Protein AF-0000000068856598 (afdb_homodimer)

Nearest PDB structures (foldseek):
  4qku-assembly2_C  TM=6.686E-01  e=5.328E-12  Burkholderia cenocepacia J2315
  4qku-assembly1_A  TM=6.705E-01  e=6.752E-12  Burkholderia cenocepacia J2315
  5ti1-assembly3_F  TM=6.405E-01  e=2.947E-12  Paraburkholderia xenovorans LB400
  4qku-assembly2_D  TM=6.552E-01  e=1.374E-11  Burkholderia cenocepacia J2315
  8ih6-assembly1_B  TM=6.144E-01  e=4.340E-07  Pseudomonas sp.

Radius of gyration: 27.38 Å; Cα contacts (8 Å, |Δi|>4): 1851; chains: 2; bounding box: 78×83×67 Å

pLDDT: mean 73.38, std 19.75, range [21.58, 98.69]

Solvent-accessible surface area (backbone atoms only — not comparable to full-atom values): 39665 Å² total; per-residue (Å²): 119,45,34,34,33,23,26,89,87,48,23,22,19,37,41,31,96,85,69,43,32,21,20,48,52,49,32,57,69,68,46,87,65,83,72,52,73,48,49,50,52,44,64,75,17,27,75,32,49,50,53,45,41,51,47,53,71,68,35,52,48,49,49,51,50,47,40,63,69,38,60,77,86,26,50,54,92,74,72,66,42,59,37,66,78,43,50,32,30,36,43,31,51,68,29,72,64,28,49,50,53,52,43,54,60,42,49,50,42,22,46,75,46,40,35,45,64,25,48,50,34,32,50,52,17,47,69,56,47,40,46,78,23,54,66,44,81,51,46,67,46,42,32,35,43,61,33,80,27,62,40,36,50,68,37,70,36,58,36,44,32,41,46,68,36,39,43,78,34,45,25,46,22,41,30,24,34,36,72,35,52,45,78,50,46,71,68,54,47,50,70,20,48,18,26,35,29,33,30,35,50,33,29,20,48,52,40,37,40,46,29,43,59,50,57,42,38,15,64,44,76,22,50,42,51,28,30,35,32,20,40,32,36,22,37,31,88,61,33,70,79,46,67,56,51,44,34,77,52,74,63,95,30,58,40,45,21,52,54,62,78,54,61,62,52,59,61,48,37,60,76,36,56,48,24,69,36,54,45,36,26,31,32,28,33,55,23,64,36,52,52,63,70,70,62,49,68,68,39,72,48,50,39,36,32,40,85,33,51,67,30,35,32,35,32,30,60,66,48,94,80,43,44,40,54,62,57,58,71,48,70,83,60,74,68,61,48,40,65,59,35,17,49,50,23,47,51,43,27,64,53,43,21,63,49,49,24,52,50,20,46,50,48,16,50,50,22,64,66,56,86,64,81,77,82,55,76,53,71,82,74,69,82,51,68,71,63,78,64,71,72,65,67,76,108,120,46,34,35,34,24,26,89,86,47,23,22,20,36,40,33,96,85,70,44,32,20,19,48,52,49,33,55,70,68,47,86,65,83,72,51,74,48,49,50,52,42,65,75,19,27,75,32,49,50,52,46,41,51,48,52,71,67,36,50,49,49,49,51,52,45,41,63,69,39,59,78,88,28,51,54,90,74,71,66,42,60,38,67,80,43,48,32,30,34,43,30,48,66,30,72,64,29,50,50,53,51,43,53,59,41,49,50,44,20,45,74,47,45,36,45,65,30,47,50,34,33,52,53,15,47,70,53,48,38,38,81,14,51,66,56,57,69,50,62,46,39,30,37,44,62,32,80,27,64,40,38,50,69,37,72,37,58,37,44,32,40,46,68,37,37,43,78,33,44,25,45,24,42,29,24,34,36,74,34,54,46,78,48,46,71,67,55,47,49,70,22,48,18,25,36,30,34,30,35,50,34,28,19,48,52,38,36,41,46,29,43,60,45,59,42,38,14,64,42,77,24,48,42,49,28,31,35,29,21,40,32,36,23,36,30,89,62,33,71,80,46,67,56,52,44,35,78,55,74,62,94,32,62,41,46,23,52,53,64,76,54,60,64,52,58,61,47,39,61,76,37,57,48,24,68,36,52,46,37,25,32,33,30,31,55,20,65,38,52,51,62,69,70,62,49,68,67,38,69,48,50,39,36,31,39,86,33,51,65,30,36,32,33,32,30,58,66,47,92,80,44,44,41,55,62,56,53,63,45,58,91,62,75,66,62,47,39,65,60,36,17,50,51,23,48,53,44,28,63,53,43,22,62,48,48,24,50,49,20,47,48,46,16,51,50,18,62,65,54,86,62,83,75,81,54,76,52,72,82,73,69,81,52,70,71,64,80,62,70,72,63,67,77,107

InterPro domains:
  IPR011234 Fumarylacetoacetase-like, C-terminal [PF01557] (138-230)
  IPR036663 Fumarylacetoacetase-like, C-terminal domain superfamily [G3DSA:3.90.850.10] (94-232)
  IPR036663 Fumarylacetoacetase-like, C-terminal domain superfamily [G3DSA:3.90.850.10] (233-317)
  IPR036663 Fumarylacetoacetase-like, C-terminal domain superfamily [SSF56529] (131-315)

Sequence (790 aa):
MVRLRLHPSFGVCLRDQEQRWVSLEQALAAKAAALSAAEEEIKTSAGSVVALLACSPAVLEAATELAAAASASCVVESGFVLPFQPRSFRDAGSYVQHMSQAVRGFVAVAGKEGHLLQMALSQIGKSLRLPFGVNPAARPGYYHGNPCTFIADGDEAPWPSTCGWLDYELEVAVLITRPVSREATAAEVAAALGGFVLINDFSARDVQADELVSVGFGFVKCKAAATAMGLDALVRYMALDEGLQPGAPCCELIGMGTVPNCCGLEIGRRPAAHEVKEEASSFARAFPEPFRRWLQPGDEVALSAEGLGTLTNTVGHPPATAQNFKEVDCGGGAPPGRLRTALRCALLAVALPPLTFALMVGGALSALLWRGPAGVLRSPAPTVPAIRRAADKRRMVRLRLHPSFGVCLRDQEQRWVSLEQALAAKAAALSAAEEEIKTSAGSVVALLACSPAVLEAATELAAAASASCVVESGFVLPFQPRSFRDAGSYVQHMSQAVRGFVAVAGKEGHLLQMALSQIGKSLRLPFGVNPAARPGYYHGNPCTFIADGDEAPWPSTCGWLDYELEVAVLITRPVSREATAAEVAAALGGFVLINDFSARDVQADELVSVGFGFVKCKAAATAMGLDALVRYMALDEGLQPGAPCCELIGMGTVPNCCGLEIGRRPAAHEVKEEASSFARAFPEPFRRWLQPGDEVALSAEGLGTLTNTVGHPPATAQNFKEVDCGGGAPPGRLRTALRCALLAVALPPLTFALMVGGALSALLWRGPAGVLRSPAPTVPAIRRAADKRR

Organism: Emiliania huxleyi (strain CCMP1516) (NCBI:txid280463)

Structure (mmCIF, N/CA/C/O backbone):
data_AF-0000000068856598-model_v1
#
loop_
_entity.id
_entity.type
_entity.pdbx_description
1 polymer 'Fumarylacetoacetase-like C-terminal domain-containing protein'
#
loop_
_atom_site.group_PDB
_atom_site.id
_atom_site.type_symbol
_atom_site.label_atom_id
_atom_site.label_alt_id
_atom_site.label_comp_id
_atom_site.label_asym_id
_atom_site.label_entity_id
_atom_site.label_seq_id
_atom_site.pdbx_PDB_ins_code
_atom_site.Cartn_x
_atom_site.Cartn_y
_atom_site.Cartn_z
_atom_site.occupancy
_atom_site.B_iso_or_equiv
_atom_site.auth_seq_id
_atom_site.auth_comp_id
_atom_site.auth_asym_id
_atom_site.auth_atom_id
_atom_site.pdbx_PDB_model_num
ATOM 1 N N . MET A 1 1 ? 25.859 -18.484 7.891 1 74.19 1 MET A N 1
ATOM 2 C CA . MET A 1 1 ? 24.719 -17.781 7.312 1 74.19 1 MET A CA 1
ATOM 3 C C . MET A 1 1 ? 24.25 -18.453 6.027 1 74.19 1 MET A C 1
ATOM 5 O O . MET A 1 1 ? 25.078 -18.781 5.16 1 74.19 1 MET A O 1
ATOM 9 N N . VAL A 1 2 ? 23.109 -19 6.07 1 85.88 2 VAL A N 1
ATOM 10 C CA . VAL A 1 2 ? 22.547 -19.703 4.93 1 85.88 2 VAL A CA 1
ATOM 11 C C . VAL A 1 2 ? 21.672 -18.766 4.109 1 85.88 2 VAL A C 1
ATOM 13 O O . VAL A 1 2 ? 20.844 -18.047 4.66 1 85.88 2 VAL A O 1
ATOM 16 N N . ARG A 1 3 ? 21.984 -18.781 2.803 1 92.31 3 ARG A N 1
ATOM 17 C CA . ARG A 1 3 ? 21.25 -17.938 1.879 1 92.31 3 ARG A CA 1
ATOM 18 C C . ARG A 1 3 ? 20.531 -18.766 0.822 1 92.31 3 ARG A C 1
ATOM 20 O O . ARG A 1 3 ? 21.016 -19.828 0.422 1 92.31 3 ARG A O 1
ATOM 27 N N . LEU A 1 4 ? 19.422 -18.297 0.474 1 95.88 4 LEU A N 1
ATOM 28 C CA . LEU A 1 4 ? 18.625 -18.922 -0.564 1 95.88 4 LEU A CA 1
ATOM 29 C C . LEU A 1 4 ? 18.453 -18 -1.761 1 95.88 4 LEU A C 1
ATOM 31 O O . LEU A 1 4 ? 18.344 -16.781 -1.596 1 95.88 4 LEU A O 1
ATOM 35 N N . ARG A 1 5 ? 18.422 -18.547 -2.961 1 97.5 5 ARG A N 1
ATOM 36 C CA . ARG A 1 5 ? 18.031 -17.891 -4.203 1 97.5 5 ARG A CA 1
ATOM 37 C C . ARG A 1 5 ? 16.984 -18.719 -4.953 1 97.5 5 ARG A C 1
ATOM 39 O O . ARG A 1 5 ? 16.797 -19.891 -4.664 1 97.5 5 ARG A O 1
ATOM 46 N N . LEU A 1 6 ? 16.312 -18.047 -5.785 1 98.06 6 LEU A N 1
ATOM 47 C CA . LEU A 1 6 ? 15.305 -18.734 -6.594 1 98.06 6 LEU A CA 1
ATOM 48 C C . LEU A 1 6 ? 15.719 -18.766 -8.062 1 98.06 6 LEU A C 1
ATOM 50 O O . LEU A 1 6 ? 16.203 -17.75 -8.594 1 98.06 6 LEU A O 1
ATOM 54 N N . HIS A 1 7 ? 15.656 -19.906 -8.625 1 97.94 7 HIS A N 1
ATOM 55 C CA . HIS A 1 7 ? 15.82 -20.109 -10.062 1 97.94 7 HIS A CA 1
ATOM 56 C C . HIS A 1 7 ? 14.531 -20.609 -10.703 1 97.94 7 HIS A C 1
ATOM 58 O O . HIS A 1 7 ? 13.867 -21.484 -10.156 1 97.94 7 HIS A O 1
ATOM 64 N N . PRO A 1 8 ? 14.164 -20.031 -11.859 1 96.19 8 PRO A N 1
ATOM 65 C CA . PRO A 1 8 ? 12.883 -20.406 -12.469 1 96.19 8 PRO A CA 1
ATOM 66 C C . PRO A 1 8 ? 12.82 -21.875 -12.883 1 96.19 8 PRO A C 1
ATOM 68 O O . PRO A 1 8 ? 11.742 -22.469 -12.859 1 96.19 8 PRO A O 1
ATOM 71 N N . SER A 1 9 ? 13.922 -22.531 -13.172 1 96.19 9 SER A N 1
ATOM 72 C CA . SER A 1 9 ? 13.914 -23.891 -13.688 1 96.19 9 SER A CA 1
ATOM 73 C C . SER A 1 9 ? 14.383 -24.891 -12.625 1 96.19 9 SER A C 1
ATOM 75 O O . SER A 1 9 ? 14.047 -26.078 -12.688 1 96.19 9 SER A O 1
ATOM 77 N N . PHE A 1 10 ? 15.141 -24.391 -11.672 1 97.12 10 PHE A N 1
ATOM 78 C CA . PHE A 1 10 ? 15.797 -25.328 -10.766 1 97.12 10 PHE A CA 1
ATOM 79 C C . PHE A 1 10 ? 15.312 -25.109 -9.336 1 97.12 10 PHE A C 1
ATOM 81 O O . PHE A 1 10 ? 15.844 -25.719 -8.398 1 97.12 10 PHE A O 1
ATOM 88 N N . GLY A 1 11 ? 14.344 -24.203 -9.18 1 97.94 11 GLY A N 1
ATOM 89 C CA . GLY A 1 11 ? 13.781 -23.969 -7.863 1 97.94 11 GLY A CA 1
ATOM 90 C C . GLY A 1 11 ? 14.727 -23.25 -6.922 1 97.94 11 GLY A C 1
ATOM 91 O O . GLY A 1 11 ? 15.547 -22.453 -7.359 1 97.94 11 GLY A O 1
ATOM 92 N N . VAL A 1 12 ? 14.586 -23.578 -5.629 1 98.5 12 VAL A N 1
ATOM 93 C CA . VAL A 1 12 ? 15.359 -22.906 -4.602 1 98.5 12 VAL A CA 1
ATOM 94 C C . VAL A 1 12 ? 16.781 -23.453 -4.582 1 98.5 12 VAL A C 1
ATOM 96 O O . VAL A 1 12 ? 16.984 -24.672 -4.559 1 98.5 12 VAL A O 1
ATOM 99 N N . CYS A 1 13 ? 17.719 -22.547 -4.633 1 98.5 13 CYS A N 1
ATOM 100 C CA . CYS A 1 13 ? 19.141 -22.859 -4.5 1 98.5 13 CYS A CA 1
ATOM 101 C C . CYS A 1 13 ? 19.688 -22.375 -3.168 1 98.5 13 CYS A C 1
ATOM 103 O O . CYS A 1 13 ? 19.391 -21.25 -2.746 1 98.5 13 CYS A O 1
ATOM 105 N N . LEU A 1 14 ? 20.375 -23.203 -2.514 1 97.44 14 LEU A N 1
ATOM 106 C CA . LEU A 1 14 ? 20.984 -22.875 -1.232 1 97.44 14 LEU A CA 1
ATOM 107 C C . LEU A 1 14 ? 22.484 -22.688 -1.388 1 97.44 14 LEU A C 1
ATOM 109 O O . LEU A 1 14 ? 23.156 -23.484 -2.064 1 97.44 14 LEU A O 1
ATOM 113 N N . ARG A 1 15 ? 22.953 -21.578 -0.783 1 95.19 15 ARG A N 1
ATOM 114 C CA . ARG A 1 15 ? 24.391 -21.328 -0.817 1 95.19 15 ARG A CA 1
ATOM 115 C C . ARG A 1 15 ? 25.109 -22.188 0.222 1 95.19 15 ARG A C 1
ATOM 117 O O . ARG A 1 15 ? 24.891 -22.031 1.424 1 95.19 15 ARG A O 1
ATOM 124 N N . ASP A 1 16 ? 26.016 -23.031 -0.284 1 92.69 16 ASP A N 1
ATOM 125 C CA . ASP A 1 16 ? 26.703 -23.906 0.655 1 92.69 16 ASP A CA 1
ATOM 126 C C . ASP A 1 16 ? 27.969 -23.266 1.198 1 92.69 16 ASP A C 1
ATOM 128 O O . ASP A 1 16 ? 28.234 -22.078 0.951 1 92.69 16 ASP A O 1
ATOM 132 N N . GLN A 1 17 ? 28.703 -24 2.043 1 88.31 17 GLN A N 1
ATOM 133 C CA . GLN A 1 17 ? 29.891 -23.484 2.725 1 88.31 17 GLN A CA 1
ATOM 134 C C . GLN A 1 17 ? 31 -23.156 1.729 1 88.31 17 GLN A C 1
ATOM 136 O O . GLN A 1 17 ? 31.844 -22.297 2.002 1 88.31 17 GLN A O 1
ATOM 141 N N . GLU A 1 18 ? 30.953 -23.781 0.559 1 91.88 18 GLU A N 1
ATOM 142 C CA . GLU A 1 18 ? 31.938 -23.5 -0.479 1 91.88 18 GLU A CA 1
ATOM 143 C C . GLU A 1 18 ? 31.484 -22.375 -1.393 1 91.88 18 GLU A C 1
ATOM 145 O O . GLU A 1 18 ? 32.094 -22.125 -2.43 1 91.88 18 GLU A O 1
ATOM 150 N N . GLN A 1 19 ? 30.391 -21.797 -1.112 1 89.88 19 GLN A N 1
ATOM 151 C CA . GLN A 1 19 ? 29.844 -20.625 -1.781 1 89.88 19 GLN A CA 1
ATOM 152 C C . GLN A 1 19 ? 29.219 -20.984 -3.119 1 89.88 19 GLN A C 1
ATOM 154 O O . GLN A 1 19 ? 29.109 -20.156 -4.016 1 89.88 19 GLN A O 1
ATOM 159 N N . ARG A 1 20 ? 28.875 -22.406 -3.264 1 95.12 20 ARG A N 1
ATOM 160 C CA . ARG A 1 20 ? 28.141 -22.875 -4.438 1 95.12 20 ARG A CA 1
ATOM 161 C C . ARG A 1 20 ? 26.641 -22.75 -4.234 1 95.12 20 ARG A C 1
ATOM 163 O O . ARG A 1 20 ? 26.125 -23.016 -3.145 1 95.12 20 ARG A O 1
ATOM 170 N N . TRP A 1 21 ? 25.984 -22.141 -5.266 1 97.75 21 TRP A N 1
ATOM 171 C CA . TRP A 1 21 ? 24.516 -22.203 -5.258 1 97.75 21 TRP A CA 1
ATOM 172 C C . TRP A 1 21 ? 24.016 -23.547 -5.75 1 97.75 21 TRP A C 1
ATOM 174 O O . TRP A 1 21 ? 24.125 -23.859 -6.938 1 97.75 21 TRP A O 1
ATOM 184 N N . VAL A 1 22 ? 23.453 -24.344 -4.801 1 98.31 22 VAL A N 1
ATOM 185 C CA . VAL A 1 22 ? 23.062 -25.719 -5.098 1 98.31 22 VAL A CA 1
ATOM 186 C C . VAL A 1 22 ? 21.531 -25.812 -5.16 1 98.31 22 VAL A C 1
ATOM 188 O O . VAL A 1 22 ? 20.844 -25.453 -4.207 1 98.31 22 VAL A O 1
ATOM 191 N N . SER A 1 23 ? 21.016 -26.312 -6.301 1 98.69 23 SER A N 1
ATOM 192 C CA . SER A 1 23 ? 19.594 -26.547 -6.426 1 98.69 23 SER A CA 1
ATOM 193 C C . SER A 1 23 ? 19.141 -27.688 -5.516 1 98.69 23 SER A C 1
ATOM 195 O O . SER A 1 23 ? 19.609 -28.828 -5.656 1 98.69 23 SER A O 1
ATOM 197 N N . LEU A 1 24 ? 18.219 -27.438 -4.68 1 98.25 24 LEU A N 1
ATOM 198 C CA . LEU A 1 24 ? 17.75 -28.453 -3.754 1 98.25 24 LEU A CA 1
ATOM 199 C C . LEU A 1 24 ? 16.922 -29.516 -4.484 1 98.25 24 LEU A C 1
ATOM 201 O O . LEU A 1 24 ? 17 -30.703 -4.145 1 98.25 24 LEU A O 1
ATOM 205 N N . GLU A 1 25 ? 16.188 -29.109 -5.48 1 97.75 25 GLU A N 1
ATOM 206 C CA . GLU A 1 25 ? 15.422 -30.062 -6.285 1 97.75 25 GLU A CA 1
ATOM 207 C C . GLU A 1 25 ? 16.344 -31.047 -6.988 1 97.75 25 GLU A C 1
ATOM 209 O O . GLU A 1 25 ? 16.094 -32.25 -6.965 1 97.75 25 GLU A O 1
ATOM 214 N N . GLN A 1 26 ? 17.406 -30.531 -7.551 1 97.38 26 GLN A N 1
ATOM 215 C CA . GLN A 1 26 ? 18.359 -31.391 -8.25 1 97.38 26 GLN A CA 1
ATOM 216 C C . GLN A 1 26 ? 19.109 -32.281 -7.277 1 97.38 26 GLN A C 1
ATOM 218 O O . GLN A 1 26 ? 19.359 -33.469 -7.578 1 97.38 26 GLN A O 1
ATOM 223 N N . ALA A 1 27 ? 19.406 -31.781 -6.117 1 97.56 27 ALA A N 1
ATOM 224 C CA . ALA A 1 27 ? 20.109 -32.562 -5.105 1 97.56 27 ALA A CA 1
ATOM 225 C C . ALA A 1 27 ? 19.25 -33.719 -4.625 1 97.56 27 ALA A C 1
ATOM 227 O O . ALA A 1 27 ? 19.75 -34.844 -4.43 1 97.56 27 ALA A O 1
ATOM 228 N N . LEU A 1 28 ? 18 -33.438 -4.461 1 97.12 28 LEU A N 1
ATOM 229 C CA . LEU A 1 28 ? 17.094 -34.5 -4.023 1 97.12 28 LEU A CA 1
ATOM 230 C C . LEU A 1 28 ? 16.922 -35.562 -5.105 1 97.12 28 LEU A C 1
ATOM 232 O O . LEU A 1 28 ? 16.891 -36.75 -4.809 1 97.12 28 LEU A O 1
ATOM 236 N N . ALA A 1 29 ? 16.812 -35.125 -6.328 1 95.44 29 ALA A N 1
ATOM 237 C CA . ALA A 1 29 ? 16.641 -36.031 -7.453 1 95.44 29 ALA A CA 1
ATOM 238 C C . ALA A 1 29 ? 17.859 -36.938 -7.625 1 95.44 29 ALA A C 1
ATOM 240 O O . ALA A 1 29 ? 17.75 -38.062 -8.086 1 95.44 29 ALA A O 1
ATOM 241 N N . ALA A 1 30 ? 19 -36.406 -7.258 1 94.56 30 ALA A N 1
ATOM 242 C CA . ALA A 1 30 ? 20.266 -37.125 -7.43 1 94.56 30 ALA A CA 1
ATOM 243 C C . ALA A 1 30 ? 20.469 -38.156 -6.312 1 94.56 30 ALA A C 1
ATOM 245 O O . ALA A 1 30 ? 21.359 -39 -6.387 1 94.56 30 ALA A O 1
ATOM 246 N N . LYS A 1 31 ? 19.594 -37.969 -5.32 1 91.5 31 LYS A N 1
ATOM 247 C CA . LYS A 1 31 ? 19.75 -38.906 -4.207 1 91.5 31 LYS A CA 1
ATOM 248 C C . LYS A 1 31 ? 19.203 -40.281 -4.578 1 91.5 31 LYS A C 1
ATOM 250 O O . LYS A 1 31 ? 18.109 -40.406 -5.141 1 91.5 31 LYS A O 1
ATOM 255 N N . ALA A 1 32 ? 19.938 -41.344 -4.355 1 86 32 ALA A N 1
ATOM 256 C CA . ALA A 1 32 ? 19.547 -42.719 -4.637 1 86 32 ALA A CA 1
ATOM 257 C C . ALA A 1 32 ? 18.719 -43.312 -3.492 1 86 32 ALA A C 1
ATOM 259 O O . ALA A 1 32 ? 17.812 -44.094 -3.719 1 86 32 ALA A O 1
ATOM 260 N N . ALA A 1 33 ? 18.922 -42.875 -2.277 1 88.56 33 ALA A N 1
ATOM 261 C CA . ALA A 1 33 ? 18.281 -43.406 -1.085 1 88.56 33 ALA A CA 1
ATOM 262 C C . ALA A 1 33 ? 16.891 -42.812 -0.902 1 88.56 33 ALA A C 1
ATOM 264 O O . ALA A 1 33 ? 16.578 -41.75 -1.479 1 88.56 33 ALA A O 1
ATOM 265 N N . ALA A 1 34 ? 16.109 -43.5 -0.139 1 93.06 34 ALA A N 1
ATOM 266 C CA . ALA A 1 34 ? 14.805 -42.969 0.251 1 93.06 34 ALA A CA 1
ATOM 267 C C . ALA A 1 34 ? 14.945 -41.656 1.006 1 93.06 34 ALA A C 1
ATOM 269 O O . ALA A 1 34 ? 15.875 -41.469 1.8 1 93.06 34 ALA A O 1
ATOM 270 N N . LEU A 1 35 ? 14.07 -40.812 0.757 1 94.56 35 LEU A N 1
ATOM 271 C CA . LEU A 1 35 ? 14.109 -39.5 1.384 1 94.56 35 LEU A CA 1
ATOM 272 C C . LEU A 1 35 ? 13.664 -39.562 2.842 1 94.56 35 LEU A C 1
ATOM 274 O O . LEU A 1 35 ? 12.734 -40.312 3.174 1 94.56 35 LEU A O 1
ATOM 278 N N . SER A 1 36 ? 14.391 -38.938 3.711 1 95.12 36 SER A N 1
ATOM 279 C CA . SER A 1 36 ? 13.945 -38.75 5.086 1 95.12 36 SER A CA 1
ATOM 280 C C . SER A 1 36 ? 12.703 -37.844 5.148 1 95.12 36 SER A C 1
ATOM 282 O O . SER A 1 36 ? 12.297 -37.281 4.137 1 95.12 36 SER A O 1
ATOM 284 N N . ALA A 1 37 ? 12.07 -37.781 6.297 1 95.75 37 ALA A N 1
ATOM 285 C CA . ALA A 1 37 ? 10.914 -36.906 6.492 1 95.75 37 ALA A CA 1
ATOM 286 C C . ALA A 1 37 ? 11.258 -35.438 6.195 1 95.75 37 ALA A C 1
ATOM 288 O O . ALA A 1 37 ? 10.477 -34.75 5.555 1 95.75 37 ALA A O 1
ATOM 289 N N . ALA A 1 38 ? 12.391 -35.062 6.668 1 96.06 38 ALA A N 1
ATOM 290 C CA . ALA A 1 38 ? 12.844 -33.688 6.43 1 96.06 38 ALA A CA 1
ATOM 291 C C . ALA A 1 38 ? 13.055 -33.438 4.938 1 96.06 38 ALA A C 1
ATOM 293 O O . ALA A 1 38 ? 12.688 -32.375 4.426 1 96.06 38 ALA A O 1
ATOM 294 N N . GLU A 1 39 ? 13.57 -34.438 4.297 1 96.19 39 GLU A N 1
ATOM 295 C CA . GLU A 1 39 ? 13.836 -34.281 2.869 1 96.19 39 GLU A CA 1
ATOM 296 C C . GLU A 1 39 ? 12.539 -34.25 2.064 1 96.19 39 GLU A C 1
ATOM 298 O O . GLU A 1 39 ? 12.461 -33.531 1.047 1 96.19 39 GLU A O 1
ATOM 303 N N . GLU A 1 40 ? 11.539 -34.938 2.504 1 97 40 GLU A N 1
ATOM 304 C CA . GLU A 1 40 ? 10.227 -34.875 1.858 1 97 40 GLU A CA 1
ATOM 305 C C . GLU A 1 40 ? 9.633 -33.469 1.985 1 97 40 GLU A C 1
ATOM 307 O O . GLU A 1 40 ? 9.016 -32.969 1.047 1 97 40 GLU A O 1
ATOM 312 N N . GLU A 1 41 ? 9.852 -32.875 3.109 1 96.94 41 GLU A N 1
ATOM 313 C CA . GLU A 1 41 ? 9.375 -31.5 3.299 1 96.94 41 GLU A CA 1
ATOM 314 C C . GLU A 1 41 ? 10.148 -30.531 2.418 1 96.94 41 GLU A C 1
ATOM 316 O O . GLU A 1 41 ? 9.57 -29.578 1.885 1 96.94 41 GLU A O 1
ATOM 321 N N . ILE A 1 42 ? 11.453 -30.766 2.283 1 97.25 42 ILE A N 1
ATOM 322 C CA . ILE A 1 42 ? 12.25 -29.953 1.378 1 97.25 42 ILE A CA 1
ATOM 323 C C . ILE A 1 42 ? 11.703 -30.078 -0.044 1 97.25 42 ILE A C 1
ATOM 325 O O . ILE A 1 42 ? 11.555 -29.078 -0.749 1 97.25 42 ILE A O 1
ATOM 329 N N . LYS A 1 43 ? 11.375 -31.266 -0.448 1 97.06 43 LYS A N 1
ATOM 330 C CA . LYS A 1 43 ? 10.859 -31.516 -1.791 1 97.06 43 LYS A CA 1
ATOM 331 C C . LYS A 1 43 ? 9.586 -30.719 -2.053 1 97.06 43 LYS A C 1
ATOM 333 O O . LYS A 1 43 ? 9.43 -30.125 -3.125 1 97.06 43 LYS A O 1
ATOM 338 N N . THR A 1 44 ? 8.75 -30.641 -1.082 1 96.44 44 THR A N 1
ATOM 339 C CA . THR A 1 44 ? 7.477 -29.953 -1.225 1 96.44 44 THR A CA 1
ATOM 340 C C . THR A 1 44 ? 7.68 -28.438 -1.201 1 96.44 44 THR A C 1
ATOM 342 O O . THR A 1 44 ? 6.871 -27.688 -1.758 1 96.44 44 THR A O 1
ATOM 345 N N . SER A 1 45 ? 8.805 -27.953 -0.641 1 96.19 45 SER A N 1
ATOM 346 C CA . SER A 1 45 ? 9 -26.531 -0.428 1 96.19 45 SER A CA 1
ATOM 347 C C . SER A 1 45 ? 10.07 -25.969 -1.359 1 96.19 45 SER A C 1
ATOM 349 O O . SER A 1 45 ? 10.258 -24.75 -1.443 1 96.19 45 SER A O 1
ATOM 351 N N . ALA A 1 46 ? 10.742 -26.812 -2.119 1 95.94 46 ALA A N 1
ATOM 352 C CA . ALA A 1 46 ? 11.938 -26.438 -2.865 1 95.94 46 ALA A CA 1
ATOM 353 C C . ALA A 1 46 ? 11.578 -25.547 -4.059 1 95.94 46 ALA A C 1
ATOM 355 O O . ALA A 1 46 ? 12.461 -25 -4.727 1 95.94 46 ALA A O 1
ATOM 356 N N . GLY A 1 47 ? 10.273 -25.359 -4.301 1 96.38 47 GLY A N 1
ATOM 357 C CA . GLY A 1 47 ? 9.852 -24.484 -5.387 1 96.38 47 GLY A CA 1
ATOM 358 C C . GLY A 1 47 ? 9.633 -23.047 -4.949 1 96.38 47 GLY A C 1
ATOM 359 O O . GLY A 1 47 ? 9.414 -22.172 -5.781 1 96.38 47 GLY A O 1
ATOM 360 N N . SER A 1 48 ? 9.664 -22.797 -3.703 1 96.12 48 SER A N 1
ATOM 361 C CA . SER A 1 48 ? 9.352 -21.484 -3.146 1 96.12 48 SER A CA 1
ATOM 362 C C . SER A 1 48 ? 10.305 -21.125 -2.012 1 96.12 48 SER A C 1
ATOM 364 O O . SER A 1 48 ? 10.391 -21.828 -1.013 1 96.12 48 SER A O 1
ATOM 366 N N . VAL A 1 49 ? 10.969 -19.953 -2.238 1 96.12 49 VAL A N 1
ATOM 367 C CA . VAL A 1 49 ? 11.859 -19.484 -1.183 1 96.12 49 VAL A CA 1
ATOM 368 C C . VAL A 1 49 ? 11.062 -19.25 0.1 1 96.12 49 VAL A C 1
ATOM 370 O O . VAL A 1 49 ? 11.5 -19.625 1.187 1 96.12 49 VAL A O 1
ATOM 373 N N . VAL A 1 50 ? 9.875 -18.688 -0.013 1 92.69 50 VAL A N 1
ATOM 374 C CA . VAL A 1 50 ? 9.039 -18.375 1.142 1 92.69 50 VAL A CA 1
ATOM 375 C C . VAL A 1 50 ? 8.641 -19.672 1.852 1 92.69 50 VAL A C 1
ATOM 377 O O . VAL A 1 50 ? 8.711 -19.766 3.08 1 92.69 50 VAL A O 1
ATOM 380 N N . ALA A 1 51 ? 8.273 -20.688 1.082 1 94.19 51 ALA A N 1
ATOM 381 C CA . ALA A 1 51 ? 7.859 -21.969 1.664 1 94.19 51 ALA A CA 1
ATOM 382 C C . ALA A 1 51 ? 9.016 -22.641 2.4 1 94.19 51 ALA A C 1
ATOM 384 O O . ALA A 1 51 ? 8.836 -23.188 3.486 1 94.19 51 ALA A O 1
ATOM 385 N N . LEU A 1 52 ? 10.188 -22.578 1.841 1 95.38 52 LEU A N 1
ATOM 386 C CA . LEU A 1 52 ? 11.344 -23.203 2.486 1 95.38 52 LEU A CA 1
ATOM 387 C C . LEU A 1 52 ? 11.719 -22.453 3.758 1 95.38 52 LEU A C 1
ATOM 389 O O . LEU A 1 52 ? 12.031 -23.062 4.781 1 95.38 52 LEU A O 1
ATOM 393 N N . LEU A 1 53 ? 11.648 -21.125 3.705 1 91.25 53 LEU A N 1
ATOM 394 C CA . LEU A 1 53 ? 11.977 -20.312 4.871 1 91.25 53 LEU A CA 1
ATOM 395 C C . LEU A 1 53 ? 10.984 -20.562 6.004 1 91.25 53 LEU A C 1
ATOM 397 O O . LEU A 1 53 ? 11.297 -20.312 7.172 1 91.25 53 LEU A O 1
ATOM 401 N N . ALA A 1 54 ? 9.812 -21.047 5.66 1 89.94 54 ALA A N 1
ATOM 402 C CA . ALA A 1 54 ? 8.773 -21.281 6.648 1 89.94 54 ALA A CA 1
ATOM 403 C C . ALA A 1 54 ? 8.977 -22.625 7.344 1 89.94 54 ALA A C 1
ATOM 405 O O . ALA A 1 54 ? 8.328 -22.922 8.352 1 89.94 54 ALA A O 1
ATOM 406 N N . CYS A 1 55 ? 9.867 -23.438 6.844 1 92.12 55 CYS A N 1
ATOM 407 C CA . CYS A 1 55 ? 10.094 -24.75 7.41 1 92.12 55 CYS A CA 1
ATOM 408 C C . CYS A 1 55 ? 10.805 -24.656 8.758 1 92.12 55 CYS A C 1
ATOM 410 O O . CYS A 1 55 ? 11.328 -23.594 9.109 1 92.12 55 CYS A O 1
ATOM 412 N N . SER A 1 56 ? 10.781 -25.781 9.508 1 89.44 56 SER A N 1
ATOM 413 C CA . SER A 1 56 ? 11.43 -25.844 10.812 1 89.44 56 SER A CA 1
ATOM 414 C C . SER A 1 56 ? 12.945 -25.766 10.68 1 89.44 56 SER A C 1
ATOM 416 O O . SER A 1 56 ? 13.492 -26.047 9.609 1 89.44 56 SER A O 1
ATOM 418 N N . PRO A 1 57 ? 13.539 -25.422 11.797 1 86.81 57 PRO A N 1
ATOM 419 C CA . PRO A 1 57 ? 15 -25.406 11.789 1 86.81 57 PRO A CA 1
ATOM 420 C C . PRO A 1 57 ? 15.602 -26.75 11.383 1 86.81 57 PRO A C 1
ATOM 422 O O . PRO A 1 57 ? 16.625 -26.781 10.695 1 86.81 57 PRO A O 1
ATOM 425 N N . ALA A 1 58 ? 14.992 -27.797 11.75 1 91.06 58 ALA A N 1
ATOM 426 C CA . ALA A 1 58 ? 15.484 -29.125 11.406 1 91.06 58 ALA A CA 1
ATOM 427 C C . ALA A 1 58 ? 15.469 -29.344 9.898 1 91.06 58 ALA A C 1
ATOM 429 O O . ALA A 1 58 ? 16.406 -29.922 9.336 1 91.06 58 ALA A O 1
ATOM 430 N N . VAL A 1 59 ? 14.445 -28.891 9.281 1 94.5 59 VAL A N 1
ATOM 431 C CA . VAL A 1 59 ? 14.32 -29.047 7.832 1 94.5 59 VAL A CA 1
ATOM 432 C C . VAL A 1 59 ? 15.367 -28.172 7.133 1 94.5 59 VAL A C 1
ATOM 434 O O . VAL A 1 59 ? 15.992 -28.594 6.164 1 94.5 59 VAL A O 1
ATOM 437 N N . LEU A 1 60 ? 15.578 -27 7.66 1 92.5 60 LEU A N 1
ATOM 438 C CA . LEU A 1 60 ? 16.562 -26.109 7.07 1 92.5 60 LEU A CA 1
ATOM 439 C C . LEU A 1 60 ? 17.984 -26.641 7.246 1 92.5 60 LEU A C 1
ATOM 441 O O . LEU A 1 60 ? 18.812 -26.5 6.359 1 92.5 60 LEU A O 1
ATOM 445 N N . GLU A 1 61 ? 18.188 -27.266 8.359 1 91.69 61 GLU A N 1
ATOM 446 C CA . GLU A 1 61 ? 19.469 -27.922 8.57 1 91.69 61 GLU A CA 1
ATOM 447 C C . GLU A 1 61 ? 19.656 -29.078 7.602 1 91.69 61 GLU A C 1
ATOM 449 O O . GLU A 1 61 ? 20.75 -29.25 7.039 1 91.69 61 GLU A O 1
ATOM 454 N N . ALA A 1 62 ? 18.609 -29.812 7.453 1 95.19 62 ALA A N 1
ATOM 455 C CA . ALA A 1 62 ? 18.672 -30.906 6.488 1 95.19 62 ALA A CA 1
ATOM 456 C C . ALA A 1 62 ? 18.938 -30.391 5.082 1 95.19 62 ALA A C 1
ATOM 458 O O . ALA A 1 62 ? 19.656 -31.031 4.309 1 95.19 62 ALA A O 1
ATOM 459 N N . ALA A 1 63 ? 18.359 -29.281 4.754 1 96.25 63 ALA A N 1
ATOM 460 C CA . ALA A 1 63 ? 18.594 -28.656 3.449 1 96.25 63 ALA A CA 1
ATOM 461 C C . ALA A 1 63 ? 20.047 -28.25 3.283 1 96.25 63 ALA A C 1
ATOM 463 O O . ALA A 1 63 ? 20.625 -28.422 2.205 1 96.25 63 ALA A O 1
ATOM 464 N N . THR A 1 64 ? 20.594 -27.75 4.324 1 94.44 64 THR A N 1
ATOM 465 C CA . THR A 1 64 ? 22 -27.359 4.305 1 94.44 64 THR A CA 1
ATOM 466 C C . THR A 1 64 ? 22.891 -28.562 4.094 1 94.44 64 THR A C 1
ATOM 468 O O . THR A 1 64 ? 23.844 -28.516 3.301 1 94.44 64 THR A O 1
ATOM 471 N N . GLU A 1 65 ? 22.562 -29.594 4.742 1 95.19 65 GLU A N 1
ATOM 472 C CA . GLU A 1 65 ? 23.328 -30.844 4.594 1 95.19 65 GLU A CA 1
ATOM 473 C C . GLU A 1 65 ? 23.172 -31.406 3.188 1 95.19 65 GLU A C 1
ATOM 475 O O . GLU A 1 65 ? 24.141 -31.891 2.6 1 95.19 65 GLU A O 1
ATOM 480 N N . LEU A 1 66 ? 22 -31.359 2.76 1 96.25 66 LEU A N 1
ATOM 481 C CA . LEU A 1 66 ? 21.719 -31.828 1.406 1 96.25 66 LEU A CA 1
ATOM 482 C C . LEU A 1 66 ? 22.547 -31.062 0.384 1 96.25 66 LEU A C 1
ATOM 484 O O . LEU A 1 66 ? 23.141 -31.672 -0.515 1 96.25 66 LEU A O 1
ATOM 488 N N . ALA A 1 67 ? 22.625 -29.781 0.531 1 96.38 67 ALA A N 1
ATOM 489 C CA . ALA A 1 67 ? 23.375 -28.938 -0.387 1 96.38 67 ALA A CA 1
ATOM 490 C C . ALA A 1 67 ? 24.875 -29.234 -0.291 1 96.38 67 ALA A C 1
ATOM 492 O O . ALA A 1 67 ? 25.578 -29.281 -1.308 1 96.38 67 ALA A O 1
ATOM 493 N N . ALA A 1 68 ? 25.328 -29.438 0.889 1 95.5 68 ALA A N 1
ATOM 494 C CA . ALA A 1 68 ? 26.75 -29.719 1.116 1 95.5 68 ALA A CA 1
ATOM 495 C C . ALA A 1 68 ? 27.172 -31.016 0.454 1 95.5 68 ALA A C 1
ATOM 497 O O . ALA A 1 68 ? 28.297 -31.141 -0.026 1 95.5 68 ALA A O 1
ATOM 498 N N . ALA A 1 69 ? 26.234 -31.953 0.379 1 94.94 69 ALA A N 1
ATOM 499 C CA . ALA A 1 69 ? 26.547 -33.281 -0.135 1 94.94 69 ALA A CA 1
ATOM 500 C C . ALA A 1 69 ? 26.297 -33.375 -1.639 1 94.94 69 ALA A C 1
ATOM 502 O O . ALA A 1 69 ? 26.656 -34.344 -2.283 1 94.94 69 ALA A O 1
ATOM 503 N N . ALA A 1 70 ? 25.734 -32.344 -2.164 1 95.5 70 ALA A N 1
ATOM 504 C CA . ALA A 1 70 ? 25.297 -32.375 -3.559 1 95.5 70 ALA A CA 1
ATOM 505 C C . ALA A 1 70 ? 26.5 -32.375 -4.504 1 95.5 70 ALA A C 1
ATOM 507 O O . ALA A 1 70 ? 27.516 -31.734 -4.207 1 95.5 70 ALA A O 1
ATOM 508 N N . SER A 1 71 ? 26.359 -33.031 -5.617 1 92.62 71 SER A N 1
ATOM 509 C CA . SER A 1 71 ? 27.391 -33.031 -6.641 1 92.62 71 SER A CA 1
ATOM 510 C C . SER A 1 71 ? 27.469 -31.719 -7.391 1 92.62 71 SER A C 1
ATOM 512 O O . SER A 1 71 ? 26.578 -30.875 -7.25 1 92.62 71 SER A O 1
ATOM 514 N N . ALA A 1 72 ? 28.469 -31.609 -8.25 1 94.12 72 ALA A N 1
ATOM 515 C CA . ALA A 1 72 ? 28.719 -30.391 -9.031 1 94.12 72 ALA A CA 1
ATOM 516 C C . ALA A 1 72 ? 27.625 -30.156 -10.055 1 94.12 72 ALA A C 1
ATOM 518 O O . ALA A 1 72 ? 27.359 -29.031 -10.445 1 94.12 72 ALA A O 1
ATOM 519 N N . SER A 1 73 ? 26.953 -31.203 -10.414 1 95.19 73 SER A N 1
ATOM 520 C CA . SER A 1 73 ? 25.906 -31.094 -11.43 1 95.19 73 SER A CA 1
ATOM 521 C C . SER A 1 73 ? 24.688 -30.344 -10.891 1 95.19 73 SER A C 1
ATOM 523 O O . SER A 1 73 ? 23.844 -29.906 -11.664 1 95.19 73 SER A O 1
ATOM 525 N N . CYS A 1 74 ? 24.625 -30.188 -9.609 1 97.44 74 CYS A N 1
ATOM 526 C CA . CYS A 1 74 ? 23.484 -29.531 -8.977 1 97.44 74 CYS A CA 1
ATOM 527 C C . CYS A 1 74 ? 23.75 -28.047 -8.758 1 97.44 74 CYS A C 1
ATOM 529 O O . CYS A 1 74 ? 22.891 -27.312 -8.266 1 97.44 74 CYS A O 1
ATOM 531 N N . VAL A 1 75 ? 24.969 -27.594 -9.133 1 97.81 75 VAL A N 1
ATOM 532 C CA . VAL A 1 75 ? 25.375 -26.203 -8.898 1 97.81 75 VAL A CA 1
ATOM 533 C C . VAL A 1 75 ? 24.812 -25.312 -10.008 1 97.81 75 VAL A C 1
ATOM 535 O O . VAL A 1 75 ? 24.891 -25.656 -11.188 1 97.81 75 VAL A O 1
ATOM 538 N N . VAL A 1 76 ? 24.172 -24.25 -9.664 1 97.81 76 VAL A N 1
ATOM 539 C CA . VAL A 1 76 ? 23.594 -23.266 -10.578 1 97.81 76 VAL A CA 1
ATOM 540 C C . VAL A 1 76 ? 24.406 -21.969 -10.516 1 97.81 76 VAL A C 1
ATOM 542 O O . VAL A 1 76 ? 24.656 -21.438 -9.438 1 97.81 76 VAL A O 1
ATOM 545 N N . GLU A 1 77 ? 24.781 -21.438 -11.672 1 95.25 77 GLU A N 1
ATOM 546 C CA . GLU A 1 77 ? 25.719 -20.312 -11.695 1 95.25 77 GLU A CA 1
ATOM 547 C C . GLU A 1 77 ? 24.984 -19 -12 1 95.25 77 GLU A C 1
ATOM 549 O O . GLU A 1 77 ? 25.453 -17.922 -11.625 1 95.25 77 GLU A O 1
ATOM 554 N N . SER A 1 78 ? 23.891 -19.078 -12.766 1 95.06 78 SER A N 1
ATOM 555 C CA . SER A 1 78 ? 23.219 -17.859 -13.203 1 95.06 78 SER A CA 1
ATOM 556 C C . SER A 1 78 ? 21.734 -18.078 -13.438 1 95.06 78 SER A C 1
ATOM 558 O O . SER A 1 78 ? 21.234 -19.203 -13.242 1 95.06 78 SER A O 1
ATOM 560 N N . GLY A 1 79 ? 21.047 -16.984 -13.664 1 96.12 79 GLY A N 1
ATOM 561 C CA . GLY A 1 79 ? 19.656 -17.094 -14.047 1 96.12 79 GLY A CA 1
ATOM 562 C C . GLY A 1 79 ? 18.703 -16.969 -12.867 1 96.12 79 GLY A C 1
ATOM 563 O O . GLY A 1 79 ? 17.547 -17.406 -12.938 1 96.12 79 GLY A O 1
ATOM 564 N N . PHE A 1 80 ? 19.219 -16.438 -11.836 1 96.88 80 PHE A N 1
ATOM 565 C CA . PHE A 1 80 ? 18.391 -16.266 -10.656 1 96.88 80 PHE A CA 1
ATOM 566 C C . PHE A 1 80 ? 17.422 -15.102 -10.844 1 96.88 80 PHE A C 1
ATOM 568 O O . PHE A 1 80 ? 17.672 -14.188 -11.633 1 96.88 80 PHE A O 1
ATOM 575 N N . VAL A 1 81 ? 16.25 -15.227 -10.164 1 96.38 81 VAL A N 1
ATOM 576 C CA . VAL A 1 81 ? 15.195 -14.219 -10.227 1 96.38 81 VAL A CA 1
ATOM 577 C C . VAL A 1 81 ? 14.859 -13.742 -8.82 1 96.38 81 VAL A C 1
ATOM 579 O O . VAL A 1 81 ? 15.5 -14.141 -7.848 1 96.38 81 VAL A O 1
ATOM 582 N N . LEU A 1 82 ? 13.906 -12.75 -8.727 1 94.75 82 LEU A N 1
ATOM 583 C CA . LEU A 1 82 ? 13.43 -12.312 -7.418 1 94.75 82 LEU A CA 1
ATOM 584 C C . LEU A 1 82 ? 13.109 -13.516 -6.531 1 94.75 82 LEU A C 1
ATOM 586 O O . LEU A 1 82 ? 12.453 -14.461 -6.973 1 94.75 82 LEU A O 1
ATOM 590 N N . PRO A 1 83 ? 13.688 -13.516 -5.336 1 94.75 83 PRO A N 1
ATOM 591 C CA . PRO A 1 83 ? 13.438 -14.68 -4.48 1 94.75 83 PRO A CA 1
ATOM 592 C C . PRO A 1 83 ? 11.953 -14.891 -4.199 1 94.75 83 PRO A C 1
ATOM 594 O O . PRO A 1 83 ? 11.531 -16.016 -3.918 1 94.75 83 PRO A O 1
ATOM 597 N N . PHE A 1 84 ? 11.219 -13.891 -4.188 1 91.56 84 PHE A N 1
ATOM 598 C CA . PHE A 1 84 ? 9.773 -13.977 -4.035 1 91.56 84 PHE A CA 1
ATOM 599 C C . PHE A 1 84 ? 9.109 -12.688 -4.516 1 91.56 84 PHE A C 1
ATOM 601 O O . PHE A 1 84 ? 9.766 -11.648 -4.629 1 91.56 84 PHE A O 1
ATOM 608 N N . GLN A 1 85 ? 7.836 -12.773 -4.832 1 88.44 85 GLN A N 1
ATOM 609 C CA . GLN A 1 85 ? 6.992 -11.609 -5.094 1 88.44 85 GLN A CA 1
ATOM 610 C C . GLN A 1 85 ? 6.168 -11.242 -3.865 1 88.44 85 GLN A C 1
ATOM 612 O O . GLN A 1 85 ? 5.309 -12.008 -3.434 1 88.44 85 GLN A O 1
ATOM 617 N N . PRO A 1 86 ? 6.453 -10.016 -3.324 1 87.44 86 PRO A N 1
ATOM 618 C CA . PRO A 1 86 ? 5.688 -9.648 -2.129 1 87.44 86 PRO A CA 1
ATOM 619 C C . PRO A 1 86 ? 4.191 -9.523 -2.402 1 87.44 86 PRO A C 1
ATOM 621 O O . PRO A 1 86 ? 3.791 -9.039 -3.463 1 87.44 86 PRO A O 1
ATOM 624 N N . ARG A 1 87 ? 3.4 -10.008 -1.493 1 85.38 87 ARG A N 1
ATOM 625 C CA . ARG A 1 87 ? 1.954 -9.82 -1.554 1 85.38 87 ARG A CA 1
ATOM 626 C C . ARG A 1 87 ? 1.551 -8.484 -0.943 1 85.38 87 ARG A C 1
ATOM 628 O O . ARG A 1 87 ? 0.524 -7.91 -1.313 1 85.38 87 ARG A O 1
ATOM 635 N N . SER A 1 88 ? 2.297 -8.055 -0.019 1 84.06 88 SER A N 1
ATOM 636 C CA . SER A 1 88 ? 2.199 -6.734 0.602 1 84.06 88 SER A CA 1
ATOM 637 C C . SER A 1 88 ? 3.57 -6.219 1.019 1 84.06 88 SER A C 1
ATOM 639 O O . SER A 1 88 ? 4.516 -6.996 1.169 1 84.06 88 SER A O 1
ATOM 641 N N . PHE A 1 89 ? 3.67 -4.961 1.072 1 84.25 89 PHE A N 1
ATOM 642 C CA . PHE A 1 89 ? 4.938 -4.316 1.398 1 84.25 89 PHE A CA 1
ATOM 643 C C . PHE A 1 89 ? 4.727 -3.156 2.361 1 84.25 89 PHE A C 1
ATOM 645 O O . PHE A 1 89 ? 3.912 -2.268 2.1 1 84.25 89 PHE A O 1
ATOM 652 N N . ARG A 1 90 ? 5.363 -3.244 3.57 1 80.75 90 ARG A N 1
ATOM 653 C CA . ARG A 1 90 ? 5.387 -2.166 4.551 1 80.75 90 ARG A CA 1
ATOM 654 C C . ARG A 1 90 ? 6.816 -1.706 4.824 1 80.75 90 ARG A C 1
ATOM 656 O O . ARG A 1 90 ? 7.703 -2.527 5.062 1 80.75 90 ARG A O 1
ATOM 663 N N . ASP A 1 91 ? 6.977 -0.492 4.66 1 78.88 91 ASP A N 1
ATOM 664 C CA . ASP A 1 91 ? 8.305 0.072 4.902 1 78.88 91 ASP A CA 1
ATOM 665 C C . ASP A 1 91 ? 8.297 0.973 6.137 1 78.88 91 ASP A C 1
ATOM 667 O O . ASP A 1 91 ? 7.629 2.012 6.148 1 78.88 91 ASP A O 1
ATOM 671 N N . ALA A 1 92 ? 8.938 0.519 7.219 1 67.25 92 ALA A N 1
ATOM 672 C CA . ALA A 1 92 ? 8.938 1.235 8.492 1 67.25 92 ALA A CA 1
ATOM 673 C C . ALA A 1 92 ? 10.211 2.057 8.656 1 67.25 92 ALA A C 1
ATOM 675 O O . ALA A 1 92 ? 11.281 1.646 8.219 1 67.25 92 ALA A O 1
ATOM 676 N N . GLY A 1 93 ? 10.008 3.354 9.055 1 55.03 93 GLY A N 1
ATOM 677 C CA . GLY A 1 93 ? 11.141 4.191 9.414 1 55.03 93 GLY A CA 1
ATOM 678 C C . GLY A 1 93 ? 11.727 3.863 10.773 1 55.03 93 GLY A C 1
ATOM 679 O O . GLY A 1 93 ? 11.086 4.098 11.805 1 55.03 93 GLY A O 1
ATOM 680 N N . SER A 1 94 ? 12.234 2.676 10.945 1 48.28 94 SER A N 1
ATOM 681 C CA . SER A 1 94 ? 12.531 2.098 12.25 1 48.28 94 SER A CA 1
ATOM 682 C C . SER A 1 94 ? 13.492 2.98 13.039 1 48.28 94 SER A C 1
ATOM 684 O O . SER A 1 94 ? 13.648 2.805 14.25 1 48.28 94 SER A O 1
ATOM 686 N N . TYR A 1 95 ? 14.227 3.9 12.438 1 47 95 TYR A N 1
ATOM 687 C CA . TYR A 1 95 ? 15.258 4.418 13.328 1 47 95 TYR A CA 1
ATOM 688 C C . TYR A 1 95 ? 15.18 5.938 13.43 1 47 95 TYR A C 1
ATOM 690 O O . TYR A 1 95 ? 15.047 6.621 12.406 1 47 95 TYR A O 1
ATOM 698 N N . VAL A 1 96 ? 14.938 6.266 14.734 1 45.97 96 VAL A N 1
ATOM 699 C CA . VAL A 1 96 ? 14.969 7.688 15.062 1 45.97 96 VAL A CA 1
ATOM 700 C C . VAL A 1 96 ? 16.062 8.383 14.258 1 45.97 96 VAL A C 1
ATOM 702 O O . VAL A 1 96 ? 15.852 9.477 13.727 1 45.97 96 VAL A O 1
ATOM 705 N N . GLN A 1 97 ? 17.141 7.637 14.219 1 45.59 97 GLN A N 1
ATOM 706 C CA . GLN A 1 97 ? 18.25 8.242 13.508 1 45.59 97 GLN A CA 1
ATOM 707 C C . GLN A 1 97 ? 17.953 8.359 12.016 1 45.59 97 GLN A C 1
ATOM 709 O O . GLN A 1 97 ? 18.312 9.352 11.375 1 45.59 97 GLN A O 1
ATOM 714 N N . HIS A 1 98 ? 17.25 7.398 11.469 1 52.94 98 HIS A N 1
ATOM 715 C CA . HIS A 1 98 ? 16.875 7.445 10.062 1 52.94 98 HIS A CA 1
ATOM 716 C C . HIS A 1 98 ? 15.898 8.594 9.797 1 52.94 98 HIS A C 1
ATOM 718 O O . HIS A 1 98 ? 16.062 9.336 8.82 1 52.94 98 HIS A O 1
ATOM 724 N N . MET A 1 99 ? 15.109 8.664 10.727 1 53.5 99 MET A N 1
ATOM 725 C CA . MET A 1 99 ? 14.125 9.734 10.562 1 53.5 99 MET A CA 1
ATOM 726 C C . MET A 1 99 ? 14.789 11.102 10.633 1 53.5 99 MET A C 1
ATOM 728 O O . MET A 1 99 ? 14.438 12.008 9.875 1 53.5 99 MET A O 1
ATOM 732 N N . SER A 1 100 ? 15.789 11.109 11.508 1 50.5 100 SER A N 1
ATOM 733 C CA . SER A 1 100 ? 16.484 12.383 11.664 1 50.5 100 SER A CA 1
ATOM 734 C C . SER A 1 100 ? 17.25 12.758 10.391 1 50.5 100 SER A C 1
ATOM 736 O O . SER A 1 100 ? 17.234 13.922 9.977 1 50.5 100 SER A O 1
ATOM 738 N N . GLN A 1 101 ? 17.969 11.773 9.836 1 51.38 101 GLN A N 1
ATOM 739 C CA . GLN A 1 101 ? 18.719 12.023 8.609 1 51.38 101 GLN A CA 1
ATOM 740 C C . GLN A 1 101 ? 17.781 12.305 7.438 1 51.38 101 GLN A C 1
ATOM 742 O O . GLN A 1 101 ? 18.047 13.203 6.637 1 51.38 101 GLN A O 1
ATOM 747 N N . ALA A 1 102 ? 16.781 11.547 7.395 1 57.5 102 ALA A N 1
ATOM 748 C CA . ALA A 1 102 ? 15.805 11.719 6.324 1 57.5 102 ALA A CA 1
ATOM 749 C C . ALA A 1 102 ? 15.156 13.094 6.391 1 57.5 102 ALA A C 1
ATOM 751 O O . ALA A 1 102 ? 14.93 13.734 5.359 1 57.5 102 ALA A O 1
ATOM 752 N N . VAL A 1 103 ? 15.086 13.547 7.598 1 57.31 103 VAL A N 1
ATOM 753 C CA . VAL A 1 103 ? 14.43 14.836 7.816 1 57.31 103 VAL A CA 1
ATOM 754 C C . VAL A 1 103 ? 15.336 15.961 7.324 1 57.31 103 VAL A C 1
ATOM 756 O O . VAL A 1 103 ? 14.867 16.922 6.703 1 57.31 103 VAL A O 1
ATOM 759 N N . ARG A 1 104 ? 16.656 15.781 7.594 1 57.53 104 ARG A N 1
ATOM 760 C CA . ARG A 1 104 ? 17.562 16.844 7.168 1 57.53 104 ARG A CA 1
ATOM 761 C C . ARG A 1 104 ? 17.547 17 5.648 1 57.53 104 ARG A C 1
ATOM 763 O O . ARG A 1 104 ? 17.484 18.125 5.141 1 57.53 104 ARG A O 1
ATOM 770 N N . GLY A 1 105 ? 17.703 15.867 4.938 1 63.91 105 GLY A N 1
ATOM 771 C CA . GLY A 1 105 ? 17.594 15.914 3.488 1 63.91 105 GLY A CA 1
ATOM 772 C C . GLY A 1 105 ? 16.234 16.391 3.012 1 63.91 105 GLY A C 1
ATOM 773 O O . GLY A 1 105 ? 16.141 17.141 2.043 1 63.91 105 GLY A O 1
ATOM 774 N N . PHE A 1 106 ? 15.359 16.109 3.812 1 70.94 106 PHE A N 1
ATOM 775 C CA . PHE A 1 106 ? 13.992 16.469 3.463 1 70.94 106 PHE A CA 1
ATOM 776 C C . PHE A 1 106 ? 13.766 17.969 3.6 1 70.94 106 PHE A C 1
ATOM 778 O O . PHE A 1 106 ? 13.102 18.578 2.766 1 70.94 106 PHE A O 1
ATOM 785 N N . VAL A 1 107 ? 14.391 18.562 4.617 1 69.81 107 VAL A N 1
ATOM 786 C CA . VAL A 1 107 ? 14.219 19.984 4.855 1 69.81 107 VAL A CA 1
ATOM 787 C C . VAL A 1 107 ? 14.797 20.781 3.691 1 69.81 107 VAL A C 1
ATOM 789 O O . VAL A 1 107 ? 14.203 21.766 3.238 1 69.81 107 VAL A O 1
ATOM 792 N N . ALA A 1 108 ? 15.961 20.344 3.277 1 73.31 108 ALA A N 1
ATOM 793 C CA . ALA A 1 108 ? 16.578 21.016 2.143 1 73.31 108 ALA A CA 1
ATOM 794 C C . ALA A 1 108 ? 15.703 20.922 0.897 1 73.31 108 ALA A C 1
ATOM 796 O O . ALA A 1 108 ? 15.523 21.906 0.175 1 73.31 108 ALA A O 1
ATOM 797 N N . VAL A 1 109 ? 15.188 19.812 0.681 1 78.25 109 VAL A N 1
ATOM 798 C CA . VAL A 1 109 ? 14.328 19.594 -0.48 1 78.25 109 VAL A CA 1
ATOM 799 C C . VAL A 1 109 ? 13.039 20.406 -0.339 1 78.25 109 VAL A C 1
ATOM 801 O O . VAL A 1 109 ? 12.617 21.062 -1.283 1 78.25 109 VAL A O 1
ATOM 804 N N . ALA A 1 110 ? 12.508 20.344 0.812 1 74.69 110 ALA A N 1
ATOM 805 C CA . ALA A 1 110 ? 11.273 21.078 1.068 1 74.69 110 ALA A CA 1
ATOM 806 C C . ALA A 1 110 ? 11.477 22.578 0.88 1 74.69 110 ALA A C 1
ATOM 808 O O . ALA A 1 110 ? 10.594 23.266 0.366 1 74.69 110 ALA A O 1
ATOM 809 N N . GLY A 1 111 ? 12.578 23.047 1.397 1 71.5 111 GLY A N 1
ATOM 810 C CA . GLY A 1 111 ? 12.898 24.453 1.208 1 71.5 111 GLY A CA 1
ATOM 811 C C . GLY A 1 111 ? 12.977 24.859 -0.253 1 71.5 111 GLY A C 1
ATOM 812 O O . GLY A 1 111 ? 12.398 25.875 -0.652 1 71.5 111 GLY A O 1
ATOM 813 N N . LYS A 1 112 ? 13.602 24.047 -0.992 1 73.06 112 LYS A N 1
ATOM 814 C CA . LYS A 1 112 ? 13.75 24.328 -2.418 1 73.06 112 LYS A CA 1
ATOM 815 C C . LYS A 1 112 ? 12.406 24.25 -3.137 1 73.06 112 LYS A C 1
ATOM 817 O O . LYS A 1 112 ? 12.164 24.969 -4.102 1 73.06 112 LYS A O 1
ATOM 822 N N . GLU A 1 113 ? 11.57 23.438 -2.617 1 74.62 113 GLU A N 1
ATOM 823 C CA . GLU A 1 113 ? 10.266 23.234 -3.248 1 74.62 113 GLU A CA 1
ATOM 824 C C . GLU A 1 113 ? 9.234 24.219 -2.703 1 74.62 113 GLU A C 1
ATOM 826 O O . GLU A 1 113 ? 8.078 24.203 -3.121 1 74.62 113 GLU A O 1
ATOM 831 N N . GLY A 1 114 ? 9.664 25.078 -1.769 1 71.69 114 GLY A N 1
ATOM 832 C CA . GLY A 1 114 ? 8.781 26.125 -1.28 1 71.69 114 GLY A CA 1
ATOM 833 C C . GLY A 1 114 ? 7.859 25.656 -0.17 1 71.69 114 GLY A C 1
ATOM 834 O O . GLY A 1 114 ? 6.777 26.219 0.019 1 71.69 114 GLY A O 1
ATOM 835 N N . HIS A 1 115 ? 8.281 24.594 0.542 1 75.19 115 HIS A N 1
ATOM 836 C CA . HIS A 1 115 ? 7.383 24.016 1.537 1 75.19 115 HIS A CA 1
ATOM 837 C C . HIS A 1 115 ? 7.863 24.312 2.953 1 75.19 115 HIS A C 1
ATOM 839 O O . HIS A 1 115 ? 7.375 23.719 3.918 1 75.19 115 HIS A O 1
ATOM 845 N N . LEU A 1 116 ? 8.75 25.219 3.129 1 72.31 116 LEU A N 1
ATOM 846 C CA . LEU A 1 116 ? 9.359 25.422 4.441 1 72.31 116 LEU A CA 1
ATOM 847 C C . LEU A 1 116 ? 8.32 25.906 5.449 1 72.31 116 LEU A C 1
ATOM 849 O O . LEU A 1 116 ? 8.32 25.484 6.602 1 72.31 116 LEU A O 1
ATOM 853 N N . LEU A 1 117 ? 7.531 26.844 5.016 1 70.62 117 LEU A N 1
ATOM 854 C CA . LEU A 1 117 ? 6.52 27.375 5.918 1 70.62 117 LEU A CA 1
ATOM 855 C C . LEU A 1 117 ? 5.543 26.281 6.352 1 70.62 117 LEU A C 1
ATOM 857 O O . LEU A 1 117 ? 5.238 26.156 7.539 1 70.62 117 LEU A O 1
ATOM 861 N N . GLN A 1 118 ? 5.117 25.547 5.383 1 72.44 118 GLN A N 1
ATOM 862 C CA . GLN A 1 118 ? 4.203 24.453 5.66 1 72.44 118 GLN A CA 1
ATOM 863 C C . GLN A 1 118 ? 4.84 23.422 6.594 1 72.44 118 GLN A C 1
ATOM 865 O O . GLN A 1 118 ? 4.203 22.953 7.543 1 72.44 118 GLN A O 1
ATOM 870 N N . MET A 1 119 ? 6.004 23.156 6.281 1 73.88 119 MET A N 1
ATOM 871 C CA . MET A 1 119 ? 6.73 22.172 7.082 1 73.88 119 MET A CA 1
ATOM 872 C C . MET A 1 119 ? 6.898 22.672 8.516 1 73.88 119 MET A C 1
ATOM 874 O O . MET A 1 119 ? 6.719 21.906 9.469 1 73.88 119 MET A O 1
ATOM 878 N N . ALA A 1 120 ? 7.273 23.875 8.617 1 71.94 120 ALA A N 1
ATOM 879 C CA . ALA A 1 120 ? 7.504 24.438 9.945 1 71.94 120 ALA A CA 1
ATOM 880 C C . ALA A 1 120 ? 6.23 24.391 10.789 1 71.94 120 ALA A C 1
ATOM 882 O O . ALA A 1 120 ? 6.254 23.953 11.938 1 71.94 120 ALA A O 1
ATOM 883 N N . LEU A 1 121 ? 5.203 24.828 10.266 1 71.19 121 LEU A N 1
ATOM 884 C CA . LEU A 1 121 ? 3.939 24.844 11 1 71.19 121 LEU A CA 1
ATOM 885 C C . LEU A 1 121 ? 3.479 23.438 11.336 1 71.19 121 LEU A C 1
ATOM 887 O O . LEU A 1 121 ? 2.963 23.188 12.422 1 71.19 121 LEU A O 1
ATOM 891 N N . SER A 1 122 ? 3.664 22.578 10.398 1 71.56 122 SER A N 1
ATOM 892 C CA . SER A 1 122 ? 3.307 21.172 10.633 1 71.56 122 SER A CA 1
ATOM 893 C C . SER A 1 122 ? 4.137 20.578 11.766 1 71.56 122 SER A C 1
ATOM 895 O O . SER A 1 122 ? 3.607 19.844 12.609 1 71.56 122 SER A O 1
ATOM 897 N N . GLN A 1 123 ? 5.387 20.844 11.695 1 69.12 123 GLN A N 1
ATOM 898 C CA . GLN A 1 123 ? 6.27 20.297 12.727 1 69.12 123 GLN A CA 1
ATOM 899 C C . GLN A 1 123 ? 5.918 20.875 14.102 1 69.12 123 GLN A C 1
ATOM 901 O O . GLN A 1 123 ? 5.965 20.156 15.102 1 69.12 123 GLN A O 1
ATOM 906 N N . ILE A 1 124 ? 5.617 22.094 14.117 1 67.12 124 ILE A N 1
ATOM 907 C CA . ILE A 1 124 ? 5.176 22.703 15.367 1 67.12 124 ILE A CA 1
ATOM 908 C C . ILE A 1 124 ? 3.904 22.031 15.859 1 67.12 124 ILE A C 1
ATOM 910 O O . ILE A 1 124 ? 3.787 21.703 17.047 1 67.12 124 ILE A O 1
ATOM 914 N N . GLY A 1 125 ? 3.062 21.812 15.031 1 67.38 125 GLY A N 1
ATOM 915 C CA . GLY A 1 125 ? 1.838 21.125 15.391 1 67.38 125 GLY A CA 1
ATOM 916 C C . GLY A 1 125 ? 2.08 19.719 15.922 1 67.38 125 GLY A C 1
ATOM 917 O O . GLY A 1 125 ? 1.48 19.312 16.922 1 67.38 125 GLY A O 1
ATOM 918 N N . LYS A 1 126 ? 2.912 19.031 15.242 1 63.22 126 LYS A N 1
ATOM 919 C CA . LYS A 1 126 ? 3.201 17.656 15.633 1 63.22 126 LYS A CA 1
ATOM 920 C C . LYS A 1 126 ? 3.852 17.609 17.016 1 63.22 126 LYS A C 1
ATOM 922 O O . LYS A 1 126 ? 3.699 16.625 17.75 1 63.22 126 LYS A O 1
ATOM 927 N N . SER A 1 127 ? 4.582 18.609 17.281 1 60.22 127 SER A N 1
ATOM 928 C CA . SER A 1 127 ? 5.281 18.625 18.562 1 60.22 127 SER A CA 1
ATOM 929 C C . SER A 1 127 ? 4.332 18.984 19.688 1 60.22 127 SER A C 1
ATOM 931 O O . SER A 1 127 ? 4.656 18.781 20.859 1 60.22 127 SER A O 1
ATOM 933 N N . LEU A 1 128 ? 3.25 19.5 19.281 1 57.75 128 LEU A N 1
ATOM 934 C CA . LEU A 1 128 ? 2.281 19.906 20.297 1 57.75 128 LEU A CA 1
ATOM 935 C C . LEU A 1 128 ? 1.321 18.766 20.625 1 57.75 128 LEU A C 1
ATOM 937 O O . LEU A 1 128 ? 0.679 18.219 19.719 1 57.75 128 LEU A O 1
ATOM 941 N N . ARG A 1 129 ? 1.692 18 21.547 1 56.69 129 ARG A N 1
ATOM 942 C CA . ARG A 1 129 ? 0.8 16.922 21.953 1 56.69 129 ARG A CA 1
ATOM 943 C C . ARG A 1 129 ? 0.071 17.281 23.25 1 56.69 129 ARG A C 1
ATOM 945 O O . ARG A 1 129 ? 0.697 17.688 24.234 1 56.69 129 ARG A O 1
ATOM 952 N N . LEU A 1 130 ? -1.244 17.312 23.031 1 57.72 130 LEU A N 1
ATOM 953 C CA . LEU A 1 130 ? -2.012 17.438 24.266 1 57.72 130 LEU A CA 1
ATOM 954 C C . LEU A 1 130 ? -1.875 16.172 25.109 1 57.72 130 LEU A C 1
ATOM 956 O O . LEU A 1 130 ? -1.585 15.094 24.594 1 57.72 130 LEU A O 1
ATOM 960 N N . PRO A 1 131 ? -1.766 16.328 26.359 1 52.19 131 PRO A N 1
ATOM 961 C CA . PRO A 1 131 ? -1.61 15.172 27.25 1 52.19 131 PRO A CA 1
ATOM 962 C C . PRO A 1 131 ? -2.424 13.961 26.781 1 52.19 131 PRO A C 1
ATOM 964 O O . PRO A 1 131 ? -2.045 12.82 27.047 1 52.19 131 PRO A O 1
ATOM 967 N N . PHE A 1 132 ? -3.564 14.172 26.141 1 49.78 132 PHE A N 1
ATOM 968 C CA . PHE A 1 132 ? -4.383 13.031 25.719 1 49.78 132 PHE A CA 1
ATOM 969 C C . PHE A 1 132 ? -4.062 12.625 24.297 1 49.78 132 PHE A C 1
ATOM 971 O O . PHE A 1 132 ? -4.641 11.672 23.766 1 49.78 132 PHE A O 1
ATOM 978 N N . GLY A 1 133 ? -3.137 13.422 23.797 1 52.56 133 GLY A N 1
ATOM 979 C CA . GLY A 1 133 ? -2.803 13.086 22.422 1 52.56 133 GLY A CA 1
ATOM 980 C C . GLY A 1 133 ? -1.721 12.031 22.312 1 52.56 133 GLY A C 1
ATOM 981 O O . GLY A 1 133 ? -0.985 11.781 23.266 1 52.56 133 GLY A O 1
ATOM 982 N N . VAL A 1 134 ? -1.729 11.172 21.266 1 51.16 134 VAL A N 1
ATOM 983 C CA . VAL A 1 134 ? -0.861 10.031 20.969 1 51.16 134 VAL A CA 1
ATOM 984 C C . VAL A 1 134 ? 0.586 10.508 20.859 1 51.16 134 VAL A C 1
ATOM 986 O O . VAL A 1 134 ? 0.851 11.586 20.328 1 51.16 134 VAL A O 1
ATOM 989 N N . ASN A 1 135 ? 1.421 9.898 21.703 1 44.84 135 ASN A N 1
ATOM 990 C CA . ASN A 1 135 ? 2.863 10.102 21.609 1 44.84 135 ASN A CA 1
ATOM 991 C C . ASN A 1 135 ? 3.393 9.75 20.234 1 44.84 135 ASN A C 1
ATOM 993 O O . ASN A 1 135 ? 3.236 8.617 19.766 1 44.84 135 ASN A O 1
ATOM 997 N N . PRO A 1 136 ? 3.561 10.766 19.391 1 45.66 136 PRO A N 1
ATOM 998 C CA . PRO A 1 136 ? 4.098 10.461 18.062 1 45.66 136 PRO A CA 1
ATOM 999 C C . PRO A 1 136 ? 5.211 9.414 18.109 1 45.66 136 PRO A C 1
ATOM 1001 O O . PRO A 1 136 ? 5.352 8.617 17.172 1 45.66 136 PRO A O 1
ATOM 1004 N N . ALA A 1 137 ? 6.266 9.789 19.016 1 42.12 137 ALA A N 1
ATOM 1005 C CA . ALA A 1 137 ? 7.605 9.211 18.938 1 42.12 137 ALA A CA 1
ATOM 1006 C C . ALA A 1 137 ? 7.547 7.688 19.062 1 42.12 137 ALA A C 1
ATOM 1008 O O . ALA A 1 137 ? 8.461 6.988 18.625 1 42.12 137 ALA A O 1
ATOM 1009 N N . ALA A 1 138 ? 6.629 7.309 19.797 1 45.12 138 ALA A N 1
ATOM 1010 C CA . ALA A 1 138 ? 6.91 5.914 20.125 1 45.12 138 ALA A CA 1
ATOM 1011 C C . ALA A 1 138 ? 6.395 4.977 19.031 1 45.12 138 ALA A C 1
ATOM 1013 O O . ALA A 1 138 ? 6.582 3.762 19.109 1 45.12 138 ALA A O 1
ATOM 1014 N N . ARG A 1 139 ? 5.863 5.641 17.922 1 52.06 139 ARG A N 1
ATOM 1015 C CA . ARG A 1 139 ? 5.375 4.68 16.953 1 52.06 139 ARG A CA 1
ATOM 1016 C C . ARG A 1 139 ? 6.125 4.812 15.625 1 52.06 139 ARG A C 1
ATOM 1018 O O . ARG A 1 139 ? 6.223 5.906 15.07 1 52.06 139 ARG A O 1
ATOM 1025 N N . PRO A 1 140 ? 6.961 3.721 15.453 1 53.19 140 PRO A N 1
ATOM 1026 C CA . PRO A 1 140 ? 7.605 3.838 14.141 1 53.19 140 PRO A CA 1
ATOM 1027 C C . PRO A 1 140 ? 6.609 4.113 13.016 1 53.19 140 PRO A C 1
ATOM 1029 O O . PRO A 1 140 ? 5.539 3.506 12.977 1 53.19 140 PRO A O 1
ATOM 1032 N N . GLY A 1 141 ? 6.738 5.195 12.383 1 63.62 141 GLY A N 1
ATOM 1033 C CA . GLY A 1 141 ? 5.969 5.465 11.18 1 63.62 141 GLY A CA 1
ATOM 1034 C C . GLY A 1 141 ? 6.301 4.527 10.039 1 63.62 141 GLY A C 1
ATOM 1035 O O . GLY A 1 141 ? 7.477 4.262 9.766 1 63.62 141 GLY A O 1
ATOM 1036 N N . TYR A 1 142 ? 5.324 3.75 9.602 1 74.62 142 TYR A N 1
ATOM 1037 C CA . TYR A 1 142 ? 5.504 2.971 8.383 1 74.62 142 TYR A CA 1
ATOM 1038 C C . TYR A 1 142 ? 4.418 3.291 7.363 1 74.62 142 TYR A C 1
ATOM 1040 O O . TYR A 1 142 ? 3.424 3.945 7.691 1 74.62 142 TYR A O 1
ATOM 1048 N N . TYR A 1 143 ? 4.742 2.99 6.168 1 81.12 143 TYR A N 1
ATOM 1049 C CA . TYR A 1 143 ? 3.75 3.146 5.109 1 81.12 143 TYR A CA 1
ATOM 1050 C C . TYR A 1 143 ? 3.605 1.861 4.301 1 81.12 143 TYR A C 1
ATOM 1052 O O . TYR A 1 143 ? 4.492 1.004 4.324 1 81.12 143 TYR A O 1
ATOM 1060 N N . HIS A 1 144 ? 2.42 1.727 3.684 1 83.12 144 HIS A N 1
ATOM 1061 C CA . HIS A 1 144 ? 2.217 0.647 2.725 1 83.12 144 HIS A CA 1
ATOM 1062 C C . HIS A 1 144 ? 2.75 1.025 1.348 1 83.12 144 HIS A C 1
ATOM 1064 O O . HIS A 1 144 ? 2.406 2.082 0.812 1 83.12 144 HIS A O 1
ATOM 1070 N N . GLY A 1 145 ? 3.643 0.215 0.904 1 82.88 145 GLY A N 1
ATOM 1071 C CA . GLY A 1 145 ? 4.148 0.409 -0.446 1 82.88 145 GLY A CA 1
ATOM 1072 C C . GLY A 1 145 ? 3.424 -0.433 -1.479 1 82.88 145 GLY A C 1
ATOM 1073 O O . GLY A 1 145 ? 2.502 -1.18 -1.146 1 82.88 145 GLY A O 1
ATOM 1074 N N . ASN A 1 146 ? 3.748 -0.177 -2.752 1 83.44 146 ASN A N 1
ATOM 1075 C CA . ASN A 1 146 ? 3.205 -0.963 -3.855 1 83.44 146 ASN A CA 1
ATOM 1076 C C . ASN A 1 146 ? 4.023 -2.229 -4.098 1 83.44 146 ASN A C 1
ATOM 1078 O O . ASN A 1 146 ? 5.164 -2.158 -4.555 1 83.44 146 ASN A O 1
ATOM 1082 N N . PRO A 1 147 ? 3.408 -3.418 -3.84 1 85.44 147 PRO A N 1
ATOM 1083 C CA . PRO A 1 147 ? 4.168 -4.66 -3.992 1 85.44 147 PRO A CA 1
ATOM 1084 C C . PRO A 1 147 ? 4.488 -4.98 -5.449 1 85.44 147 PRO A C 1
ATOM 1086 O O . PRO A 1 147 ? 5.301 -5.867 -5.73 1 85.44 147 PRO A O 1
ATOM 1089 N N . CYS A 1 148 ? 3.945 -4.258 -6.383 1 83.5 148 CYS A N 1
ATOM 1090 C CA . CYS A 1 148 ? 4.121 -4.555 -7.797 1 83.5 148 CYS A CA 1
ATOM 1091 C C . CYS A 1 148 ? 5.316 -3.803 -8.367 1 83.5 148 CYS A C 1
ATOM 1093 O O . CYS A 1 148 ? 5.645 -3.955 -9.547 1 83.5 148 CYS A O 1
ATOM 1095 N N . THR A 1 149 ? 6.07 -3.098 -7.555 1 86.81 149 THR A N 1
ATOM 1096 C CA . THR A 1 149 ? 7.133 -2.248 -8.07 1 86.81 149 THR A CA 1
ATOM 1097 C C . THR A 1 149 ? 8.5 -2.9 -7.863 1 86.81 149 THR A C 1
ATOM 1099 O O . THR A 1 149 ? 9.531 -2.301 -8.164 1 86.81 149 THR A O 1
ATOM 1102 N N . PHE A 1 150 ? 8.539 -4.078 -7.398 1 91.31 150 PHE A N 1
ATOM 1103 C CA . PHE A 1 150 ? 9.82 -4.695 -7.066 1 91.31 150 PHE A CA 1
ATOM 1104 C C . PHE A 1 150 ? 10.57 -5.098 -8.328 1 91.31 150 PHE A C 1
ATOM 1106 O O . PHE A 1 150 ? 9.984 -5.648 -9.258 1 91.31 150 PHE A O 1
ATOM 1113 N N . ILE A 1 151 ? 11.82 -4.758 -8.383 1 93.19 151 ILE A N 1
ATOM 1114 C CA . ILE A 1 151 ? 12.75 -5.184 -9.422 1 93.19 151 ILE A CA 1
ATOM 1115 C C . ILE A 1 151 ? 13.906 -5.961 -8.797 1 93.19 151 ILE A C 1
ATOM 1117 O O . ILE A 1 151 ? 14.148 -5.871 -7.59 1 93.19 151 ILE A O 1
ATOM 1121 N N . ALA A 1 152 ? 14.531 -6.699 -9.648 1 95.31 152 ALA A N 1
ATOM 1122 C CA . ALA A 1 152 ? 15.578 -7.582 -9.148 1 95.31 152 ALA A CA 1
ATOM 1123 C C . ALA A 1 152 ? 16.953 -6.93 -9.273 1 95.31 152 ALA A C 1
ATOM 1125 O O . ALA A 1 152 ? 17.109 -5.93 -9.984 1 95.31 152 ALA A O 1
ATOM 1126 N N . ASP A 1 153 ? 17.844 -7.484 -8.5 1 94.81 153 ASP A N 1
ATOM 1127 C CA . ASP A 1 153 ? 19.25 -7.164 -8.703 1 94.81 153 ASP A CA 1
ATOM 1128 C C . ASP A 1 153 ? 19.625 -7.258 -10.18 1 94.81 153 ASP A C 1
ATOM 1130 O O . ASP A 1 153 ? 19.266 -8.227 -10.859 1 94.81 153 ASP A O 1
ATOM 1134 N N . GLY A 1 154 ? 20.281 -6.207 -10.656 1 94.12 154 GLY A N 1
ATOM 1135 C CA . GLY A 1 154 ? 20.734 -6.207 -12.039 1 94.12 154 GLY A CA 1
ATOM 1136 C C . GLY A 1 154 ? 19.766 -5.484 -12.969 1 94.12 154 GLY A C 1
ATOM 1137 O O . GLY A 1 154 ? 20.156 -5.102 -14.078 1 94.12 154 GLY A O 1
ATOM 1138 N N . ASP A 1 155 ? 18.5 -5.312 -12.609 1 94.69 155 ASP A N 1
ATOM 1139 C CA . ASP A 1 155 ? 17.516 -4.652 -13.453 1 94.69 155 ASP A CA 1
ATOM 1140 C C . ASP A 1 155 ? 17.766 -3.148 -13.523 1 94.69 155 ASP A C 1
ATOM 1142 O O . ASP A 1 155 ? 18.375 -2.576 -12.617 1 94.69 155 ASP A O 1
ATOM 1146 N N . GLU A 1 156 ? 17.344 -2.543 -14.602 1 94.56 156 GLU A N 1
ATOM 1147 C CA . GLU A 1 156 ? 17.281 -1.086 -14.648 1 94.56 156 GLU A CA 1
ATOM 1148 C C . GLU A 1 156 ? 16.172 -0.546 -13.75 1 94.56 156 GLU A C 1
ATOM 1150 O O . GLU A 1 156 ? 15.062 -1.076 -13.734 1 94.56 156 GLU A O 1
ATOM 1155 N N . ALA A 1 157 ? 16.578 0.388 -12.906 1 91.94 157 ALA A N 1
ATOM 1156 C CA . ALA A 1 157 ? 15.578 1.097 -12.117 1 91.94 157 ALA A CA 1
ATOM 1157 C C . ALA A 1 157 ? 14.977 2.258 -12.898 1 91.94 157 ALA A C 1
ATOM 1159 O O . ALA A 1 157 ? 15.68 3.209 -13.25 1 91.94 157 ALA A O 1
ATOM 1160 N N . PRO A 1 158 ? 13.734 2.201 -13.164 1 90.88 158 PRO A N 1
ATOM 1161 C CA . PRO A 1 158 ? 13.125 3.281 -13.945 1 90.88 158 PRO A CA 1
ATOM 1162 C C . PRO A 1 158 ? 13.156 4.625 -13.219 1 90.88 158 PRO A C 1
ATOM 1164 O O . PRO A 1 158 ? 12.945 4.68 -12.008 1 90.88 158 PRO A O 1
ATOM 1167 N N . TRP A 1 159 ? 13.477 5.621 -13.984 1 89.56 159 TRP A N 1
ATOM 1168 C CA . TRP A 1 159 ? 13.344 6.98 -13.469 1 89.56 159 TRP A CA 1
ATOM 1169 C C . TRP A 1 159 ? 11.875 7.371 -13.352 1 89.56 159 TRP A C 1
ATOM 1171 O O . TRP A 1 159 ? 11.109 7.23 -14.312 1 89.56 159 TRP A O 1
ATOM 1181 N N . PRO A 1 160 ? 11.508 7.832 -12.148 1 85.38 160 PRO A N 1
ATOM 1182 C CA . PRO A 1 160 ? 10.109 8.25 -12.047 1 85.38 160 PRO A CA 1
ATOM 1183 C C . PRO A 1 160 ? 9.773 9.438 -12.953 1 85.38 160 PRO A C 1
ATOM 1185 O O . PRO A 1 160 ? 10.562 10.383 -13.039 1 85.38 160 PRO A O 1
ATOM 1188 N N . SER A 1 161 ? 8.594 9.445 -13.516 1 76.56 161 SER A N 1
ATOM 1189 C CA . SER A 1 161 ? 8.211 10.414 -14.539 1 76.56 161 SER A CA 1
ATOM 1190 C C . SER A 1 161 ? 8.133 11.828 -13.961 1 76.56 161 SER A C 1
ATOM 1192 O O . SER A 1 161 ? 8.297 12.812 -14.688 1 76.56 161 SER A O 1
ATOM 1194 N N . THR A 1 162 ? 7.949 11.953 -12.695 1 77.44 162 THR A N 1
ATOM 1195 C CA . THR A 1 162 ? 7.742 13.289 -12.141 1 77.44 162 THR A CA 1
ATOM 1196 C C . THR A 1 162 ? 8.906 13.688 -11.242 1 77.44 162 THR A C 1
ATOM 1198 O O . THR A 1 162 ? 8.891 14.766 -10.641 1 77.44 162 THR A O 1
ATOM 1201 N N . CYS A 1 163 ? 9.852 12.906 -11.195 1 81.75 163 CYS A N 1
ATOM 1202 C CA . CYS A 1 163 ? 10.922 13.055 -10.211 1 81.75 163 CYS A CA 1
ATOM 1203 C C . CYS A 1 163 ? 12.008 13.992 -10.727 1 81.75 163 CYS A C 1
ATOM 1205 O O . CYS A 1 163 ? 12.422 13.898 -11.883 1 81.75 163 CYS A O 1
ATOM 1207 N N . GLY A 1 164 ? 12.453 14.922 -9.891 1 80 164 GLY A N 1
ATOM 1208 C CA . GLY A 1 164 ? 13.633 15.734 -10.141 1 80 164 GLY A CA 1
ATOM 1209 C C . GLY A 1 164 ? 14.844 15.289 -9.336 1 80 164 GLY A C 1
ATOM 1210 O O . GLY A 1 164 ? 15.977 15.352 -9.828 1 80 164 GLY A O 1
ATOM 1211 N N . TRP A 1 165 ? 14.609 14.836 -8.195 1 84.31 165 TRP A N 1
ATOM 1212 C CA . TRP A 1 165 ? 15.68 14.438 -7.285 1 84.31 165 TRP A CA 1
ATOM 1213 C C . TRP A 1 165 ? 15.484 13 -6.805 1 84.31 165 TRP A C 1
ATOM 1215 O O . TRP A 1 165 ? 14.773 12.766 -5.82 1 84.31 165 TRP A O 1
ATOM 1225 N N . LEU A 1 166 ? 16.188 12.094 -7.473 1 85.69 166 LEU A N 1
ATOM 1226 C CA . LEU A 1 166 ? 16.078 10.672 -7.164 1 85.69 166 LEU A CA 1
ATOM 1227 C C . LEU A 1 166 ? 17.125 10.25 -6.141 1 85.69 166 LEU A C 1
ATOM 1229 O O . LEU A 1 166 ? 18.297 10.648 -6.246 1 85.69 166 LEU A O 1
ATOM 1233 N N . ASP A 1 167 ? 16.641 9.547 -5.168 1 83.19 167 ASP A N 1
ATOM 1234 C CA . ASP A 1 167 ? 17.484 9.062 -4.074 1 83.19 167 ASP A CA 1
ATOM 1235 C C . ASP A 1 167 ? 17.391 7.547 -3.932 1 83.19 167 ASP A C 1
ATOM 1237 O O . ASP A 1 167 ? 16.531 6.91 -4.562 1 83.19 167 ASP A O 1
ATOM 1241 N N . TYR A 1 168 ? 18.344 6.996 -3.213 1 81.44 168 TYR A N 1
ATOM 1242 C CA . TYR A 1 168 ? 18.344 5.574 -2.889 1 81.44 168 TYR A CA 1
ATOM 1243 C C . TYR A 1 168 ? 18.359 5.355 -1.381 1 81.44 168 TYR A C 1
ATOM 1245 O O . TYR A 1 168 ? 18.703 6.262 -0.619 1 81.44 168 TYR A O 1
ATOM 1253 N N . GLU A 1 169 ? 17.844 4.258 -0.975 1 78.19 169 GLU A N 1
ATOM 1254 C CA . GLU A 1 169 ? 17.844 3.885 0.436 1 78.19 169 GLU A CA 1
ATOM 1255 C C . GLU A 1 169 ? 18.25 2.422 0.622 1 78.19 169 GLU A C 1
ATOM 1257 O O . GLU A 1 169 ? 17.609 1.526 0.055 1 78.19 169 GLU A O 1
ATOM 1262 N N . LEU A 1 170 ? 19.234 2.197 1.374 1 76.94 170 LEU A N 1
ATOM 1263 C CA . LEU A 1 170 ? 19.594 0.837 1.767 1 76.94 170 LEU A CA 1
ATOM 1264 C C . LEU A 1 170 ? 18.734 0.368 2.934 1 76.94 170 LEU A C 1
ATOM 1266 O O . LEU A 1 170 ? 18.719 0.998 3.996 1 76.94 170 LEU A O 1
ATOM 1270 N N . GLU A 1 171 ? 18.047 -0.679 2.682 1 77.5 171 GLU A N 1
ATOM 1271 C CA . GLU A 1 171 ? 17.172 -1.222 3.723 1 77.5 171 GLU A CA 1
ATOM 1272 C C . GLU A 1 171 ? 17.25 -2.744 3.768 1 77.5 171 GLU A C 1
ATOM 1274 O O . GLU A 1 171 ? 17.734 -3.375 2.826 1 77.5 171 GLU A O 1
ATOM 1279 N N . VAL A 1 172 ? 16.812 -3.258 4.922 1 77.06 172 VAL A N 1
ATOM 1280 C CA . VAL A 1 172 ? 16.641 -4.699 5.094 1 77.06 172 VAL A CA 1
ATOM 1281 C C . VAL A 1 172 ? 15.18 -5.016 5.379 1 77.06 172 VAL A C 1
ATOM 1283 O O . VAL A 1 172 ? 14.562 -4.383 6.238 1 77.06 172 VAL A O 1
ATOM 1286 N N . ALA A 1 173 ? 14.695 -5.906 4.566 1 80.06 173 ALA A N 1
ATOM 1287 C CA . ALA A 1 173 ? 13.305 -6.32 4.777 1 80.06 173 ALA A CA 1
ATOM 1288 C C . ALA A 1 173 ? 13.242 -7.684 5.461 1 80.06 173 ALA A C 1
ATOM 1290 O O . ALA A 1 173 ? 14.039 -8.578 5.16 1 80.06 173 ALA A O 1
ATOM 1291 N N . VAL A 1 174 ? 12.328 -7.773 6.375 1 77.69 174 VAL A N 1
ATOM 1292 C CA . VAL A 1 174 ? 12.039 -9.055 7.012 1 77.69 174 VAL A CA 1
ATOM 1293 C C . VAL A 1 174 ? 10.828 -9.695 6.344 1 77.69 174 VAL A C 1
ATOM 1295 O O . VAL A 1 174 ? 9.844 -9.023 6.039 1 77.69 174 VAL A O 1
ATOM 1298 N N . LEU A 1 175 ? 10.953 -11.039 6.117 1 80.06 175 LEU A N 1
ATOM 1299 C CA . LEU A 1 175 ? 9.898 -11.766 5.422 1 80.06 175 LEU A CA 1
ATOM 1300 C C . LEU A 1 175 ? 9.008 -12.508 6.41 1 80.06 175 LEU A C 1
ATOM 1302 O O . LEU A 1 175 ? 9.5 -13.273 7.246 1 80.06 175 LEU A O 1
ATOM 1306 N N . ILE A 1 176 ? 7.734 -12.148 6.328 1 79.81 176 ILE A N 1
ATOM 1307 C CA . ILE A 1 176 ? 6.742 -12.977 7.008 1 79.81 176 ILE A CA 1
ATOM 1308 C C . ILE A 1 176 ? 6.434 -14.211 6.16 1 79.81 176 ILE A C 1
ATOM 1310 O O . ILE A 1 176 ? 5.934 -14.094 5.039 1 79.81 176 ILE A O 1
ATOM 1314 N N . THR A 1 177 ? 6.703 -15.398 6.633 1 83.62 177 THR A N 1
ATOM 1315 C CA . THR A 1 177 ? 6.641 -16.609 5.809 1 83.62 177 THR A CA 1
ATOM 1316 C C . THR A 1 177 ? 5.41 -17.438 6.16 1 83.62 177 THR A C 1
ATOM 1318 O O . THR A 1 177 ? 5.102 -18.422 5.473 1 83.62 177 THR A O 1
ATOM 1321 N N . ARG A 1 178 ? 4.801 -17.125 7.211 1 81.25 178 ARG A N 1
ATOM 1322 C CA . ARG A 1 178 ? 3.557 -17.766 7.625 1 81.25 178 ARG A CA 1
ATOM 1323 C C . ARG A 1 178 ? 2.494 -16.719 7.973 1 81.25 178 ARG A C 1
ATOM 1325 O O . ARG A 1 178 ? 2.818 -15.625 8.43 1 81.25 178 ARG A O 1
ATOM 1332 N N . PRO A 1 179 ? 1.257 -17.125 7.773 1 78.06 179 PRO A N 1
ATOM 1333 C CA . PRO A 1 179 ? 0.206 -16.188 8.156 1 78.06 179 PRO A CA 1
ATOM 1334 C C . PRO A 1 179 ? 0.217 -15.852 9.648 1 78.06 179 PRO A C 1
ATOM 1336 O O . PRO A 1 179 ? 0.483 -16.734 10.469 1 78.06 179 PRO A O 1
ATOM 1339 N N . VAL A 1 180 ? 0.052 -14.594 9.93 1 73.44 180 VAL A N 1
ATOM 1340 C CA . VAL A 1 180 ? -0.016 -14.125 11.305 1 73.44 180 VAL A CA 1
ATOM 1341 C C . VAL A 1 180 ? -1.416 -13.594 11.602 1 73.44 180 VAL A C 1
ATOM 1343 O O . VAL A 1 180 ? -1.942 -12.766 10.859 1 73.44 180 VAL A O 1
ATOM 1346 N N . SER A 1 181 ? -1.953 -14.172 12.609 1 71.12 181 SER A N 1
ATOM 1347 C CA . SER A 1 181 ? -3.299 -13.742 12.984 1 71.12 181 SER A CA 1
ATOM 1348 C C . SER A 1 181 ? -3.287 -12.344 13.578 1 71.12 181 SER A C 1
ATOM 1350 O O . SER A 1 181 ? -2.244 -11.852 14.016 1 71.12 181 SER A O 1
ATOM 1352 N N . ARG A 1 182 ? -4.402 -11.68 13.641 1 68.12 182 ARG A N 1
ATOM 1353 C CA . ARG A 1 182 ? -4.566 -10.344 14.211 1 68.12 182 ARG A CA 1
ATOM 1354 C C . ARG A 1 182 ? -4.324 -10.359 15.711 1 68.12 182 ARG A C 1
ATOM 1356 O O . ARG A 1 182 ? -4.047 -9.32 16.312 1 68.12 182 ARG A O 1
ATOM 1363 N N . GLU A 1 183 ? -4.426 -11.523 16.266 1 70.12 183 GLU A N 1
ATOM 1364 C CA . GLU A 1 183 ? -4.27 -11.656 17.719 1 70.12 183 GLU A CA 1
ATOM 1365 C C . GLU A 1 183 ? -2.941 -12.312 18.078 1 70.12 183 GLU A C 1
ATOM 1367 O O . GLU A 1 183 ? -2.742 -12.75 19.203 1 70.12 183 GLU A O 1
ATOM 1372 N N . ALA A 1 184 ? -2.154 -12.32 17.078 1 71.06 184 ALA A N 1
ATOM 1373 C CA . ALA A 1 184 ? -0.894 -13.023 17.297 1 71.06 184 ALA A CA 1
ATOM 1374 C C . ALA A 1 184 ? -0.069 -12.344 18.391 1 71.06 184 ALA A C 1
ATOM 1376 O O . ALA A 1 184 ? -0.023 -11.117 18.469 1 71.06 184 ALA A O 1
ATOM 1377 N N . THR A 1 185 ? 0.462 -13.117 19.203 1 69.06 185 THR A N 1
ATOM 1378 C CA . THR A 1 185 ? 1.418 -12.641 20.203 1 69.06 185 THR A CA 1
ATOM 1379 C C . THR A 1 185 ? 2.748 -12.281 19.547 1 69.06 185 THR A C 1
ATOM 1381 O O . THR A 1 185 ? 2.982 -12.609 18.391 1 69.06 185 THR A O 1
ATOM 1384 N N . ALA A 1 186 ? 3.541 -11.617 20.312 1 67.69 186 ALA A N 1
ATOM 1385 C CA . ALA A 1 186 ? 4.875 -11.281 19.812 1 67.69 186 ALA A CA 1
ATOM 1386 C C . ALA A 1 186 ? 5.652 -12.539 19.438 1 67.69 186 ALA A C 1
ATOM 1388 O O . ALA A 1 186 ? 6.391 -12.547 18.453 1 67.69 186 ALA A O 1
ATOM 1389 N N . ALA A 1 187 ? 5.434 -13.547 20.234 1 71.38 187 ALA A N 1
ATOM 1390 C CA . ALA A 1 187 ? 6.129 -14.805 19.984 1 71.38 187 ALA A CA 1
ATOM 1391 C C . ALA A 1 187 ? 5.645 -15.453 18.688 1 71.38 187 ALA A C 1
ATOM 1393 O O . ALA A 1 187 ? 6.445 -16 17.922 1 71.38 187 ALA A O 1
ATOM 1394 N N . GLU A 1 188 ? 4.375 -15.367 18.438 1 73.5 188 GLU A N 1
ATOM 1395 C CA . GLU A 1 188 ? 3.811 -15.922 17.203 1 73.5 188 GLU A CA 1
ATOM 1396 C C . GLU A 1 188 ? 4.293 -15.148 15.984 1 73.5 188 GLU A C 1
ATOM 1398 O O . GLU A 1 188 ? 4.566 -15.742 14.938 1 73.5 188 GLU A O 1
ATOM 1403 N N . VAL A 1 189 ? 4.414 -13.836 16.141 1 70.69 189 VAL A N 1
ATOM 1404 C CA . VAL A 1 189 ? 4.926 -13 15.062 1 70.69 189 VAL A CA 1
ATOM 1405 C C . VAL A 1 189 ? 6.383 -13.359 14.781 1 70.69 189 VAL A C 1
ATOM 1407 O O . VAL A 1 189 ? 6.773 -13.539 13.625 1 70.69 189 VAL A O 1
ATOM 1410 N N . ALA A 1 190 ? 7.105 -13.516 15.812 1 70.88 190 ALA A N 1
ATOM 1411 C CA . ALA A 1 190 ? 8.516 -13.859 15.672 1 70.88 190 ALA A CA 1
ATOM 1412 C C . ALA A 1 190 ? 8.688 -15.203 14.953 1 70.88 190 ALA A C 1
ATOM 1414 O O . ALA A 1 190 ? 9.578 -15.359 14.125 1 70.88 190 ALA A O 1
ATOM 1415 N N . ALA A 1 191 ? 7.805 -16.078 15.258 1 73.94 191 ALA A N 1
ATOM 1416 C CA . ALA A 1 191 ? 7.871 -17.422 14.664 1 73.94 191 ALA A CA 1
ATOM 1417 C C . ALA A 1 191 ? 7.52 -17.375 13.18 1 73.94 191 ALA A C 1
ATOM 1419 O O . ALA A 1 191 ? 7.898 -18.281 12.422 1 73.94 191 ALA A O 1
ATOM 1420 N N . ALA A 1 192 ? 6.82 -16.312 12.781 1 76.75 192 ALA A N 1
ATOM 1421 C CA . ALA A 1 192 ? 6.379 -16.203 11.398 1 76.75 192 ALA A CA 1
ATOM 1422 C C . ALA A 1 192 ? 7.434 -15.516 10.539 1 76.75 192 ALA A C 1
ATOM 1424 O O . ALA A 1 192 ? 7.359 -15.547 9.305 1 76.75 192 ALA A O 1
ATOM 1425 N N . LEU A 1 193 ? 8.43 -14.914 11.234 1 75.44 193 LEU A N 1
ATOM 1426 C CA . LEU A 1 193 ? 9.516 -14.281 10.5 1 75.44 193 LEU A CA 1
ATOM 1427 C C . LEU A 1 193 ? 10.508 -15.32 9.992 1 75.44 193 LEU A C 1
ATOM 1429 O O . LEU A 1 193 ? 11.047 -16.094 10.773 1 75.44 193 LEU A O 1
ATOM 1433 N N . GLY A 1 194 ? 10.75 -15.367 8.641 1 76.94 194 GLY A N 1
ATOM 1434 C CA . GLY A 1 194 ? 11.5 -16.484 8.086 1 76.94 194 GLY A CA 1
ATOM 1435 C C . GLY A 1 194 ? 12.852 -16.078 7.531 1 76.94 194 GLY A C 1
ATOM 1436 O O . GLY A 1 194 ? 13.766 -16.891 7.426 1 76.94 194 GLY A O 1
ATOM 1437 N N . GLY A 1 195 ? 12.953 -14.75 7.145 1 80.19 195 GLY A N 1
ATOM 1438 C CA . GLY A 1 195 ? 14.203 -14.367 6.512 1 80.19 195 GLY A CA 1
ATOM 1439 C C . GLY A 1 195 ? 14.305 -12.883 6.238 1 80.19 195 GLY A C 1
ATOM 1440 O O . GLY A 1 195 ? 13.406 -12.117 6.59 1 80.19 195 GLY A O 1
ATOM 1441 N N . PHE A 1 196 ? 15.508 -12.562 5.66 1 81.69 196 PHE A N 1
ATOM 1442 C CA . PHE A 1 196 ? 15.828 -11.172 5.367 1 81.69 196 PHE A CA 1
ATOM 1443 C C . PHE A 1 196 ? 16.281 -11.016 3.924 1 81.69 196 PHE A C 1
ATOM 1445 O O . PHE A 1 196 ? 16.922 -11.906 3.369 1 81.69 196 PHE A O 1
ATOM 1452 N N . VAL A 1 197 ? 15.969 -9.93 3.369 1 86.62 197 VAL A N 1
ATOM 1453 C CA . VAL A 1 197 ? 16.453 -9.57 2.043 1 86.62 197 VAL A CA 1
ATOM 1454 C C . VAL A 1 197 ? 16.891 -8.102 2.035 1 86.62 197 VAL A C 1
ATOM 1456 O O . VAL A 1 197 ? 16.406 -7.301 2.83 1 86.62 197 VAL A O 1
ATOM 1459 N N . LEU A 1 198 ? 17.844 -7.855 1.152 1 84.62 198 LEU A N 1
ATOM 1460 C CA . LEU A 1 198 ? 18.266 -6.48 0.923 1 84.62 198 LEU A CA 1
ATOM 1461 C C . LEU A 1 198 ? 17.281 -5.754 0.008 1 84.62 198 LEU A C 1
ATOM 1463 O O . LEU A 1 198 ? 16.828 -6.316 -0.989 1 84.62 198 LEU A O 1
ATOM 1467 N N . ILE A 1 199 ? 17 -4.461 0.409 1 87.06 199 ILE A N 1
ATOM 1468 C CA . ILE A 1 199 ? 16.094 -3.658 -0.392 1 87.06 199 ILE A CA 1
ATOM 1469 C C . ILE A 1 199 ? 16.703 -2.279 -0.649 1 87.06 199 ILE A C 1
ATOM 1471 O O . ILE A 1 199 ? 17.391 -1.732 0.209 1 87.06 199 ILE A O 1
ATOM 1475 N N . ASN A 1 200 ? 16.578 -1.819 -1.836 1 86.12 200 ASN A N 1
ATOM 1476 C CA . ASN A 1 200 ? 16.781 -0.413 -2.17 1 86.12 200 ASN A CA 1
ATOM 1477 C C . ASN A 1 200 ? 15.469 0.276 -2.504 1 86.12 200 ASN A C 1
ATOM 1479 O O . ASN A 1 200 ? 14.867 0.013 -3.549 1 86.12 200 ASN A O 1
ATOM 1483 N N . ASP A 1 201 ? 15.078 1.104 -1.623 1 86.94 201 ASP A N 1
ATOM 1484 C CA . ASP A 1 201 ? 13.82 1.82 -1.829 1 86.94 201 ASP A CA 1
ATOM 1485 C C . ASP A 1 201 ? 14.062 3.174 -2.494 1 86.94 201 ASP A C 1
ATOM 1487 O O . ASP A 1 201 ? 14.211 4.188 -1.811 1 86.94 201 ASP A O 1
ATOM 1491 N N . PHE A 1 202 ? 14 3.139 -3.84 1 87.69 202 PHE A N 1
ATOM 1492 C CA . PHE A 1 202 ? 14.211 4.375 -4.586 1 87.69 202 PHE A CA 1
ATOM 1493 C C . PHE A 1 202 ? 13.156 5.41 -4.23 1 87.69 202 PHE A C 1
ATOM 1495 O O . PHE A 1 202 ? 11.977 5.082 -4.105 1 87.69 202 PHE A O 1
ATOM 1502 N N . SER A 1 203 ? 13.633 6.672 -4.07 1 85.88 203 SER A N 1
ATOM 1503 C CA . SER A 1 203 ? 12.734 7.711 -3.584 1 85.88 203 SER A CA 1
ATOM 1504 C C . SER A 1 203 ? 12.859 8.984 -4.41 1 85.88 203 SER A C 1
ATOM 1506 O O . SER A 1 203 ? 13.953 9.523 -4.574 1 85.88 203 SER A O 1
ATOM 1508 N N . ALA A 1 204 ? 11.734 9.43 -4.977 1 87.12 204 ALA A N 1
ATOM 1509 C CA . ALA A 1 204 ? 11.664 10.766 -5.562 1 87.12 204 ALA A CA 1
ATOM 1510 C C . ALA A 1 204 ? 11.43 11.828 -4.484 1 87.12 204 ALA A C 1
ATOM 1512 O O . ALA A 1 204 ? 10.289 12.102 -4.113 1 87.12 204 ALA A O 1
ATOM 1513 N N . ARG A 1 205 ? 12.516 12.484 -4.098 1 84.19 205 ARG A N 1
ATOM 1514 C CA . ARG A 1 205 ? 12.461 13.281 -2.877 1 84.19 205 ARG A CA 1
ATOM 1515 C C . ARG A 1 205 ? 11.672 14.562 -3.094 1 84.19 205 ARG A C 1
ATOM 1517 O O . ARG A 1 205 ? 11 15.047 -2.18 1 84.19 205 ARG A O 1
ATOM 1524 N N . ASP A 1 206 ? 11.742 15.172 -4.234 1 81.19 206 ASP A N 1
ATOM 1525 C CA . ASP A 1 206 ? 10.938 16.359 -4.523 1 81.19 206 ASP A CA 1
ATOM 1526 C C . ASP A 1 206 ? 9.445 16.016 -4.504 1 81.19 206 ASP A C 1
ATOM 1528 O O . ASP A 1 206 ? 8.648 16.766 -3.92 1 81.19 206 ASP A O 1
ATOM 1532 N N . VAL A 1 207 ? 9.102 14.867 -5.078 1 82.25 207 VAL A N 1
ATOM 1533 C CA . VAL A 1 207 ? 7.719 14.406 -5.074 1 82.25 207 VAL A CA 1
ATOM 1534 C C . VAL A 1 207 ? 7.281 14.086 -3.646 1 82.25 207 VAL A C 1
ATOM 1536 O O . VAL A 1 207 ? 6.164 14.406 -3.244 1 82.25 207 VAL A O 1
ATOM 1539 N N . GLN A 1 208 ? 8.188 13.516 -2.947 1 84.19 208 GLN A N 1
ATOM 1540 C CA . GLN A 1 208 ? 7.914 13.172 -1.556 1 84.19 208 GLN A CA 1
ATOM 1541 C C . GLN A 1 208 ? 7.562 14.414 -0.74 1 84.19 208 GLN A C 1
ATOM 1543 O O . GLN A 1 208 ? 6.625 14.398 0.059 1 84.19 208 GLN A O 1
ATOM 1548 N N . ALA A 1 209 ? 8.344 15.445 -0.926 1 79.25 209 ALA A N 1
ATOM 1549 C CA . ALA A 1 209 ? 8.094 16.688 -0.194 1 79.25 209 ALA A CA 1
ATOM 1550 C C . ALA A 1 209 ? 6.703 17.234 -0.489 1 79.25 209 ALA A C 1
ATOM 1552 O O . ALA A 1 209 ? 5.98 17.641 0.426 1 79.25 209 ALA A O 1
ATOM 1553 N N . ASP A 1 210 ? 6.371 17.172 -1.648 1 77.12 210 ASP A N 1
ATOM 1554 C CA . ASP A 1 210 ? 5.055 17.672 -2.041 1 77.12 210 ASP A CA 1
ATOM 1555 C C . ASP A 1 210 ? 3.945 16.781 -1.49 1 77.12 210 ASP A C 1
ATOM 1557 O O . ASP A 1 210 ? 2.941 17.281 -0.976 1 77.12 210 ASP A O 1
ATOM 1561 N N . GLU A 1 211 ? 4.109 15.492 -1.591 1 79 211 GLU A N 1
ATOM 1562 C CA . GLU A 1 211 ? 3.096 14.547 -1.14 1 79 211 GLU A CA 1
ATOM 1563 C C . GLU A 1 211 ? 2.9 14.625 0.372 1 79 211 GLU A C 1
ATOM 1565 O O . GLU A 1 211 ? 1.768 14.602 0.859 1 79 211 GLU A O 1
ATOM 1570 N N . LEU A 1 212 ? 3.949 14.719 1.059 1 78.44 212 LEU A N 1
ATOM 1571 C CA . LEU A 1 212 ? 3.854 14.688 2.514 1 78.44 212 LEU A CA 1
ATOM 1572 C C . LEU A 1 212 ? 3.354 16.031 3.049 1 78.44 212 LEU A C 1
ATOM 1574 O O . LEU A 1 212 ? 2.594 16.062 4.02 1 78.44 212 LEU A O 1
ATOM 1578 N N . VAL A 1 213 ? 3.791 17.109 2.424 1 72.5 213 VAL A N 1
ATOM 1579 C CA . VAL A 1 213 ? 3.494 18.422 2.988 1 72.5 213 VAL A CA 1
ATOM 1580 C C . VAL A 1 213 ? 2.182 18.953 2.412 1 72.5 213 VAL A C 1
ATOM 1582 O O . VAL A 1 213 ? 1.396 19.594 3.119 1 72.5 213 VAL A O 1
ATOM 1585 N N . SER A 1 214 ? 1.921 18.719 1.182 1 68.56 214 SER A N 1
ATOM 1586 C CA . SER A 1 214 ? 0.773 19.328 0.522 1 68.56 214 SER A CA 1
ATOM 1587 C C . SER A 1 214 ? -0.432 18.391 0.525 1 68.56 214 SER A C 1
ATOM 1589 O O . SER A 1 214 ? -1.539 18.797 0.883 1 68.56 214 SER A O 1
ATOM 1591 N N . VAL A 1 215 ? -0.275 17.188 0.146 1 68.5 215 VAL A N 1
ATOM 1592 C CA . VAL A 1 215 ? -1.397 16.25 0.038 1 68.5 215 VAL A CA 1
ATOM 1593 C C . VAL A 1 215 ? -1.672 15.617 1.397 1 68.5 215 VAL A C 1
ATOM 1595 O O . VAL A 1 215 ? -2.803 15.648 1.887 1 68.5 215 VAL A O 1
ATOM 1598 N N . GLY A 1 216 ? -0.68 15.141 2.055 1 74.69 216 GLY A N 1
ATOM 1599 C CA . GLY A 1 216 ? -0.784 14.609 3.402 1 74.69 216 GLY A CA 1
ATOM 1600 C C . GLY A 1 216 ? -1.322 13.188 3.441 1 74.69 216 GLY A C 1
ATOM 1601 O O . GLY A 1 216 ? -1.832 12.742 4.473 1 74.69 216 GLY A O 1
ATOM 1602 N N . PHE A 1 217 ? -1.269 12.398 2.338 1 79.25 217 PHE A N 1
ATOM 1603 C CA . PHE A 1 217 ? -1.769 11.031 2.318 1 79.25 217 PHE A CA 1
ATOM 1604 C C . PHE A 1 217 ? -0.618 10.031 2.363 1 79.25 217 PHE A C 1
ATOM 1606 O O . PHE A 1 217 ? -0.81 8.844 2.107 1 79.25 217 PHE A O 1
ATOM 1613 N N . GLY A 1 218 ? 0.559 10.617 2.695 1 82.12 218 GLY A N 1
ATOM 1614 C CA . GLY A 1 218 ? 1.701 9.734 2.863 1 82.12 218 GLY A CA 1
ATOM 1615 C C . GLY A 1 218 ? 2.518 9.562 1.597 1 82.12 218 GLY A C 1
ATOM 1616 O O . GLY A 1 218 ? 2.668 10.508 0.82 1 82.12 218 GLY A O 1
ATOM 1617 N N . PHE A 1 219 ? 3.127 8.422 1.446 1 85.12 219 PHE A N 1
ATOM 1618 C CA . PHE A 1 219 ? 4.043 8.117 0.351 1 85.12 219 PHE A CA 1
ATOM 1619 C C . PHE A 1 219 ? 3.312 7.406 -0.782 1 85.12 219 PHE A C 1
ATOM 1621 O O . PHE A 1 219 ? 2.842 6.281 -0.612 1 85.12 219 PHE A O 1
ATOM 1628 N N . VAL A 1 220 ? 3.221 8.109 -1.921 1 82.19 220 VAL A N 1
ATOM 1629 C CA . VAL A 1 220 ? 2.455 7.531 -3.021 1 82.19 220 VAL A CA 1
ATOM 1630 C C . VAL A 1 220 ? 3.344 7.402 -4.258 1 82.19 220 VAL A C 1
ATOM 1632 O O . VAL A 1 220 ? 4.16 6.48 -4.348 1 82.19 220 VAL A O 1
ATOM 1635 N N . LYS A 1 221 ? 3.438 8.453 -5.062 1 80.06 221 LYS A N 1
ATOM 1636 C CA . LYS A 1 221 ? 4.211 8.398 -6.301 1 80.06 221 LYS A CA 1
ATOM 1637 C C . LYS A 1 221 ? 5.711 8.469 -6.016 1 80.06 221 LYS A C 1
ATOM 1639 O O . LYS A 1 221 ? 6.52 7.953 -6.789 1 80.06 221 LYS A O 1
ATOM 1644 N N . CYS A 1 222 ? 6.047 9.094 -4.926 1 86.44 222 CYS A N 1
ATOM 1645 C CA . CYS A 1 222 ? 7.457 9.289 -4.602 1 86.44 222 CYS A CA 1
ATOM 1646 C C . CYS A 1 222 ? 8.148 7.957 -4.352 1 86.44 222 CYS A C 1
ATOM 1648 O O . CYS A 1 222 ? 9.375 7.875 -4.395 1 86.44 222 CYS A O 1
ATOM 1650 N N . LYS A 1 223 ? 7.391 6.93 -4.055 1 87.69 223 LYS A N 1
ATOM 1651 C CA . LYS A 1 223 ? 7.949 5.617 -3.748 1 87.69 223 LYS A CA 1
ATOM 1652 C C . LYS A 1 223 ? 7.402 4.551 -4.695 1 87.69 223 LYS A C 1
ATOM 1654 O O . LYS A 1 223 ? 7.562 3.354 -4.445 1 87.69 223 LYS A O 1
ATOM 1659 N N . ALA A 1 224 ? 6.844 4.891 -5.777 1 79.19 224 ALA A N 1
ATOM 1660 C CA . ALA A 1 224 ? 6.094 3.922 -6.574 1 79.19 224 ALA A CA 1
ATOM 1661 C C . ALA A 1 224 ? 6.848 3.559 -7.848 1 79.19 224 ALA A C 1
ATOM 1663 O O . ALA A 1 224 ? 6.379 2.736 -8.641 1 79.19 224 ALA A O 1
ATOM 1664 N N . ALA A 1 225 ? 8.023 4.055 -8.039 1 84.06 225 ALA A N 1
ATOM 1665 C CA . ALA A 1 225 ? 8.711 3.77 -9.297 1 84.06 225 ALA A CA 1
ATOM 1666 C C . ALA A 1 225 ? 9.438 2.43 -9.234 1 84.06 225 ALA A C 1
ATOM 1668 O O . ALA A 1 225 ? 9.344 1.618 -10.156 1 84.06 225 ALA A O 1
ATOM 1669 N N . ALA A 1 226 ? 10.172 2.285 -8.188 1 90.25 226 ALA A N 1
ATOM 1670 C CA . ALA A 1 226 ? 10.906 1.026 -8.094 1 90.25 226 ALA A CA 1
ATOM 1671 C C . ALA A 1 226 ? 11.359 0.764 -6.66 1 90.25 226 ALA A C 1
ATOM 1673 O O . ALA A 1 226 ? 11.805 1.683 -5.965 1 90.25 226 ALA A O 1
ATOM 1674 N N . THR A 1 227 ? 11.195 -0.403 -6.266 1 91.38 227 THR A N 1
ATOM 1675 C CA . THR A 1 227 ? 11.844 -0.993 -5.102 1 91.38 227 THR A CA 1
ATOM 1676 C C . THR A 1 227 ? 12.688 -2.199 -5.508 1 91.38 227 THR A C 1
ATOM 1678 O O . THR A 1 227 ? 12.156 -3.182 -6.035 1 91.38 227 THR A O 1
ATOM 1681 N N . ALA A 1 228 ? 13.977 -2.057 -5.289 1 93.19 228 ALA A N 1
ATOM 1682 C CA . ALA A 1 228 ? 14.852 -3.145 -5.719 1 93.19 228 ALA A CA 1
ATOM 1683 C C . ALA A 1 228 ? 15.102 -4.125 -4.574 1 93.19 228 ALA A C 1
ATOM 1685 O O . ALA A 1 228 ? 15.219 -3.723 -3.416 1 93.19 228 ALA A O 1
ATOM 1686 N N . MET A 1 229 ? 15.172 -5.332 -4.941 1 93.38 229 MET A N 1
ATOM 1687 C CA . MET A 1 229 ? 15.398 -6.395 -3.967 1 93.38 229 MET A CA 1
ATOM 1688 C C . MET A 1 229 ? 16.594 -7.25 -4.367 1 93.38 229 MET A C 1
ATOM 1690 O O . MET A 1 229 ? 16.766 -7.566 -5.547 1 93.38 229 MET A O 1
ATOM 1694 N N . GLY A 1 230 ? 17.422 -7.516 -3.391 1 93.44 230 GLY A N 1
ATOM 1695 C CA . GLY A 1 230 ? 18.5 -8.453 -3.627 1 93.44 230 GLY A CA 1
ATOM 1696 C C . GLY A 1 230 ? 18.016 -9.859 -3.926 1 93.44 230 GLY A C 1
ATOM 1697 O O . GLY A 1 230 ? 16.875 -10.211 -3.617 1 93.44 230 GLY A O 1
ATOM 1698 N N . LEU A 1 231 ? 18.906 -10.664 -4.531 1 95.81 231 LEU A N 1
ATOM 1699 C CA . LEU A 1 231 ? 18.531 -12.016 -4.93 1 95.81 231 LEU A CA 1
ATOM 1700 C C . LEU A 1 231 ? 18.734 -12.992 -3.779 1 95.81 231 LEU A C 1
ATOM 1702 O O . LEU A 1 231 ? 18.234 -14.125 -3.828 1 95.81 231 LEU A O 1
ATOM 1706 N N . ASP A 1 232 ? 19.406 -12.555 -2.705 1 92.62 232 ASP A N 1
ATOM 1707 C CA . ASP A 1 232 ? 19.734 -13.43 -1.581 1 92.62 232 ASP A CA 1
ATOM 1708 C C . ASP A 1 232 ? 18.703 -13.273 -0.458 1 92.62 232 ASP A C 1
ATOM 1710 O O . ASP A 1 232 ? 18.5 -12.172 0.057 1 92.62 232 ASP A O 1
ATOM 1714 N N . ALA A 1 233 ? 18.078 -14.367 -0.144 1 90.38 233 ALA A N 1
ATOM 1715 C CA . ALA A 1 233 ? 17.281 -14.406 1.076 1 90.38 233 ALA A CA 1
ATOM 1716 C C . ALA A 1 233 ? 18.031 -15.109 2.201 1 90.38 233 ALA A C 1
ATOM 1718 O O . ALA A 1 233 ? 18.359 -16.297 2.088 1 90.38 233 ALA A O 1
ATOM 1719 N N . LEU A 1 234 ? 18.266 -14.367 3.297 1 85.19 234 LEU A N 1
ATOM 1720 C CA . LEU A 1 234 ? 18.984 -14.906 4.445 1 85.19 234 LEU A CA 1
ATOM 1721 C C . LEU A 1 234 ? 18.031 -15.641 5.383 1 85.19 234 LEU A C 1
ATOM 1723 O O . LEU A 1 234 ? 16.984 -15.109 5.75 1 85.19 234 LEU A O 1
ATOM 1727 N N . VAL A 1 235 ? 18.469 -16.797 5.734 1 74.19 235 VAL A N 1
ATOM 1728 C CA . VAL A 1 235 ? 17.672 -17.578 6.676 1 74.19 235 VAL A CA 1
ATOM 1729 C C . VAL A 1 235 ? 17.844 -17.016 8.086 1 74.19 235 VAL A C 1
ATOM 1731 O O . VAL A 1 235 ? 18.969 -16.906 8.578 1 74.19 235 VAL A O 1
ATOM 1734 N N . ARG A 1 236 ? 16.719 -16.562 8.695 1 65.94 236 ARG A N 1
ATOM 1735 C CA . ARG A 1 236 ? 16.719 -15.859 9.977 1 65.94 236 ARG A CA 1
ATOM 1736 C C . ARG A 1 236 ? 17.328 -16.719 11.07 1 65.94 236 ARG A C 1
ATOM 1738 O O . ARG A 1 236 ? 18.172 -16.25 11.836 1 65.94 236 ARG A O 1
ATOM 1745 N N . TYR A 1 237 ? 16.719 -17.844 11.281 1 52.78 237 TYR A N 1
ATOM 1746 C CA . TYR A 1 237 ? 17.094 -18.656 12.438 1 52.78 237 TYR A CA 1
ATOM 1747 C C . TYR A 1 237 ? 18.594 -18.844 12.508 1 52.78 237 TYR A C 1
ATOM 1749 O O . TYR A 1 237 ? 19.156 -19 13.594 1 52.78 237 TYR A O 1
ATOM 1757 N N . MET A 1 238 ? 19.094 -18.719 11.398 1 47 238 MET A N 1
ATOM 1758 C CA . MET A 1 238 ? 20.531 -18.953 11.367 1 47 238 MET A CA 1
ATOM 1759 C C . MET A 1 238 ? 21.312 -17.656 11.523 1 47 238 MET A C 1
ATOM 1761 O O . MET A 1 238 ? 22.5 -17.672 11.852 1 47 238 MET A O 1
ATOM 1765 N N . ALA A 1 239 ? 20.562 -16.516 11.266 1 46.97 239 ALA A N 1
ATOM 1766 C CA . ALA A 1 239 ? 21.188 -15.203 11.281 1 46.97 239 ALA A CA 1
ATOM 1767 C C . ALA A 1 239 ? 21.109 -14.57 12.672 1 46.97 239 ALA A C 1
ATOM 1769 O O . ALA A 1 239 ? 21.938 -13.734 13.031 1 46.97 239 ALA A O 1
ATOM 1770 N N . LEU A 1 240 ? 19.922 -14.656 13.352 1 47.31 240 LEU A N 1
ATOM 1771 C CA . LEU A 1 240 ? 19.672 -13.922 14.586 1 47.31 240 LEU A CA 1
ATOM 1772 C C . LEU A 1 240 ? 20.828 -14.109 15.57 1 47.31 240 LEU A C 1
ATOM 1774 O O . LEU A 1 240 ? 21.141 -13.211 16.344 1 47.31 240 LEU A O 1
ATOM 1778 N N . ASP A 1 241 ? 21.375 -15.25 15.609 1 43.06 241 ASP A N 1
ATOM 1779 C CA . ASP A 1 241 ? 22.422 -15.359 16.625 1 43.06 241 ASP A CA 1
ATOM 1780 C C . ASP A 1 241 ? 23.625 -14.469 16.266 1 43.06 241 ASP A C 1
ATOM 1782 O O . ASP A 1 241 ? 24.406 -14.102 17.141 1 43.06 241 ASP A O 1
ATOM 1786 N N . GLU A 1 242 ? 23.781 -14.172 15.07 1 41.44 242 GLU A N 1
ATOM 1787 C CA . GLU A 1 242 ? 25.031 -13.531 14.664 1 41.44 242 GLU A CA 1
ATOM 1788 C C . GLU A 1 242 ? 24.797 -12.086 14.227 1 41.44 242 GLU A C 1
ATOM 1790 O O . GLU A 1 242 ? 23.844 -11.805 13.492 1 41.44 242 GLU A O 1
ATOM 1795 N N . GLY A 1 243 ? 24.547 -11.18 15.133 1 39.5 243 GLY A N 1
ATOM 1796 C CA . GLY A 1 243 ? 24.438 -9.758 14.844 1 39.5 243 GLY A CA 1
ATOM 1797 C C . GLY A 1 243 ? 24.719 -9.422 13.391 1 39.5 243 GLY A C 1
ATOM 1798 O O . GLY A 1 243 ? 25.719 -9.875 12.828 1 39.5 243 GLY A O 1
ATOM 1799 N N . LEU A 1 244 ? 23.859 -9.336 12.547 1 40.5 244 LEU A N 1
ATOM 1800 C CA . LEU A 1 244 ? 24.125 -8.922 11.164 1 40.5 244 LEU A CA 1
ATOM 1801 C C . LEU A 1 244 ? 24.891 -7.609 11.133 1 40.5 244 LEU A C 1
ATOM 1803 O O . LEU A 1 244 ? 24.516 -6.645 11.805 1 40.5 244 LEU A O 1
ATOM 1807 N N . GLN A 1 245 ? 26.312 -7.73 10.906 1 38 245 GLN A N 1
ATOM 1808 C CA . GLN A 1 245 ? 27.109 -6.523 10.75 1 38 245 GLN A CA 1
ATOM 1809 C C . GLN A 1 245 ? 27.016 -5.98 9.328 1 38 245 GLN A C 1
ATOM 1811 O O . GLN A 1 245 ? 26.875 -6.746 8.375 1 38 245 GLN A O 1
ATOM 1816 N N . PRO A 1 246 ? 26.797 -4.715 9.156 1 37.16 246 PRO A N 1
ATOM 1817 C CA . PRO A 1 246 ? 26.844 -4.129 7.816 1 37.16 246 PRO A CA 1
ATOM 1818 C C . PRO A 1 246 ? 28.156 -4.418 7.09 1 37.16 246 PRO A C 1
ATOM 1820 O O . PRO A 1 246 ? 29.203 -4.523 7.723 1 37.16 246 PRO A O 1
ATOM 1823 N N . GLY A 1 247 ? 28.125 -5.086 5.906 1 35.53 247 GLY A N 1
ATOM 1824 C CA . GLY A 1 247 ? 29.359 -5.262 5.141 1 35.53 247 GLY A CA 1
ATOM 1825 C C . GLY A 1 247 ? 29.938 -3.955 4.645 1 35.53 247 GLY A C 1
ATOM 1826 O O . GLY A 1 247 ? 29.359 -2.889 4.848 1 35.53 247 GLY A O 1
ATOM 1827 N N . ALA A 1 248 ? 31.328 -4.031 4.285 1 31.22 248 ALA A N 1
ATOM 1828 C CA . ALA A 1 248 ? 32.094 -2.922 3.717 1 31.22 248 ALA A CA 1
ATOM 1829 C C . ALA A 1 248 ? 31.5 -2.475 2.381 1 31.22 248 ALA A C 1
ATOM 1831 O O . ALA A 1 248 ? 31.047 -3.303 1.587 1 31.22 248 ALA A O 1
ATOM 1832 N N . PRO A 1 249 ? 31.062 -1.182 2.291 1 32.5 249 PRO A N 1
ATOM 1833 C CA . PRO A 1 249 ? 30.672 -0.625 0.995 1 32.5 249 PRO A CA 1
ATOM 1834 C C . PRO A 1 249 ? 31.703 -0.896 -0.101 1 32.5 249 PRO A C 1
ATOM 1836 O O . PRO A 1 249 ? 32.906 -0.743 0.125 1 32.5 249 PRO A O 1
ATOM 1839 N N . CYS A 1 250 ? 31.734 -1.794 -0.809 1 29.3 250 CYS A N 1
ATOM 1840 C CA . CYS A 1 250 ? 32.781 -1.89 -1.815 1 29.3 250 CYS A CA 1
ATOM 1841 C C . CYS A 1 250 ? 32.812 -0.648 -2.699 1 29.3 250 CYS A C 1
ATOM 1843 O O . CYS A 1 250 ? 33.844 -0.006 -2.846 1 29.3 250 CYS A O 1
ATOM 1845 N N . CYS A 1 251 ? 32.344 -0.777 -4.004 1 30.42 251 CYS A N 1
ATOM 1846 C CA . CYS A 1 251 ? 32.594 0.237 -5.023 1 30.42 251 CYS A CA 1
ATOM 1847 C C . CYS A 1 251 ? 32 1.584 -4.602 1 30.42 251 CYS A C 1
ATOM 1849 O O . CYS A 1 251 ? 31.312 1.677 -3.594 1 30.42 251 CYS A O 1
ATOM 1851 N N . GLU A 1 252 ? 32.125 2.721 -5.488 1 29.64 252 GLU A N 1
ATOM 1852 C CA . GLU A 1 252 ? 31.656 4.027 -5.047 1 29.64 252 GLU A CA 1
ATOM 1853 C C . GLU A 1 252 ? 30.328 3.9 -4.305 1 29.64 252 GLU A C 1
ATOM 1855 O O . GLU A 1 252 ? 29.266 3.795 -4.926 1 29.64 252 GLU A O 1
ATOM 1860 N N . LEU A 1 253 ? 30.234 3.09 -3.436 1 34.59 253 LEU A N 1
ATOM 1861 C CA . LEU A 1 253 ? 29.234 2.652 -2.467 1 34.59 253 LEU A CA 1
ATOM 1862 C C . LEU A 1 253 ? 28.562 3.848 -1.81 1 34.59 253 LEU A C 1
ATOM 1864 O O . LEU A 1 253 ? 29.203 4.609 -1.083 1 34.59 253 LEU A O 1
ATOM 1868 N N . ILE A 1 254 ? 27.922 4.59 -2.51 1 32.59 254 ILE A N 1
ATOM 1869 C CA . ILE A 1 254 ? 27.422 5.785 -1.85 1 32.59 254 ILE A CA 1
ATOM 1870 C C . ILE A 1 254 ? 26.891 5.426 -0.464 1 32.59 254 ILE A C 1
ATOM 1872 O O . ILE A 1 254 ? 27.047 6.188 0.491 1 32.59 254 ILE A O 1
ATOM 1876 N N . GLY A 1 255 ? 26.016 4.75 -0.196 1 32.28 255 GLY A N 1
ATOM 1877 C CA . GLY A 1 255 ? 25.422 4.656 1.127 1 32.28 255 GLY A CA 1
ATOM 1878 C C . GLY A 1 255 ? 25.484 3.254 1.71 1 32.28 255 GLY A C 1
ATOM 1879 O O . GLY A 1 255 ? 25.469 2.268 0.971 1 32.28 255 GLY A O 1
ATOM 1880 N N . MET A 1 256 ? 26.469 3.018 2.619 1 33.88 256 MET A N 1
ATOM 1881 C CA . MET A 1 256 ? 26.5 1.8 3.422 1 33.88 256 MET A CA 1
ATOM 1882 C C . MET A 1 256 ? 25.625 1.942 4.66 1 33.88 256 MET A C 1
ATOM 1884 O O . MET A 1 256 ? 25.547 3.021 5.254 1 33.88 256 MET A O 1
ATOM 1888 N N . GLY A 1 257 ? 24.469 1.485 4.75 1 33.62 257 GLY A N 1
ATOM 1889 C CA . GLY A 1 257 ? 23.844 1.536 6.059 1 33.62 257 GLY A CA 1
ATOM 1890 C C . GLY A 1 257 ? 23.938 0.228 6.82 1 33.62 257 GLY A C 1
ATOM 1891 O O . GLY A 1 257 ? 24.188 -0.823 6.23 1 33.62 257 GLY A O 1
ATOM 1892 N N . THR A 1 258 ? 24.578 0.344 8.062 1 34.25 258 THR A N 1
ATOM 1893 C CA . THR A 1 258 ? 24.547 -0.758 9.016 1 34.25 258 THR A CA 1
ATOM 1894 C C . THR A 1 258 ? 23.156 -0.926 9.617 1 34.25 258 THR A C 1
ATOM 1896 O O . THR A 1 258 ? 22.5 0.059 9.953 1 34.25 258 THR A O 1
ATOM 1899 N N . VAL A 1 259 ? 22.547 -1.945 9.188 1 36.66 259 VAL A N 1
ATOM 1900 C CA . VAL A 1 259 ? 21.328 -2.238 9.922 1 36.66 259 VAL A CA 1
ATOM 1901 C C . VAL A 1 259 ? 21.656 -2.58 11.375 1 36.66 259 VAL A C 1
ATOM 1903 O O . VAL A 1 259 ? 22.406 -3.523 11.641 1 36.66 259 VAL A O 1
ATOM 1906 N N . PRO A 1 260 ? 21.719 -1.616 12.188 1 34.19 260 PRO A N 1
ATOM 1907 C CA . PRO A 1 260 ? 21.891 -2.031 13.586 1 34.19 260 PRO A CA 1
ATOM 1908 C C . PRO A 1 260 ? 21.109 -3.289 13.93 1 34.19 260 PRO A C 1
ATOM 1910 O O . PRO A 1 260 ? 20.188 -3.664 13.203 1 34.19 260 PRO A O 1
ATOM 1913 N N . ASN A 1 261 ? 21.656 -3.891 15.039 1 33.72 261 ASN A N 1
ATOM 1914 C CA . ASN A 1 261 ? 21 -4.996 15.727 1 33.72 261 ASN A CA 1
ATOM 1915 C C . ASN A 1 261 ? 19.484 -4.793 15.797 1 33.72 261 ASN A C 1
ATOM 1917 O O . ASN A 1 261 ? 19 -3.963 16.562 1 33.72 261 ASN A O 1
ATOM 1921 N N . CYS A 1 262 ? 18.969 -4.301 14.945 1 36.34 262 CYS A N 1
ATOM 1922 C CA . CYS A 1 262 ? 17.516 -4.18 15.117 1 36.34 262 CYS A CA 1
ATOM 1923 C C . CYS A 1 262 ? 16.891 -5.539 15.391 1 36.34 262 CYS A C 1
ATOM 1925 O O . CYS A 1 262 ? 17.156 -6.512 14.688 1 36.34 262 CYS A O 1
ATOM 1927 N N . CYS A 1 263 ? 16.812 -5.887 16.562 1 37.66 263 CYS A N 1
ATOM 1928 C CA . CYS A 1 263 ? 15.93 -7.027 16.797 1 37.66 263 CYS A CA 1
ATOM 1929 C C . CYS A 1 263 ? 14.789 -7.047 15.797 1 37.66 263 CYS A C 1
ATOM 1931 O O . CYS A 1 263 ? 14.008 -6.098 15.727 1 37.66 263 CYS A O 1
ATOM 1933 N N . GLY A 1 264 ? 15.117 -7.484 14.602 1 42.94 264 GLY A N 1
ATOM 1934 C CA . GLY A 1 264 ? 14.188 -7.812 13.531 1 42.94 264 GLY A CA 1
ATOM 1935 C C . GLY A 1 264 ? 12.766 -7.992 14.008 1 42.94 264 GLY A C 1
ATOM 1936 O O . GLY A 1 264 ? 11.812 -7.766 13.25 1 42.94 264 GLY A O 1
ATOM 1937 N N . LEU A 1 265 ? 12.781 -8.344 15.242 1 43.75 265 LEU A N 1
ATOM 1938 C CA . LEU A 1 265 ? 11.461 -8.641 15.789 1 43.75 265 LEU A CA 1
ATOM 1939 C C . LEU A 1 265 ? 10.641 -7.367 15.953 1 43.75 265 LEU A C 1
ATOM 1941 O O . LEU A 1 265 ? 9.43 -7.371 15.742 1 43.75 265 LEU A O 1
ATOM 1945 N N . GLU A 1 266 ? 11.461 -6.379 16.266 1 47.72 266 GLU A N 1
ATOM 1946 C CA . GLU A 1 266 ? 10.68 -5.176 16.547 1 47.72 266 GLU A CA 1
ATOM 1947 C C . GLU A 1 266 ? 10.156 -4.543 15.258 1 47.72 266 GLU A C 1
ATOM 1949 O O . GLU A 1 266 ? 9.094 -3.926 15.25 1 47.72 266 GLU A O 1
ATOM 1954 N N . ILE A 1 267 ? 10.953 -4.824 14.234 1 50.97 267 ILE A N 1
ATOM 1955 C CA . ILE A 1 267 ? 10.547 -4.246 12.961 1 50.97 267 ILE A CA 1
ATOM 1956 C C . ILE A 1 267 ? 9.25 -4.906 12.484 1 50.97 267 ILE A C 1
ATOM 1958 O O . ILE A 1 267 ? 8.391 -4.246 11.906 1 50.97 267 ILE A O 1
ATOM 1962 N N . GLY A 1 268 ? 9.219 -6.129 12.672 1 50.69 268 GLY A N 1
ATOM 1963 C CA . GLY A 1 268 ? 8.07 -6.875 12.195 1 50.69 268 GLY A CA 1
ATOM 1964 C C . GLY A 1 268 ? 6.895 -6.848 13.164 1 50.69 268 GLY A C 1
ATOM 1965 O O . GLY A 1 268 ? 5.742 -6.969 12.75 1 50.69 268 GLY A O 1
ATOM 1966 N N . ARG A 1 269 ? 7.266 -6.633 14.414 1 51.91 269 ARG A N 1
ATOM 1967 C CA . ARG A 1 269 ? 6.215 -6.781 15.422 1 51.91 269 ARG A CA 1
ATOM 1968 C C . ARG A 1 269 ? 5.254 -5.598 15.383 1 51.91 269 ARG A C 1
ATOM 1970 O O . ARG A 1 269 ? 4.035 -5.777 15.414 1 51.91 269 ARG A O 1
ATOM 1977 N N . ARG A 1 270 ? 5.844 -4.461 15.242 1 55.47 270 ARG A N 1
ATOM 1978 C CA . ARG A 1 270 ? 4.969 -3.305 15.398 1 55.47 270 ARG A CA 1
ATOM 1979 C C . ARG A 1 270 ? 4.012 -3.182 14.219 1 55.47 270 ARG A C 1
ATOM 1981 O O . ARG A 1 270 ? 2.805 -3.008 14.406 1 55.47 270 ARG A O 1
ATOM 1988 N N . PRO A 1 271 ? 4.625 -3.23 13.016 1 49.88 271 PRO A N 1
ATOM 1989 C CA . PRO A 1 271 ? 3.66 -3.16 11.922 1 49.88 271 PRO A CA 1
ATOM 1990 C C . PRO A 1 271 ? 2.713 -4.355 11.891 1 49.88 271 PRO A C 1
ATOM 1992 O O . PRO A 1 271 ? 1.602 -4.258 11.359 1 49.88 271 PRO A O 1
ATOM 1995 N N . ALA A 1 272 ? 3.207 -5.418 12.578 1 48.5 272 ALA A N 1
ATOM 1996 C CA . ALA A 1 272 ? 2.428 -6.648 12.469 1 48.5 272 ALA A CA 1
ATOM 1997 C C . ALA A 1 272 ? 1.397 -6.742 13.594 1 48.5 272 ALA A C 1
ATOM 1999 O O . ALA A 1 272 ? 0.419 -7.488 13.484 1 48.5 272 ALA A O 1
ATOM 2000 N N . ALA A 1 273 ? 1.55 -5.855 14.578 1 51.16 273 ALA A N 1
ATOM 2001 C CA . ALA A 1 273 ? 0.596 -6.051 15.664 1 51.16 273 ALA A CA 1
ATOM 2002 C C . ALA A 1 273 ? -0.811 -5.633 15.242 1 51.16 273 ALA A C 1
ATOM 2004 O O . ALA A 1 273 ? -0.995 -4.586 14.625 1 51.16 273 ALA A O 1
ATOM 2005 N N . HIS A 1 274 ? -1.676 -6.547 15.383 1 51.88 274 HIS A N 1
ATOM 2006 C CA . HIS A 1 274 ? -3.115 -6.332 15.266 1 51.88 274 HIS A CA 1
ATOM 2007 C C . HIS A 1 274 ? -3.553 -6.281 13.812 1 51.88 274 HIS A C 1
ATOM 2009 O O . HIS A 1 274 ? -4.586 -5.688 13.484 1 51.88 274 HIS A O 1
ATOM 2015 N N . GLU A 1 275 ? -2.602 -6.637 12.969 1 57.22 275 GLU A N 1
ATOM 2016 C CA . GLU A 1 275 ? -2.969 -6.73 11.555 1 57.22 275 GLU A CA 1
ATOM 2017 C C . GLU A 1 275 ? -2.742 -8.141 11.023 1 57.22 275 GLU A C 1
ATOM 2019 O O . GLU A 1 275 ? -1.882 -8.867 11.523 1 57.22 275 GLU A O 1
ATOM 2024 N N . VAL A 1 276 ? -3.707 -8.617 10.281 1 48.75 276 VAL A N 1
ATOM 2025 C CA . VAL A 1 276 ? -3.477 -9.875 9.578 1 48.75 276 VAL A CA 1
ATOM 2026 C C . VAL A 1 276 ? -2.293 -9.734 8.625 1 48.75 276 VAL A C 1
ATOM 2028 O O . VAL A 1 276 ? -2.193 -8.742 7.898 1 48.75 276 VAL A O 1
ATOM 2031 N N . LYS A 1 277 ? -1.146 -10.391 8.945 1 56.84 277 LYS A N 1
ATOM 2032 C CA . LYS A 1 277 ? -0.05 -10.359 7.984 1 56.84 277 LYS A CA 1
ATOM 2033 C C . LYS A 1 277 ? 0.022 -11.664 7.195 1 56.84 277 LYS A C 1
ATOM 2035 O O . LYS A 1 277 ? -0.035 -12.75 7.777 1 56.84 277 LYS A O 1
ATOM 2040 N N . GLU A 1 278 ? -0.217 -11.359 5.879 1 54.75 278 GLU A N 1
ATOM 2041 C CA . GLU A 1 278 ? -0.117 -12.508 4.984 1 54.75 278 GLU A CA 1
ATOM 2042 C C . GLU A 1 278 ? 1.339 -12.898 4.75 1 54.75 278 GLU A C 1
ATOM 2044 O O . GLU A 1 278 ? 2.246 -12.094 4.973 1 54.75 278 GLU A O 1
ATOM 2049 N N . GLU A 1 279 ? 1.474 -14 4.516 1 44.66 279 GLU A N 1
ATOM 2050 C CA . GLU A 1 279 ? 2.744 -14.547 4.043 1 44.66 279 GLU A CA 1
ATOM 2051 C C . GLU A 1 279 ? 3.318 -13.695 2.914 1 44.66 279 GLU A C 1
ATOM 2053 O O . GLU A 1 279 ? 2.572 -13.148 2.102 1 44.66 279 GLU A O 1
ATOM 2058 N N . ALA A 1 280 ? 4.605 -13.344 3.012 1 39.94 280 ALA A N 1
ATOM 2059 C CA . ALA A 1 280 ? 5.402 -12.648 2.002 1 39.94 280 ALA A CA 1
ATOM 2060 C C . ALA A 1 280 ? 5.262 -11.141 2.141 1 39.94 280 ALA A C 1
ATOM 2062 O O . ALA A 1 280 ? 5.34 -10.406 1.148 1 39.94 280 ALA A O 1
ATOM 2063 N N . SER A 1 281 ? 4.832 -10.867 3.4 1 45.84 281 SER A N 1
ATOM 2064 C CA . SER A 1 281 ? 4.887 -9.43 3.68 1 45.84 281 SER A CA 1
ATOM 2065 C C . SER A 1 281 ? 6.27 -9.016 4.172 1 45.84 281 SER A C 1
ATOM 2067 O O . SER A 1 281 ? 6.996 -9.82 4.754 1 45.84 281 SER A O 1
ATOM 2069 N N . SER A 1 282 ? 6.816 -7.949 3.537 1 47.69 282 SER A N 1
ATOM 2070 C CA . SER A 1 282 ? 8.148 -7.477 3.912 1 47.69 282 SER A CA 1
ATOM 2071 C C . SER A 1 282 ? 8.078 -6.125 4.617 1 47.69 282 SER A C 1
ATOM 2073 O O . SER A 1 282 ? 7.172 -5.332 4.355 1 47.69 282 SER A O 1
ATOM 2075 N N . PHE A 1 283 ? 8.867 -6.062 5.742 1 49.41 283 PHE A N 1
ATOM 2076 C CA . PHE A 1 283 ? 9.102 -4.805 6.441 1 49.41 283 PHE A CA 1
ATOM 2077 C C . PHE A 1 283 ? 10.539 -4.332 6.242 1 49.41 283 PHE A C 1
ATOM 2079 O O . PHE A 1 283 ? 11.484 -5.121 6.363 1 49.41 283 PHE A O 1
ATOM 2086 N N . ALA A 1 284 ? 10.625 -3.164 5.617 1 49.06 284 ALA A N 1
ATOM 2087 C CA . ALA A 1 284 ? 11.969 -2.648 5.371 1 49.06 284 ALA A CA 1
ATOM 2088 C C . ALA A 1 284 ? 12.344 -1.584 6.398 1 49.06 284 ALA A C 1
ATOM 2090 O O . ALA A 1 284 ? 11.469 -0.913 6.953 1 49.06 284 ALA A O 1
ATOM 2091 N N . ARG A 1 285 ? 13.492 -1.66 6.879 1 51.41 285 ARG A N 1
ATOM 2092 C CA . ARG A 1 285 ? 14.055 -0.625 7.738 1 51.41 285 ARG A CA 1
ATOM 2093 C C . ARG A 1 285 ? 15.234 0.071 7.059 1 51.41 285 ARG A C 1
ATOM 2095 O O . ARG A 1 285 ? 16.094 -0.584 6.461 1 51.41 285 ARG A O 1
ATOM 2102 N N . ALA A 1 286 ? 15.141 1.455 7.043 1 52.25 286 ALA A N 1
ATOM 2103 C CA . ALA A 1 286 ? 16.156 2.271 6.367 1 52.25 286 ALA A CA 1
ATOM 2104 C C . ALA A 1 286 ? 17.375 2.461 7.246 1 52.25 286 ALA A C 1
ATOM 2106 O O . AL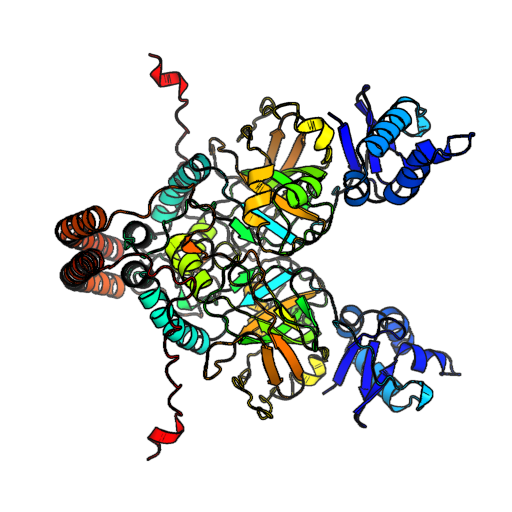A A 1 286 ? 17.281 2.496 8.477 1 52.25 286 ALA A O 1
ATOM 2107 N N . PHE A 1 287 ? 18.547 2.299 6.668 1 50.47 287 PHE A N 1
ATOM 2108 C CA . PHE A 1 287 ? 19.797 2.574 7.352 1 50.47 287 PHE A CA 1
ATOM 2109 C C . PHE A 1 287 ? 20.344 3.936 6.941 1 50.47 287 PHE A C 1
ATOM 2111 O O . PHE A 1 287 ? 20.172 4.363 5.797 1 50.47 287 PHE A O 1
ATOM 2118 N N . PRO A 1 288 ? 20.75 4.719 8.047 1 46 288 PRO A N 1
ATOM 2119 C CA . PRO A 1 288 ? 21.328 6.027 7.727 1 46 288 PRO A CA 1
ATOM 2120 C C . PRO A 1 288 ? 22.484 5.934 6.734 1 46 288 PRO A C 1
ATOM 2122 O O . PRO A 1 288 ? 23.375 5.094 6.898 1 46 288 PRO A O 1
ATOM 2125 N N . GLU A 1 289 ? 22.312 6.285 5.402 1 50.94 289 GLU A N 1
ATOM 2126 C CA . GLU A 1 289 ? 23.453 6.344 4.484 1 50.94 289 GLU A CA 1
ATOM 2127 C C . GLU A 1 289 ? 23.891 7.785 4.25 1 50.94 289 GLU A C 1
ATOM 2129 O O . GLU A 1 289 ? 23.062 8.695 4.223 1 50.94 289 GLU A O 1
ATOM 2134 N N . PRO A 1 290 ? 25.203 8.008 4.469 1 44.31 290 PRO A N 1
ATOM 2135 C CA . PRO A 1 290 ? 25.625 9.344 4.043 1 44.31 290 PRO A CA 1
ATOM 2136 C C . PRO A 1 290 ? 25.156 9.68 2.625 1 44.31 290 PRO A C 1
ATOM 2138 O O . PRO A 1 290 ? 25.359 8.883 1.703 1 44.31 290 PRO A O 1
ATOM 2141 N N . PHE A 1 291 ? 24.031 10.328 2.559 1 51.66 291 PHE A N 1
ATOM 2142 C CA . PHE A 1 291 ? 23.547 10.773 1.259 1 51.66 291 PHE A CA 1
ATOM 2143 C C . PHE A 1 291 ? 24.625 11.57 0.53 1 51.66 291 PHE A C 1
ATOM 2145 O O . PHE A 1 291 ? 25.078 12.609 1.02 1 51.66 291 PHE A O 1
ATOM 2152 N N . ARG A 1 292 ? 25.312 11.055 -0.431 1 58 292 ARG A N 1
ATOM 2153 C CA . ARG A 1 292 ? 26.391 11.773 -1.098 1 58 292 ARG A CA 1
ATOM 2154 C C . ARG A 1 292 ? 25.844 12.68 -2.197 1 58 292 ARG A C 1
ATOM 2156 O O . ARG A 1 292 ? 26.109 13.883 -2.199 1 58 292 ARG A O 1
ATOM 2163 N N . ARG A 1 293 ? 25.203 12.164 -3.199 1 69.25 293 ARG A N 1
ATOM 2164 C CA . ARG A 1 293 ? 24.688 12.938 -4.32 1 69.25 293 ARG A CA 1
ATOM 2165 C C . ARG A 1 293 ? 23.375 12.352 -4.828 1 69.25 293 ARG A C 1
ATOM 2167 O O . ARG A 1 293 ? 23.047 11.195 -4.535 1 69.25 293 ARG A O 1
ATOM 2174 N N . TRP A 1 294 ? 22.719 13.227 -5.457 1 80 294 TRP A N 1
ATOM 2175 C CA . TRP A 1 294 ? 21.516 12.789 -6.164 1 80 294 TRP A CA 1
ATOM 2176 C C . TRP A 1 294 ? 21.875 11.852 -7.312 1 80 294 TRP A C 1
ATOM 2178 O O . TRP A 1 294 ? 22.875 12.062 -8.008 1 80 294 TRP A O 1
ATOM 2188 N N . LEU A 1 295 ? 21.062 10.898 -7.418 1 84.44 295 LEU A N 1
ATOM 2189 C CA . LEU A 1 295 ? 21.266 9.961 -8.516 1 84.44 295 LEU A CA 1
ATOM 2190 C C . LEU A 1 295 ? 21.047 10.641 -9.859 1 84.44 295 LEU A C 1
ATOM 2192 O O . LEU A 1 295 ? 20.203 11.539 -9.977 1 84.44 295 LEU A O 1
ATOM 2196 N N . GLN A 1 296 ? 21.844 10.219 -10.859 1 84.56 296 GLN A N 1
ATOM 2197 C CA . GLN A 1 296 ? 21.703 10.656 -12.242 1 84.56 296 GLN A CA 1
ATOM 2198 C C . GLN A 1 296 ? 21.375 9.477 -13.156 1 84.56 296 GLN A C 1
ATOM 2200 O O . GLN A 1 296 ? 21.719 8.336 -12.859 1 84.56 296 GLN A O 1
ATOM 2205 N N . PRO A 1 297 ? 20.625 9.867 -14.25 1 88 297 PRO A N 1
ATOM 2206 C CA . PRO A 1 297 ? 20.422 8.789 -15.219 1 88 297 PRO A CA 1
ATOM 2207 C C . PRO A 1 297 ? 21.719 8.102 -15.633 1 88 297 PRO A C 1
ATOM 2209 O O . PRO A 1 297 ? 22.719 8.773 -15.875 1 88 297 PRO A O 1
ATOM 2212 N N . GLY A 1 298 ? 21.703 6.758 -15.641 1 88.38 298 GLY A N 1
ATOM 2213 C CA . GLY A 1 298 ? 22.875 5.996 -16.047 1 88.38 298 GLY A CA 1
ATOM 2214 C C . GLY A 1 298 ? 23.766 5.594 -14.867 1 88.38 298 GLY A C 1
ATOM 2215 O O . GLY A 1 298 ? 24.641 4.734 -15.008 1 88.38 298 GLY A O 1
ATOM 2216 N N . ASP A 1 299 ? 23.547 6.16 -13.727 1 85.75 299 ASP A N 1
ATOM 2217 C CA . ASP A 1 299 ? 24.312 5.785 -12.539 1 85.75 299 ASP A CA 1
ATOM 2218 C C . ASP A 1 299 ? 24.109 4.309 -12.203 1 85.75 299 ASP A C 1
ATOM 2220 O O . ASP A 1 299 ? 23.031 3.76 -12.422 1 85.75 299 ASP A O 1
ATOM 2224 N N . GLU A 1 300 ? 25.172 3.695 -11.711 1 86.62 300 GLU A N 1
ATOM 2225 C CA . GLU A 1 300 ? 25.047 2.379 -11.094 1 86.62 300 GLU A CA 1
ATOM 2226 C C . GLU A 1 300 ? 25.031 2.484 -9.57 1 86.62 300 GLU A C 1
ATOM 2228 O O . GLU A 1 300 ? 25.922 3.094 -8.977 1 86.62 300 GLU A O 1
ATOM 2233 N N . VAL A 1 301 ? 23.969 1.978 -8.992 1 83 301 VAL A N 1
ATOM 2234 C CA . VAL A 1 301 ? 23.844 1.966 -7.543 1 83 301 VAL A CA 1
ATOM 2235 C C . VAL A 1 301 ? 24.062 0.55 -7.016 1 83 301 VAL A C 1
ATOM 2237 O O . VAL A 1 301 ? 23.328 -0.375 -7.367 1 83 301 VAL A O 1
ATOM 2240 N N . ALA A 1 302 ? 25.094 0.374 -6.238 1 84 302 ALA A N 1
ATOM 2241 C CA . ALA A 1 302 ? 25.391 -0.91 -5.605 1 84 302 ALA A CA 1
ATOM 2242 C C . ALA A 1 302 ? 25.312 -0.803 -4.086 1 84 302 ALA A C 1
ATOM 2244 O O . ALA A 1 302 ? 26.031 0.001 -3.477 1 84 302 ALA A O 1
ATOM 2245 N N . LEU A 1 303 ? 24.406 -1.514 -3.498 1 77.44 303 LEU A N 1
ATOM 2246 C CA . LEU A 1 303 ? 24.188 -1.528 -2.055 1 77.44 303 LEU A CA 1
ATOM 2247 C C . LEU A 1 303 ? 24.516 -2.902 -1.475 1 77.44 303 LEU A C 1
ATOM 2249 O O . LEU A 1 303 ? 24.094 -3.924 -2.016 1 77.44 303 LEU A O 1
ATOM 2253 N N . SER A 1 304 ? 25.266 -2.912 -0.433 1 76.31 304 SER A N 1
ATOM 2254 C CA . SER A 1 304 ? 25.688 -4.184 0.152 1 76.31 304 SER A CA 1
ATOM 2255 C C . SER A 1 304 ? 25.469 -4.195 1.66 1 76.31 304 SER A C 1
ATOM 2257 O O . SER A 1 304 ? 25.484 -3.145 2.307 1 76.31 304 SER A O 1
ATOM 2259 N N . ALA A 1 305 ? 25.109 -5.266 2.16 1 70.44 305 ALA A N 1
ATOM 2260 C CA . ALA A 1 305 ? 25.031 -5.535 3.594 1 70.44 305 ALA A CA 1
ATOM 2261 C C . ALA A 1 305 ? 25.625 -6.902 3.926 1 70.44 305 ALA A C 1
ATOM 2263 O O . ALA A 1 305 ? 25.469 -7.855 3.162 1 70.44 305 ALA A O 1
ATOM 2264 N N . GLU A 1 306 ? 26.266 -6.977 5.008 1 68.44 306 GLU A N 1
ATOM 2265 C CA . GLU A 1 306 ? 26.875 -8.242 5.414 1 68.44 306 GLU A CA 1
ATOM 2266 C C . GLU A 1 306 ? 25.828 -9.352 5.523 1 68.44 306 GLU A C 1
ATOM 2268 O O . GLU A 1 306 ? 24.797 -9.164 6.148 1 68.44 306 GLU A O 1
ATOM 2273 N N . GLY A 1 307 ? 26.125 -10.453 4.875 1 69.44 307 GLY A N 1
ATOM 2274 C CA . GLY A 1 307 ? 25.25 -11.609 4.953 1 69.44 307 GLY A CA 1
ATOM 2275 C C . GLY A 1 307 ? 24.109 -11.57 3.947 1 69.44 307 GLY A C 1
ATOM 2276 O O . GLY A 1 307 ? 23.438 -12.57 3.732 1 69.44 307 GLY A O 1
ATOM 2277 N N . LEU A 1 308 ? 23.938 -10.375 3.314 1 78.81 308 LEU A N 1
ATOM 2278 C CA . LEU A 1 308 ? 22.797 -10.266 2.416 1 78.81 308 LEU A CA 1
ATOM 2279 C C . LEU A 1 308 ? 23.25 -9.984 0.988 1 78.81 308 LEU A C 1
ATOM 2281 O O . LEU A 1 308 ? 22.422 -9.812 0.091 1 78.81 308 LEU A O 1
ATOM 2285 N N . GLY A 1 309 ? 24.578 -9.922 0.799 1 79.31 309 GLY A N 1
ATOM 2286 C CA . GLY A 1 309 ? 25.094 -9.742 -0.546 1 79.31 309 GLY A CA 1
ATOM 2287 C C . GLY A 1 309 ? 25 -8.312 -1.037 1 79.31 309 GLY A C 1
ATOM 2288 O O . GLY A 1 309 ? 25.156 -7.371 -0.254 1 79.31 309 GLY A O 1
ATOM 2289 N N . THR A 1 310 ? 25.016 -8.227 -2.393 1 82.62 310 THR A N 1
ATOM 2290 C CA . THR A 1 310 ? 25 -6.914 -3.027 1 82.62 310 THR A CA 1
ATOM 2291 C C . THR A 1 310 ? 23.828 -6.793 -3.99 1 82.62 310 THR A C 1
ATOM 2293 O O . THR A 1 310 ? 23.516 -7.738 -4.719 1 82.62 310 THR A O 1
ATOM 2296 N N . LEU A 1 311 ? 23.156 -5.703 -3.871 1 87.81 311 LEU A N 1
ATOM 2297 C CA . LEU A 1 311 ? 22.062 -5.316 -4.766 1 87.81 311 LEU A CA 1
ATOM 2298 C C . LEU A 1 311 ? 22.5 -4.176 -5.68 1 87.81 311 LEU A C 1
ATOM 2300 O O . LEU A 1 311 ? 22.906 -3.109 -5.207 1 87.81 311 LEU A O 1
ATOM 2304 N N . THR A 1 312 ? 22.531 -4.488 -7.012 1 88.31 312 THR A N 1
ATOM 2305 C CA . THR A 1 312 ? 23 -3.502 -7.98 1 88.31 312 THR A CA 1
ATOM 2306 C C . THR A 1 312 ? 21.906 -3.193 -9 1 88.31 312 THR A C 1
ATOM 2308 O O . THR A 1 312 ? 21.25 -4.105 -9.523 1 88.31 312 THR A O 1
ATOM 2311 N N . ASN A 1 313 ? 21.688 -1.9 -9.266 1 90.19 313 ASN A N 1
ATOM 2312 C CA . ASN A 1 313 ? 20.781 -1.445 -10.312 1 90.19 313 ASN A CA 1
ATOM 2313 C C . ASN A 1 313 ? 21.359 -0.26 -11.078 1 90.19 313 ASN A C 1
ATOM 2315 O O . ASN A 1 313 ? 22.125 0.526 -10.523 1 90.19 313 ASN A O 1
ATOM 2319 N N . THR A 1 314 ? 21.047 -0.232 -12.352 1 90.75 314 THR A N 1
ATOM 2320 C CA . THR A 1 314 ? 21.344 0.942 -13.164 1 90.75 314 THR A CA 1
ATOM 2321 C C . THR A 1 314 ? 20.141 1.868 -13.242 1 90.75 314 THR A C 1
ATOM 2323 O O . THR A 1 314 ? 19.016 1.413 -13.469 1 90.75 314 THR A O 1
ATOM 2326 N N . VAL A 1 315 ? 20.406 3.121 -12.977 1 90.12 315 VAL A N 1
ATOM 2327 C CA . VAL A 1 315 ? 19.328 4.098 -12.992 1 90.12 315 VAL A CA 1
ATOM 2328 C C . VAL A 1 315 ? 18.938 4.422 -14.43 1 90.12 315 VAL A C 1
ATOM 2330 O O . VAL A 1 315 ? 19.797 4.781 -15.25 1 90.12 315 VAL A O 1
ATOM 2333 N N . GLY A 1 316 ? 17.688 4.27 -14.742 1 92.5 316 GLY A N 1
ATOM 2334 C CA . GLY A 1 316 ? 17.188 4.555 -16.078 1 92.5 316 GLY A CA 1
ATOM 2335 C C . GLY A 1 316 ? 17.078 6.043 -16.359 1 92.5 316 GLY A C 1
ATOM 2336 O O . GLY A 1 316 ? 17.406 6.871 -15.516 1 92.5 316 GLY A O 1
ATOM 2337 N N . HIS A 1 317 ? 16.625 6.34 -17.625 1 91.25 317 HIS A N 1
ATOM 2338 C CA . HIS A 1 317 ? 16.406 7.715 -18.062 1 91.25 317 HIS A CA 1
ATOM 2339 C C . HIS A 1 317 ? 14.961 8.141 -17.875 1 91.25 317 HIS A C 1
ATOM 2341 O O . HIS A 1 317 ? 14.055 7.301 -17.906 1 91.25 317 HIS A O 1
ATOM 2347 N N . PRO A 1 318 ? 14.805 9.484 -17.625 1 85.88 318 PRO A N 1
ATOM 2348 C CA . PRO A 1 318 ? 13.406 9.945 -17.594 1 85.88 318 PRO A CA 1
ATOM 2349 C C . PRO A 1 318 ? 12.656 9.617 -18.875 1 85.88 318 PRO A C 1
ATOM 2351 O O . PRO A 1 318 ? 13.227 9.703 -19.969 1 85.88 318 PRO A O 1
ATOM 2354 N N . PRO A 1 319 ? 11.453 9.172 -18.703 1 81.56 319 PRO A N 1
ATOM 2355 C CA . PRO A 1 319 ? 10.672 8.945 -19.906 1 81.56 319 PRO A CA 1
ATOM 2356 C C . PRO A 1 319 ? 10.383 10.242 -20.672 1 81.56 319 PRO A C 1
ATOM 2358 O O . PRO A 1 319 ? 10.484 11.328 -20.109 1 81.56 319 PRO A O 1
ATOM 2361 N N . ALA A 1 320 ? 10.031 10.094 -21.922 1 77.25 320 ALA A N 1
ATOM 2362 C CA . ALA A 1 320 ? 9.75 11.25 -22.781 1 77.25 320 ALA A CA 1
ATOM 2363 C C . ALA A 1 320 ? 8.578 12.062 -22.234 1 77.25 320 ALA A C 1
ATOM 2365 O O . ALA A 1 320 ? 8.516 13.273 -22.422 1 77.25 320 ALA A O 1
ATOM 2366 N N . THR A 1 321 ? 7.762 11.438 -21.5 1 71.88 321 THR A N 1
ATOM 2367 C CA . THR A 1 321 ? 6.551 12.062 -20.984 1 71.88 321 THR A CA 1
ATOM 2368 C C . THR A 1 321 ? 6.789 12.648 -19.594 1 71.88 321 THR A C 1
ATOM 2370 O O . THR A 1 321 ? 5.84 13.039 -18.906 1 71.88 321 THR A O 1
ATOM 2373 N N . ALA A 1 322 ? 8.008 12.711 -19.203 1 74.94 322 ALA A N 1
ATOM 2374 C CA . ALA A 1 322 ? 8.32 13.188 -17.859 1 74.94 322 ALA A CA 1
ATOM 2375 C C . ALA A 1 322 ? 7.863 14.633 -17.672 1 74.94 322 ALA A C 1
ATOM 2377 O O . ALA A 1 322 ? 7.988 15.453 -18.594 1 74.94 322 ALA A O 1
ATOM 2378 N N . GLN A 1 323 ? 7.195 14.867 -16.547 1 71.69 323 GLN A N 1
ATOM 2379 C CA . GLN A 1 323 ? 6.723 16.203 -16.203 1 71.69 323 GLN A CA 1
ATOM 2380 C C . GLN A 1 323 ? 7.051 16.547 -14.75 1 71.69 323 GLN A C 1
ATOM 2382 O O . GLN A 1 323 ? 7.273 15.648 -13.93 1 71.69 323 GLN A O 1
ATOM 2387 N N . ASN A 1 324 ? 7.082 17.844 -14.57 1 69.69 324 ASN A N 1
ATOM 2388 C CA . ASN A 1 324 ? 7.227 18.266 -13.188 1 69.69 324 ASN A CA 1
ATOM 2389 C C . ASN A 1 324 ? 5.992 17.922 -12.359 1 69.69 324 ASN A C 1
ATOM 2391 O O . ASN A 1 324 ? 4.863 18.172 -12.789 1 69.69 324 ASN A O 1
ATOM 2395 N N . PHE A 1 325 ? 6.316 17.266 -11.25 1 71.12 325 PHE A N 1
ATOM 2396 C CA . PHE A 1 325 ? 5.223 16.844 -10.383 1 71.12 325 PHE A CA 1
ATOM 2397 C C . PHE A 1 325 ? 4.297 18.016 -10.07 1 71.12 325 PHE A C 1
ATOM 2399 O O . PHE A 1 325 ? 3.082 17.844 -9.977 1 71.12 325 PHE A O 1
ATOM 2406 N N . LYS A 1 326 ? 4.836 19.203 -9.984 1 64.62 326 LYS A N 1
ATOM 2407 C CA . LYS A 1 326 ? 4.066 20.391 -9.641 1 64.62 326 LYS A CA 1
ATOM 2408 C C . LYS A 1 326 ? 3.1 20.766 -10.758 1 64.62 326 LYS A C 1
ATOM 2410 O O . LYS A 1 326 ? 2.15 21.531 -10.539 1 64.62 326 LYS A O 1
ATOM 2415 N N . GLU A 1 327 ? 3.35 20.203 -11.875 1 62.03 327 GLU A N 1
ATOM 2416 C CA . GLU A 1 327 ? 2.539 20.547 -13.039 1 62.03 327 GLU A CA 1
ATOM 2417 C C . GLU A 1 327 ? 1.533 19.453 -13.359 1 62.03 327 GLU A C 1
ATOM 2419 O O . GLU A 1 327 ? 0.655 19.625 -14.211 1 62.03 327 GLU A O 1
ATOM 2424 N N . VAL A 1 328 ? 1.729 18.391 -12.688 1 60.41 328 VAL A N 1
ATOM 2425 C CA . VAL A 1 328 ? 0.855 17.266 -13 1 60.41 328 VAL A CA 1
ATOM 2426 C C . VAL A 1 328 ? -0.582 17.609 -12.602 1 60.41 328 VAL A C 1
ATOM 2428 O O . VAL A 1 328 ? -0.832 18.078 -11.492 1 60.41 328 VAL A O 1
ATOM 2431 N N . ASP A 1 329 ? -1.58 17.375 -13.477 1 52.12 329 ASP A N 1
ATOM 2432 C CA . ASP A 1 329 ? -3.027 17.5 -13.352 1 52.12 329 ASP A CA 1
ATOM 2433 C C . ASP A 1 329 ? -3.418 18.922 -12.961 1 52.12 329 ASP A C 1
ATOM 2435 O O . ASP A 1 329 ? -4.383 19.125 -12.219 1 52.12 329 ASP A O 1
ATOM 2439 N N . CYS A 1 330 ? -2.494 19.844 -12.883 1 49.12 330 CYS A N 1
ATOM 2440 C CA . CYS A 1 330 ? -2.883 21.234 -12.641 1 49.12 330 CYS A CA 1
ATOM 2441 C C . CYS A 1 330 ? -3.795 21.734 -13.758 1 49.12 330 CYS A C 1
ATOM 2443 O O . CYS A 1 330 ? -3.469 21.625 -14.938 1 49.12 330 CYS A O 1
ATOM 2445 N N . GLY A 1 331 ? -4.965 21.156 -13.828 1 43.81 331 GLY A N 1
ATOM 2446 C CA . GLY A 1 331 ? -5.953 21.688 -14.75 1 43.81 331 GLY A CA 1
ATOM 2447 C C . GLY A 1 331 ? -5.586 23.047 -15.305 1 43.81 331 GLY A C 1
ATOM 2448 O O . GLY A 1 331 ? -6.051 24.062 -14.812 1 43.81 331 GLY A O 1
ATOM 2449 N N . GLY A 1 332 ? -4.773 23.156 -16.172 1 47.34 332 GLY A N 1
ATOM 2450 C CA . GLY A 1 332 ? -4.488 24.375 -16.891 1 47.34 332 GLY A CA 1
ATOM 2451 C C . GLY A 1 332 ? -4.465 25.609 -16 1 47.34 332 GLY A C 1
ATOM 2452 O O . GLY A 1 332 ? -4.488 26.734 -16.484 1 47.34 332 GLY A O 1
ATOM 2453 N N . GLY A 1 333 ? -4.82 25.484 -14.75 1 47.34 333 GLY A N 1
ATOM 2454 C CA . GLY A 1 333 ? -4.902 26.734 -14.016 1 47.34 333 GLY A CA 1
ATOM 2455 C C . GLY A 1 333 ? -3.549 27.375 -13.773 1 47.34 333 GLY A C 1
ATOM 2456 O O . GLY A 1 333 ? -2.523 26.688 -13.773 1 47.34 333 GLY A O 1
ATOM 2457 N N . ALA A 1 334 ? -3.479 28.609 -14.039 1 51.88 334 ALA A N 1
ATOM 2458 C CA . ALA A 1 334 ? -2.299 29.453 -13.867 1 51.88 334 ALA A CA 1
ATOM 2459 C C . ALA A 1 334 ? -1.764 29.344 -12.438 1 51.88 334 ALA A C 1
ATOM 2461 O O . ALA A 1 334 ? -2.535 29.188 -11.492 1 51.88 334 ALA A O 1
ATOM 2462 N N . PRO A 1 335 ? -0.474 28.953 -12.234 1 58.44 335 PRO A N 1
ATOM 2463 C CA . PRO A 1 335 ? 0.116 29.062 -10.898 1 58.44 335 PRO A CA 1
ATOM 2464 C C . PRO A 1 335 ? -0.306 30.344 -10.172 1 58.44 335 PRO A C 1
ATOM 2466 O O . PRO A 1 335 ? -0.702 31.312 -10.805 1 58.44 335 PRO A O 1
ATOM 2469 N N . PRO A 1 336 ? -0.424 30.219 -8.852 1 61.88 336 PRO A N 1
ATOM 2470 C CA . PRO A 1 336 ? -0.825 31.453 -8.164 1 61.88 336 PRO A CA 1
ATOM 2471 C C . PRO A 1 336 ? 0.073 32.625 -8.508 1 61.88 336 PRO A C 1
ATOM 2473 O O . PRO A 1 336 ? 1.281 32.469 -8.695 1 61.88 336 PRO A O 1
ATOM 2476 N N . GLY A 1 337 ? -0.579 33.719 -8.828 1 68.12 337 GLY A N 1
ATOM 2477 C CA . GLY A 1 337 ? 0.139 34.906 -9.172 1 68.12 337 GLY A CA 1
ATOM 2478 C C . GLY A 1 337 ? 1.059 35.406 -8.062 1 68.12 337 GLY A C 1
ATOM 2479 O O . GLY A 1 337 ? 0.76 35.219 -6.883 1 68.12 337 GLY A O 1
ATOM 2480 N N . ARG A 1 338 ? 2.242 35.906 -8.43 1 75.38 338 ARG A N 1
ATOM 2481 C CA . ARG A 1 338 ? 3.248 36.438 -7.512 1 75.38 338 ARG A CA 1
ATOM 2482 C C . ARG A 1 338 ? 2.637 37.438 -6.551 1 75.38 338 ARG A C 1
ATOM 2484 O O . ARG A 1 338 ? 2.836 37.344 -5.336 1 75.38 338 ARG A O 1
ATOM 2491 N N . LEU A 1 339 ? 1.944 38.344 -7.082 1 81.5 339 LEU A N 1
ATOM 2492 C CA . LEU A 1 339 ? 1.379 39.438 -6.277 1 81.5 339 LEU A CA 1
ATOM 2493 C C . LEU A 1 339 ? 0.272 38.906 -5.367 1 81.5 339 LEU A C 1
ATOM 2495 O O . LEU A 1 339 ? 0.165 39.312 -4.211 1 81.5 339 LEU A O 1
ATOM 2499 N N . ARG A 1 340 ? -0.492 38.062 -5.879 1 79.56 340 ARG A N 1
ATOM 2500 C CA . ARG A 1 340 ? -1.565 37.469 -5.078 1 79.56 340 ARG A CA 1
ATOM 2501 C C . ARG A 1 340 ? -1.005 36.688 -3.908 1 79.56 340 ARG A C 1
ATOM 2503 O O . ARG A 1 340 ? -1.518 36.75 -2.791 1 79.56 340 ARG A O 1
ATOM 2510 N N . THR A 1 341 ? 0.004 35.969 -4.215 1 78.5 341 THR A N 1
ATOM 2511 C CA . THR A 1 341 ? 0.632 35.188 -3.166 1 78.5 341 THR A CA 1
ATOM 2512 C C . THR A 1 341 ? 1.286 36.062 -2.121 1 78.5 341 THR A C 1
ATOM 2514 O O . THR A 1 341 ? 1.168 35.812 -0.918 1 78.5 341 THR A O 1
ATOM 2517 N N . ALA A 1 342 ? 1.951 37.094 -2.617 1 83.88 342 ALA A N 1
ATOM 2518 C CA . ALA A 1 342 ? 2.582 38.031 -1.694 1 83.88 342 ALA A CA 1
ATOM 2519 C C . ALA A 1 342 ? 1.545 38.688 -0.796 1 83.88 342 ALA A C 1
ATOM 2521 O O . ALA A 1 342 ? 1.76 38.844 0.41 1 83.88 342 ALA A O 1
ATOM 2522 N N . LEU A 1 343 ? 0.482 39.031 -1.333 1 86.56 343 LEU A N 1
ATOM 2523 C CA . LEU A 1 343 ? -0.584 39.688 -0.575 1 86.56 343 LEU A CA 1
ATOM 2524 C C . LEU A 1 343 ? -1.176 38.719 0.454 1 86.56 343 LEU A C 1
ATOM 2526 O O . LEU A 1 343 ? -1.459 39.125 1.587 1 86.56 343 LEU A O 1
ATOM 2530 N N . ARG A 1 344 ? -1.388 37.594 0.05 1 81.56 344 ARG A N 1
ATOM 2531 C CA . ARG A 1 344 ? -1.913 36.594 0.972 1 81.56 344 ARG A CA 1
ATOM 2532 C C . ARG A 1 344 ? -0.963 36.375 2.145 1 81.56 344 ARG A C 1
ATOM 2534 O O . ARG A 1 344 ? -1.396 36.281 3.297 1 81.56 344 ARG A O 1
ATOM 2541 N N . CYS A 1 345 ? 0.261 36.25 1.838 1 82.44 345 CYS A N 1
ATOM 2542 C CA . CYS A 1 345 ? 1.253 36.062 2.895 1 82.44 345 CYS A CA 1
ATOM 2543 C C . CYS A 1 345 ? 1.271 37.281 3.826 1 82.44 345 CYS A C 1
ATOM 2545 O O . CYS A 1 345 ? 1.374 37.125 5.043 1 82.44 345 CYS A O 1
ATOM 2547 N N . ALA A 1 346 ? 1.196 38.406 3.242 1 87.62 346 ALA A N 1
ATOM 2548 C CA . ALA A 1 346 ? 1.188 39.625 4.043 1 87.62 346 ALA A CA 1
ATOM 2549 C C . ALA A 1 346 ? -0.028 39.688 4.961 1 87.62 346 ALA A C 1
ATOM 2551 O O . ALA A 1 346 ? 0.079 40.062 6.125 1 87.62 346 ALA A O 1
ATOM 2552 N N . LEU A 1 347 ? -1.123 39.312 4.449 1 87.81 347 LEU A N 1
ATOM 2553 C CA . LEU A 1 347 ? -2.338 39.25 5.258 1 87.81 347 LEU A CA 1
ATOM 2554 C C . LEU A 1 347 ? -2.213 38.25 6.383 1 87.81 347 LEU A C 1
ATOM 2556 O O . LEU A 1 347 ? -2.627 38.5 7.512 1 87.81 347 LEU A O 1
ATOM 2560 N N . LEU A 1 348 ? -1.644 37.156 6.062 1 83.44 348 LEU A N 1
ATOM 2561 C CA . LEU A 1 348 ? -1.471 36.094 7.062 1 83.44 348 LEU A CA 1
ATOM 2562 C C . LEU A 1 348 ? -0.436 36.5 8.102 1 83.44 348 LEU A C 1
ATOM 2564 O O . LEU A 1 348 ? -0.503 36.062 9.258 1 83.44 348 LEU A O 1
ATOM 2568 N N . ALA A 1 349 ? 0.515 37.344 7.695 1 87.5 349 ALA A N 1
ATOM 2569 C CA . ALA A 1 349 ? 1.494 37.875 8.648 1 87.5 349 ALA A CA 1
ATOM 2570 C C . ALA A 1 349 ? 0.812 38.625 9.781 1 87.5 349 ALA A C 1
ATOM 2572 O O . ALA A 1 349 ? 1.302 38.656 10.914 1 87.5 349 ALA A O 1
ATOM 2573 N N . VAL A 1 350 ? -0.267 39.125 9.5 1 90.94 350 VAL A N 1
ATOM 2574 C CA . VAL A 1 350 ? -1.006 39.906 10.484 1 90.94 350 VAL A CA 1
ATOM 2575 C C . VAL A 1 350 ? -1.996 39 11.219 1 90.94 350 VAL A C 1
ATOM 2577 O O . VAL A 1 350 ? -2.146 39.125 12.438 1 90.94 350 VAL A O 1
ATOM 2580 N N . ALA A 1 351 ? -2.578 38.125 10.555 1 87.06 351 ALA A N 1
ATOM 2581 C CA . ALA A 1 351 ? -3.697 37.344 11.094 1 87.06 351 ALA A CA 1
ATOM 2582 C C . ALA A 1 351 ? -3.205 36.156 11.906 1 87.06 351 ALA A C 1
ATOM 2584 O O . ALA A 1 351 ? -3.865 35.719 12.859 1 87.06 351 ALA A O 1
ATOM 2585 N N . LEU A 1 352 ? -2.088 35.562 11.57 1 82.88 352 LEU A N 1
ATOM 2586 C CA . LEU A 1 352 ? -1.679 34.281 12.141 1 82.88 352 LEU A CA 1
ATOM 2587 C C . LEU A 1 352 ? -1.163 34.438 13.562 1 82.88 352 LEU A C 1
ATOM 2589 O O . LEU A 1 352 ? -1.42 33.625 14.43 1 82.88 352 LEU A O 1
ATOM 2593 N N . PRO A 1 353 ? -0.416 35.531 13.828 1 87.38 353 PRO A N 1
ATOM 2594 C CA . PRO A 1 353 ? 0.123 35.656 15.18 1 87.38 353 PRO A CA 1
ATOM 2595 C C . PRO A 1 353 ? -0.967 35.656 16.25 1 87.38 353 PRO A C 1
ATOM 2597 O O . PRO A 1 353 ? -0.913 34.844 17.188 1 87.38 353 PRO A O 1
ATOM 2600 N N . PRO A 1 354 ? -2.002 36.438 16.125 1 89.56 354 PRO A N 1
ATOM 2601 C CA . PRO A 1 354 ? -3.043 36.344 17.156 1 89.56 354 PRO A CA 1
ATOM 2602 C C . PRO A 1 354 ? -3.746 34.969 17.156 1 89.56 354 PRO A C 1
ATOM 2604 O O . PRO A 1 354 ? -4.145 34.5 18.203 1 89.56 354 PRO A O 1
ATOM 2607 N N . LEU A 1 355 ? -3.916 34.375 16.078 1 82.88 355 LEU A N 1
ATOM 2608 C CA . LEU A 1 355 ? -4.566 33.094 15.992 1 82.88 355 LEU A CA 1
ATOM 2609 C C . LEU A 1 355 ? -3.734 32 16.688 1 82.88 355 LEU A C 1
ATOM 2611 O O . LEU A 1 355 ? -4.266 31.203 17.469 1 82.88 355 LEU A O 1
ATOM 2615 N N . THR A 1 356 ? -2.477 31.969 16.328 1 80.75 356 THR A N 1
ATOM 2616 C CA . THR A 1 356 ? -1.605 30.969 16.938 1 80.75 356 THR A CA 1
ATOM 2617 C C . THR A 1 356 ? -1.512 31.188 18.453 1 80.75 356 THR A C 1
ATOM 2619 O O . THR A 1 356 ? -1.451 30.234 19.219 1 80.75 356 THR A O 1
ATOM 2622 N N . PHE A 1 357 ? -1.461 32.438 18.828 1 86.5 357 PHE A N 1
ATOM 2623 C CA . PHE A 1 357 ? -1.479 32.75 20.25 1 86.5 357 PHE A CA 1
ATOM 2624 C C . PHE A 1 357 ? -2.727 32.156 20.906 1 86.5 357 PHE A C 1
ATOM 2626 O O . PHE A 1 357 ? -2.633 31.484 21.922 1 86.5 357 PHE A O 1
ATOM 2633 N N . ALA A 1 358 ? -3.84 32.438 20.328 1 86.5 358 ALA A N 1
ATOM 2634 C CA . ALA A 1 358 ? -5.105 31.969 20.875 1 86.5 358 ALA A CA 1
ATOM 2635 C C . ALA A 1 358 ? -5.145 30.438 20.953 1 86.5 358 ALA A C 1
ATOM 2637 O O . ALA A 1 358 ? -5.598 29.859 21.938 1 86.5 358 ALA A O 1
ATOM 2638 N N . LEU A 1 359 ? -4.723 29.812 19.922 1 78.88 359 LEU A N 1
ATOM 2639 C CA . LEU A 1 359 ? -4.707 28.359 19.859 1 78.88 359 LEU A CA 1
ATOM 2640 C C . LEU A 1 359 ? -3.818 27.781 20.969 1 78.88 359 LEU A C 1
ATOM 2642 O O . LEU A 1 359 ? -4.191 26.812 21.625 1 78.88 359 LEU A O 1
ATOM 2646 N N . MET A 1 360 ? -2.701 28.359 21.172 1 81.62 360 MET A N 1
ATOM 2647 C CA . MET A 1 360 ? -1.765 27.844 22.172 1 81.62 360 MET A CA 1
ATOM 2648 C C . MET A 1 360 ? -2.283 28.094 23.578 1 81.62 360 MET A C 1
ATOM 2650 O O . MET A 1 360 ? -2.096 27.266 24.469 1 81.62 360 MET A O 1
ATOM 2654 N N . VAL A 1 361 ? -2.854 29.219 23.766 1 86.19 361 VAL A N 1
ATOM 2655 C CA . VAL A 1 361 ? -3.477 29.469 25.047 1 86.19 361 VAL A CA 1
ATOM 2656 C C . VAL A 1 361 ? -4.582 28.453 25.312 1 86.19 361 VAL A C 1
ATOM 2658 O O . VAL A 1 361 ? -4.703 27.922 26.406 1 86.19 361 VAL A O 1
ATOM 2661 N N . GLY A 1 362 ? -5.363 28.25 24.297 1 80.88 362 GLY A N 1
ATOM 2662 C CA . GLY A 1 362 ? -6.367 27.203 24.406 1 80.88 362 GLY A CA 1
ATOM 2663 C C . GLY A 1 362 ? -5.777 25.844 24.75 1 80.88 362 GLY A C 1
ATOM 2664 O O . GLY A 1 362 ? -6.328 25.109 25.562 1 80.88 362 GLY A O 1
ATOM 2665 N N . GLY A 1 363 ? -4.703 25.516 24.109 1 77.81 363 GLY A N 1
ATOM 2666 C CA . GLY A 1 363 ? -4.016 24.281 24.406 1 77.81 363 GLY A CA 1
ATOM 2667 C C . GLY A 1 363 ? -3.527 24.203 25.844 1 77.81 363 GLY A C 1
ATOM 2668 O O . GLY A 1 363 ? -3.654 23.156 26.484 1 77.81 363 GLY A O 1
ATOM 2669 N N . ALA A 1 364 ? -2.988 25.297 26.312 1 83 364 ALA A N 1
ATOM 2670 C CA . ALA A 1 364 ? -2.512 25.344 27.688 1 83 364 ALA A CA 1
ATOM 2671 C C . ALA A 1 364 ? -3.66 25.141 28.672 1 83 364 ALA A C 1
ATOM 2673 O O . ALA A 1 364 ? -3.535 24.359 29.625 1 83 364 ALA A O 1
ATOM 2674 N N . LEU A 1 365 ? -4.711 25.734 28.406 1 84.38 365 LEU A N 1
ATOM 2675 C CA . LEU A 1 365 ? -5.879 25.609 29.281 1 84.38 365 LEU A CA 1
ATOM 2676 C C . LEU A 1 365 ? -6.434 24.188 29.234 1 84.38 365 LEU A C 1
ATOM 2678 O O . LEU A 1 365 ? -6.785 23.625 30.281 1 84.38 365 LEU A O 1
ATOM 2682 N N . SER A 1 366 ? -6.523 23.672 28.062 1 76.75 366 SER A N 1
ATOM 2683 C CA . SER A 1 366 ? -7.02 22.297 27.922 1 76.75 366 SER A CA 1
ATOM 2684 C C . SER A 1 366 ? -6.137 21.312 28.672 1 76.75 366 SER A C 1
ATOM 2686 O O . SER A 1 366 ? -6.637 20.375 29.297 1 76.75 366 SER A O 1
ATOM 2688 N N . ALA A 1 367 ? -4.863 21.469 28.578 1 77.12 367 ALA A N 1
ATOM 2689 C CA . ALA A 1 367 ? -3.934 20.609 29.281 1 77.12 367 ALA A CA 1
ATOM 2690 C C . ALA A 1 367 ? -4.129 20.719 30.797 1 77.12 367 ALA A C 1
ATOM 2692 O O . ALA A 1 367 ? -4.113 19.703 31.5 1 77.12 367 ALA A O 1
ATOM 2693 N N . LEU A 1 368 ? -4.355 21.844 31.281 1 82.25 368 LEU A N 1
ATOM 2694 C CA . LEU A 1 368 ? -4.52 22.078 32.719 1 82.25 368 LEU A CA 1
ATOM 2695 C C . LEU A 1 368 ? -5.828 21.469 33.219 1 82.25 368 LEU A C 1
ATOM 2697 O O . LEU A 1 368 ? -5.902 20.984 34.344 1 82.25 368 LEU A O 1
ATOM 2701 N N . LEU A 1 369 ? -6.746 21.438 32.375 1 78.38 369 LEU A N 1
ATOM 2702 C CA . LEU A 1 369 ? -8.07 20.984 32.812 1 78.38 369 LEU A CA 1
ATOM 2703 C C . LEU A 1 369 ? -8.242 19.5 32.562 1 78.38 369 LEU A C 1
ATOM 2705 O O . LEU A 1 369 ? -9.266 18.906 32.906 1 78.38 369 LEU A O 1
ATOM 2709 N N . TRP A 1 370 ? -7.254 18.891 31.906 1 73.25 370 TRP A N 1
ATOM 2710 C CA . TRP A 1 370 ? -7.344 17.469 31.609 1 73.25 370 TRP A CA 1
ATOM 2711 C C . TRP A 1 370 ? -7.324 16.656 32.906 1 73.25 370 TRP A C 1
ATOM 2713 O O . TRP A 1 370 ? -6.441 16.828 33.75 1 73.25 370 TRP A O 1
ATOM 2723 N N . ARG A 1 371 ? -8.398 15.812 33.125 1 67.06 371 ARG A N 1
ATOM 2724 C CA . ARG A 1 371 ? -8.562 15.086 34.375 1 67.06 371 ARG A CA 1
ATOM 2725 C C . ARG A 1 371 ? -8.008 13.672 34.281 1 67.06 371 ARG A C 1
ATOM 2727 O O . ARG A 1 371 ? -8.242 12.828 35.125 1 67.06 371 ARG A O 1
ATOM 2734 N N . GLY A 1 372 ? -7.055 13.32 33.281 1 58.97 372 GLY A N 1
ATOM 2735 C CA . GLY A 1 372 ? -6.484 11.992 33.156 1 58.97 372 GLY A CA 1
ATOM 2736 C C . GLY A 1 372 ? -7.262 11.102 32.219 1 58.97 372 GLY A C 1
ATOM 2737 O O . GLY A 1 372 ? -8.312 11.484 31.703 1 58.97 372 GLY A O 1
ATOM 2738 N N . PRO A 1 373 ? -6.48 9.984 31.719 1 54.5 373 PRO A N 1
ATOM 2739 C CA . PRO A 1 373 ? -7.152 9.055 30.812 1 54.5 373 PRO A CA 1
ATOM 2740 C C . PRO A 1 373 ? -8.414 8.445 31.422 1 54.5 373 PRO A C 1
ATOM 2742 O O . PRO A 1 373 ? -8.438 8.133 32.625 1 54.5 373 PRO A O 1
ATOM 2745 N N . ALA A 1 374 ? -9.523 9.039 31.25 1 47.84 374 ALA A N 1
ATOM 2746 C CA . ALA A 1 374 ? -10.703 8.414 31.844 1 47.84 374 ALA A CA 1
ATOM 2747 C C . ALA A 1 374 ? -10.68 6.902 31.656 1 47.84 374 ALA A C 1
ATOM 2749 O O . ALA A 1 374 ? -11.688 6.23 31.875 1 47.84 374 ALA A O 1
ATOM 2750 N N . GLY A 1 375 ? -9.602 6.219 32 1 44.22 375 GLY A N 1
ATOM 2751 C CA . GLY A 1 375 ? -9.547 4.766 32 1 44.22 375 GLY A CA 1
ATOM 2752 C C . GLY A 1 375 ? -10.188 4.16 30.766 1 44.22 375 GLY A C 1
ATOM 2753 O O . GLY A 1 375 ? -10.281 2.936 30.641 1 44.22 375 GLY A O 1
ATOM 2754 N N . VAL A 1 376 ? -11.133 4.812 30.094 1 43.91 376 VAL A N 1
ATOM 2755 C CA . VAL A 1 376 ? -12 4.117 29.141 1 43.91 376 VAL A CA 1
ATOM 2756 C C . VAL A 1 376 ? -11.305 4.023 27.781 1 43.91 376 VAL A C 1
ATOM 2758 O O . VAL A 1 376 ? -10.625 4.961 27.359 1 43.91 376 VAL A O 1
ATOM 2761 N N . LEU A 1 377 ? -11.07 2.812 27.375 1 44.97 377 LEU A N 1
ATOM 2762 C CA . LEU A 1 377 ? -10.609 2.488 26.031 1 44.97 377 LEU A CA 1
ATOM 2763 C C . LEU A 1 377 ? -11.203 3.443 25.016 1 44.97 377 LEU A C 1
ATOM 2765 O O . LEU A 1 377 ? -10.625 3.664 23.938 1 44.97 377 LEU A O 1
ATOM 2769 N N . ARG A 1 378 ? -12.57 3.908 25.219 1 49.81 378 ARG A N 1
ATOM 2770 C CA . ARG A 1 378 ? -13.375 4.504 24.156 1 49.81 378 ARG A CA 1
ATOM 2771 C C . ARG A 1 378 ? -13.984 5.828 24.625 1 49.81 378 ARG A C 1
ATOM 2773 O O . ARG A 1 378 ? -14.672 5.883 25.641 1 49.81 378 ARG A O 1
ATOM 2780 N N . SER A 1 379 ? -13.305 6.949 24.438 1 48.06 379 SER A N 1
ATOM 2781 C CA . SER A 1 379 ? -14.125 8.141 24.625 1 48.06 379 SER A CA 1
ATOM 2782 C C . SER A 1 379 ? -15.438 8.031 23.844 1 48.06 379 SER A C 1
ATOM 2784 O O . SER A 1 379 ? -15.508 7.312 22.844 1 48.06 379 SER A O 1
ATOM 2786 N N . PRO A 1 380 ? -16.531 8.477 24.391 1 53.16 380 PRO A N 1
ATOM 2787 C CA . PRO A 1 380 ? -17.781 8.453 23.625 1 53.16 380 PRO A CA 1
ATOM 2788 C C . PRO A 1 380 ? -17.609 9.039 22.219 1 53.16 380 PRO A C 1
ATOM 2790 O O . PRO A 1 380 ? -16.922 10.047 22.031 1 53.16 380 PRO A O 1
ATOM 2793 N N . ALA A 1 381 ? -17.953 8.234 21.188 1 56.84 381 ALA A N 1
ATOM 2794 C CA . ALA A 1 381 ? -17.859 8.617 19.781 1 56.84 381 ALA A CA 1
ATOM 2795 C C . ALA A 1 381 ? -18.547 9.953 19.531 1 56.84 381 ALA A C 1
ATOM 2797 O O . ALA A 1 381 ? -19.594 10.25 20.141 1 56.84 381 ALA A O 1
ATOM 2798 N N . PRO A 1 382 ? -17.828 10.922 18.906 1 52.38 382 PRO A N 1
ATOM 2799 C CA . PRO A 1 382 ? -18.531 12.156 18.547 1 52.38 382 PRO A CA 1
ATOM 2800 C C . PRO A 1 382 ? -19.797 11.906 17.719 1 52.38 382 PRO A C 1
ATOM 2802 O O . PRO A 1 382 ? -19.922 10.852 17.094 1 52.38 382 PRO A O 1
ATOM 2805 N N . THR A 1 383 ? -20.797 12.781 18.016 1 53.06 383 THR A N 1
ATOM 2806 C CA . THR A 1 383 ? -22.016 12.695 17.234 1 53.06 383 THR A CA 1
ATOM 2807 C C . THR A 1 383 ? -21.734 12.961 15.75 1 53.06 383 THR A C 1
ATOM 2809 O O . THR A 1 383 ? -20.953 13.859 15.422 1 53.06 383 THR A O 1
ATOM 2812 N N . VAL A 1 384 ? -21.938 12.07 14.969 1 49.59 384 VAL A N 1
ATOM 2813 C CA . VAL A 1 384 ? -21.797 12.273 13.523 1 49.59 384 VAL A CA 1
ATOM 2814 C C . VAL A 1 384 ? -22.812 13.305 13.055 1 49.59 384 VAL A C 1
ATOM 2816 O O . VAL A 1 384 ? -24.016 13.164 13.305 1 49.59 384 VAL A O 1
ATOM 2819 N N . PRO A 1 385 ? -22.344 14.531 12.695 1 43.59 385 PRO A N 1
ATOM 2820 C CA . PRO A 1 385 ? -23.344 15.477 12.211 1 43.59 385 PRO A CA 1
ATOM 2821 C C . PRO A 1 385 ? -24.188 14.914 11.07 1 43.59 385 PRO A C 1
ATOM 2823 O O . PRO A 1 385 ? -23.688 14.133 10.258 1 43.59 385 PRO A O 1
ATOM 2826 N N . ALA A 1 386 ? -25.5 15.031 11.234 1 42.91 386 ALA A N 1
ATOM 2827 C CA . ALA A 1 386 ? -26.438 14.617 10.195 1 42.91 386 ALA A CA 1
ATOM 2828 C C . ALA A 1 386 ? -26.188 15.375 8.898 1 42.91 386 ALA A C 1
ATOM 2830 O O . ALA A 1 386 ? -25.828 16.547 8.922 1 42.91 386 ALA A O 1
ATOM 2831 N N . ILE A 1 387 ? -25.828 14.836 7.918 1 40.97 387 ILE A N 1
ATOM 2832 C CA . ILE A 1 387 ? -25.719 15.508 6.629 1 40.97 387 ILE A CA 1
ATOM 2833 C C . ILE A 1 387 ? -27.016 16.266 6.328 1 40.97 387 ILE A C 1
ATOM 2835 O O . ILE A 1 387 ? -28.094 15.672 6.34 1 40.97 387 ILE A O 1
ATOM 2839 N N . ARG A 1 388 ? -27.078 17.656 6.406 1 34.94 388 ARG A N 1
ATOM 2840 C CA . ARG A 1 388 ? -28.234 18.406 5.914 1 34.94 388 ARG A CA 1
ATOM 2841 C C . ARG A 1 388 ? -28.531 18.062 4.453 1 34.94 388 ARG A C 1
ATOM 2843 O O . ARG A 1 388 ? -27.609 18 3.633 1 34.94 388 ARG A O 1
ATOM 2850 N N . ARG A 1 389 ? -29.703 17.547 4.223 1 35.53 389 ARG A N 1
ATOM 2851 C CA . ARG A 1 389 ? -30.234 17.375 2.871 1 35.53 389 ARG A CA 1
ATOM 2852 C C . ARG A 1 389 ? -30.328 18.719 2.15 1 35.53 389 ARG A C 1
ATOM 2854 O O . ARG A 1 389 ? -30.797 19.703 2.727 1 35.53 389 ARG A O 1
ATOM 2861 N N . A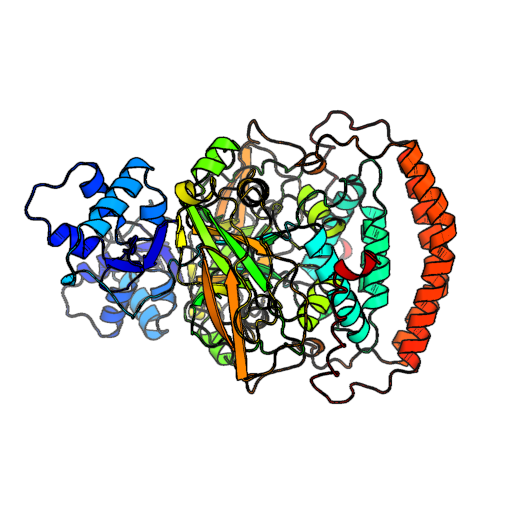LA A 1 390 ? -29.562 18.859 1.182 1 33.75 390 ALA A N 1
ATOM 2862 C CA . ALA A 1 390 ? -29.797 20.016 0.33 1 33.75 390 ALA A CA 1
ATOM 2863 C C . ALA A 1 390 ? -31.281 20.203 0.055 1 33.75 390 ALA A C 1
ATOM 2865 O O . ALA A 1 390 ? -31.719 21.281 -0.375 1 33.75 390 ALA A O 1
ATOM 2866 N N . ALA A 1 391 ? -32.125 19.344 0.16 1 32.28 391 ALA A N 1
ATOM 2867 C CA . ALA A 1 391 ? -33.5 19.734 -0.159 1 32.28 391 ALA A CA 1
ATOM 2868 C C . ALA A 1 391 ? -34 20.812 0.792 1 32.28 391 ALA A C 1
ATOM 2870 O O . ALA A 1 391 ? -35.062 21.375 0.58 1 32.28 391 ALA A O 1
ATOM 2871 N N . ASP A 1 392 ? -33.375 21.047 1.866 1 28.8 392 ASP A N 1
ATOM 2872 C CA . ASP A 1 392 ? -34.125 21.984 2.666 1 28.8 392 ASP A CA 1
ATOM 2873 C C . ASP A 1 392 ? -33.906 23.422 2.197 1 28.8 392 ASP A C 1
ATOM 2875 O O . ASP A 1 392 ? -34.438 24.375 2.773 1 28.8 392 ASP A O 1
ATOM 2879 N N . LYS A 1 393 ? -32.938 23.734 1.449 1 34.19 393 LYS A N 1
ATOM 2880 C CA . LYS A 1 393 ? -32.906 25.141 1.046 1 34.19 393 LYS A CA 1
ATOM 2881 C C . LYS A 1 393 ? -33.969 25.453 0.008 1 34.19 393 LYS A C 1
ATOM 2883 O O . LYS A 1 393 ? -34.062 26.578 -0.49 1 34.19 393 LYS A O 1
ATOM 2888 N N . ARG A 1 394 ? -34.625 24.547 -0.584 1 29.69 394 ARG A N 1
ATOM 2889 C CA . ARG A 1 394 ? -35.625 25.125 -1.483 1 29.69 394 ARG A CA 1
ATOM 2890 C C . ARG A 1 394 ? -36.812 25.688 -0.703 1 29.69 394 ARG A C 1
ATOM 2892 O O . ARG A 1 394 ? -37.812 26.062 -1.292 1 29.69 394 ARG A O 1
ATOM 2899 N N . ARG A 1 395 ? -36.719 25.797 0.616 1 23.8 395 ARG A N 1
ATOM 2900 C CA . ARG A 1 395 ? -37.781 26.75 0.891 1 23.8 395 ARG A CA 1
ATOM 2901 C C . ARG A 1 395 ? -37.25 28.172 0.892 1 23.8 395 ARG A C 1
ATOM 2903 O O . ARG A 1 395 ? -36.125 28.438 1.396 1 23.8 395 ARG A O 1
ATOM 2910 N N . MET B 1 1 ? -26.328 -4.328 -18.516 1 74.06 1 MET B N 1
ATOM 2911 C CA . MET B 1 1 ? -25.156 -4.387 -17.641 1 74.06 1 MET B CA 1
ATOM 2912 C C . MET B 1 1 ? -24.766 -5.828 -17.344 1 74.06 1 MET B C 1
ATOM 2914 O O . MET B 1 1 ? -25.625 -6.648 -17 1 74.06 1 MET B O 1
ATOM 2918 N N . VAL B 1 2 ? -23.656 -6.199 -17.812 1 85.69 2 VAL B N 1
ATOM 2919 C CA . VAL B 1 2 ? -23.156 -7.562 -17.641 1 85.69 2 VAL B CA 1
ATOM 2920 C C . VAL B 1 2 ? -22.266 -7.637 -16.422 1 85.69 2 VAL B C 1
ATOM 2922 O O . VAL B 1 2 ? -21.375 -6.801 -16.234 1 85.69 2 VAL B O 1
ATOM 2925 N N . ARG B 1 3 ? -22.625 -8.641 -15.594 1 92.38 3 ARG B N 1
ATOM 2926 C CA . ARG B 1 3 ? -21.859 -8.852 -14.359 1 92.38 3 ARG B CA 1
ATOM 2927 C C . ARG B 1 3 ? -21.234 -10.234 -14.336 1 92.38 3 ARG B C 1
ATOM 2929 O O . ARG B 1 3 ? -21.797 -11.188 -14.875 1 92.38 3 ARG B O 1
ATOM 2936 N N . LEU B 1 4 ? -20.094 -10.25 -13.781 1 95.88 4 LEU B N 1
ATOM 2937 C CA . LEU B 1 4 ? -19.359 -11.5 -13.625 1 95.88 4 LEU B CA 1
ATOM 2938 C C . LEU B 1 4 ? -19.172 -11.828 -12.148 1 95.88 4 LEU B C 1
ATOM 2940 O O . LEU B 1 4 ? -18.984 -10.93 -11.328 1 95.88 4 LEU B O 1
ATOM 2944 N N . ARG B 1 5 ? -19.203 -13.094 -11.789 1 97.56 5 ARG B N 1
ATOM 2945 C CA . ARG B 1 5 ? -18.812 -13.648 -10.492 1 97.56 5 ARG B CA 1
ATOM 2946 C C . ARG B 1 5 ? -17.844 -14.812 -10.672 1 97.56 5 ARG B C 1
ATOM 2948 O O . ARG B 1 5 ? -17.719 -15.367 -11.766 1 97.56 5 ARG B O 1
ATOM 2955 N N . LEU B 1 6 ? -17.156 -15.062 -9.656 1 98.06 6 LEU B N 1
ATOM 2956 C CA . LEU B 1 6 ? -16.219 -16.172 -9.68 1 98.06 6 LEU B CA 1
ATOM 2957 C C . LEU B 1 6 ? -16.672 -17.297 -8.75 1 98.06 6 LEU B C 1
ATOM 2959 O O . LEU B 1 6 ? -17.125 -17.031 -7.625 1 98.06 6 LEU B O 1
ATOM 2963 N N . HIS B 1 7 ? -16.688 -18.484 -9.258 1 97.94 7 HIS B N 1
ATOM 2964 C CA . HIS B 1 7 ? -16.906 -19.688 -8.477 1 97.94 7 HIS B CA 1
ATOM 2965 C C . HIS B 1 7 ? -15.664 -20.578 -8.484 1 97.94 7 HIS B C 1
ATOM 2967 O O . HIS B 1 7 ? -15.031 -20.75 -9.523 1 97.94 7 HIS B O 1
ATOM 2973 N N . PRO B 1 8 ? -15.312 -21.125 -7.32 1 96.19 8 PRO B N 1
ATOM 2974 C CA . PRO B 1 8 ? -14.07 -21.891 -7.234 1 96.19 8 PRO B CA 1
ATOM 2975 C C . PRO B 1 8 ? -14.094 -23.141 -8.094 1 96.19 8 PRO B C 1
ATOM 2977 O O . PRO B 1 8 ? -13.055 -23.578 -8.602 1 96.19 8 PRO B O 1
ATOM 2980 N N . SER B 1 9 ? -15.234 -23.734 -8.398 1 96.19 9 SER B N 1
ATOM 2981 C CA . SER B 1 9 ? -15.32 -25 -9.109 1 96.19 9 SER B CA 1
ATOM 2982 C C . SER B 1 9 ? -15.812 -24.797 -10.539 1 96.19 9 SER B C 1
ATOM 2984 O O . SER B 1 9 ? -15.539 -25.609 -11.422 1 96.19 9 SER B O 1
ATOM 2986 N N . PHE B 1 10 ? -16.516 -23.703 -10.742 1 97.19 10 PHE B N 1
ATOM 2987 C CA . PHE B 1 10 ? -17.203 -23.562 -12.023 1 97.19 10 PHE B CA 1
ATOM 2988 C C . PHE B 1 10 ? -16.656 -22.359 -12.797 1 97.19 10 PHE B C 1
ATOM 2990 O O . PHE B 1 10 ? -17.203 -22 -13.852 1 97.19 10 PHE B O 1
ATOM 2997 N N . GLY B 1 11 ? -15.648 -21.719 -12.219 1 98 11 GLY B N 1
ATOM 2998 C CA . GLY B 1 11 ? -15.031 -20.594 -12.906 1 98 11 GLY B CA 1
ATOM 2999 C C . GLY B 1 11 ? -15.914 -19.359 -12.945 1 98 11 GLY B C 1
ATOM 3000 O O . GLY B 1 11 ? -16.703 -19.125 -12.023 1 98 11 GLY B O 1
ATOM 3001 N N . VAL B 1 12 ? -15.742 -18.578 -14.031 1 98.5 12 VAL B N 1
ATOM 3002 C CA . VAL B 1 12 ? -16.453 -17.312 -14.148 1 98.5 12 VAL B CA 1
ATOM 3003 C C . VAL B 1 12 ? -17.906 -17.562 -14.547 1 98.5 12 VAL B C 1
ATOM 3005 O O . VAL B 1 12 ? -18.172 -18.328 -15.484 1 98.5 12 VAL B O 1
ATOM 3008 N N . CYS B 1 13 ? -18.781 -16.969 -13.805 1 98.5 13 CYS B N 1
ATOM 3009 C CA . CYS B 1 13 ? -20.203 -17 -14.102 1 98.5 13 CYS B CA 1
ATOM 3010 C C . CYS B 1 13 ? -20.688 -15.633 -14.562 1 98.5 13 CYS B C 1
ATOM 3012 O O . CYS B 1 13 ? -20.312 -14.609 -13.984 1 98.5 13 CYS B O 1
ATOM 3014 N N . LEU B 1 14 ? -21.406 -15.617 -15.586 1 97.44 14 LEU B N 1
ATOM 3015 C CA . LEU B 1 14 ? -21.969 -14.391 -16.141 1 97.44 14 LEU B CA 1
ATOM 3016 C C . LEU B 1 14 ? -23.469 -14.305 -15.859 1 97.44 14 LEU B C 1
ATOM 3018 O O . LEU B 1 14 ? -24.188 -15.297 -16.016 1 97.44 14 LEU B O 1
ATOM 3022 N N . ARG B 1 15 ? -23.844 -13.102 -15.383 1 95.19 15 ARG B N 1
ATOM 3023 C CA . ARG B 1 15 ? -25.281 -12.891 -15.141 1 95.19 15 ARG B CA 1
ATOM 3024 C C . ARG B 1 15 ? -26.016 -12.602 -16.438 1 95.19 15 ARG B C 1
ATOM 3026 O O . ARG B 1 15 ? -25.734 -11.602 -17.109 1 95.19 15 ARG B O 1
ATOM 3033 N N . ASP B 1 16 ? -26.984 -13.477 -16.734 1 92.69 16 ASP B N 1
ATOM 3034 C CA . ASP B 1 16 ? -27.688 -13.281 -18 1 92.69 16 ASP B CA 1
ATOM 3035 C C . ASP B 1 16 ? -28.906 -12.383 -17.812 1 92.69 16 ASP B C 1
ATOM 3037 O O . ASP B 1 16 ? -29.094 -11.797 -16.75 1 92.69 16 ASP B O 1
ATOM 3041 N N . GLN B 1 17 ? -29.656 -12.172 -18.906 1 88.38 17 GLN B N 1
ATOM 3042 C CA . GLN B 1 17 ? -30.781 -11.25 -18.922 1 88.38 17 GLN B CA 1
ATOM 3043 C C . GLN B 1 17 ? -31.891 -11.734 -17.984 1 88.38 17 GLN B C 1
ATOM 3045 O O . GLN B 1 17 ? -32.688 -10.938 -17.484 1 88.38 17 GLN B O 1
ATOM 3050 N N . GLU B 1 18 ? -31.922 -13.047 -17.719 1 91.88 18 GLU B N 1
ATOM 3051 C CA . GLU B 1 18 ? -32.938 -13.609 -16.812 1 91.88 18 GLU B CA 1
ATOM 3052 C C . GLU B 1 18 ? -32.438 -13.609 -15.375 1 91.88 18 GLU B C 1
ATOM 3054 O O . GLU B 1 18 ? -33.062 -14.203 -14.5 1 91.88 18 GLU B O 1
ATOM 3059 N N . GLN B 1 19 ? -31.297 -13.086 -15.148 1 90 19 GLN B N 1
ATOM 3060 C CA . GLN B 1 19 ? -30.703 -12.867 -13.828 1 90 19 GLN B CA 1
ATOM 3061 C C . GLN B 1 19 ? -30.141 -14.164 -13.266 1 90 19 GLN B C 1
ATOM 3063 O O . GLN B 1 19 ? -30 -14.312 -12.047 1 90 19 GLN B O 1
ATOM 3068 N N . ARG B 1 20 ? -29.875 -15.195 -14.258 1 95.12 20 ARG B N 1
ATOM 3069 C CA . ARG B 1 20 ? -29.203 -16.438 -13.891 1 95.12 20 ARG B CA 1
ATOM 3070 C C . ARG B 1 20 ? -27.688 -16.281 -13.961 1 95.12 20 ARG B C 1
ATOM 3072 O O . ARG B 1 20 ? -27.172 -15.648 -14.875 1 95.12 20 ARG B O 1
ATOM 3079 N N . TRP B 1 21 ? -27.031 -16.719 -12.867 1 97.75 21 TRP B N 1
ATOM 3080 C CA . TRP B 1 21 ? -25.578 -16.844 -12.945 1 97.75 21 TRP B CA 1
ATOM 3081 C C . TRP B 1 21 ? -25.172 -18.109 -13.68 1 97.75 21 TRP B C 1
ATOM 3083 O O . TRP B 1 21 ? -25.328 -19.219 -13.156 1 97.75 21 TRP B O 1
ATOM 3093 N N . VAL B 1 22 ? -24.625 -17.938 -14.922 1 98.31 22 VAL B N 1
ATOM 3094 C CA . VAL B 1 22 ? -24.312 -19.062 -15.789 1 98.31 22 VAL B CA 1
ATOM 3095 C C . VAL B 1 22 ? -22.797 -19.266 -15.859 1 98.31 22 VAL B C 1
ATOM 3097 O O . VAL B 1 22 ? -22.062 -18.344 -16.219 1 98.31 22 VAL B O 1
ATOM 3100 N N . SER B 1 23 ? -22.344 -20.469 -15.516 1 98.69 23 SER B N 1
ATOM 3101 C CA . SER B 1 23 ? -20.938 -20.797 -15.664 1 98.69 23 SER B CA 1
ATOM 3102 C C . SER B 1 23 ? -20.531 -20.859 -17.125 1 98.69 23 SER B C 1
ATOM 3104 O O . SER B 1 23 ? -21.062 -21.672 -17.891 1 98.69 23 SER B O 1
ATOM 3106 N N . LEU B 1 24 ? -19.578 -20.109 -17.484 1 98.25 24 LEU B N 1
ATOM 3107 C CA . LEU B 1 24 ? -19.125 -20.078 -18.875 1 98.25 24 LEU B CA 1
ATOM 3108 C C . LEU B 1 24 ? -18.406 -21.359 -19.25 1 98.25 24 LEU B C 1
ATOM 3110 O O . LEU B 1 24 ? -18.531 -21.859 -20.375 1 98.25 24 LEU B O 1
ATOM 3114 N N . GLU B 1 25 ? -17.656 -21.906 -18.312 1 97.75 25 GLU B N 1
ATOM 3115 C CA . GLU B 1 25 ? -16.969 -23.188 -18.547 1 97.75 25 GLU B CA 1
ATOM 3116 C C . GLU B 1 25 ? -17.969 -24.297 -18.812 1 97.75 25 GLU B C 1
ATOM 3118 O O . GLU B 1 25 ? -17.797 -25.078 -19.766 1 97.75 25 GLU B O 1
ATOM 3123 N N . GLN B 1 26 ? -19.031 -24.328 -18.047 1 97.38 26 GLN B N 1
ATOM 3124 C CA . GLN B 1 26 ? -20.031 -25.359 -18.219 1 97.38 26 GLN B CA 1
ATOM 3125 C C . GLN B 1 26 ? -20.812 -25.156 -19.516 1 97.38 26 GLN B C 1
ATOM 3127 O O . GLN B 1 26 ? -21.141 -26.125 -20.219 1 97.38 26 GLN B O 1
ATOM 3132 N N . ALA B 1 27 ? -21.047 -23.922 -19.859 1 97.56 27 ALA B N 1
ATOM 3133 C CA . ALA B 1 27 ? -21.766 -23.625 -21.094 1 97.56 27 ALA B CA 1
ATOM 3134 C C . ALA B 1 27 ? -20.953 -24.047 -22.312 1 97.56 27 ALA B C 1
ATOM 3136 O O . ALA B 1 27 ? -21.516 -24.594 -23.281 1 97.56 27 ALA B O 1
ATOM 3137 N N . LEU B 1 28 ? -19.703 -23.812 -22.234 1 97.12 28 LEU B N 1
ATOM 3138 C CA . LEU B 1 28 ? -18.844 -24.203 -23.344 1 97.12 28 LEU B CA 1
ATOM 3139 C C . LEU B 1 28 ? -18.766 -25.719 -23.469 1 97.12 28 LEU B C 1
ATOM 3141 O O . LEU B 1 28 ? -18.781 -26.266 -24.578 1 97.12 28 LEU B O 1
ATOM 3145 N N . ALA B 1 29 ? -18.656 -26.375 -22.344 1 95.44 29 ALA B N 1
ATOM 3146 C CA . ALA B 1 29 ? -18.562 -27.828 -22.328 1 95.44 29 ALA B CA 1
ATOM 3147 C C . ALA B 1 29 ? -19.844 -28.469 -22.859 1 95.44 29 ALA B C 1
ATOM 3149 O O . ALA B 1 29 ? -19.797 -29.562 -23.438 1 95.44 29 ALA B O 1
ATOM 3150 N N . ALA B 1 30 ? -20.938 -27.781 -22.672 1 94.56 30 ALA B N 1
ATOM 3151 C CA . ALA B 1 30 ? -22.234 -28.312 -23.094 1 94.56 30 ALA B CA 1
ATOM 3152 C C . ALA B 1 30 ? -22.469 -28.094 -24.578 1 94.56 30 ALA B C 1
ATOM 3154 O O . ALA B 1 30 ? -23.422 -28.641 -25.156 1 94.56 30 ALA B O 1
ATOM 3155 N N . LYS B 1 31 ? -21.578 -27.266 -25.094 1 91.44 31 LYS B N 1
ATOM 3156 C CA . LYS B 1 31 ? -21.734 -27.016 -26.531 1 91.44 31 LYS B CA 1
ATOM 3157 C C . LYS B 1 31 ? -21.281 -28.203 -27.359 1 91.44 31 LYS B C 1
ATOM 3159 O O . LYS B 1 31 ? -20.219 -28.766 -27.109 1 91.44 31 LYS B O 1
ATOM 3164 N N . ALA B 1 32 ? -22.078 -28.672 -28.281 1 85.75 32 ALA B N 1
ATOM 3165 C CA . ALA B 1 32 ? -21.766 -29.797 -29.156 1 85.75 32 ALA B CA 1
ATOM 3166 C C . ALA B 1 32 ? -20.938 -29.344 -30.359 1 85.75 32 ALA B C 1
ATOM 3168 O O . ALA B 1 32 ? -20.094 -30.094 -30.859 1 85.75 32 ALA B O 1
ATOM 3169 N N . ALA B 1 33 ? -21.094 -28.141 -30.828 1 88.44 33 ALA B N 1
ATOM 3170 C CA . ALA B 1 33 ? -20.438 -27.609 -32.031 1 88.44 33 ALA B CA 1
ATOM 3171 C C . ALA B 1 33 ? -19.016 -27.156 -31.719 1 88.44 33 ALA B C 1
ATOM 3173 O O . ALA B 1 33 ? -18.656 -26.953 -30.547 1 88.44 33 ALA B O 1
ATOM 3174 N N . ALA B 1 34 ? -18.281 -27.047 -32.75 1 92.94 34 ALA B N 1
ATOM 3175 C CA . ALA B 1 34 ? -16.938 -26.484 -32.625 1 92.94 34 ALA B CA 1
ATOM 3176 C C . ALA B 1 34 ? -16.984 -25.062 -32.094 1 92.94 34 ALA B C 1
ATOM 3178 O O . ALA B 1 34 ? -17.875 -24.281 -32.469 1 92.94 34 ALA B O 1
ATOM 3179 N N . LEU B 1 35 ? -16.062 -24.766 -31.328 1 94.5 35 LEU B N 1
ATOM 3180 C CA . LEU B 1 35 ? -16 -23.438 -30.719 1 94.5 35 LEU B CA 1
ATOM 3181 C C . LEU B 1 35 ? -15.531 -22.406 -31.734 1 94.5 35 LEU B C 1
ATOM 3183 O O . LEU B 1 35 ? -14.641 -22.672 -32.531 1 94.5 35 LEU B O 1
ATOM 3187 N N . SER B 1 36 ? -16.203 -21.281 -31.797 1 95.12 36 SER B N 1
ATOM 3188 C CA . SER B 1 36 ? -15.703 -20.141 -32.531 1 95.12 36 SER B CA 1
ATOM 3189 C C . SER B 1 36 ? -14.414 -19.594 -31.938 1 95.12 36 SER B C 1
ATOM 3191 O O . SER B 1 36 ? -14 -20.016 -30.859 1 95.12 36 SER B O 1
ATOM 3193 N N . ALA B 1 37 ? -13.742 -18.688 -32.625 1 95.75 37 ALA B N 1
ATOM 3194 C CA . ALA B 1 37 ? -12.531 -18.062 -32.125 1 95.75 37 ALA B CA 1
ATOM 3195 C C . ALA B 1 37 ? -12.797 -17.328 -30.812 1 95.75 37 ALA B C 1
ATOM 3197 O O . ALA B 1 37 ? -11.992 -17.406 -29.875 1 95.75 37 ALA B O 1
ATOM 3198 N N . ALA B 1 38 ? -13.898 -16.672 -30.781 1 96 38 ALA B N 1
ATOM 3199 C CA . ALA B 1 38 ? -14.281 -15.945 -29.562 1 96 38 ALA B CA 1
ATOM 3200 C C . ALA B 1 38 ? -14.516 -16.906 -28.406 1 96 38 ALA B C 1
ATOM 3202 O O . ALA B 1 38 ? -14.094 -16.641 -27.281 1 96 38 ALA B O 1
ATOM 3203 N N . GLU B 1 39 ? -15.094 -18 -28.734 1 96.19 39 GLU B N 1
ATOM 3204 C CA . GLU B 1 39 ? -15.391 -18.984 -27.703 1 96.19 39 GLU B CA 1
ATOM 3205 C C . GLU B 1 39 ? -14.117 -19.641 -27.188 1 96.19 39 GLU B C 1
ATOM 3207 O O . GLU B 1 39 ? -14.016 -19.984 -26 1 96.19 39 GLU B O 1
ATOM 3212 N N . GLU B 1 40 ? -13.141 -19.812 -28.047 1 96.94 40 GLU B N 1
ATOM 3213 C CA . GLU B 1 40 ? -11.852 -20.344 -27.609 1 96.94 40 GLU B CA 1
ATOM 3214 C C . GLU B 1 40 ? -11.172 -19.375 -26.641 1 96.94 40 GLU B C 1
ATOM 3216 O O . GLU B 1 40 ? -10.547 -19.812 -25.656 1 96.94 40 GLU B O 1
ATOM 3221 N N . GLU B 1 41 ? -11.328 -18.125 -26.891 1 96.94 41 GLU B N 1
ATOM 3222 C CA . GLU B 1 41 ? -10.766 -17.125 -25.984 1 96.94 41 GLU B CA 1
ATOM 3223 C C . GLU B 1 41 ? -11.508 -17.125 -24.641 1 96.94 41 GLU B C 1
ATOM 3225 O O . GLU B 1 41 ? -10.891 -16.969 -23.594 1 96.94 41 GLU B O 1
ATOM 3230 N N . ILE B 1 42 ? -12.82 -17.312 -24.703 1 97.19 42 ILE B N 1
ATOM 3231 C CA . ILE B 1 42 ? -13.594 -17.438 -23.484 1 97.19 42 ILE B CA 1
ATOM 3232 C C . ILE B 1 42 ? -13.094 -18.641 -22.672 1 97.19 42 ILE B C 1
ATOM 3234 O O . ILE B 1 42 ? -12.906 -18.547 -21.453 1 97.19 42 ILE B O 1
ATOM 3238 N N . LYS B 1 43 ? -12.844 -19.734 -23.328 1 97.06 43 LYS B N 1
ATOM 3239 C CA . LYS B 1 43 ? -12.383 -20.953 -22.672 1 97.06 43 LYS B CA 1
ATOM 3240 C C . LYS B 1 43 ? -11.07 -20.703 -21.922 1 97.06 43 LYS B C 1
ATOM 3242 O O . LYS B 1 43 ? -10.906 -21.156 -20.797 1 97.06 43 LYS B O 1
ATOM 3247 N N . THR B 1 44 ? -10.203 -19.969 -22.516 1 96.44 44 THR B N 1
ATOM 3248 C CA . THR B 1 44 ? -8.898 -19.703 -21.938 1 96.44 44 THR B CA 1
ATOM 3249 C C . THR B 1 44 ? -9.008 -18.719 -20.781 1 96.44 44 THR B C 1
ATOM 3251 O O . THR B 1 44 ? -8.18 -18.703 -19.875 1 96.44 44 THR B O 1
ATOM 3254 N N . SER B 1 45 ? -10.094 -17.906 -20.75 1 96.25 45 SER B N 1
ATOM 3255 C CA . SER B 1 45 ? -10.195 -16.812 -19.781 1 96.25 45 SER B CA 1
ATOM 3256 C C . SER B 1 45 ? -11.258 -17.109 -18.719 1 96.25 45 SER B C 1
ATOM 3258 O O . SER B 1 45 ? -11.375 -16.391 -17.734 1 96.25 45 SER B O 1
ATOM 3260 N N . ALA B 1 46 ? -12 -18.203 -18.859 1 95.94 46 ALA B N 1
ATOM 3261 C CA . ALA B 1 46 ? -13.188 -18.453 -18.062 1 95.94 46 ALA B CA 1
ATOM 3262 C C . ALA B 1 46 ? -12.812 -18.812 -16.625 1 95.94 46 ALA B C 1
ATOM 3264 O O . ALA B 1 46 ? -13.68 -18.922 -15.75 1 95.94 46 ALA B O 1
ATOM 3265 N N . GLY B 1 47 ? -11.508 -18.953 -16.359 1 96.44 47 GLY B N 1
ATOM 3266 C CA . GLY B 1 47 ? -11.07 -19.25 -15.008 1 96.44 47 GLY B CA 1
ATOM 3267 C C . GLY B 1 47 ? -10.758 -18 -14.203 1 96.44 47 GLY B C 1
ATOM 3268 O O . GLY B 1 47 ? -10.516 -18.078 -12.992 1 96.44 47 GLY B O 1
ATOM 3269 N N . SER B 1 48 ? -10.734 -16.891 -14.805 1 96.19 48 SER B N 1
ATOM 3270 C CA . SER B 1 48 ? -10.336 -15.641 -14.164 1 96.19 48 SER B CA 1
ATOM 3271 C C . SER B 1 48 ? -11.234 -14.484 -14.594 1 96.19 48 SER B C 1
ATOM 3273 O O . SER B 1 48 ? -11.336 -14.18 -15.781 1 96.19 48 SER B O 1
ATOM 3275 N N . VAL B 1 49 ? -11.828 -13.875 -13.547 1 96.19 49 VAL B N 1
ATOM 3276 C CA . VAL B 1 49 ? -12.656 -12.703 -13.828 1 96.19 49 VAL B CA 1
ATOM 3277 C C . VAL B 1 49 ? -11.812 -11.625 -14.5 1 96.19 49 VAL B C 1
ATOM 3279 O O . VAL B 1 49 ? -12.242 -11.016 -15.484 1 96.19 49 VAL B O 1
ATOM 3282 N N . VAL B 1 50 ? -10.602 -11.422 -14.031 1 92.88 50 VAL B N 1
ATOM 3283 C CA . VAL B 1 50 ? -9.711 -10.391 -14.555 1 92.88 50 VAL B CA 1
ATOM 3284 C C . VAL B 1 50 ? -9.367 -10.695 -16.016 1 92.88 50 VAL B C 1
ATOM 3286 O O . VAL B 1 50 ? -9.414 -9.812 -16.859 1 92.88 50 VAL B O 1
ATOM 3289 N N . ALA B 1 51 ? -9.086 -11.961 -16.312 1 94.25 51 ALA B N 1
ATOM 3290 C CA . ALA B 1 51 ? -8.734 -12.359 -17.672 1 94.25 51 ALA B CA 1
ATOM 3291 C C . ALA B 1 51 ? -9.906 -12.148 -18.625 1 94.25 51 ALA B C 1
ATOM 3293 O O . ALA B 1 51 ? -9.727 -11.688 -19.75 1 94.25 51 ALA B O 1
ATOM 3294 N N . LEU B 1 52 ? -11.078 -12.477 -18.203 1 95.38 52 LEU B N 1
ATOM 3295 C CA . LEU B 1 52 ? -12.25 -12.312 -19.047 1 95.38 52 LEU B CA 1
ATOM 3296 C C . LEU B 1 52 ? -12.555 -10.836 -19.281 1 95.38 52 LEU B C 1
ATOM 3298 O O . LEU B 1 52 ? -12.867 -10.43 -20.406 1 95.38 52 LEU B O 1
ATOM 3302 N N . LEU B 1 53 ? -12.406 -10.039 -18.234 1 91.25 53 LEU B N 1
ATOM 3303 C CA . LEU B 1 53 ? -12.648 -8.602 -18.344 1 91.25 53 LEU B CA 1
ATOM 3304 C C . LEU B 1 53 ? -11.648 -7.957 -19.297 1 91.25 53 LEU B C 1
ATOM 3306 O O . LEU B 1 53 ? -11.914 -6.887 -19.844 1 91.25 53 LEU B O 1
ATOM 3310 N N . ALA B 1 54 ? -10.523 -8.594 -19.484 1 90 54 ALA B N 1
ATOM 3311 C CA . ALA B 1 54 ? -9.469 -8.055 -20.344 1 90 54 ALA B CA 1
ATOM 3312 C C . ALA B 1 54 ? -9.734 -8.375 -21.797 1 90 54 ALA B C 1
ATOM 3314 O O . ALA B 1 54 ? -9.078 -7.828 -22.688 1 90 54 ALA B O 1
ATOM 3315 N N . CYS B 1 55 ? -10.68 -9.227 -22.078 1 92.12 55 CYS B N 1
ATOM 3316 C CA . CYS B 1 55 ? -10.969 -9.625 -23.453 1 92.12 55 CYS B CA 1
ATOM 3317 C C . CYS B 1 55 ? -11.641 -8.492 -24.219 1 92.12 55 CYS B C 1
ATOM 3319 O O . CYS B 1 55 ? -12.094 -7.512 -23.625 1 92.12 55 CYS B O 1
ATOM 3321 N N . SER B 1 56 ? -11.664 -8.633 -25.547 1 89.31 56 SER B N 1
ATOM 3322 C CA . SER B 1 56 ? -12.281 -7.633 -26.422 1 89.31 56 SER B CA 1
ATOM 3323 C C . SER B 1 56 ? -13.797 -7.602 -26.234 1 89.31 56 SER B C 1
ATOM 3325 O O . SER B 1 56 ? -14.391 -8.562 -25.75 1 89.31 56 SER B O 1
ATOM 3327 N N . PRO B 1 57 ? -14.344 -6.496 -26.672 1 86.69 57 PRO B N 1
ATOM 3328 C CA . PRO B 1 57 ? -15.805 -6.41 -26.625 1 86.69 57 PRO B CA 1
ATOM 3329 C C . PRO B 1 57 ? -16.5 -7.547 -27.375 1 86.69 57 PRO B C 1
ATOM 3331 O O . PRO B 1 57 ? -17.531 -8.031 -26.938 1 86.69 57 PRO B O 1
ATOM 3334 N N . ALA B 1 58 ? -15.922 -7.973 -28.422 1 90.81 58 ALA B N 1
ATOM 3335 C CA . ALA B 1 58 ? -16.5 -9.055 -29.219 1 90.81 58 ALA B CA 1
ATOM 3336 C C . ALA B 1 58 ? -16.531 -10.352 -28.406 1 90.81 58 ALA B C 1
ATOM 3338 O O . ALA B 1 58 ? -17.531 -11.094 -28.453 1 90.81 58 ALA B O 1
ATOM 3339 N N . VAL B 1 59 ? -15.508 -10.609 -27.688 1 94.44 59 VAL B N 1
ATOM 3340 C CA . VAL B 1 59 ? -15.438 -11.812 -26.875 1 94.44 59 VAL B CA 1
ATOM 3341 C C . VAL B 1 59 ? -16.438 -11.727 -25.734 1 94.44 59 VAL B C 1
ATOM 3343 O O . VAL B 1 59 ? -17.125 -12.711 -25.422 1 94.44 59 VAL B O 1
ATOM 3346 N N . LEU B 1 60 ? -16.578 -10.562 -25.172 1 92.38 60 LEU B N 1
ATOM 3347 C CA . LEU B 1 60 ? -17.531 -10.375 -24.078 1 92.38 60 LEU B CA 1
ATOM 3348 C C . LEU B 1 60 ? -18.969 -10.508 -24.562 1 92.38 60 LEU B C 1
ATOM 3350 O O . LEU B 1 60 ? -19.812 -11.039 -23.859 1 92.38 60 LEU B O 1
ATOM 3354 N N . GLU B 1 61 ? -19.172 -10.031 -25.75 1 91.5 61 GLU B N 1
ATOM 3355 C CA . GLU B 1 61 ? -20.484 -10.219 -26.359 1 91.5 61 GLU B CA 1
ATOM 3356 C C . GLU B 1 61 ? -20.781 -11.695 -26.609 1 91.5 61 GLU B C 1
ATOM 3358 O O . GLU B 1 61 ? -21.875 -12.172 -26.359 1 91.5 61 GLU B O 1
ATOM 3363 N N . ALA B 1 62 ? -19.781 -12.344 -27.109 1 95.12 62 ALA B N 1
ATOM 3364 C CA . ALA B 1 62 ? -19.922 -13.773 -27.328 1 95.12 62 ALA B CA 1
ATOM 3365 C C . ALA B 1 62 ? -20.203 -14.508 -26.016 1 95.12 62 ALA B C 1
ATOM 3367 O O . ALA B 1 62 ? -20.969 -15.469 -25.984 1 95.12 62 ALA B O 1
ATOM 3368 N N . ALA B 1 63 ? -19.562 -14.07 -24.969 1 96.25 63 ALA B N 1
ATOM 3369 C CA . ALA B 1 63 ? -19.797 -14.664 -23.641 1 96.25 63 ALA B CA 1
ATOM 3370 C C . ALA B 1 63 ? -21.234 -14.445 -23.188 1 96.25 63 ALA B C 1
ATOM 3372 O O . ALA B 1 63 ? -21.844 -15.344 -22.609 1 96.25 63 ALA B O 1
ATOM 3373 N N . THR B 1 64 ? -21.719 -13.281 -23.453 1 94.38 64 THR B N 1
ATOM 3374 C CA . THR B 1 64 ? -23.094 -12.969 -23.109 1 94.38 64 THR B CA 1
ATOM 3375 C C . THR B 1 64 ? -24.062 -13.859 -23.875 1 94.38 64 THR B C 1
ATOM 3377 O O . THR B 1 64 ? -25.031 -14.375 -23.312 1 94.38 64 THR B O 1
ATOM 3380 N N . GLU B 1 65 ? -23.781 -14.047 -25.094 1 95.06 65 GLU B N 1
ATOM 3381 C CA . GLU B 1 65 ? -24.609 -14.906 -25.922 1 95.06 65 GLU B CA 1
ATOM 3382 C C . GLU B 1 65 ? -24.531 -16.359 -25.469 1 95.06 65 GLU B C 1
ATOM 3384 O O . GLU B 1 65 ? -25.547 -17.062 -25.422 1 95.06 65 GLU B O 1
ATOM 3389 N N . LEU B 1 66 ? -23.359 -16.719 -25.172 1 96.19 66 LEU B N 1
ATOM 3390 C CA . LEU B 1 66 ? -23.156 -18.078 -24.672 1 96.19 66 LEU B CA 1
ATOM 3391 C C . LEU B 1 66 ? -23.969 -18.328 -23.406 1 96.19 66 LEU B C 1
ATOM 3393 O O . LEU B 1 66 ? -24.609 -19.359 -23.281 1 96.19 66 LEU B O 1
ATOM 3397 N N . ALA B 1 67 ? -23.953 -17.375 -22.516 1 96.31 67 ALA B N 1
ATOM 3398 C CA . ALA B 1 67 ? -24.688 -17.5 -21.266 1 96.31 67 ALA B CA 1
ATOM 3399 C C . ALA B 1 67 ? -26.203 -17.531 -21.516 1 96.31 67 ALA B C 1
ATOM 3401 O O . ALA B 1 67 ? -26.922 -18.297 -20.891 1 96.31 67 ALA B O 1
ATOM 3402 N N . ALA B 1 68 ? -26.641 -16.734 -22.422 1 95.5 68 ALA B N 1
ATOM 3403 C CA . ALA B 1 68 ? -28.062 -16.641 -22.734 1 95.5 68 ALA B CA 1
ATOM 3404 C C . ALA B 1 68 ? -28.578 -17.969 -23.297 1 95.5 68 ALA B C 1
ATOM 3406 O O . ALA B 1 68 ? -29.719 -18.359 -23.047 1 95.5 68 ALA B O 1
ATOM 3407 N N . ALA B 1 69 ? -27.703 -18.672 -23.984 1 94.94 69 ALA B N 1
ATOM 3408 C CA . ALA B 1 69 ? -28.094 -19.906 -24.672 1 94.94 69 ALA B CA 1
ATOM 3409 C C . ALA B 1 69 ? -27.891 -21.109 -23.766 1 94.94 69 ALA B C 1
ATOM 3411 O O . ALA B 1 69 ? -28.32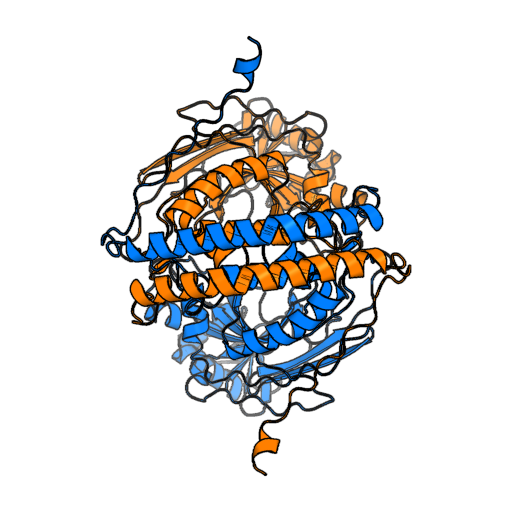8 -22.219 -24.109 1 94.94 69 ALA B O 1
ATOM 3412 N N . ALA B 1 70 ? -27.281 -20.891 -22.672 1 95.5 70 ALA B N 1
ATOM 3413 C CA . ALA B 1 70 ? -26.891 -22.016 -21.812 1 95.5 70 ALA B CA 1
ATOM 3414 C C . ALA B 1 70 ? -28.109 -22.656 -21.156 1 95.5 70 ALA B C 1
ATOM 3416 O O . ALA B 1 70 ? -29.094 -21.969 -20.859 1 95.5 70 ALA B O 1
ATOM 3417 N N . SER B 1 71 ? -28.031 -23.938 -20.938 1 92.62 71 SER B N 1
ATOM 3418 C CA . SER B 1 71 ? -29.109 -24.672 -20.281 1 92.62 71 SER B CA 1
ATOM 3419 C C . SER B 1 71 ? -29.125 -24.406 -18.781 1 92.62 71 SER B C 1
ATOM 3421 O O . SER B 1 71 ? -28.188 -23.797 -18.25 1 92.62 71 SER B O 1
ATOM 3423 N N . ALA B 1 72 ? -30.156 -24.922 -18.125 1 94 72 ALA B N 1
ATOM 3424 C CA . ALA B 1 72 ? -30.359 -24.734 -16.688 1 94 72 ALA B CA 1
ATOM 3425 C C . ALA B 1 72 ? -29.266 -25.438 -15.875 1 94 72 ALA B C 1
ATOM 3427 O O . ALA B 1 72 ? -28.953 -25.016 -14.758 1 94 72 ALA B O 1
ATOM 3428 N N . SER B 1 73 ? -28.656 -26.422 -16.469 1 95.12 73 SER B N 1
ATOM 3429 C CA . SER B 1 73 ? -27.641 -27.188 -15.758 1 95.12 73 SER B CA 1
ATOM 3430 C C . SER B 1 73 ? -26.375 -26.359 -15.562 1 95.12 73 SER B C 1
ATOM 3432 O O . SER B 1 73 ? -25.516 -26.719 -14.75 1 95.12 73 SER B O 1
ATOM 3434 N N . CYS B 1 74 ? -26.25 -25.281 -16.266 1 97.44 74 CYS B N 1
ATOM 3435 C CA . CYS B 1 74 ? -25.062 -24.453 -16.203 1 97.44 74 CYS B CA 1
ATOM 3436 C C . CYS B 1 74 ? -25.25 -23.312 -15.203 1 97.44 74 CYS B C 1
ATOM 3438 O O . CYS B 1 74 ? -24.328 -22.516 -14.984 1 97.44 74 CYS B O 1
ATOM 3440 N N . VAL B 1 75 ? -26.453 -23.234 -14.562 1 97.81 75 VAL B N 1
ATOM 3441 C CA . VAL B 1 75 ? -26.766 -22.141 -13.648 1 97.81 75 VAL B CA 1
ATOM 3442 C C . VAL B 1 75 ? -26.172 -22.453 -12.266 1 97.81 75 VAL B C 1
ATOM 3444 O O . VAL B 1 75 ? -26.297 -23.578 -11.766 1 97.81 75 VAL B O 1
ATOM 3447 N N . VAL B 1 76 ? -25.469 -21.547 -11.695 1 97.81 76 VAL B N 1
ATOM 3448 C CA . VAL B 1 76 ? -24.859 -21.641 -10.375 1 97.81 76 VAL B CA 1
ATOM 3449 C C . VAL B 1 76 ? -25.594 -20.734 -9.398 1 97.81 76 VAL B C 1
ATOM 3451 O O . VAL B 1 76 ? -25.781 -19.547 -9.68 1 97.81 76 VAL B O 1
ATOM 3454 N N . GLU B 1 77 ? -25.969 -21.234 -8.234 1 95.25 77 GLU B N 1
ATOM 3455 C CA . GLU B 1 77 ? -26.828 -20.484 -7.328 1 95.25 77 GLU B CA 1
ATOM 3456 C C . GLU B 1 77 ? -26.031 -19.922 -6.156 1 95.25 77 GLU B C 1
ATOM 3458 O O . GLU B 1 77 ? -26.438 -18.906 -5.562 1 95.25 77 GLU B O 1
ATOM 3463 N N . SER B 1 78 ? -24.969 -20.625 -5.754 1 95 78 SER B N 1
ATOM 3464 C CA . SER B 1 78 ? -24.25 -20.203 -4.555 1 95 78 SER B CA 1
ATOM 3465 C C . SER B 1 78 ? -22.781 -20.625 -4.617 1 95 78 SER B C 1
ATOM 3467 O O . SER B 1 78 ? -22.344 -21.219 -5.609 1 95 78 SER B O 1
ATOM 3469 N N . GLY B 1 79 ? -22.031 -20.141 -3.645 1 96.19 79 GLY B N 1
ATOM 3470 C CA . GLY B 1 79 ? -20.656 -20.578 -3.521 1 96.19 79 GLY B CA 1
ATOM 3471 C C . GLY B 1 79 ? -19.672 -19.656 -4.207 1 96.19 79 GLY B C 1
ATOM 3472 O O . GLY B 1 79 ? -18.547 -20.062 -4.531 1 96.19 79 GLY B O 1
ATOM 3473 N N . PHE B 1 80 ? -20.141 -18.484 -4.453 1 96.88 80 PHE B N 1
ATOM 3474 C CA . PHE B 1 80 ? -19.266 -17.516 -5.102 1 96.88 80 PHE B CA 1
ATOM 3475 C C . PHE B 1 80 ? -18.234 -16.984 -4.117 1 96.88 80 PHE B C 1
ATOM 3477 O O . PHE B 1 80 ? -18.469 -16.984 -2.906 1 96.88 80 PHE B O 1
ATOM 3484 N N . VAL B 1 81 ? -17.047 -16.609 -4.672 1 96.44 81 VAL B N 1
ATOM 3485 C CA . VAL B 1 81 ? -15.945 -16.078 -3.889 1 96.44 81 VAL B CA 1
ATOM 3486 C C . VAL B 1 81 ? -15.539 -14.703 -4.434 1 96.44 81 VAL B C 1
ATOM 3488 O O . VAL B 1 81 ? -16.172 -14.18 -5.352 1 96.44 81 VAL B O 1
ATOM 3491 N N . LEU B 1 82 ? -14.531 -14.062 -3.758 1 94.81 82 LEU B N 1
ATOM 3492 C CA . LEU B 1 82 ? -13.984 -12.812 -4.281 1 94.81 82 LEU B CA 1
ATOM 3493 C C . LEU B 1 82 ? -13.719 -12.922 -5.777 1 94.81 82 LEU B C 1
ATOM 3495 O O . LEU B 1 82 ? -13.125 -13.898 -6.238 1 94.81 82 LEU B O 1
ATOM 3499 N N . PRO B 1 83 ? -14.258 -11.969 -6.535 1 94.81 83 PRO B N 1
ATOM 3500 C CA . PRO B 1 83 ? -14.047 -12.07 -7.984 1 94.81 83 PRO B CA 1
ATOM 3501 C C . PRO B 1 83 ? -12.57 -12.086 -8.367 1 94.81 83 PRO B C 1
ATOM 3503 O O . PRO B 1 83 ? -12.211 -12.617 -9.422 1 94.81 83 PRO B O 1
ATOM 3506 N N . PHE B 1 84 ? -11.773 -11.484 -7.621 1 91.69 84 PHE B N 1
ATOM 3507 C CA . PHE B 1 84 ? -10.328 -11.508 -7.816 1 91.69 84 PHE B CA 1
ATOM 3508 C C . PHE B 1 84 ? -9.602 -11.094 -6.543 1 91.69 84 PHE B C 1
ATOM 3510 O O . PHE B 1 84 ? -10.203 -10.477 -5.656 1 91.69 84 PHE B O 1
ATOM 3517 N N . GLN B 1 85 ? -8.352 -11.453 -6.449 1 88.56 85 GLN B N 1
ATOM 3518 C CA . GLN B 1 85 ? -7.453 -10.961 -5.41 1 88.56 85 GLN B CA 1
ATOM 3519 C C . GLN B 1 85 ? -6.578 -9.828 -5.941 1 88.56 85 GLN B C 1
ATOM 3521 O O . GLN B 1 85 ? -5.746 -10.047 -6.828 1 88.56 85 GLN B O 1
ATOM 3526 N N . PRO B 1 86 ? -6.773 -8.617 -5.348 1 87.69 86 PRO B N 1
ATOM 3527 C CA . PRO B 1 86 ? -5.957 -7.512 -5.859 1 87.69 86 PRO B CA 1
ATOM 3528 C C . PRO B 1 86 ? -4.461 -7.727 -5.629 1 87.69 86 PRO B C 1
ATOM 3530 O O . PRO B 1 86 ? -4.062 -8.242 -4.582 1 87.69 86 PRO B O 1
ATOM 3533 N N . ARG B 1 87 ? -3.682 -7.379 -6.605 1 85.62 87 ARG B N 1
ATOM 3534 C CA . ARG B 1 87 ? -2.229 -7.387 -6.457 1 85.62 87 ARG B CA 1
ATOM 3535 C C . ARG B 1 87 ? -1.735 -6.082 -5.836 1 85.62 87 ARG B C 1
ATOM 3537 O O . ARG B 1 87 ? -0.685 -6.055 -5.195 1 85.62 87 ARG B O 1
ATOM 3544 N N . SER B 1 88 ? -2.42 -5.055 -6.078 1 84.25 88 SER B N 1
ATOM 3545 C CA . SER B 1 88 ? -2.232 -3.742 -5.469 1 84.25 88 SER B CA 1
ATOM 3546 C C . SER B 1 88 ? -3.561 -3.01 -5.309 1 84.25 88 SER B C 1
ATOM 3548 O O . SER B 1 88 ? -4.539 -3.336 -5.984 1 84.25 88 SER B O 1
ATOM 3550 N N . PHE B 1 89 ? -3.588 -2.154 -4.387 1 84.69 89 PHE B N 1
ATOM 3551 C CA . PHE B 1 89 ? -4.809 -1.419 -4.074 1 84.69 89 PHE B CA 1
ATOM 3552 C C . PHE B 1 89 ? -4.5 0.05 -3.807 1 84.69 89 PHE B C 1
ATOM 3554 O O . PHE B 1 89 ? -3.643 0.37 -2.98 1 84.69 89 PHE B O 1
ATOM 3561 N N . ARG B 1 90 ? -5.109 0.95 -4.629 1 81.31 90 ARG B N 1
ATOM 3562 C CA . ARG B 1 90 ? -5.043 2.395 -4.43 1 81.31 90 ARG B CA 1
ATOM 3563 C C . ARG B 1 90 ? -6.434 2.98 -4.215 1 81.31 90 ARG B C 1
ATOM 3565 O O . ARG B 1 90 ? -7.363 2.686 -4.969 1 81.31 90 ARG B O 1
ATOM 3572 N N . ASP B 1 91 ? -6.531 3.654 -3.178 1 79.5 91 ASP B N 1
ATOM 3573 C CA . ASP B 1 91 ? -7.812 4.277 -2.867 1 79.5 91 ASP B CA 1
ATOM 3574 C C . ASP B 1 91 ? -7.723 5.801 -2.969 1 79.5 91 ASP B C 1
ATOM 3576 O O . ASP B 1 91 ? -7.004 6.434 -2.195 1 79.5 91 ASP B O 1
ATOM 3580 N N . ALA B 1 92 ? -8.367 6.375 -3.994 1 67.75 92 ALA B N 1
ATOM 3581 C CA . ALA B 1 92 ? -8.289 7.809 -4.262 1 67.75 92 ALA B CA 1
ATOM 3582 C C . ALA B 1 92 ? -9.508 8.539 -3.705 1 67.75 92 ALA B C 1
ATOM 3584 O O . ALA B 1 92 ? -10.617 7.992 -3.705 1 67.75 92 ALA B O 1
ATOM 3585 N N . GLY B 1 93 ? -9.227 9.656 -2.969 1 55.44 93 GLY B N 1
ATOM 3586 C CA . GLY B 1 93 ? -10.297 10.523 -2.512 1 55.44 93 GLY B CA 1
ATOM 3587 C C . GLY B 1 93 ? -10.875 11.383 -3.617 1 55.44 93 GLY B C 1
ATOM 3588 O O . GLY B 1 93 ? -10.219 12.305 -4.102 1 55.44 93 GLY B O 1
ATOM 3589 N N . SER B 1 94 ? -11.438 10.781 -4.633 1 48.53 94 SER B N 1
ATOM 3590 C CA . SER B 1 94 ? -11.734 11.422 -5.91 1 48.53 94 SER B CA 1
ATOM 3591 C C . SER B 1 94 ? -12.617 12.648 -5.715 1 48.53 94 SER B C 1
ATOM 3593 O O . SER B 1 94 ? -12.773 13.461 -6.633 1 48.53 94 SER B O 1
ATOM 3595 N N . TYR B 1 95 ? -13.32 12.828 -4.609 1 46.69 95 TYR B N 1
ATOM 3596 C CA . TYR B 1 95 ? -14.281 13.922 -4.766 1 46.69 95 TYR B CA 1
ATOM 3597 C C . TYR B 1 95 ? -14.109 14.961 -3.668 1 46.69 95 TYR B C 1
ATOM 3599 O O . TYR B 1 95 ? -13.969 14.617 -2.492 1 46.69 95 TYR B O 1
ATOM 3607 N N . VAL B 1 96 ? -13.797 16.156 -4.25 1 45.59 96 VAL B N 1
ATOM 3608 C CA . VAL B 1 96 ? -13.727 17.328 -3.373 1 45.59 96 VAL B CA 1
ATOM 3609 C C . VAL B 1 96 ? -14.797 17.219 -2.289 1 45.59 96 VAL B C 1
ATOM 3611 O O . VAL B 1 96 ? -14.531 17.5 -1.119 1 45.59 96 VAL B O 1
ATOM 3614 N N . GLN B 1 97 ? -15.93 16.781 -2.805 1 45.44 97 GLN B N 1
ATOM 3615 C CA . GLN B 1 97 ? -17.016 16.688 -1.845 1 45.44 97 GLN B CA 1
ATOM 3616 C C . GLN B 1 97 ? -16.75 15.586 -0.812 1 45.44 97 GLN B C 1
ATOM 3618 O O . GLN B 1 97 ? -17.062 15.758 0.369 1 45.44 97 GLN B O 1
ATOM 3623 N N . HIS B 1 98 ? -16.109 14.523 -1.228 1 52.66 98 HIS B N 1
ATOM 3624 C CA . HIS B 1 98 ? -15.766 13.453 -0.301 1 52.66 98 HIS B CA 1
ATOM 3625 C C . HIS B 1 98 ? -14.727 13.922 0.717 1 52.66 98 HIS B C 1
ATOM 3627 O O . HIS B 1 98 ? -14.859 13.656 1.913 1 52.66 98 HIS B O 1
ATOM 3633 N N . MET B 1 99 ? -13.914 14.641 0.168 1 53.22 99 MET B N 1
ATOM 3634 C CA . MET B 1 99 ? -12.875 15.141 1.061 1 53.22 99 MET B CA 1
ATOM 3635 C C . MET B 1 99 ? -13.453 16.109 2.082 1 53.22 99 MET B C 1
ATOM 3637 O O . MET B 1 99 ? -13.078 16.094 3.254 1 53.22 99 MET B O 1
ATOM 3641 N N . SER B 1 100 ? -14.43 16.844 1.541 1 50.09 100 SER B N 1
ATOM 3642 C CA . SER B 1 100 ? -15.039 17.828 2.438 1 50.09 100 SER B CA 1
ATOM 3643 C C . SER B 1 100 ? -15.812 17.141 3.559 1 50.09 100 SER B C 1
ATOM 3645 O O . SER B 1 100 ? -15.742 17.547 4.715 1 50.09 100 SER B O 1
ATOM 3647 N N . GLN B 1 101 ? -16.609 16.109 3.182 1 51.31 101 GLN B N 1
ATOM 3648 C CA . GLN B 1 101 ? -17.391 15.375 4.176 1 51.31 101 GLN B CA 1
ATOM 3649 C C . GLN B 1 101 ? -16.469 14.609 5.121 1 51.31 101 GLN B C 1
ATOM 3651 O O . GLN B 1 101 ? -16.703 14.586 6.332 1 51.31 101 GLN B O 1
ATOM 3656 N N . ALA B 1 102 ? -15.516 14.031 4.535 1 57.44 102 ALA B N 1
ATOM 3657 C CA . ALA B 1 102 ? -14.562 13.258 5.332 1 57.44 102 ALA B CA 1
ATOM 3658 C C . ALA B 1 102 ? -13.828 14.156 6.324 1 57.44 102 ALA B C 1
ATOM 3660 O O . ALA B 1 102 ? -13.594 13.766 7.469 1 57.44 102 ALA B O 1
ATOM 3661 N N . VAL B 1 103 ? -13.68 15.367 5.879 1 56.94 103 VAL B N 1
ATOM 3662 C CA . VAL B 1 103 ? -12.953 16.312 6.707 1 56.94 103 VAL B CA 1
ATOM 3663 C C . VAL B 1 103 ? -13.812 16.719 7.902 1 56.94 103 VAL B C 1
ATOM 3665 O O . VAL B 1 103 ? -13.312 16.844 9.023 1 56.94 103 VAL B O 1
ATOM 3668 N N . ARG B 1 104 ? -15.125 16.906 7.617 1 57.38 104 ARG B N 1
ATOM 3669 C CA . ARG B 1 104 ? -15.992 17.312 8.719 1 57.38 104 ARG B CA 1
ATOM 3670 C C . ARG B 1 104 ? -16.016 16.25 9.82 1 57.38 104 ARG B C 1
ATOM 3672 O O . ARG B 1 104 ? -15.914 16.578 11 1 57.38 104 ARG B O 1
ATOM 3679 N N . GLY B 1 105 ? -16.266 14.992 9.422 1 63.75 105 GLY B N 1
ATOM 3680 C CA . GLY B 1 105 ? -16.188 13.906 10.391 1 63.75 105 GLY B CA 1
ATOM 3681 C C . GLY B 1 105 ? -14.82 13.766 11.023 1 63.75 105 GLY B C 1
ATOM 3682 O O . GLY B 1 105 ? -14.711 13.492 12.227 1 63.75 105 GLY B O 1
ATOM 3683 N N . PHE B 1 106 ? -13.938 14.156 10.266 1 70.81 106 PHE B N 1
ATOM 3684 C CA . PHE B 1 106 ? -12.562 14.023 10.734 1 70.81 106 PHE B CA 1
ATOM 3685 C C . PHE B 1 106 ? -12.25 15.086 11.789 1 70.81 106 PHE B C 1
ATOM 3687 O O . PHE B 1 106 ? -11.57 14.797 12.781 1 70.81 106 PHE B O 1
ATOM 3694 N N . VAL B 1 107 ? -12.805 16.281 11.594 1 69.81 107 VAL B N 1
ATOM 3695 C CA . VAL B 1 107 ? -12.539 17.375 12.531 1 69.81 107 VAL B CA 1
ATOM 3696 C C . VAL B 1 107 ? -13.117 17.031 13.898 1 69.81 107 VAL B C 1
ATOM 3698 O O . VAL B 1 107 ? -12.484 17.266 14.93 1 69.81 107 VAL B O 1
ATOM 3701 N N . ALA B 1 108 ? -14.312 16.5 13.844 1 73.12 108 ALA B N 1
ATOM 3702 C CA . ALA B 1 108 ? -14.938 16.094 15.102 1 73.12 108 ALA B CA 1
ATOM 3703 C C . ALA B 1 108 ? -14.109 15.023 15.805 1 73.12 108 ALA B C 1
ATOM 3705 O O . ALA B 1 108 ? -13.898 15.086 17.016 1 73.12 108 ALA B O 1
ATOM 3706 N N . VAL B 1 109 ? -13.656 14.109 15.094 1 77.94 109 VAL B N 1
ATOM 3707 C CA . VAL B 1 109 ? -12.852 13.023 15.648 1 77.94 109 VAL B CA 1
ATOM 3708 C C . VAL B 1 109 ? -11.516 13.578 16.156 1 77.94 109 VAL B C 1
ATOM 3710 O O . VAL B 1 109 ? -11.086 13.25 17.266 1 77.94 109 VAL B O 1
ATOM 3713 N N . ALA B 1 110 ? -10.961 14.406 15.344 1 74.38 110 ALA B N 1
ATOM 3714 C CA . ALA B 1 110 ? -9.68 14.992 15.719 1 74.38 110 ALA B CA 1
ATOM 3715 C C . ALA B 1 110 ? -9.812 15.82 17 1 74.38 110 ALA B C 1
ATOM 3717 O O . ALA B 1 110 ? -8.906 15.82 17.844 1 74.38 110 ALA B O 1
ATOM 3718 N N . GLY B 1 111 ? -10.875 16.578 17.047 1 71 111 GLY B N 1
ATOM 3719 C CA . GLY B 1 111 ? -11.125 17.344 18.266 1 71 111 GLY B CA 1
ATOM 3720 C C . GLY B 1 111 ? -11.234 16.484 19.5 1 71 111 GLY B C 1
ATOM 3721 O O . GLY B 1 111 ? -10.617 16.781 20.531 1 71 111 GLY B O 1
ATOM 3722 N N . LYS B 1 112 ? -11.93 15.43 19.359 1 72.69 112 LYS B N 1
ATOM 3723 C CA . LYS B 1 112 ? -12.117 14.531 20.5 1 72.69 112 LYS B CA 1
ATOM 3724 C C . LYS B 1 112 ? -10.805 13.836 20.859 1 72.69 112 LYS B C 1
ATOM 3726 O O . LYS B 1 112 ? -10.562 13.547 22.031 1 72.69 112 LYS B O 1
ATOM 3731 N N . GLU B 1 113 ? -10.008 13.641 19.875 1 73.94 113 GLU B N 1
ATOM 3732 C CA . GLU B 1 113 ? -8.742 12.945 20.109 1 73.94 113 GLU B CA 1
ATOM 3733 C C . GLU B 1 113 ? -7.641 13.93 20.5 1 73.94 113 GLU B C 1
ATOM 3735 O O . GLU B 1 113 ? -6.5 13.523 20.75 1 73.94 113 GLU B O 1
ATOM 3740 N N . GLY B 1 114 ? -7.965 15.234 20.547 1 71.12 114 GLY B N 1
ATOM 3741 C CA . GLY B 1 114 ? -7.016 16.234 21.016 1 71.12 114 GLY B CA 1
ATOM 3742 C C . GLY B 1 114 ? -6.07 16.719 19.938 1 71.12 114 GLY B C 1
ATOM 3743 O O . GLY B 1 114 ? -4.953 17.141 20.234 1 71.12 114 GLY B O 1
ATOM 3744 N N . HIS B 1 115 ? -6.516 16.594 18.656 1 74.88 115 HIS B N 1
ATOM 3745 C CA . HIS B 1 115 ? -5.617 16.938 17.562 1 74.88 115 HIS B CA 1
ATOM 3746 C C . HIS B 1 115 ? -6.023 18.25 16.891 1 74.88 115 HIS B C 1
ATOM 3748 O O . HIS B 1 115 ? -5.527 18.578 15.812 1 74.88 115 HIS B O 1
ATOM 3754 N N . LEU B 1 116 ? -6.875 19.016 17.484 1 72.06 116 LEU B N 1
ATOM 3755 C CA . LEU B 1 116 ? -7.414 20.203 16.812 1 72.06 116 LEU B CA 1
ATOM 3756 C C . LEU B 1 116 ? -6.316 21.219 16.531 1 72.06 116 LEU B C 1
ATOM 3758 O O . LEU B 1 116 ? -6.277 21.812 15.461 1 72.06 116 LEU B O 1
ATOM 3762 N N . LEU B 1 117 ? -5.516 21.438 17.516 1 71 117 LEU B N 1
ATOM 3763 C CA . LEU B 1 117 ? -4.445 22.422 17.344 1 71 117 LEU B CA 1
ATOM 3764 C C . LEU B 1 117 ? -3.498 22 16.234 1 71 117 LEU B C 1
ATOM 3766 O O . LEU B 1 117 ? -3.15 22.797 15.367 1 71 117 LEU B O 1
ATOM 3770 N N . GLN B 1 118 ? -3.125 20.766 16.328 1 73.12 118 GLN B N 1
ATOM 3771 C CA . GLN B 1 118 ? -2.252 20.219 15.289 1 73.12 118 GLN B CA 1
ATOM 3772 C C . GLN B 1 118 ? -2.896 20.328 13.906 1 73.12 118 GLN B C 1
ATOM 3774 O O . GLN B 1 118 ? -2.24 20.719 12.938 1 73.12 118 GLN B O 1
ATOM 3779 N N . MET B 1 119 ? -4.078 20 13.891 1 74.62 119 MET B N 1
ATOM 3780 C CA . MET B 1 119 ? -4.812 20.062 12.633 1 74.62 119 MET B CA 1
ATOM 3781 C C . MET B 1 119 ? -4.891 21.5 12.117 1 74.62 119 MET B C 1
ATOM 3783 O O . MET B 1 119 ? -4.719 21.734 10.922 1 74.62 119 MET B O 1
ATOM 3787 N N . ALA B 1 120 ? -5.195 22.359 12.977 1 72.88 120 ALA B N 1
ATOM 3788 C CA . ALA B 1 120 ? -5.324 23.766 12.586 1 72.88 120 ALA B CA 1
ATOM 3789 C C . ALA B 1 120 ? -4.012 24.297 12.016 1 72.88 120 ALA B C 1
ATOM 3791 O O . ALA B 1 120 ? -3.994 24.922 10.953 1 72.88 120 ALA B O 1
ATOM 3792 N N . LEU B 1 121 ? -2.986 24.094 12.688 1 72.5 121 LEU B N 1
ATOM 3793 C CA . LEU B 1 121 ? -1.686 24.562 12.227 1 72.5 121 LEU B CA 1
ATOM 3794 C C . LEU B 1 121 ? -1.302 23.906 10.906 1 72.5 121 LEU B C 1
ATOM 3796 O O . LEU B 1 121 ? -0.742 24.562 10.023 1 72.5 121 LEU B O 1
ATOM 3800 N N . SER B 1 122 ? -1.589 22.641 10.82 1 71.88 122 SER B N 1
ATOM 3801 C CA . SER B 1 122 ? -1.314 21.922 9.57 1 71.88 122 SER B CA 1
ATOM 3802 C C . SER B 1 122 ? -2.117 22.5 8.414 1 71.88 122 SER B C 1
ATOM 3804 O O . SER B 1 122 ? -1.592 22.672 7.312 1 71.88 122 SER B O 1
ATOM 3806 N N . GLN B 1 123 ? -3.34 22.734 8.656 1 70 123 GLN B N 1
ATOM 3807 C CA . GLN B 1 123 ? -4.199 23.281 7.609 1 70 123 GLN B CA 1
ATOM 3808 C C . GLN B 1 123 ? -3.74 24.672 7.188 1 70 123 GLN B C 1
ATOM 3810 O O . GLN B 1 123 ? -3.773 25.016 6 1 70 123 GLN B O 1
ATOM 3815 N N . ILE B 1 124 ? -3.359 25.438 8.125 1 67.56 124 ILE B N 1
ATOM 3816 C CA . ILE B 1 124 ? -2.818 26.766 7.816 1 67.56 124 ILE B CA 1
ATOM 3817 C C . ILE B 1 124 ? -1.564 26.625 6.957 1 67.56 124 ILE B C 1
ATOM 3819 O O . ILE B 1 124 ? -1.396 27.328 5.969 1 67.56 124 ILE B O 1
ATOM 3823 N N . GLY B 1 125 ? -0.792 25.781 7.32 1 67.88 125 GLY B N 1
ATOM 3824 C CA . GLY B 1 125 ? 0.404 25.516 6.535 1 67.88 125 GLY B CA 1
ATOM 3825 C C . GLY B 1 125 ? 0.1 25.094 5.109 1 67.88 125 GLY B C 1
ATOM 3826 O O . GLY B 1 125 ? 0.725 25.594 4.164 1 67.88 125 GLY B O 1
ATOM 3827 N N . LYS B 1 126 ? -0.777 24.219 5.004 1 64.19 126 LYS B N 1
ATOM 3828 C CA . LYS B 1 126 ? -1.128 23.703 3.684 1 64.19 126 LYS B CA 1
ATOM 3829 C C . LYS B 1 126 ? -1.685 24.812 2.793 1 64.19 126 LYS B C 1
ATOM 3831 O O . LYS B 1 126 ? -1.553 24.766 1.569 1 64.19 126 LYS B O 1
ATOM 3836 N N . SER B 1 127 ? -2.301 25.734 3.402 1 61.09 127 SER B N 1
ATOM 3837 C CA . SER B 1 127 ? -2.9 26.812 2.631 1 61.09 127 SER B CA 1
ATOM 3838 C C . SER B 1 127 ? -1.851 27.844 2.203 1 61.09 127 SER B C 1
ATOM 3840 O O . SER B 1 127 ? -2.113 28.688 1.345 1 61.09 127 SER B O 1
ATOM 3842 N N . LEU B 1 128 ? -0.723 27.781 2.859 1 59.38 128 LEU B N 1
ATOM 3843 C CA . LEU B 1 128 ? 0.341 28.734 2.598 1 59.38 128 LEU B CA 1
ATOM 3844 C C . LEU B 1 128 ? 1.278 28.234 1.508 1 59.38 128 LEU B C 1
ATOM 3846 O O . LEU B 1 128 ? 2.057 27.297 1.737 1 59.38 128 LEU B O 1
ATOM 3850 N N . ARG B 1 129 ? 0.838 28.297 0.359 1 57.28 129 ARG B N 1
ATOM 3851 C CA . ARG B 1 129 ? 1.692 27.875 -0.741 1 57.28 129 ARG B CA 1
ATOM 3852 C C . ARG B 1 129 ? 2.318 29.062 -1.453 1 57.28 129 ARG B C 1
ATOM 3854 O O . ARG B 1 129 ? 1.634 30.047 -1.746 1 57.28 129 ARG B O 1
ATOM 3861 N N . LEU B 1 130 ? 3.633 28.938 -1.463 1 58.34 130 LEU B N 1
ATOM 3862 C CA . LEU B 1 130 ? 4.355 29.922 -2.264 1 58.34 130 LEU B CA 1
ATOM 3863 C C . LEU B 1 130 ? 4.09 29.719 -3.752 1 58.34 130 LEU B C 1
ATOM 3865 O O . LEU B 1 130 ? 3.727 28.609 -4.172 1 58.34 130 LEU B O 1
ATOM 3869 N N . PRO B 1 131 ? 4.078 30.797 -4.441 1 51.72 131 PRO B N 1
ATOM 3870 C CA . PRO B 1 131 ? 3.822 30.688 -5.883 1 51.72 131 PRO B CA 1
ATOM 3871 C C . PRO B 1 131 ? 4.578 29.531 -6.527 1 51.72 131 PRO B C 1
ATOM 3873 O O . PRO B 1 131 ? 4.102 28.953 -7.508 1 51.72 131 PRO B O 1
ATOM 3876 N N . PHE B 1 132 ? 5.793 29.344 -6.055 1 50.72 132 PHE B N 1
ATOM 3877 C CA . PHE B 1 132 ? 6.578 28.281 -6.684 1 50.72 132 PHE B CA 1
ATOM 3878 C C . PHE B 1 132 ? 6.262 26.938 -6.059 1 50.72 132 PHE B C 1
ATOM 3880 O O . PHE B 1 132 ? 6.82 25.906 -6.465 1 50.72 132 PHE B O 1
ATOM 3887 N N . GLY B 1 133 ? 5.496 27.109 -5.047 1 54.47 133 GLY B N 1
ATOM 3888 C CA . GLY B 1 133 ? 5.109 25.859 -4.422 1 54.47 133 GLY B CA 1
ATOM 3889 C C . GLY B 1 133 ? 4 25.141 -5.168 1 54.47 133 GLY B C 1
ATOM 3890 O O . GLY B 1 133 ? 3.299 25.75 -5.984 1 54.47 133 GLY B O 1
ATOM 3891 N N . VAL B 1 134 ? 4.051 23.828 -5.176 1 51.25 134 VAL B N 1
ATOM 3892 C CA . VAL B 1 134 ? 3.105 22.969 -5.867 1 51.25 134 VAL B CA 1
ATOM 3893 C C . VAL B 1 134 ? 1.683 23.281 -5.41 1 51.25 134 VAL B C 1
ATOM 3895 O O . VAL B 1 134 ? 1.457 23.594 -4.238 1 51.25 134 VAL B O 1
ATOM 3898 N N . ASN B 1 135 ? 0.939 23.859 -6.391 1 45.03 135 ASN B N 1
ATOM 3899 C CA . ASN B 1 135 ? -0.496 24.016 -6.18 1 45.03 135 ASN B CA 1
ATOM 3900 C C . ASN B 1 135 ? -1.092 22.828 -5.434 1 45.03 135 ASN B C 1
ATOM 3902 O O . ASN B 1 135 ? -0.798 21.672 -5.758 1 45.03 135 ASN B O 1
ATOM 3906 N N . PRO B 1 136 ? -1.348 23.297 -4.277 1 44.47 136 PRO B N 1
ATOM 3907 C CA . PRO B 1 136 ? -2.049 22.219 -3.58 1 44.47 136 PRO B CA 1
ATOM 3908 C C . PRO B 1 136 ? -2.674 21.203 -4.539 1 44.47 136 PRO B C 1
ATOM 3910 O O . PRO B 1 136 ? -2.85 21.5 -5.723 1 44.47 136 PRO B O 1
ATOM 3913 N N . ALA B 1 137 ? -3.52 20.391 -4.016 1 44.59 137 ALA B N 1
ATOM 3914 C CA . ALA B 1 137 ? -4.199 19.109 -4.152 1 44.59 137 ALA B CA 1
ATOM 3915 C C . ALA B 1 137 ? -5.051 19.078 -5.418 1 44.59 137 ALA B C 1
ATOM 3917 O O . ALA B 1 137 ? -6.27 18.891 -5.352 1 44.59 137 ALA B O 1
ATOM 3918 N N . ALA B 1 138 ? -4.926 20.094 -6.328 1 45.75 138 ALA B N 1
ATOM 3919 C CA . ALA B 1 138 ? -5.848 19.594 -7.344 1 45.75 138 ALA B CA 1
ATOM 3920 C C . ALA B 1 138 ? -5.633 18.109 -7.602 1 45.75 138 ALA B C 1
ATOM 3922 O O . ALA B 1 138 ? -6.262 17.531 -8.492 1 45.75 138 ALA B O 1
ATOM 3923 N N . ARG B 1 139 ? -4.738 17.578 -6.82 1 51.69 139 ARG B N 1
ATOM 3924 C CA . ARG B 1 139 ? -4.508 16.156 -7.082 1 51.69 139 ARG B CA 1
ATOM 3925 C C . ARG B 1 139 ? -5.254 15.289 -6.074 1 51.69 139 ARG B C 1
ATOM 3927 O O . ARG B 1 139 ? -5.246 15.57 -4.875 1 51.69 139 ARG B O 1
ATOM 3934 N N . PRO B 1 140 ? -6.176 14.547 -6.766 1 53 140 PRO B N 1
ATOM 3935 C CA . PRO B 1 140 ? -6.812 13.664 -5.785 1 53 140 PRO B CA 1
ATOM 3936 C C . PRO B 1 140 ? -5.801 12.906 -4.93 1 53 140 PRO B C 1
ATOM 3938 O O . PRO B 1 140 ? -4.789 12.422 -5.445 1 53 140 PRO B O 1
ATOM 3941 N N . GLY B 1 141 ? -5.809 13.156 -3.717 1 63.72 141 GLY B N 1
ATOM 3942 C CA . GLY B 1 141 ? -5.023 12.359 -2.789 1 63.72 141 GLY B CA 1
ATOM 3943 C C . GLY B 1 141 ? -5.441 10.906 -2.748 1 63.72 141 GLY B C 1
ATOM 3944 O O . GLY B 1 141 ? -6.637 10.594 -2.684 1 63.72 141 GLY B O 1
ATOM 3945 N N . TYR B 1 142 ? -4.512 10.023 -3.127 1 75.25 142 TYR B N 1
ATOM 3946 C CA . TYR B 1 142 ? -4.773 8.602 -2.93 1 75.25 142 TYR B CA 1
ATOM 3947 C C . TYR B 1 142 ? -3.695 7.969 -2.061 1 75.25 142 TYR B C 1
ATOM 3949 O O . TYR B 1 142 ? -2.658 8.586 -1.796 1 75.25 142 TYR B O 1
ATOM 3957 N N . TYR B 1 143 ? -4.066 6.887 -1.524 1 81.44 143 TYR B N 1
ATOM 3958 C CA . TYR B 1 143 ? -3.098 6.117 -0.753 1 81.44 143 TYR B CA 1
ATOM 3959 C C . TYR B 1 143 ? -3.047 4.668 -1.227 1 81.44 143 TYR B C 1
ATOM 3961 O O . TYR B 1 143 ? -3.984 4.188 -1.867 1 81.44 143 TYR B O 1
ATOM 3969 N N . HIS B 1 144 ? -1.877 4.051 -0.987 1 83.25 144 HIS B N 1
ATOM 3970 C CA . HIS B 1 144 ? -1.762 2.611 -1.203 1 83.25 144 HIS B CA 1
ATOM 3971 C C . HIS B 1 144 ? -2.309 1.83 -0.012 1 83.25 144 HIS B C 1
ATOM 3973 O O . HIS B 1 144 ? -1.926 2.086 1.132 1 83.25 144 HIS B O 1
ATOM 3979 N N . GLY B 1 145 ? -3.25 1.011 -0.32 1 83.06 145 GLY B N 1
ATOM 3980 C CA . GLY B 1 145 ? -3.781 0.133 0.71 1 83.06 145 GLY B CA 1
ATOM 3981 C C . GLY B 1 145 ? -3.139 -1.241 0.713 1 83.06 145 GLY B C 1
ATOM 3982 O O . GLY B 1 145 ? -2.25 -1.519 -0.096 1 83.06 145 GLY B O 1
ATOM 3983 N N . ASN B 1 146 ? -3.486 -2.023 1.741 1 83.38 146 ASN B N 1
ATOM 3984 C CA . ASN B 1 146 ? -3.023 -3.404 1.837 1 83.38 146 ASN B CA 1
ATOM 3985 C C . ASN B 1 146 ? -3.92 -4.352 1.045 1 83.38 146 ASN B C 1
ATOM 3987 O O . ASN B 1 146 ? -5.07 -4.59 1.424 1 83.38 146 ASN B O 1
ATOM 3991 N N . PRO B 1 147 ? -3.361 -4.957 -0.047 1 85.44 147 PRO B N 1
ATOM 3992 C CA . PRO B 1 147 ? -4.199 -5.824 -0.877 1 85.44 147 PRO B CA 1
ATOM 3993 C C . PRO B 1 147 ? -4.574 -7.129 -0.175 1 85.44 147 PRO B C 1
ATOM 3995 O O . PRO B 1 147 ? -5.449 -7.859 -0.649 1 85.44 147 PRO B O 1
ATOM 3998 N N . CYS B 1 148 ? -4.012 -7.406 0.969 1 83.5 148 CYS B N 1
ATOM 3999 C CA . CYS B 1 148 ? -4.25 -8.672 1.656 1 83.5 148 CYS B CA 1
ATOM 4000 C C . CYS B 1 148 ? -5.414 -8.555 2.633 1 83.5 148 CYS B C 1
ATOM 4002 O O . CYS B 1 148 ? -5.781 -9.531 3.287 1 83.5 148 CYS B O 1
ATOM 4004 N N . THR B 1 149 ? -6.102 -7.43 2.658 1 86.81 149 THR B N 1
ATOM 4005 C CA . THR B 1 149 ? -7.133 -7.211 3.666 1 86.81 149 THR B CA 1
ATOM 4006 C C . THR B 1 149 ? -8.523 -7.398 3.066 1 86.81 149 THR B C 1
ATOM 4008 O O . THR B 1 149 ? -9.531 -7.191 3.746 1 86.81 149 THR B O 1
ATOM 4011 N N . PHE B 1 150 ? -8.617 -7.793 1.867 1 91.38 150 PHE B N 1
ATOM 4012 C CA . PHE B 1 150 ? -9.922 -7.859 1.213 1 91.38 150 PHE B CA 1
ATOM 4013 C C . PHE B 1 150 ? -10.734 -9.039 1.738 1 91.38 150 PHE B C 1
ATOM 4015 O O . PHE B 1 150 ? -10.203 -10.141 1.895 1 91.38 150 PHE B O 1
ATOM 4022 N N . ILE B 1 151 ? -11.969 -8.789 2.059 1 93.25 151 ILE B N 1
ATOM 4023 C CA . ILE B 1 151 ? -12.945 -9.805 2.43 1 93.25 151 ILE B CA 1
ATOM 4024 C C . ILE B 1 151 ? -14.133 -9.758 1.468 1 93.25 151 ILE B C 1
ATOM 4026 O O . ILE B 1 15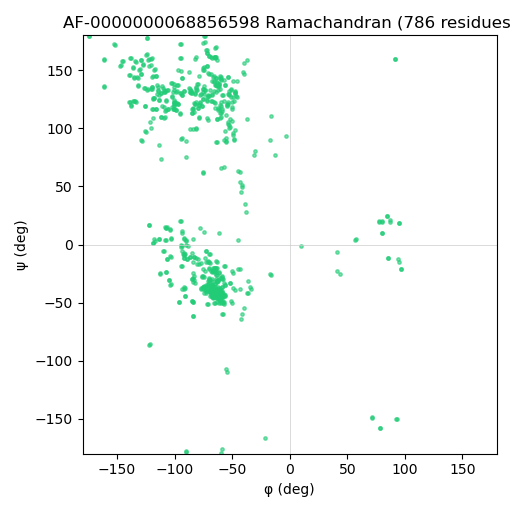1 ? -14.336 -8.766 0.771 1 93.25 151 ILE B O 1
ATOM 4030 N N . ALA B 1 152 ? -14.812 -10.852 1.464 1 95.38 152 ALA B N 1
ATOM 4031 C CA . ALA B 1 152 ? -15.898 -10.977 0.498 1 95.38 152 ALA B CA 1
ATOM 4032 C C . ALA B 1 152 ? -17.234 -10.578 1.12 1 95.38 152 ALA B C 1
ATOM 4034 O O . ALA B 1 152 ? -17.344 -10.469 2.344 1 95.38 152 ALA B O 1
ATOM 4035 N N . ASP B 1 153 ? -18.141 -10.281 0.226 1 94.81 153 ASP B N 1
ATOM 4036 C CA . ASP B 1 153 ? -19.531 -10.148 0.645 1 94.81 153 ASP B CA 1
ATOM 4037 C C . ASP B 1 153 ? -19.953 -11.32 1.534 1 94.81 153 ASP B C 1
ATOM 4039 O O . ASP B 1 153 ? -19.656 -12.477 1.224 1 94.81 153 ASP B O 1
ATOM 4043 N N . GLY B 1 154 ? -20.547 -10.969 2.658 1 94.06 154 GLY B N 1
ATOM 4044 C CA . GLY B 1 154 ? -21.031 -11.992 3.564 1 94.06 154 GLY B CA 1
ATOM 4045 C C . GLY B 1 154 ? -20.062 -12.305 4.691 1 94.06 154 GLY B C 1
ATOM 4046 O O . GLY B 1 154 ? -20.453 -12.875 5.711 1 94.06 154 GLY B O 1
ATOM 4047 N N . ASP B 1 155 ? -18.766 -12 4.562 1 94.69 155 ASP B N 1
ATOM 4048 C CA . ASP B 1 155 ? -17.766 -12.281 5.582 1 94.69 155 ASP B CA 1
ATOM 4049 C C . ASP B 1 155 ? -17.922 -11.352 6.781 1 94.69 155 ASP B C 1
ATOM 4051 O O . ASP B 1 155 ? -18.469 -10.258 6.652 1 94.69 155 ASP B O 1
ATOM 4055 N N . GLU B 1 156 ? -17.484 -11.812 7.922 1 94.56 156 GLU B N 1
ATOM 4056 C CA . GLU B 1 156 ? -17.344 -10.914 9.07 1 94.56 156 GLU B CA 1
ATOM 4057 C C . GLU B 1 156 ? -16.188 -9.945 8.867 1 94.56 156 GLU B C 1
ATOM 4059 O O . GLU B 1 156 ? -15.109 -10.336 8.414 1 94.56 156 GLU B O 1
ATOM 4064 N N . ALA B 1 157 ? -16.516 -8.68 9.062 1 92 157 ALA B N 1
ATOM 4065 C CA . ALA B 1 157 ? -15.453 -7.68 9.062 1 92 157 ALA B CA 1
ATOM 4066 C C . ALA B 1 157 ? -14.805 -7.566 10.438 1 92 157 ALA B C 1
ATOM 4068 O O . ALA B 1 157 ? -15.453 -7.18 11.406 1 92 157 ALA B O 1
ATOM 4069 N N . PRO B 1 158 ? -13.57 -7.887 10.523 1 90.88 158 PRO B N 1
ATOM 4070 C CA . PRO B 1 158 ? -12.922 -7.828 11.836 1 90.88 158 PRO B CA 1
ATOM 4071 C C . PRO B 1 158 ? -12.852 -6.41 12.398 1 90.88 158 PRO B C 1
ATOM 4073 O O . PRO B 1 158 ? -12.594 -5.457 11.656 1 90.88 158 PRO B O 1
ATOM 4076 N N . TRP B 1 159 ? -13.141 -6.332 13.656 1 89.69 159 TRP B N 1
ATOM 4077 C CA . TRP B 1 159 ? -12.914 -5.074 14.359 1 89.69 159 TRP B CA 1
ATOM 4078 C C . TRP B 1 159 ? -11.422 -4.812 14.539 1 89.69 159 TRP B C 1
ATOM 4080 O O . TRP B 1 159 ? -10.688 -5.676 15.023 1 89.69 159 TRP B O 1
ATOM 4090 N N . PRO B 1 160 ? -11.008 -3.617 14.117 1 85.38 160 PRO B N 1
ATOM 4091 C CA . PRO B 1 160 ? -9.578 -3.344 14.328 1 85.38 160 PRO B CA 1
ATOM 4092 C C . PRO B 1 160 ? -9.203 -3.297 15.805 1 85.38 160 PRO B C 1
ATOM 4094 O O . PRO B 1 160 ? -9.93 -2.715 16.609 1 85.38 160 PRO B O 1
ATOM 4097 N N . SER B 1 161 ? -8.031 -3.787 16.141 1 76.88 161 SER B N 1
ATOM 4098 C CA . SER B 1 161 ? -7.609 -3.969 17.531 1 76.88 161 SER B CA 1
ATOM 4099 C C . SER B 1 161 ? -7.438 -2.629 18.234 1 76.88 161 SER B C 1
ATOM 4101 O O . SER B 1 161 ? -7.543 -2.547 19.453 1 76.88 161 SER B O 1
ATOM 4103 N N . THR B 1 162 ? -7.227 -1.584 17.516 1 77.44 162 THR B N 1
ATOM 4104 C CA . THR B 1 162 ? -6.93 -0.315 18.172 1 77.44 162 THR B CA 1
ATOM 4105 C C . THR B 1 162 ? -8.055 0.691 17.938 1 77.44 162 THR B C 1
ATOM 4107 O O . THR B 1 162 ? -7.957 1.844 18.359 1 77.44 162 THR B O 1
ATOM 4110 N N . CYS B 1 163 ? -9.047 0.271 17.344 1 81.94 163 CYS B N 1
ATOM 4111 C CA . CYS B 1 163 ? -10.078 1.174 16.859 1 81.94 163 CYS B CA 1
ATOM 4112 C C . CYS B 1 163 ? -11.125 1.438 17.938 1 81.94 163 CYS B C 1
ATOM 4114 O O . CYS B 1 163 ? -11.57 0.512 18.609 1 81.94 163 CYS B O 1
ATOM 4116 N N . GLY B 1 164 ? -11.5 2.695 18.109 1 80 164 GLY B N 1
ATOM 4117 C CA . GLY B 1 164 ? -12.641 3.084 18.922 1 80 164 GLY B CA 1
ATOM 4118 C C . GLY B 1 164 ? -13.852 3.48 18.094 1 80 164 GLY B C 1
ATOM 4119 O O . GLY B 1 164 ? -14.992 3.217 18.484 1 80 164 GLY B O 1
ATOM 4120 N N . TRP B 1 165 ? -13.609 4.062 17.016 1 84.38 165 TRP B N 1
ATOM 4121 C CA . TRP B 1 165 ? -14.672 4.566 16.156 1 84.38 165 TRP B CA 1
ATOM 4122 C C . TRP B 1 165 ? -14.547 4.008 14.75 1 84.38 165 TRP B C 1
ATOM 4124 O O . TRP B 1 165 ? -13.836 4.574 13.914 1 84.38 165 TRP B O 1
ATOM 4134 N N . LEU B 1 166 ? -15.312 2.947 14.508 1 85.62 166 LEU B N 1
ATOM 4135 C CA . LEU B 1 166 ? -15.281 2.268 13.219 1 85.62 166 LEU B CA 1
ATOM 4136 C C . LEU B 1 166 ? -16.328 2.844 12.273 1 85.62 166 LEU B C 1
ATOM 4138 O O . LEU B 1 166 ? -17.469 3.088 12.672 1 85.62 166 LEU B O 1
ATOM 4142 N N . ASP B 1 167 ? -15.852 3.109 11.086 1 83.31 167 ASP B N 1
ATOM 4143 C CA . ASP B 1 167 ? -16.688 3.689 10.039 1 83.31 167 ASP B CA 1
ATOM 4144 C C . ASP B 1 167 ? -16.672 2.826 8.781 1 83.31 167 ASP B C 1
ATOM 4146 O O . ASP B 1 167 ? -15.883 1.889 8.672 1 83.31 167 ASP B O 1
ATOM 4150 N N . TYR B 1 168 ? -17.656 3.068 7.922 1 81.56 168 TYR B N 1
ATOM 4151 C CA . TYR B 1 168 ? -17.734 2.406 6.625 1 81.56 168 TYR B CA 1
ATOM 4152 C C . TYR B 1 168 ? -17.703 3.422 5.488 1 81.56 168 TYR B C 1
ATOM 4154 O O . TYR B 1 168 ? -17.969 4.609 5.703 1 81.56 168 TYR B O 1
ATOM 4162 N N . GLU B 1 169 ? -17.266 2.998 4.371 1 78.5 169 GLU B N 1
ATOM 4163 C CA . GLU B 1 169 ? -17.234 3.838 3.178 1 78.5 169 GLU B CA 1
ATOM 4164 C C . GLU B 1 169 ? -17.719 3.064 1.951 1 78.5 169 GLU B C 1
ATOM 4166 O O . GLU B 1 169 ? -17.156 2.014 1.619 1 78.5 169 GLU B O 1
ATOM 4171 N N . LEU B 1 170 ? -18.688 3.543 1.315 1 77.25 170 LEU B N 1
ATOM 4172 C CA . LEU B 1 170 ? -19.109 2.994 0.03 1 77.25 170 LEU B CA 1
ATOM 4173 C C . LEU B 1 170 ? -18.25 3.537 -1.102 1 77.25 170 LEU B C 1
ATOM 4175 O O . LEU B 1 170 ? -18.172 4.754 -1.301 1 77.25 170 LEU B O 1
ATOM 4179 N N . GLU B 1 171 ? -17.641 2.641 -1.751 1 77.88 171 GLU B N 1
ATOM 4180 C CA . GLU B 1 171 ? -16.766 3.037 -2.859 1 77.88 171 GLU B CA 1
ATOM 4181 C C . GLU B 1 171 ? -16.938 2.1 -4.051 1 77.88 171 GLU B C 1
ATOM 4183 O O . GLU B 1 171 ? -17.484 1.004 -3.914 1 77.88 171 GLU B O 1
ATOM 4188 N N . VAL B 1 172 ? -16.5 2.627 -5.199 1 77.5 172 VAL B N 1
ATOM 4189 C CA . VAL B 1 172 ? -16.406 1.828 -6.418 1 77.5 172 VAL B CA 1
ATOM 4190 C C . VAL B 1 172 ? -14.953 1.759 -6.883 1 77.5 172 VAL B C 1
ATOM 4192 O O . VAL B 1 172 ? -14.273 2.783 -6.969 1 77.5 172 VAL B O 1
ATOM 4195 N N . ALA B 1 173 ? -14.539 0.539 -7.055 1 80.38 173 ALA B N 1
ATOM 4196 C CA . ALA B 1 173 ? -13.172 0.355 -7.547 1 80.38 173 ALA B CA 1
ATOM 4197 C C . ALA B 1 173 ? -13.172 0.002 -9.031 1 80.38 173 ALA B C 1
ATOM 4199 O O . ALA B 1 173 ? -14.023 -0.754 -9.5 1 80.38 173 ALA B O 1
ATOM 4200 N N . VAL B 1 174 ? -12.242 0.598 -9.711 1 77.94 174 VAL B N 1
ATOM 4201 C CA . VAL B 1 174 ? -12 0.247 -11.102 1 77.94 174 VAL B CA 1
ATOM 4202 C C . VAL B 1 174 ? -10.852 -0.748 -11.203 1 77.94 174 VAL B C 1
ATOM 4204 O O . VAL B 1 174 ? -9.836 -0.604 -10.508 1 77.94 174 VAL B O 1
ATOM 4207 N N . LEU B 1 175 ? -11.062 -1.771 -12.078 1 80.44 175 LEU B N 1
ATOM 4208 C CA . LEU B 1 175 ? -10.07 -2.832 -12.211 1 80.44 175 LEU B CA 1
ATOM 4209 C C . LEU B 1 175 ? -9.188 -2.604 -13.438 1 80.44 175 LEU B C 1
ATOM 4211 O O . LEU B 1 175 ? -9.695 -2.42 -14.547 1 80.44 175 LEU B O 1
ATOM 4215 N N . ILE B 1 176 ? -7.895 -2.525 -13.148 1 80.06 176 ILE B N 1
ATOM 4216 C CA . ILE B 1 176 ? -6.934 -2.596 -14.242 1 80.06 176 ILE B CA 1
ATOM 4217 C C . ILE B 1 176 ? -6.727 -4.055 -14.656 1 80.06 176 ILE B C 1
ATOM 4219 O O . ILE B 1 176 ? -6.258 -4.867 -13.852 1 80.06 176 ILE B O 1
ATOM 4223 N N . THR B 1 177 ? -7.051 -4.422 -15.867 1 83.81 177 THR B N 1
ATOM 4224 C CA . THR B 1 177 ? -7.086 -5.828 -16.266 1 83.81 177 THR B CA 1
ATOM 4225 C C . THR B 1 177 ? -5.898 -6.172 -17.156 1 83.81 177 THR B C 1
ATOM 4227 O O . THR B 1 177 ? -5.672 -7.34 -17.469 1 83.81 177 THR B O 1
ATOM 4230 N N . ARG B 1 178 ? -5.242 -5.199 -17.594 1 81.44 178 ARG B N 1
ATOM 4231 C CA . ARG B 1 178 ? -4.023 -5.367 -18.391 1 81.44 178 ARG B CA 1
ATOM 4232 C C . ARG B 1 178 ? -2.895 -4.5 -17.844 1 81.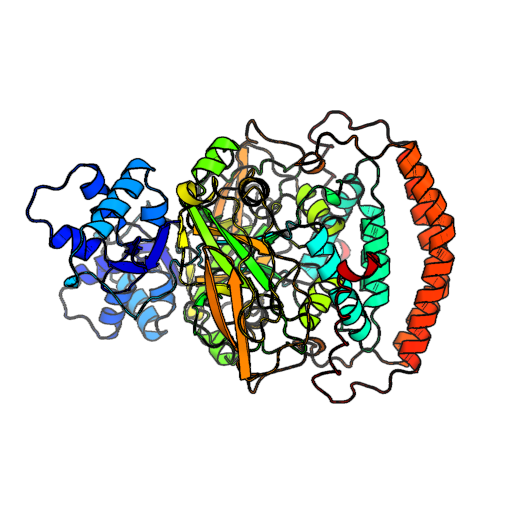44 178 ARG B C 1
ATOM 4234 O O . ARG B 1 178 ? -3.143 -3.428 -17.281 1 81.44 178 ARG B O 1
ATOM 4241 N N . PRO B 1 179 ? -1.679 -4.988 -18.047 1 78.5 179 PRO B N 1
ATOM 4242 C CA . PRO B 1 179 ? -0.565 -4.152 -17.594 1 78.5 179 PRO B CA 1
ATOM 4243 C C . PRO B 1 179 ? -0.513 -2.805 -18.312 1 78.5 179 PRO B C 1
ATOM 4245 O O . PRO B 1 179 ? -0.801 -2.723 -19.516 1 78.5 179 PRO B O 1
ATOM 4248 N N . VAL B 1 180 ? -0.278 -1.798 -17.547 1 73.81 180 VAL B N 1
ATOM 4249 C CA . VAL B 1 180 ? -0.141 -0.447 -18.078 1 73.81 180 VAL B CA 1
ATOM 4250 C C . VAL B 1 180 ? 1.297 0.036 -17.891 1 73.81 180 VAL B C 1
ATOM 4252 O O . VAL B 1 180 ? 1.849 -0.035 -16.797 1 73.81 180 VAL B O 1
ATOM 4255 N N . SER B 1 181 ? 1.84 0.403 -19 1 71.19 181 SER B N 1
ATOM 4256 C CA . SER B 1 181 ? 3.219 0.878 -18.953 1 71.19 181 SER B CA 1
ATOM 4257 C C . SER B 1 181 ? 3.309 2.236 -18.266 1 71.19 181 SER B C 1
ATOM 4259 O O . SER B 1 181 ? 2.307 2.945 -18.141 1 71.19 181 SER B O 1
ATOM 4261 N N . ARG B 1 182 ? 4.461 2.645 -17.828 1 68.19 182 ARG B N 1
ATOM 4262 C CA . ARG B 1 182 ? 4.723 3.926 -17.188 1 68.19 182 ARG B CA 1
ATOM 4263 C C . ARG B 1 182 ? 4.523 5.082 -18.156 1 68.19 182 ARG B C 1
ATOM 4265 O O . ARG B 1 182 ? 4.312 6.223 -17.734 1 68.19 182 ARG B O 1
ATOM 4272 N N . GLU B 1 183 ? 4.574 4.746 -19.406 1 70.06 183 GLU B N 1
ATOM 4273 C CA . GLU B 1 183 ? 4.453 5.777 -20.438 1 70.06 183 GLU B CA 1
ATOM 4274 C C . GLU B 1 183 ? 3.096 5.707 -21.125 1 70.06 183 GLU B C 1
ATOM 4276 O O . GLU B 1 183 ? 2.904 6.305 -22.188 1 70.06 183 GLU B O 1
ATOM 4281 N N . ALA B 1 184 ? 2.279 4.992 -20.453 1 71.12 184 ALA B N 1
ATOM 4282 C CA . ALA B 1 184 ? 0.987 4.781 -21.109 1 71.12 184 ALA B CA 1
ATOM 4283 C C . ALA B 1 184 ? 0.235 6.098 -21.266 1 71.12 184 ALA B C 1
ATOM 4285 O O . ALA B 1 184 ? 0.265 6.953 -20.375 1 71.12 184 ALA B O 1
ATOM 4286 N N . THR B 1 185 ? -0.326 6.266 -22.375 1 69.12 185 THR B N 1
ATOM 4287 C CA . THR B 1 185 ? -1.224 7.387 -22.625 1 69.12 185 THR B CA 1
ATOM 4288 C C . THR B 1 185 ? -2.549 7.195 -21.891 1 69.12 185 THR B C 1
ATOM 4290 O O . THR B 1 185 ? -2.834 6.109 -21.391 1 69.12 185 THR B O 1
ATOM 4293 N N . ALA B 1 186 ? -3.291 8.242 -21.859 1 67.81 186 ALA B N 1
ATOM 4294 C CA . ALA B 1 186 ? -4.617 8.164 -21.25 1 67.81 186 ALA B CA 1
ATOM 4295 C C . ALA B 1 186 ? -5.477 7.117 -21.953 1 67.81 186 ALA B C 1
ATOM 4297 O O . ALA B 1 186 ? -6.242 6.398 -21.297 1 67.81 186 ALA B O 1
ATOM 4298 N N . ALA B 1 187 ? -5.293 7.062 -23.234 1 71.56 187 ALA B N 1
ATOM 4299 C CA . ALA B 1 187 ? -6.07 6.105 -24.016 1 71.56 187 ALA B CA 1
ATOM 4300 C C . ALA B 1 187 ? -5.664 4.672 -23.688 1 71.56 187 ALA B C 1
ATOM 4302 O O . ALA B 1 187 ? -6.512 3.785 -23.594 1 71.56 187 ALA B O 1
ATOM 4303 N N . GLU B 1 188 ? -4.395 4.465 -23.5 1 73.56 188 GLU B N 1
ATOM 4304 C CA . GLU B 1 188 ? -3.9 3.139 -23.141 1 73.56 188 GLU B CA 1
ATOM 4305 C C . GLU B 1 188 ? -4.371 2.729 -21.75 1 73.56 188 GLU B C 1
ATOM 4307 O O . GLU B 1 188 ? -4.707 1.565 -21.516 1 73.56 188 GLU B O 1
ATOM 4312 N N . VAL B 1 189 ? -4.406 3.705 -20.844 1 70.94 189 VAL B N 1
ATOM 4313 C CA . VAL B 1 189 ? -4.902 3.441 -19.5 1 70.94 189 VAL B CA 1
ATOM 4314 C C . VAL B 1 189 ? -6.383 3.084 -19.547 1 70.94 189 VAL B C 1
ATOM 4316 O O . VAL B 1 189 ? -6.816 2.105 -18.938 1 70.94 189 VAL B O 1
ATOM 4319 N N . ALA B 1 190 ? -7.09 3.814 -20.328 1 70.94 190 ALA B N 1
ATOM 4320 C CA . ALA B 1 190 ? -8.523 3.564 -20.453 1 70.94 190 ALA B CA 1
ATOM 4321 C C . ALA B 1 190 ? -8.789 2.17 -21.016 1 70.94 190 ALA B C 1
ATOM 4323 O O . ALA B 1 190 ? -9.711 1.484 -20.578 1 70.94 190 ALA B O 1
ATOM 4324 N N . ALA B 1 191 ? -7.949 1.788 -21.906 1 73.94 191 ALA B N 1
ATOM 4325 C CA . ALA B 1 191 ? -8.109 0.482 -22.531 1 73.94 191 ALA B CA 1
ATOM 4326 C C . ALA B 1 191 ? -7.801 -0.646 -21.562 1 73.94 191 ALA B C 1
ATOM 4328 O O . ALA B 1 191 ? -8.25 -1.779 -21.734 1 73.94 191 ALA B O 1
ATOM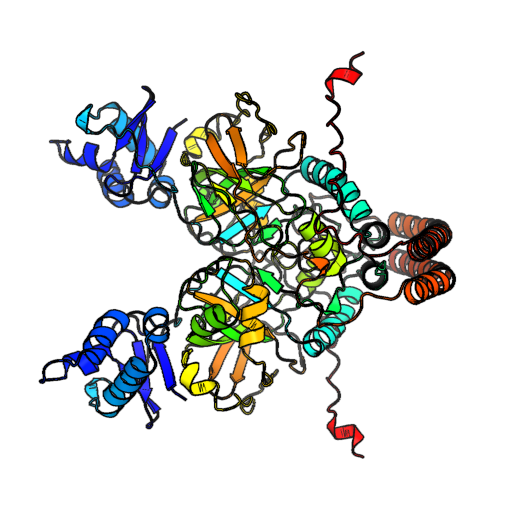 4329 N N . ALA B 1 192 ? -7.059 -0.303 -20.5 1 76.88 192 ALA B N 1
ATOM 4330 C CA . ALA B 1 192 ? -6.648 -1.32 -19.531 1 76.88 192 ALA B CA 1
ATOM 4331 C C . ALA B 1 192 ? -7.688 -1.468 -18.422 1 76.88 192 ALA B C 1
ATOM 4333 O O . ALA B 1 192 ? -7.648 -2.434 -17.656 1 76.88 192 ALA B O 1
ATOM 4334 N N . LEU B 1 193 ? -8.625 -0.494 -18.391 1 75.69 193 LEU B N 1
ATOM 4335 C CA . LEU B 1 193 ? -9.695 -0.585 -17.406 1 75.69 193 LEU B CA 1
ATOM 4336 C C . LEU B 1 193 ? -10.758 -1.583 -17.844 1 75.69 193 LEU B C 1
ATOM 4338 O O . LEU B 1 193 ? -11.328 -1.452 -18.938 1 75.69 193 LEU B O 1
ATOM 4342 N N . GLY B 1 194 ? -11.031 -2.627 -17.016 1 77.12 194 GLY B N 1
ATOM 4343 C CA . GLY B 1 194 ? -11.859 -3.723 -17.484 1 77.12 194 GLY B CA 1
ATOM 4344 C C . GLY B 1 194 ? -13.203 -3.807 -16.781 1 77.12 194 GLY B C 1
ATOM 4345 O O . GLY B 1 194 ? -14.156 -4.367 -17.328 1 77.12 194 GLY B O 1
ATOM 4346 N N . GLY B 1 195 ? -13.234 -3.25 -15.523 1 80.44 195 GLY B N 1
ATOM 4347 C CA . GLY B 1 195 ? -14.484 -3.414 -14.797 1 80.44 195 GLY B CA 1
ATOM 4348 C C . GLY B 1 195 ? -14.508 -2.666 -13.477 1 80.44 195 GLY B C 1
ATOM 4349 O O . GLY B 1 195 ? -13.555 -1.954 -13.141 1 80.44 195 GLY B O 1
ATOM 4350 N N . PHE B 1 196 ? -15.711 -2.842 -12.828 1 82.06 196 PHE B N 1
ATOM 4351 C CA . PHE B 1 196 ? -15.953 -2.154 -11.57 1 82.06 196 PHE B CA 1
ATOM 4352 C C . PHE B 1 196 ? -16.438 -3.131 -10.5 1 82.06 196 PHE B C 1
ATOM 4354 O O . PHE B 1 196 ? -17.156 -4.09 -10.812 1 82.06 196 PHE B O 1
ATOM 4361 N N . VAL B 1 197 ? -16.078 -2.875 -9.328 1 86.81 197 VAL B N 1
ATOM 4362 C CA . VAL B 1 197 ? -16.578 -3.629 -8.188 1 86.81 197 VAL B CA 1
ATOM 4363 C C . VAL B 1 197 ? -16.938 -2.672 -7.051 1 86.81 197 VAL B C 1
ATOM 4365 O O . VAL B 1 197 ? -16.375 -1.576 -6.961 1 86.81 197 VAL B O 1
ATOM 4368 N N . LEU B 1 198 ? -17.875 -3.139 -6.273 1 84.94 198 LEU B N 1
ATOM 4369 C CA . LEU B 1 198 ? -18.234 -2.404 -5.062 1 84.94 198 LEU B CA 1
ATOM 4370 C C . LEU B 1 198 ? -17.25 -2.695 -3.941 1 84.94 198 LEU B C 1
ATOM 4372 O O . LEU B 1 198 ? -16.844 -3.846 -3.742 1 84.94 198 LEU B O 1
ATOM 4376 N N . ILE B 1 199 ? -16.875 -1.579 -3.205 1 87.31 199 ILE B N 1
ATOM 4377 C CA . ILE B 1 199 ? -15.93 -1.729 -2.102 1 87.31 199 ILE B CA 1
ATOM 4378 C C . ILE B 1 199 ? -16.469 -1.01 -0.865 1 87.31 199 ILE B C 1
ATOM 4380 O O . ILE B 1 199 ? -17.109 0.037 -0.978 1 87.31 199 ILE B O 1
ATOM 4384 N N . ASN B 1 200 ? -16.359 -1.629 0.237 1 86.38 200 ASN B N 1
ATOM 4385 C CA . ASN B 1 200 ? -16.484 -0.97 1.533 1 86.38 200 ASN B CA 1
ATOM 4386 C C . ASN B 1 200 ? -15.141 -0.858 2.238 1 86.38 200 ASN B C 1
ATOM 4388 O O . ASN B 1 200 ? -14.586 -1.861 2.693 1 86.38 200 ASN B O 1
ATOM 4392 N N . ASP B 1 201 ? -14.688 0.319 2.303 1 87.06 201 ASP B N 1
ATOM 4393 C CA . ASP B 1 201 ? -13.398 0.552 2.945 1 87.06 201 ASP B CA 1
ATOM 4394 C C . ASP B 1 201 ? -13.578 0.924 4.414 1 87.06 201 ASP B C 1
ATOM 4396 O O . ASP B 1 201 ? -13.641 2.105 4.758 1 87.06 201 ASP B O 1
ATOM 4400 N N . PHE B 1 202 ? -13.555 -0.127 5.246 1 87.75 202 PHE B N 1
ATOM 4401 C CA . PHE B 1 202 ? -13.719 0.104 6.68 1 87.75 202 PHE B CA 1
ATOM 4402 C C . PHE B 1 202 ? -12.594 0.982 7.215 1 87.75 202 PHE B C 1
ATOM 4404 O O . PHE B 1 202 ? -11.43 0.807 6.844 1 87.75 202 PHE B O 1
ATOM 4411 N N . SER B 1 203 ? -12.992 1.932 8.102 1 85.94 203 SER B N 1
ATOM 4412 C CA . SER B 1 203 ? -12.023 2.92 8.555 1 85.94 203 SER B CA 1
ATOM 4413 C C . SER B 1 203 ? -12.094 3.107 10.07 1 85.94 203 SER B C 1
ATOM 4415 O O . SER B 1 203 ? -13.164 3.389 10.617 1 85.94 203 SER B O 1
ATOM 4417 N N . ALA B 1 204 ? -10.961 2.902 10.734 1 87.06 204 ALA B N 1
ATOM 4418 C CA . ALA B 1 204 ? -10.828 3.305 12.133 1 87.06 204 ALA B CA 1
ATOM 4419 C C . ALA B 1 204 ? -10.508 4.793 12.25 1 87.06 204 ALA B C 1
ATOM 4421 O O . ALA B 1 204 ? -9.344 5.191 12.188 1 87.06 204 ALA B O 1
ATOM 4422 N N . ARG B 1 205 ? -11.547 5.566 12.523 1 84.12 205 ARG B N 1
ATOM 4423 C CA . ARG B 1 205 ? -11.422 7.012 12.344 1 84.12 205 ARG B CA 1
ATOM 4424 C C . ARG B 1 205 ? -10.562 7.621 13.445 1 84.12 205 ARG B C 1
ATOM 4426 O O . ARG B 1 205 ? -9.844 8.594 13.211 1 84.12 205 ARG B O 1
ATOM 4433 N N . ASP B 1 206 ? -10.625 7.152 14.656 1 81.19 206 ASP B N 1
ATOM 4434 C CA . ASP B 1 206 ? -9.758 7.645 15.727 1 81.19 206 ASP B CA 1
ATOM 4435 C C . ASP B 1 206 ? -8.289 7.359 15.414 1 81.19 206 ASP B C 1
ATOM 4437 O O . ASP B 1 206 ? -7.438 8.234 15.578 1 81.19 206 ASP B O 1
ATOM 4441 N N . VAL B 1 207 ? -8.031 6.156 14.898 1 82.06 207 VAL B N 1
ATOM 4442 C CA . VAL B 1 207 ? -6.676 5.785 14.508 1 82.06 207 VAL B CA 1
ATOM 4443 C C . VAL B 1 207 ? -6.219 6.645 13.328 1 82.06 207 VAL B C 1
ATOM 4445 O O . VAL B 1 207 ? -5.07 7.094 13.289 1 82.06 207 VAL B O 1
ATOM 4448 N N . GLN B 1 208 ? -7.137 6.867 12.469 1 84.19 208 GLN B N 1
ATOM 4449 C CA . GLN B 1 208 ? -6.844 7.695 11.305 1 84.19 208 GLN B CA 1
ATOM 4450 C C . GLN B 1 208 ? -6.398 9.094 11.719 1 84.19 208 GLN B C 1
ATOM 4452 O O . GLN B 1 208 ? -5.441 9.641 11.164 1 84.19 208 GLN B O 1
ATOM 4457 N N . ALA B 1 209 ? -7.109 9.664 12.656 1 79.31 209 ALA B N 1
ATOM 4458 C CA . ALA B 1 209 ? -6.77 11 13.125 1 79.31 209 ALA B CA 1
ATOM 4459 C C . ALA B 1 209 ? -5.359 11.039 13.703 1 79.31 209 ALA B C 1
ATOM 4461 O O . ALA B 1 209 ? -4.586 11.953 13.406 1 79.31 209 ALA B O 1
ATOM 4462 N N . ASP B 1 210 ? -5.07 10.086 14.406 1 76.81 210 ASP B N 1
ATOM 4463 C CA . ASP B 1 210 ? -3.742 10.023 15.008 1 76.81 210 ASP B CA 1
ATOM 4464 C C . ASP B 1 210 ? -2.666 9.805 13.945 1 76.81 210 ASP B C 1
ATOM 4466 O O . ASP B 1 210 ? -1.617 10.453 13.977 1 76.81 210 ASP B O 1
ATOM 4470 N N . GLU B 1 211 ? -2.928 8.922 13.023 1 78.88 211 GLU B N 1
ATOM 4471 C CA . GLU B 1 211 ? -1.955 8.602 11.984 1 78.88 211 GLU B CA 1
ATOM 4472 C C . GLU B 1 211 ? -1.707 9.805 11.07 1 78.88 211 GLU B C 1
ATOM 4474 O O . GLU B 1 211 ? -0.563 10.094 10.711 1 78.88 211 GLU B O 1
ATOM 4479 N N . LEU B 1 212 ? -2.73 10.445 10.711 1 78.38 212 LEU B N 1
ATOM 4480 C CA . LEU B 1 212 ? -2.592 11.539 9.758 1 78.38 212 LEU B CA 1
ATOM 4481 C C . LEU B 1 212 ? -2.002 12.773 10.43 1 78.38 212 LEU B C 1
ATOM 4483 O O . LEU B 1 212 ? -1.212 13.5 9.82 1 78.38 212 LEU B O 1
ATOM 4487 N N . VAL B 1 213 ? -2.375 13.016 11.672 1 72.31 213 VAL B N 1
ATOM 4488 C CA . VAL B 1 213 ? -1.986 14.273 12.305 1 72.31 213 VAL B CA 1
ATOM 4489 C C . VAL B 1 213 ? -0.669 14.086 13.055 1 72.31 213 VAL B C 1
ATOM 4491 O O . VAL B 1 213 ? 0.166 14.992 13.086 1 72.31 213 VAL B O 1
ATOM 4494 N N . SER B 1 214 ? -0.465 12.969 13.648 1 68.19 214 SER B N 1
ATOM 4495 C CA . SER B 1 214 ? 0.69 12.773 14.516 1 68.19 214 SER B CA 1
ATOM 4496 C C . SER B 1 214 ? 1.843 12.109 13.773 1 68.19 214 SER B C 1
ATOM 4498 O O . SER B 1 214 ? 2.98 12.586 13.828 1 68.19 214 SER B O 1
ATOM 4500 N N . VAL B 1 215 ? 1.589 11.055 13.086 1 68.12 215 VAL B N 1
ATOM 4501 C CA . VAL B 1 215 ? 2.656 10.312 12.422 1 68.12 215 VAL B CA 1
ATOM 4502 C C . VAL B 1 215 ? 2.941 10.938 11.055 1 68.12 215 VAL B C 1
ATOM 4504 O O . VAL B 1 215 ? 4.09 11.258 10.734 1 68.12 215 VAL B O 1
ATOM 4507 N N . GLY B 1 216 ? 1.942 11.195 10.281 1 74.31 216 GLY B N 1
ATOM 4508 C CA . GLY B 1 216 ? 2.062 11.883 9.008 1 74.31 216 GLY B CA 1
ATOM 4509 C C . GLY B 1 216 ? 2.521 10.977 7.883 1 74.31 216 GLY B C 1
ATOM 4510 O O . GLY B 1 216 ? 3.027 11.453 6.863 1 74.31 216 GLY B O 1
ATOM 4511 N N . PHE B 1 217 ? 2.398 9.633 7.992 1 78.94 217 PHE B N 1
ATOM 4512 C CA . PHE B 1 217 ? 2.826 8.711 6.945 1 78.94 217 PHE B CA 1
ATOM 4513 C C . PHE B 1 217 ? 1.625 8.172 6.18 1 78.94 217 PHE B C 1
ATOM 4515 O O . PHE B 1 217 ? 1.749 7.203 5.422 1 78.94 217 PHE B O 1
ATOM 4522 N N . GLY B 1 218 ? 0.486 8.859 6.445 1 82 218 GLY B N 1
ATOM 4523 C CA . GLY B 1 218 ? -0.696 8.484 5.688 1 82 218 GLY B CA 1
ATOM 4524 C C . GLY B 1 218 ? -1.558 7.453 6.391 1 82 218 GLY B C 1
ATOM 4525 O O . GLY B 1 218 ? -1.668 7.461 7.617 1 82 218 GLY B O 1
ATOM 4526 N N . PHE B 1 219 ? -2.24 6.648 5.617 1 85.06 219 PHE B N 1
ATOM 4527 C CA . PHE B 1 219 ? -3.203 5.668 6.109 1 85.06 219 PHE B CA 1
ATOM 4528 C C . PHE B 1 219 ? -2.551 4.301 6.273 1 85.06 219 PHE B C 1
ATOM 4530 O O . PHE B 1 219 ? -2.152 3.676 5.289 1 85.06 219 PHE B O 1
ATOM 4537 N N . VAL B 1 220 ? -2.443 3.887 7.547 1 82.12 220 VAL B N 1
ATOM 4538 C CA . VAL B 1 220 ? -1.749 2.627 7.789 1 82.12 220 VAL B CA 1
ATOM 4539 C C . VAL B 1 220 ? -2.678 1.654 8.508 1 82.12 220 VAL B C 1
ATOM 4541 O O . VAL B 1 220 ? -3.557 1.049 7.891 1 82.12 220 VAL B O 1
ATOM 4544 N N . LYS B 1 221 ? -2.738 1.724 9.836 1 79.88 221 LYS B N 1
ATOM 4545 C CA . LYS B 1 221 ? -3.547 0.79 10.609 1 79.88 221 LYS B CA 1
ATOM 4546 C C . LYS B 1 221 ? -5.031 1.138 10.516 1 79.88 221 LYS B C 1
ATOM 4548 O O . LYS B 1 221 ? -5.887 0.261 10.648 1 79.88 221 LYS B O 1
ATOM 4553 N N . CYS B 1 222 ? -5.301 2.389 10.305 1 86.25 222 CYS B N 1
ATOM 4554 C CA . CYS B 1 222 ? -6.688 2.844 10.281 1 86.25 222 CYS B CA 1
ATOM 4555 C C . CYS B 1 222 ? -7.445 2.219 9.117 1 86.25 222 CYS B C 1
ATOM 4557 O O . CYS B 1 222 ? -8.68 2.205 9.109 1 86.25 222 CYS B O 1
ATOM 4559 N N . LYS B 1 223 ? -6.742 1.742 8.133 1 87.62 223 LYS B N 1
ATOM 4560 C CA . LYS B 1 223 ? -7.363 1.17 6.938 1 87.62 223 LYS B CA 1
ATOM 4561 C C . LYS B 1 223 ? -6.91 -0.271 6.719 1 87.62 223 LYS B C 1
ATOM 4563 O O . LYS B 1 223 ? -7.133 -0.842 5.652 1 87.62 223 LYS B O 1
ATOM 4568 N N . ALA B 1 224 ? -6.363 -0.915 7.66 1 78.94 224 ALA B N 1
ATOM 4569 C CA . ALA B 1 224 ? -5.695 -2.189 7.41 1 78.94 224 ALA B CA 1
ATOM 4570 C C . ALA B 1 224 ? -6.508 -3.354 7.969 1 78.94 224 ALA B C 1
ATOM 4572 O O . ALA B 1 224 ? -6.113 -4.516 7.832 1 78.94 224 ALA B O 1
ATOM 4573 N N . ALA B 1 225 ? -7.652 -3.109 8.5 1 84.06 225 ALA B N 1
ATOM 4574 C CA . ALA B 1 225 ? -8.391 -4.215 9.102 1 84.06 225 ALA B CA 1
ATOM 4575 C C . ALA B 1 225 ? -9.195 -4.98 8.055 1 84.06 225 ALA B C 1
ATOM 4577 O O . ALA B 1 225 ? -9.164 -6.211 8.023 1 84.06 225 ALA B O 1
ATOM 4578 N N . ALA B 1 226 ? -9.914 -4.223 7.289 1 90.31 226 ALA B N 1
ATOM 4579 C CA . ALA B 1 226 ? -10.719 -4.914 6.285 1 90.31 226 ALA B CA 1
ATOM 4580 C C . ALA B 1 226 ? -11.148 -3.959 5.172 1 90.31 226 ALA B C 1
ATOM 4582 O O . ALA B 1 226 ? -11.516 -2.812 5.438 1 90.31 226 ALA B O 1
ATOM 4583 N N . THR B 1 227 ? -11.023 -4.414 4.035 1 91.5 227 THR B N 1
ATOM 4584 C CA . THR B 1 227 ? -11.672 -3.865 2.85 1 91.5 227 THR B CA 1
ATOM 4585 C C . THR B 1 227 ? -12.594 -4.898 2.209 1 91.5 227 THR B C 1
ATOM 4587 O O . THR B 1 227 ? -12.141 -5.961 1.774 1 91.5 227 THR B O 1
ATOM 4590 N N . ALA B 1 228 ? -13.867 -4.57 2.205 1 93.38 228 ALA B N 1
ATOM 4591 C CA . ALA B 1 228 ? -14.82 -5.543 1.671 1 93.38 228 ALA B CA 1
ATOM 4592 C C . ALA B 1 228 ? -15.094 -5.285 0.193 1 93.38 228 ALA B C 1
ATOM 4594 O O . ALA B 1 228 ? -15.148 -4.133 -0.244 1 93.38 228 ALA B O 1
ATOM 4595 N N . MET B 1 229 ? -15.242 -6.324 -0.492 1 93.5 229 MET B N 1
ATOM 4596 C CA . MET B 1 229 ? -15.508 -6.25 -1.926 1 93.5 229 MET B CA 1
ATOM 4597 C C . MET B 1 229 ? -16.766 -7.035 -2.291 1 93.5 229 MET B C 1
ATOM 4599 O O . MET B 1 229 ? -16.984 -8.133 -1.772 1 93.5 229 MET B O 1
ATOM 4603 N N . GLY B 1 230 ? -17.578 -6.414 -3.107 1 93.62 230 GLY B N 1
ATOM 4604 C CA . GLY B 1 230 ? -18.719 -7.137 -3.646 1 93.62 230 GLY B CA 1
ATOM 4605 C C . GLY B 1 230 ? -18.312 -8.297 -4.543 1 93.62 230 GLY B C 1
ATOM 4606 O O . GLY B 1 230 ? -17.188 -8.352 -5.035 1 93.62 230 GLY B O 1
ATOM 4607 N N . LEU B 1 231 ? -19.281 -9.219 -4.738 1 95.81 231 LEU B N 1
ATOM 4608 C CA . LEU B 1 231 ? -18.984 -10.414 -5.523 1 95.81 231 LEU B CA 1
ATOM 4609 C C . LEU B 1 231 ? -19.203 -10.156 -7.008 1 95.81 231 LEU B C 1
ATOM 4611 O O . LEU B 1 231 ? -18.781 -10.945 -7.855 1 95.81 231 LEU B O 1
ATOM 4615 N N . ASP B 1 232 ? -19.828 -9.008 -7.344 1 92.88 232 ASP B N 1
ATOM 4616 C CA . ASP B 1 232 ? -20.172 -8.688 -8.727 1 92.88 232 ASP B CA 1
ATOM 4617 C C . ASP B 1 232 ? -19.109 -7.789 -9.359 1 92.88 232 ASP B C 1
ATOM 4619 O O . ASP B 1 232 ? -18.828 -6.699 -8.859 1 92.88 232 ASP B O 1
ATOM 4623 N N . ALA B 1 233 ? -18.531 -8.281 -10.414 1 90.69 233 ALA B N 1
ATOM 4624 C CA . ALA B 1 233 ? -17.703 -7.422 -11.25 1 90.69 233 ALA B CA 1
ATOM 4625 C C . ALA B 1 233 ? -18.469 -6.965 -12.492 1 90.69 233 ALA B C 1
ATOM 4627 O O . ALA B 1 233 ? -18.875 -7.789 -13.312 1 90.69 233 ALA B O 1
ATOM 4628 N N . LEU B 1 234 ? -18.625 -5.641 -12.617 1 86.19 234 LEU B N 1
ATOM 4629 C CA . LEU B 1 234 ? -19.344 -5.062 -13.758 1 86.19 234 LEU B CA 1
ATOM 4630 C C . LEU B 1 234 ? -18.406 -4.871 -14.945 1 86.19 234 LEU B C 1
ATOM 4632 O O . LEU B 1 234 ? -17.312 -4.309 -14.805 1 86.19 234 LEU B O 1
ATOM 4636 N N . VAL B 1 235 ? -18.875 -5.312 -16.047 1 74.81 235 VAL B N 1
ATOM 4637 C CA . VAL B 1 235 ? -18.094 -5.137 -17.266 1 74.81 235 VAL B CA 1
ATOM 4638 C C . VAL B 1 235 ? -18.203 -3.691 -17.75 1 74.81 235 VAL B C 1
ATOM 4640 O O . VAL B 1 235 ? -19.312 -3.176 -17.938 1 74.81 235 VAL B O 1
ATOM 4643 N N . ARG B 1 236 ? -17.031 -2.998 -17.812 1 66 236 ARG B N 1
ATOM 4644 C CA . ARG B 1 236 ? -16.953 -1.569 -18.109 1 66 236 ARG B CA 1
ATOM 4645 C C . ARG B 1 236 ? -17.578 -1.246 -19.453 1 66 236 ARG B C 1
ATOM 4647 O O . ARG B 1 236 ? -18.359 -0.302 -19.562 1 66 236 ARG B O 1
ATOM 4654 N N . TYR B 1 237 ? -17.031 -1.854 -20.484 1 52.81 237 TYR B N 1
ATOM 4655 C CA . TYR B 1 237 ? -17.406 -1.462 -21.828 1 52.81 237 TYR B CA 1
ATOM 4656 C C . TYR B 1 237 ? -18.922 -1.425 -21.984 1 52.81 237 TYR B C 1
ATOM 4658 O O . TYR B 1 237 ? -19.469 -0.662 -22.781 1 52.81 237 TYR B O 1
ATOM 4666 N N . MET B 1 238 ? -19.453 -2.146 -21.141 1 46.81 238 MET B N 1
ATOM 4667 C CA . MET B 1 238 ? -20.906 -2.223 -21.266 1 46.81 238 MET B CA 1
ATOM 4668 C C . MET B 1 238 ? -21.578 -1.208 -20.344 1 46.81 238 MET B C 1
ATOM 4670 O O . MET B 1 238 ? -22.734 -0.852 -20.547 1 46.81 238 MET B O 1
ATOM 4674 N N . ALA B 1 239 ? -20.766 -0.717 -19.312 1 46.78 239 ALA B N 1
ATOM 4675 C CA . ALA B 1 239 ? -21.297 0.185 -18.297 1 46.78 239 ALA B CA 1
ATOM 4676 C C . ALA B 1 239 ? -21.125 1.644 -18.719 1 46.78 239 ALA B C 1
ATOM 4678 O O . ALA B 1 239 ? -21.875 2.516 -18.281 1 46.78 239 ALA B O 1
ATOM 4679 N N . LEU B 1 240 ? -19.922 2.029 -19.25 1 46.62 240 LEU B N 1
ATOM 4680 C CA . LEU B 1 240 ? -19.578 3.428 -19.5 1 46.62 240 LEU B CA 1
ATOM 4681 C C . LEU B 1 240 ? -20.719 4.141 -20.219 1 46.62 240 LEU B C 1
ATOM 4683 O O . LEU B 1 240 ? -20.938 5.332 -20.016 1 46.62 240 LEU B O 1
ATOM 4687 N N . ASP B 1 241 ? -21.328 3.473 -21.109 1 43.03 241 ASP B N 1
ATOM 4688 C CA . ASP B 1 241 ? -22.375 4.238 -21.797 1 43.03 241 ASP B CA 1
ATOM 4689 C C . ASP B 1 241 ? -23.516 4.574 -20.844 1 43.03 241 ASP B C 1
ATOM 4691 O O . ASP B 1 241 ? -24.297 5.496 -21.109 1 43.03 241 ASP B O 1
ATOM 4695 N N . GLU B 1 242 ? -23.641 3.84 -19.812 1 41.41 242 GLU B N 1
ATOM 4696 C CA . GLU B 1 242 ? -24.828 4.004 -18.953 1 41.41 242 GLU B CA 1
ATOM 4697 C C . GLU B 1 242 ? -24.438 4.555 -17.578 1 41.41 242 GLU B C 1
ATOM 4699 O O . GLU B 1 242 ? -23.422 4.156 -17.016 1 41.41 242 GLU B O 1
ATOM 4704 N N . GLY B 1 243 ? -24.344 5.879 -17.484 1 39.69 243 GLY B N 1
ATOM 4705 C CA . GLY B 1 243 ? -24.125 6.535 -16.203 1 39.69 243 GLY B CA 1
ATOM 4706 C C . GLY B 1 243 ? -24.422 5.648 -15.016 1 39.69 243 GLY B C 1
ATOM 4707 O O . GLY B 1 243 ? -25.5 5.043 -14.945 1 39.69 243 GLY B O 1
ATOM 4708 N N . LEU B 1 244 ? -23.594 4.949 -14.5 1 40.81 244 LEU B N 1
ATOM 4709 C CA . LEU B 1 244 ? -23.859 4.172 -13.289 1 40.81 244 LEU B CA 1
ATOM 4710 C C . LEU B 1 244 ? -24.547 5.023 -12.234 1 40.81 244 LEU B C 1
ATOM 4712 O O . LEU B 1 244 ? -24.094 6.129 -11.93 1 40.81 244 LEU B O 1
ATOM 4716 N N . GLN B 1 245 ? -25.984 4.879 -12.156 1 38.03 245 GLN B N 1
ATOM 4717 C CA . GLN B 1 245 ? -26.719 5.586 -11.109 1 38.03 245 GLN B CA 1
ATOM 4718 C C . GLN B 1 245 ? -26.641 4.836 -9.781 1 38.03 245 GLN B C 1
ATOM 4720 O O . GLN B 1 245 ? -26.578 3.605 -9.758 1 38.03 245 GLN B O 1
ATOM 4725 N N . PRO B 1 246 ? -26.359 5.508 -8.727 1 37.03 246 PRO B N 1
ATOM 4726 C CA . PRO B 1 246 ? -26.422 4.859 -7.41 1 37.03 246 PRO B CA 1
ATOM 4727 C C . PRO B 1 246 ? -27.781 4.191 -7.152 1 37.03 246 PRO B C 1
ATOM 4729 O O . PRO B 1 246 ? -28.812 4.672 -7.625 1 37.03 246 PRO B O 1
ATOM 4732 N N . GLY B 1 247 ? -27.812 2.863 -6.906 1 35.78 247 GLY B N 1
ATOM 4733 C CA . GLY B 1 247 ? -29.078 2.236 -6.523 1 35.78 247 GLY B CA 1
ATOM 4734 C C . GLY B 1 247 ? -29.625 2.754 -5.211 1 35.78 247 GLY B C 1
ATOM 4735 O O . GLY B 1 247 ? -28.984 3.562 -4.535 1 35.78 247 GLY B O 1
ATOM 4736 N N . ALA B 1 248 ? -31.031 2.545 -5.035 1 31.08 248 ALA B N 1
ATOM 4737 C CA . ALA B 1 248 ? -31.75 2.875 -3.812 1 31.08 248 ALA B CA 1
ATOM 4738 C C . ALA B 1 248 ? -31.188 2.117 -2.615 1 31.08 248 ALA B C 1
ATOM 4740 O O . ALA B 1 248 ? -30.797 0.951 -2.734 1 31.08 248 ALA B O 1
ATOM 4741 N N . PRO B 1 249 ? -30.688 2.857 -1.609 1 31.92 249 PRO B N 1
ATOM 4742 C CA . PRO B 1 249 ? -30.297 2.209 -0.354 1 31.92 249 PRO B CA 1
ATOM 4743 C C . PRO B 1 249 ? -31.375 1.255 0.172 1 31.92 249 PRO B C 1
ATOM 4745 O O . PRO B 1 249 ? -32.562 1.597 0.186 1 31.92 249 PRO B O 1
ATOM 4748 N N . CYS B 1 250 ? -31.469 0.153 -0.068 1 28.83 250 CYS B N 1
ATOM 4749 C CA . CYS B 1 250 ? -32.562 -0.629 0.521 1 28.83 250 CYS B CA 1
ATOM 4750 C C . CYS B 1 250 ? -32.562 -0.508 2.039 1 28.83 250 CYS B C 1
ATOM 4752 O O . CYS B 1 250 ? -33.531 -0.062 2.635 1 28.83 250 CYS B O 1
ATOM 4754 N N . CYS B 1 251 ? -32.188 -1.642 2.771 1 30.09 251 CYS B N 1
ATOM 4755 C CA . CYS B 1 251 ? -32.438 -1.784 4.199 1 30.09 251 CYS B CA 1
ATOM 4756 C C . CYS B 1 251 ? -31.781 -0.67 4.992 1 30.09 251 CYS B C 1
ATOM 4758 O O . CYS B 1 251 ? -31.016 0.127 4.43 1 30.09 251 CYS B O 1
ATOM 4760 N N . GLU B 1 252 ? -31.859 -0.711 6.449 1 29.91 252 GLU B N 1
ATOM 4761 C CA . GLU B 1 252 ? -31.266 0.354 7.254 1 29.91 252 GLU B CA 1
ATOM 4762 C C . GLU B 1 252 ? -29.906 0.756 6.719 1 29.91 252 GLU B C 1
ATOM 4764 O O . GLU B 1 252 ? -28.891 0.116 7.027 1 29.91 252 GLU B O 1
ATOM 4769 N N . LEU B 1 253 ? -29.75 0.916 5.539 1 34.75 253 LEU B N 1
ATOM 4770 C CA . LEU B 1 253 ? -28.734 1.338 4.586 1 34.75 253 LEU B CA 1
ATOM 4771 C C . LEU B 1 253 ? -27.984 2.566 5.098 1 34.75 253 LEU B C 1
ATOM 4773 O O . LEU B 1 253 ? -28.578 3.646 5.215 1 34.75 253 LEU B O 1
ATOM 4777 N N . ILE B 1 254 ? -27.359 2.479 6.09 1 33.06 254 ILE B N 1
ATOM 4778 C CA . ILE B 1 254 ? -26.797 3.723 6.602 1 33.06 254 ILE B CA 1
ATOM 4779 C C . ILE B 1 254 ? -26.234 4.551 5.445 1 33.06 254 ILE B C 1
ATOM 4781 O O . ILE B 1 254 ? -26.359 5.777 5.441 1 33.06 254 ILE B O 1
ATOM 4785 N N . GLY B 1 255 ? -25.391 4.246 4.707 1 32.25 255 GLY B N 1
ATOM 4786 C CA . GLY B 1 255 ? -24.766 5.184 3.789 1 32.25 255 GLY B CA 1
ATOM 4787 C C . GLY B 1 255 ? -24.906 4.785 2.332 1 32.25 255 GLY B C 1
ATOM 4788 O O . GLY B 1 255 ? -25.031 3.602 2.016 1 32.25 255 GLY B O 1
ATOM 4789 N N . MET B 1 256 ? -25.812 5.504 1.58 1 33.91 256 MET B N 1
ATOM 4790 C CA . MET B 1 256 ? -25.953 5.398 0.13 1 33.91 256 MET B CA 1
ATOM 4791 C C . MET B 1 256 ? -24.969 6.34 -0.575 1 33.91 256 MET B C 1
ATOM 4793 O O . MET B 1 256 ? -24.75 7.465 -0.122 1 33.91 256 MET B O 1
ATOM 4797 N N . GLY B 1 257 ? -23.859 5.969 -1.07 1 33.94 257 GLY B N 1
ATOM 4798 C CA . GLY B 1 257 ? -23.156 6.949 -1.878 1 33.94 257 GLY B CA 1
ATOM 4799 C C . GLY B 1 257 ? -23.328 6.734 -3.369 1 33.94 257 GLY B C 1
ATOM 4800 O O . GLY B 1 257 ? -23.703 5.645 -3.803 1 33.94 257 GLY B O 1
ATOM 4801 N N . THR B 1 258 ? -23.875 7.809 -4.074 1 34.75 258 THR B N 1
ATOM 4802 C CA . THR B 1 258 ? -23.922 7.844 -5.535 1 34.75 258 THR B CA 1
ATOM 4803 C C . THR B 1 258 ? -22.531 8.062 -6.109 1 34.75 258 THR B C 1
ATOM 4805 O O . THR B 1 258 ? -21.75 8.883 -5.598 1 34.75 258 THR B O 1
ATOM 4808 N N . VAL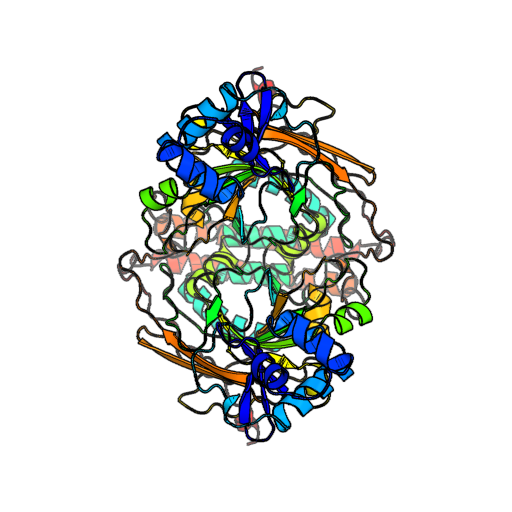 B 1 259 ? -22.047 7.043 -6.688 1 37 259 VAL B N 1
ATOM 4809 C CA . VAL B 1 259 ? -20.828 7.309 -7.438 1 37 259 VAL B CA 1
ATOM 4810 C C . VAL B 1 259 ? -21.125 8.266 -8.594 1 37 259 VAL B C 1
ATOM 4812 O O . VAL B 1 259 ? -21.938 7.957 -9.469 1 37 259 VAL B O 1
ATOM 4815 N N . PRO B 1 260 ? -21.062 9.492 -8.367 1 35.06 260 PRO B N 1
ATOM 4816 C CA . PRO B 1 260 ? -21.219 10.328 -9.562 1 35.06 260 PRO B CA 1
ATOM 4817 C C . PRO B 1 260 ? -20.5 9.75 -10.781 1 35.06 260 PRO B C 1
ATOM 4819 O O . PRO B 1 260 ? -19.625 8.898 -10.641 1 35.06 260 PRO B O 1
ATOM 4822 N N . ASN B 1 261 ? -21.078 10.219 -11.93 1 34.41 261 ASN B N 1
ATOM 4823 C CA . ASN B 1 261 ? -20.469 10.016 -13.242 1 34.41 261 ASN B CA 1
ATOM 4824 C C . ASN B 1 261 ? -18.953 10.141 -13.188 1 34.41 261 ASN B C 1
ATOM 4826 O O . ASN B 1 261 ? -18.422 11.242 -13.25 1 34.41 261 ASN B O 1
ATOM 4830 N N . CYS B 1 262 ? -18.391 9.891 -12.234 1 37 262 CYS B N 1
ATOM 4831 C CA . CYS B 1 262 ? -16.953 10.047 -12.328 1 37 262 CYS B CA 1
ATOM 4832 C C . CYS B 1 262 ? -16.375 9.227 -13.477 1 37 262 CYS B C 1
ATOM 4834 O O . CYS B 1 262 ? -16.688 8.047 -13.617 1 37 262 CYS B O 1
ATOM 4836 N N . CYS B 1 263 ? -16.281 9.812 -14.586 1 38 263 CYS B N 1
ATOM 4837 C CA . CYS B 1 263 ? -15.492 9.156 -15.625 1 38 263 CYS B CA 1
ATOM 4838 C C . CYS B 1 263 ? -14.375 8.312 -15.016 1 38 263 CYS B C 1
ATOM 4840 O O . CYS B 1 263 ? -13.531 8.828 -14.281 1 38 263 CYS B O 1
ATOM 4842 N N . GLY B 1 264 ? -14.75 7.137 -14.578 1 43.28 264 GLY B N 1
ATOM 4843 C CA . GLY B 1 264 ? -13.852 6.066 -14.18 1 43.28 264 GLY B CA 1
ATOM 4844 C C . GLY B 1 264 ? -12.43 6.262 -14.688 1 43.28 264 GLY B C 1
ATOM 4845 O O . GLY B 1 264 ? -11.477 5.805 -14.062 1 43.28 264 GLY B O 1
ATOM 4846 N N . LEU B 1 265 ? -12.469 7 -15.758 1 43.53 265 LEU B N 1
ATOM 4847 C CA . LEU B 1 265 ? -11.172 7.203 -16.391 1 43.53 265 LEU B CA 1
ATOM 4848 C C . LEU B 1 265 ? -10.289 8.117 -15.539 1 43.53 265 LEU B C 1
ATOM 4850 O O . LEU B 1 265 ? -9.078 7.906 -15.445 1 43.53 265 LEU B O 1
ATOM 4854 N N . GLU B 1 266 ? -11.039 9.016 -14.953 1 47.44 266 GLU B N 1
ATOM 4855 C CA . GLU B 1 266 ? -10.203 9.961 -14.219 1 47.44 266 GLU B CA 1
ATOM 4856 C C . GLU B 1 266 ? -9.664 9.344 -12.938 1 47.44 266 GLU B C 1
ATOM 4858 O O . GLU B 1 266 ? -8.562 9.688 -12.492 1 47.44 266 GLU B O 1
ATOM 4863 N N . ILE B 1 267 ? -10.492 8.414 -12.492 1 50.97 267 ILE B N 1
ATOM 4864 C CA . ILE B 1 267 ? -10.07 7.773 -11.25 1 50.97 267 ILE B CA 1
ATOM 4865 C C . ILE B 1 267 ? -8.828 6.922 -11.508 1 50.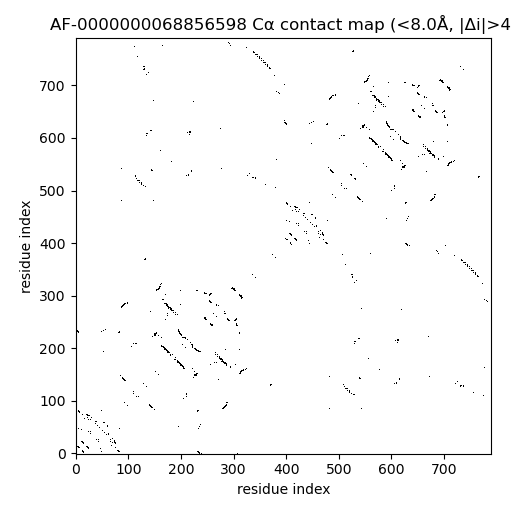97 267 ILE B C 1
ATOM 4867 O O . ILE B 1 267 ? -7.938 6.84 -10.664 1 50.97 267 ILE B O 1
ATOM 4871 N N . GLY B 1 268 ? -8.852 6.293 -12.578 1 50.41 268 GLY B N 1
ATOM 4872 C CA . GLY B 1 268 ? -7.758 5.387 -12.898 1 50.41 268 GLY B CA 1
ATOM 4873 C C . GLY B 1 268 ? -6.566 6.086 -13.516 1 50.41 268 GLY B C 1
ATOM 4874 O O . GLY B 1 268 ? -5.43 5.633 -13.375 1 50.41 268 GLY B O 1
ATOM 4875 N N . ARG B 1 269 ? -6.895 7.195 -14.156 1 51.56 269 ARG B N 1
ATOM 4876 C CA . ARG B 1 269 ? -5.828 7.824 -14.938 1 51.56 269 ARG B CA 1
ATOM 4877 C C . ARG B 1 269 ? -4.805 8.492 -14.023 1 51.56 269 ARG B C 1
ATOM 4879 O O . ARG B 1 269 ? -3.6 8.344 -14.219 1 51.56 269 ARG B O 1
ATOM 4886 N N . ARG B 1 270 ? -5.336 9.117 -13.039 1 55.31 270 ARG B N 1
ATOM 4887 C CA . ARG B 1 270 ? -4.395 9.914 -12.266 1 55.31 270 ARG B CA 1
ATOM 4888 C C . ARG B 1 270 ? -3.465 9.023 -11.445 1 55.31 270 ARG B C 1
ATOM 4890 O O . ARG B 1 270 ? -2.248 9.211 -11.461 1 55.31 270 ARG B O 1
ATOM 4897 N N . PRO B 1 271 ? -4.117 8.117 -10.711 1 50.12 271 PRO B N 1
ATOM 4898 C CA . PRO B 1 271 ? -3.186 7.246 -9.984 1 50.12 271 PRO B CA 1
ATOM 4899 C C . PRO B 1 271 ? -2.312 6.406 -10.914 1 50.12 271 PRO B C 1
ATOM 4901 O O . PRO B 1 271 ? -1.217 5.992 -10.531 1 50.12 271 PRO B O 1
ATOM 4904 N N . ALA B 1 272 ? -2.84 6.297 -12.172 1 48.47 272 ALA B N 1
ATOM 4905 C CA . ALA B 1 272 ? -2.139 5.387 -13.07 1 48.47 272 ALA B CA 1
ATOM 4906 C C . ALA B 1 272 ? -1.081 6.125 -13.883 1 48.47 272 ALA B C 1
ATOM 4908 O O . ALA B 1 272 ? -0.151 5.508 -14.406 1 48.47 272 ALA B O 1
ATOM 4909 N N . ALA B 1 273 ? -1.144 7.445 -13.82 1 50.53 273 ALA B N 1
ATOM 4910 C CA . ALA B 1 273 ? -0.171 8.102 -14.688 1 50.53 273 ALA B CA 1
ATOM 4911 C C . ALA B 1 273 ? 1.245 7.949 -14.141 1 50.53 273 ALA B C 1
ATOM 4913 O O . ALA B 1 273 ? 1.475 8.125 -12.938 1 50.53 273 ALA B O 1
ATOM 4914 N N . HIS B 1 274 ? 2.047 7.414 -14.953 1 51.47 274 HIS B N 1
ATOM 4915 C CA . HIS B 1 274 ? 3.492 7.379 -14.766 1 51.47 274 HIS B CA 1
ATOM 4916 C C . HIS B 1 274 ? 3.893 6.27 -13.797 1 51.47 274 HIS B C 1
ATOM 4918 O O . HIS B 1 274 ? 4.949 6.344 -13.164 1 51.47 274 HIS B O 1
ATOM 4924 N N . GLU B 1 275 ? 2.908 5.461 -13.492 1 56.75 275 GLU B N 1
ATOM 4925 C CA . GLU B 1 275 ? 3.229 4.305 -12.664 1 56.75 275 GLU B CA 1
ATOM 4926 C C . GLU B 1 275 ? 2.908 2.998 -13.391 1 56.75 275 GLU B C 1
ATOM 4928 O O . GLU B 1 275 ? 2.018 2.957 -14.242 1 56.75 275 GLU B O 1
ATOM 4933 N N . VAL B 1 276 ? 3.824 2.086 -13.297 1 48.5 276 VAL B N 1
ATOM 4934 C CA . VAL B 1 276 ? 3.506 0.754 -13.805 1 48.5 276 VAL B CA 1
ATOM 4935 C C . VAL B 1 276 ? 2.312 0.182 -13.039 1 48.5 276 VAL B C 1
ATOM 4937 O O . VAL B 1 276 ? 2.264 0.256 -11.805 1 48.5 276 VAL B O 1
ATOM 4940 N N . LYS B 1 277 ? 1.146 0.088 -13.703 1 56.88 277 LYS B N 1
ATOM 4941 C CA . LYS B 1 277 ? 0.038 -0.578 -13.031 1 56.88 277 LYS B CA 1
ATOM 4942 C C . LYS B 1 277 ? -0.133 -2.008 -13.531 1 56.88 277 LYS B C 1
ATOM 4944 O O . LYS B 1 277 ? -0.133 -2.252 -14.742 1 56.88 277 LYS B O 1
ATOM 4949 N N . GLU B 1 278 ? 0.106 -2.848 -12.461 1 55.66 278 GLU B N 1
ATOM 4950 C CA . GLU B 1 278 ? -0.076 -4.262 -12.773 1 55.66 278 GLU B CA 1
ATOM 4951 C C . GLU B 1 278 ? -1.557 -4.613 -12.883 1 55.66 278 GLU B C 1
ATOM 4953 O O . GLU B 1 278 ? -2.416 -3.879 -12.398 1 55.66 278 GLU B O 1
ATOM 4958 N N . GLU B 1 279 ? -1.732 -5.504 -13.586 1 44.84 279 GLU B N 1
ATOM 4959 C CA . GLU B 1 279 ? -3.041 -6.148 -13.664 1 44.84 279 GLU B CA 1
ATOM 4960 C C . GLU B 1 279 ? -3.598 -6.441 -12.273 1 44.84 279 GLU B C 1
ATOM 4962 O O . GLU B 1 279 ? -2.844 -6.754 -11.352 1 44.84 279 GLU B O 1
ATOM 4967 N N . ALA B 1 280 ? -4.863 -6.074 -12.039 1 39.56 280 ALA B N 1
ATOM 4968 C CA . ALA B 1 280 ? -5.645 -6.363 -10.844 1 39.56 280 ALA B CA 1
ATOM 4969 C C . ALA B 1 280 ? -5.422 -5.297 -9.773 1 39.56 280 ALA B C 1
ATOM 4971 O O . ALA B 1 280 ? -5.52 -5.578 -8.578 1 39.56 280 ALA B O 1
ATOM 4972 N N . SER B 1 281 ? -4.922 -4.191 -10.398 1 46.5 281 SER B N 1
ATOM 4973 C CA . SER B 1 281 ? -4.887 -3.059 -9.484 1 46.5 281 SER B CA 1
ATOM 4974 C C . SER B 1 281 ? -6.227 -2.332 -9.445 1 46.5 281 SER B C 1
ATOM 4976 O O . SER B 1 281 ? -6.98 -2.365 -10.422 1 46.5 281 SER B O 1
ATOM 4978 N N . SER B 1 282 ? -6.73 -2.09 -8.211 1 48.66 282 SER B N 1
ATOM 4979 C CA . SER B 1 282 ? -8.016 -1.419 -8.062 1 48.66 282 SER B CA 1
ATOM 4980 C C . SER B 1 282 ? -7.848 -0.02 -7.484 1 48.66 282 SER B C 1
ATOM 4982 O O . SER B 1 282 ? -6.902 0.237 -6.738 1 48.66 282 SER B O 1
ATOM 4984 N N . PHE B 1 283 ? -8.625 0.914 -8.125 1 50.38 283 PHE B N 1
ATOM 4985 C CA . PHE B 1 283 ? -8.766 2.266 -7.598 1 50.38 283 PHE B CA 1
ATOM 4986 C C . PHE B 1 283 ? -10.18 2.494 -7.07 1 50.38 283 PHE B C 1
ATOM 4988 O O . PHE B 1 283 ? -11.156 2.123 -7.723 1 50.38 283 PHE B O 1
ATOM 4995 N N . ALA B 1 284 ? -10.211 2.785 -5.773 1 49.66 284 ALA B N 1
ATOM 4996 C CA . ALA B 1 284 ? -11.523 3.014 -5.191 1 49.66 284 ALA B CA 1
ATOM 4997 C C . ALA B 1 284 ? -11.805 4.508 -5.031 1 49.66 284 ALA B C 1
ATOM 4999 O O . ALA B 1 284 ? -10.875 5.309 -4.902 1 49.66 284 ALA B O 1
ATOM 5000 N N . ARG B 1 285 ? -12.953 4.891 -5.34 1 51.03 285 ARG B N 1
ATOM 5001 C CA . ARG B 1 285 ? -13.43 6.246 -5.086 1 51.03 285 ARG B CA 1
ATOM 5002 C C . ARG B 1 285 ? -14.578 6.246 -4.082 1 51.03 285 ARG B C 1
ATOM 5004 O O . ARG B 1 285 ? -15.484 5.414 -4.168 1 51.03 285 ARG B O 1
ATOM 5011 N N . ALA B 1 286 ? -14.414 7.125 -3.033 1 52.59 286 ALA B N 1
ATOM 5012 C CA . ALA B 1 286 ? -15.383 7.203 -1.947 1 52.59 286 ALA B CA 1
ATOM 5013 C C . ALA B 1 286 ? -16.578 8.07 -2.34 1 52.59 286 ALA B C 1
ATOM 5015 O O . ALA B 1 286 ? -16.438 9.016 -3.115 1 52.59 286 ALA B O 1
ATOM 5016 N N . PHE B 1 287 ? -17.766 7.598 -2.029 1 50.59 287 PHE B N 1
ATOM 5017 C CA . PHE B 1 287 ? -18.984 8.367 -2.221 1 50.59 287 PHE B CA 1
ATOM 5018 C C . PHE B 1 287 ? -19.469 8.961 -0.899 1 50.59 287 PHE B C 1
ATOM 5020 O O . PHE B 1 287 ? -19.297 8.344 0.157 1 50.59 287 PHE B O 1
ATOM 5027 N N . PRO B 1 288 ? -19.781 10.328 -0.994 1 46.41 288 PRO B N 1
ATOM 5028 C CA . PRO B 1 288 ? -20.281 10.953 0.231 1 46.41 288 PRO B CA 1
ATOM 5029 C C . PRO B 1 288 ? -21.469 10.211 0.832 1 46.41 288 PRO B C 1
ATOM 5031 O O . PRO B 1 288 ? -22.406 9.852 0.112 1 46.41 288 PRO B O 1
ATOM 5034 N N . GLU B 1 289 ? -21.328 9.422 1.966 1 51.5 289 GLU B N 1
ATOM 5035 C CA . GLU B 1 289 ? -22.469 8.836 2.645 1 51.5 289 GLU B CA 1
ATOM 5036 C C . GLU B 1 289 ? -22.828 9.609 3.914 1 51.5 289 GLU B C 1
ATOM 5038 O O . GLU B 1 289 ? -21.938 10.133 4.586 1 51.5 289 GLU B O 1
ATOM 5043 N N . PRO B 1 290 ? -24.109 9.992 4.012 1 44.5 290 PRO B N 1
ATOM 5044 C CA . PRO B 1 290 ? -24.453 10.562 5.316 1 44.5 290 PRO B CA 1
ATOM 5045 C C . PRO B 1 290 ? -24 9.688 6.48 1 44.5 290 PRO B C 1
ATOM 5047 O O . PRO B 1 290 ? -24.219 8.477 6.473 1 44.5 290 PRO B O 1
ATOM 5050 N N . PHE B 1 291 ? -22.844 10.039 7 1 52.12 291 PHE B N 1
ATOM 5051 C CA . PHE B 1 291 ? -22.359 9.328 8.18 1 52.12 291 PHE B CA 1
ATOM 5052 C C . PHE B 1 291 ? -23.438 9.305 9.273 1 52.12 291 PHE B C 1
ATOM 5054 O O . PHE B 1 291 ? -23.828 10.359 9.773 1 52.12 291 PHE B O 1
ATOM 5061 N N . ARG B 1 292 ? -24.156 8.266 9.469 1 58.38 292 ARG B N 1
ATOM 5062 C CA . ARG B 1 292 ? -25.234 8.258 10.445 1 58.38 292 ARG B CA 1
ATOM 5063 C C . ARG B 1 292 ? -24.703 7.949 11.844 1 58.38 292 ARG B C 1
ATOM 5065 O O . ARG B 1 292 ? -24.906 8.727 12.781 1 58.38 292 ARG B O 1
ATOM 5072 N N . ARG B 1 293 ? -24.141 6.828 12.047 1 69.5 293 ARG B N 1
ATOM 5073 C CA . ARG B 1 293 ? -23.625 6.418 13.344 1 69.5 293 ARG B CA 1
ATOM 5074 C C . ARG B 1 293 ? -22.375 5.566 13.195 1 69.5 293 ARG B C 1
ATOM 5076 O O . ARG B 1 293 ? -22.109 5.031 12.117 1 69.5 293 ARG B O 1
ATOM 5083 N N . TRP B 1 294 ? -21.688 5.598 14.258 1 79.94 294 TRP B N 1
ATOM 5084 C CA . TRP B 1 294 ? -20.547 4.695 14.344 1 79.94 294 TRP B CA 1
ATOM 5085 C C . TRP B 1 294 ? -21 3.24 14.367 1 79.94 294 TRP B C 1
ATOM 5087 O O . TRP B 1 294 ? -22 2.904 15 1 79.94 294 TRP B O 1
ATOM 5097 N N . LEU B 1 295 ? -20.25 2.5 13.688 1 84.31 295 LEU B N 1
ATOM 5098 C CA . LEU B 1 295 ? -20.531 1.071 13.68 1 84.31 295 LEU B CA 1
ATOM 5099 C C . LEU B 1 295 ? -20.297 0.466 15.062 1 84.31 295 LEU B C 1
ATOM 5101 O O . LEU B 1 295 ? -19.422 0.909 15.797 1 84.31 295 LEU B O 1
ATOM 5105 N N . GLN B 1 296 ? -21.156 -0.526 15.406 1 84.38 296 GLN B N 1
ATOM 5106 C CA . GLN B 1 296 ? -21.016 -1.315 16.625 1 84.38 296 GLN B CA 1
ATOM 5107 C C . GLN B 1 296 ? -20.781 -2.787 16.297 1 84.38 296 GLN B C 1
ATOM 5109 O O . GLN B 1 296 ? -21.188 -3.271 15.242 1 84.38 296 GLN B O 1
ATOM 5114 N N . PRO B 1 297 ? -20.047 -3.41 17.281 1 87.94 297 PRO B N 1
ATOM 5115 C CA . PRO B 1 297 ? -19.922 -4.855 17.078 1 87.94 297 PRO B CA 1
ATOM 5116 C C . PRO B 1 297 ? -21.266 -5.543 16.844 1 87.94 297 PRO B C 1
ATOM 5118 O O . PRO B 1 297 ? -22.234 -5.242 17.547 1 87.94 297 PRO B O 1
ATOM 5121 N N . GLY B 1 298 ? -21.328 -6.395 15.82 1 88.25 298 GLY B N 1
ATOM 5122 C CA . GLY B 1 298 ? -22.562 -7.125 15.531 1 88.25 298 GLY B CA 1
ATOM 5123 C C . GLY B 1 298 ? -23.422 -6.438 14.492 1 88.25 298 GLY B C 1
ATOM 5124 O O . GLY B 1 298 ? -24.344 -7.051 13.945 1 88.25 298 GLY B O 1
ATOM 5125 N N . ASP B 1 299 ? -23.172 -5.215 14.195 1 85.56 299 ASP B N 1
ATOM 5126 C CA . ASP B 1 299 ? -23.922 -4.508 13.164 1 85.56 299 ASP B CA 1
ATOM 5127 C C . ASP B 1 299 ? -23.797 -5.203 11.812 1 85.56 299 ASP B C 1
ATOM 5129 O O . ASP B 1 299 ? -22.75 -5.777 11.5 1 85.56 299 ASP B O 1
ATOM 5133 N N . GLU B 1 300 ? -24.875 -5.168 11.047 1 86.56 300 GLU B N 1
ATOM 5134 C CA . GLU B 1 300 ? -24.812 -5.543 9.641 1 86.56 300 GLU B CA 1
ATOM 5135 C C . GLU B 1 300 ? -24.75 -4.309 8.742 1 86.56 300 GLU B C 1
ATOM 5137 O O . GLU B 1 300 ? -25.594 -3.418 8.852 1 86.56 300 GLU B O 1
ATOM 5142 N N . VAL B 1 301 ? -23.703 -4.242 7.961 1 83 301 VAL B N 1
ATOM 5143 C CA . VAL B 1 301 ? -23.547 -3.143 7.016 1 83 301 VAL B CA 1
ATOM 5144 C C . VAL B 1 301 ? -23.828 -3.635 5.602 1 83 301 VAL B C 1
ATOM 5146 O O . VAL B 1 301 ? -23.172 -4.543 5.102 1 83 301 VAL B O 1
ATOM 5149 N N . ALA B 1 302 ? -24.844 -3.1 4.996 1 84 302 ALA B N 1
ATOM 5150 C CA . ALA B 1 302 ? -25.203 -3.422 3.617 1 84 302 ALA B CA 1
ATOM 5151 C C . ALA B 1 302 ? -25.078 -2.193 2.721 1 84 302 ALA B C 1
ATOM 5153 O O . ALA B 1 302 ? -25.734 -1.173 2.965 1 84 302 ALA B O 1
ATOM 5154 N N . LEU B 1 303 ? -24.188 -2.254 1.761 1 77.5 303 LEU B N 1
ATOM 5155 C CA . LEU B 1 303 ? -23.953 -1.171 0.814 1 77.5 303 LEU B CA 1
ATOM 5156 C C . LEU B 1 303 ? -24.344 -1.587 -0.6 1 77.5 303 LEU B C 1
ATOM 5158 O O . LEU B 1 303 ? -24 -2.688 -1.042 1 77.5 303 LEU B O 1
ATOM 5162 N N . SER B 1 304 ? -25.062 -0.75 -1.256 1 76.31 304 SER B N 1
ATOM 5163 C CA . SER B 1 304 ? -25.531 -1.095 -2.592 1 76.31 304 SER B CA 1
ATOM 5164 C C . SER B 1 304 ? -25.281 0.039 -3.578 1 76.31 304 SER B C 1
ATOM 5166 O O . SER B 1 304 ? -25.234 1.208 -3.191 1 76.31 304 SER B O 1
ATOM 5168 N N . ALA B 1 305 ? -24.969 -0.281 -4.734 1 70.75 305 ALA B N 1
ATOM 5169 C CA . ALA B 1 305 ? -24.891 0.641 -5.863 1 70.75 305 ALA B CA 1
ATOM 5170 C C . ALA B 1 305 ? -25.547 0.048 -7.105 1 70.75 305 ALA B C 1
ATOM 5172 O O . ALA B 1 305 ? -25.453 -1.158 -7.348 1 70.75 305 ALA B O 1
ATOM 5173 N N . GLU B 1 306 ? -26.156 0.852 -7.852 1 68.81 306 GLU B N 1
ATOM 5174 C CA . GLU B 1 306 ? -26.828 0.385 -9.062 1 68.81 306 GLU B CA 1
ATOM 5175 C C . GLU B 1 306 ? -25.844 -0.304 -10.008 1 68.81 306 GLU B C 1
ATOM 5177 O O . GLU B 1 306 ? -24.781 0.234 -10.297 1 68.81 306 GLU B O 1
ATOM 5182 N N . GLY B 1 307 ? -26.203 -1.483 -10.43 1 69.81 307 GLY B N 1
ATOM 5183 C CA . GLY B 1 307 ? -25.391 -2.215 -11.383 1 69.81 307 GLY B CA 1
ATOM 5184 C C . GLY B 1 307 ? -24.281 -3.021 -10.734 1 69.81 307 GLY B C 1
ATOM 5185 O O . GLY B 1 307 ? -23.672 -3.867 -11.383 1 69.81 307 GLY B O 1
ATOM 5186 N N . LEU B 1 308 ? -24.062 -2.75 -9.414 1 79.25 308 LEU B N 1
ATOM 5187 C CA . LEU B 1 308 ? -22.938 -3.428 -8.781 1 79.25 308 LEU B CA 1
ATOM 5188 C C . LEU B 1 308 ? -23.422 -4.312 -7.637 1 79.25 308 LEU B C 1
ATOM 5190 O O . LEU B 1 308 ? -22.609 -4.938 -6.949 1 79.25 308 LEU B O 1
ATOM 5194 N N . GLY B 1 309 ? -24.734 -4.348 -7.426 1 79.5 309 GLY B N 1
ATOM 5195 C CA . GLY B 1 309 ? -25.281 -5.234 -6.41 1 79.5 309 GLY B CA 1
ATOM 5196 C C . GLY B 1 309 ? -25.125 -4.695 -5.004 1 79.5 309 GLY B C 1
ATOM 5197 O O . GLY B 1 309 ? -25.203 -3.482 -4.785 1 79.5 309 GLY B O 1
ATOM 5198 N N . THR B 1 310 ? -25.172 -5.664 -4.074 1 83 310 THR B N 1
ATOM 5199 C CA . THR B 1 310 ? -25.094 -5.309 -2.66 1 83 310 THR B CA 1
ATOM 5200 C C . THR B 1 310 ? -23.938 -6.035 -1.982 1 83 310 THR B C 1
ATOM 5202 O O . THR B 1 310 ? -23.688 -7.215 -2.252 1 83 310 THR B O 1
ATOM 5205 N N . LEU B 1 311 ? -23.203 -5.297 -1.225 1 88 311 LEU B N 1
ATOM 5206 C CA . LEU B 1 311 ? -22.125 -5.789 -0.384 1 88 311 LEU B CA 1
ATOM 5207 C C . LEU B 1 311 ? -22.5 -5.734 1.09 1 88 311 LEU B C 1
ATOM 5209 O O . LEU B 1 311 ? -22.828 -4.664 1.612 1 88 311 LEU B O 1
ATOM 5213 N N . THR B 1 312 ? -22.594 -6.949 1.698 1 88.38 312 THR B N 1
ATOM 5214 C CA . THR B 1 312 ? -23.016 -7.035 3.09 1 88.38 312 THR B CA 1
ATOM 5215 C C . THR B 1 312 ? -21.938 -7.684 3.951 1 88.38 312 THR B C 1
ATOM 5217 O O . THR B 1 312 ? -21.359 -8.703 3.564 1 88.38 312 THR B O 1
ATOM 5220 N N . ASN B 1 313 ? -21.672 -7.074 5.105 1 90.31 313 ASN B N 1
ATOM 5221 C CA . ASN B 1 313 ? -20.766 -7.637 6.098 1 90.31 313 ASN B CA 1
ATOM 5222 C C . ASN B 1 313 ? -21.281 -7.438 7.516 1 90.31 313 ASN B C 1
ATOM 5224 O O . ASN B 1 313 ? -22 -6.469 7.785 1 90.31 313 ASN B O 1
ATOM 5228 N N . THR B 1 314 ? -21 -8.398 8.344 1 91 314 THR B N 1
ATOM 5229 C CA . THR B 1 314 ? -21.25 -8.258 9.773 1 91 314 THR B CA 1
ATOM 5230 C C . THR B 1 314 ? -19.984 -7.785 10.5 1 91 314 THR B C 1
ATOM 5232 O O . THR B 1 314 ? -18.906 -8.312 10.266 1 91 314 THR B O 1
ATOM 5235 N N . VAL B 1 315 ? -20.188 -6.758 11.305 1 90 315 VAL B N 1
ATOM 5236 C CA . VAL B 1 315 ? -19.047 -6.203 12.031 1 90 315 VAL B CA 1
ATOM 5237 C C . VAL B 1 315 ? -18.672 -7.121 13.188 1 90 315 VAL B C 1
ATOM 5239 O O . VAL B 1 315 ? -19.531 -7.469 14.008 1 90 315 VAL B O 1
ATOM 5242 N N . GLY B 1 316 ? -17.453 -7.531 13.234 1 92.44 316 GLY B N 1
ATOM 5243 C CA . GLY B 1 316 ? -16.953 -8.391 14.297 1 92.44 316 GLY B CA 1
ATOM 5244 C C . GLY B 1 316 ? -16.766 -7.668 15.617 1 92.44 316 GLY B C 1
ATOM 5245 O O . GLY B 1 316 ? -17.047 -6.469 15.719 1 92.44 316 GLY B O 1
ATOM 5246 N N . HIS B 1 317 ? -16.312 -8.461 16.641 1 91.19 317 HIS B N 1
ATOM 5247 C CA . HIS B 1 317 ? -16.047 -7.918 17.969 1 91.19 317 HIS B CA 1
ATOM 5248 C C . HIS B 1 317 ? -14.562 -7.594 18.141 1 91.19 317 HIS B C 1
ATOM 5250 O O . HIS B 1 317 ? -13.711 -8.203 17.484 1 91.19 317 HIS B O 1
ATOM 5256 N N . PRO B 1 318 ? -14.328 -6.547 19 1 85.81 318 PRO B N 1
ATOM 5257 C CA . PRO B 1 318 ? -12.914 -6.312 19.297 1 85.81 318 PRO B CA 1
ATOM 5258 C C . PRO B 1 318 ? -12.219 -7.551 19.859 1 85.81 318 PRO B C 1
ATOM 5260 O O . PRO B 1 318 ? -12.805 -8.297 20.641 1 85.81 318 PRO B O 1
ATOM 5263 N N . PRO B 1 319 ? -11.039 -7.762 19.375 1 81.56 319 PRO B N 1
ATOM 5264 C CA . PRO B 1 319 ? -10.297 -8.883 19.953 1 81.56 319 PRO B CA 1
ATOM 5265 C C . PRO B 1 319 ? -9.945 -8.641 21.422 1 81.56 319 PRO B C 1
ATOM 5267 O O . PRO B 1 319 ? -9.961 -7.5 21.891 1 81.56 319 PRO B O 1
ATOM 5270 N N . ALA B 1 320 ? -9.633 -9.711 22.109 1 77.44 320 ALA B N 1
ATOM 5271 C CA . ALA B 1 320 ? -9.305 -9.633 23.531 1 77.44 320 ALA B CA 1
ATOM 5272 C C . ALA B 1 320 ? -8.07 -8.766 23.766 1 77.44 320 ALA B C 1
ATOM 5274 O O . ALA B 1 320 ? -7.926 -8.141 24.812 1 77.44 320 ALA B O 1
ATOM 5275 N N . THR B 1 321 ? -7.277 -8.648 22.797 1 72.12 321 THR B N 1
ATOM 5276 C CA . THR B 1 321 ? -6.012 -7.934 22.906 1 72.12 321 THR B CA 1
ATOM 5277 C C . THR B 1 321 ? -6.172 -6.48 22.469 1 72.12 321 THR B C 1
ATOM 5279 O O . THR B 1 321 ? -5.184 -5.766 22.297 1 72.12 321 THR B O 1
ATOM 5282 N N . ALA B 1 322 ? -7.367 -6.074 22.281 1 75.06 322 ALA B N 1
ATOM 5283 C CA . ALA B 1 322 ? -7.613 -4.715 21.797 1 75.06 322 ALA B CA 1
ATOM 5284 C C . ALA B 1 322 ? -7.055 -3.68 22.766 1 75.06 322 ALA B C 1
ATOM 5286 O O . ALA B 1 322 ? -7.152 -3.848 23.984 1 75.06 322 ALA B O 1
ATOM 5287 N N . GLN B 1 323 ? -6.348 -2.693 22.219 1 71.81 323 GLN B N 1
ATOM 5288 C CA . GLN B 1 323 ? -5.785 -1.603 23 1 71.81 323 GLN B CA 1
ATOM 5289 C C . GLN B 1 323 ? -6.047 -0.252 22.344 1 71.81 323 GLN B C 1
ATOM 5291 O O . GLN B 1 323 ? -6.312 -0.186 21.141 1 71.81 323 GLN B O 1
ATOM 5296 N N . ASN B 1 324 ? -5.977 0.722 23.203 1 69.56 324 ASN B N 1
ATOM 5297 C CA . ASN B 1 324 ? -6.055 2.068 22.641 1 69.56 324 ASN B CA 1
ATOM 5298 C C . ASN B 1 324 ? -4.824 2.4 21.797 1 69.56 324 ASN B C 1
ATOM 5300 O O . ASN B 1 324 ? -3.693 2.15 22.219 1 69.56 324 ASN B O 1
ATOM 5304 N N . PHE B 1 325 ? -5.184 2.867 20.594 1 71.44 325 PHE B N 1
ATOM 5305 C CA . PHE B 1 325 ? -4.098 3.188 19.672 1 71.44 325 PHE B CA 1
ATOM 5306 C C . PHE B 1 325 ? -3.078 4.105 20.328 1 71.44 325 PHE B C 1
ATOM 5308 O O . PHE B 1 325 ? -1.876 3.984 20.094 1 71.44 325 PHE B O 1
ATOM 5315 N N . LYS B 1 326 ? -3.506 4.961 21.188 1 65.31 326 LYS B N 1
ATOM 5316 C CA . LYS B 1 326 ? -2.641 5.934 21.844 1 65.31 326 LYS B CA 1
ATOM 5317 C C . LYS B 1 326 ? -1.703 5.25 22.844 1 65.31 326 LYS B C 1
ATOM 5319 O O . LYS B 1 326 ? -0.702 5.836 23.266 1 65.31 326 LYS B O 1
ATOM 5324 N N . GLU B 1 327 ? -2.043 4.047 23.141 1 62.34 327 GLU B N 1
ATOM 5325 C CA . GLU B 1 327 ? -1.256 3.32 24.125 1 62.34 327 GLU B CA 1
ATOM 5326 C C . GLU B 1 327 ? -0.332 2.305 23.469 1 62.34 327 GLU B C 1
ATOM 5328 O O . GLU B 1 327 ? 0.534 1.721 24.125 1 62.34 327 GLU B O 1
ATOM 5333 N N . VAL B 1 328 ? -0.586 2.152 22.234 1 60.81 328 VAL B N 1
ATOM 5334 C CA . VAL B 1 328 ? 0.206 1.14 21.531 1 60.81 328 VAL B CA 1
ATOM 5335 C C . VAL B 1 328 ? 1.676 1.556 21.516 1 60.81 328 VAL B C 1
ATOM 5337 O O . VAL B 1 328 ? 2.002 2.695 21.188 1 60.81 328 VAL B O 1
ATOM 5340 N N . ASP B 1 329 ? 2.631 0.685 21.875 1 52.72 329 ASP B N 1
ATOM 5341 C CA . ASP B 1 329 ? 4.086 0.775 21.891 1 52.72 329 ASP B CA 1
ATOM 5342 C C . ASP B 1 329 ? 4.562 1.951 22.734 1 52.72 329 ASP B C 1
ATOM 5344 O O . ASP B 1 329 ? 5.559 2.598 22.406 1 52.72 329 ASP B O 1
ATOM 5348 N N . CYS B 1 330 ? 3.691 2.686 23.391 1 49.91 330 CYS B N 1
ATOM 5349 C CA . CYS B 1 330 ? 4.152 3.709 24.312 1 49.91 330 CYS B CA 1
ATOM 5350 C C . CYS B 1 330 ? 5.059 3.107 25.391 1 49.91 330 CYS B C 1
ATOM 5352 O O . CYS B 1 330 ? 4.695 2.121 26.031 1 49.91 330 CYS B O 1
ATOM 5354 N N . GLY B 1 331 ? 6.168 2.658 24.922 1 44.34 331 GLY B N 1
ATOM 5355 C CA . GLY B 1 331 ? 7.082 2.24 25.984 1 44.34 331 GLY B CA 1
ATOM 5356 C C . GLY B 1 331 ? 6.707 2.781 27.344 1 44.34 331 GLY B C 1
ATOM 5357 O O . GLY B 1 331 ? 6.246 3.92 27.469 1 44.34 331 GLY B O 1
ATOM 5358 N N . GLY B 1 332 ? 6.285 2.012 28.234 1 47.62 332 GLY B N 1
ATOM 5359 C CA . GLY B 1 332 ? 6.035 2.314 29.625 1 47.62 332 GLY B CA 1
ATOM 5360 C C . GLY B 1 332 ? 6.121 3.797 29.938 1 47.62 332 GLY B C 1
ATOM 5361 O O . GLY B 1 332 ? 6.195 4.188 31.109 1 47.62 332 GLY B O 1
ATOM 5362 N N . GLY B 1 333 ? 6.43 4.598 28.953 1 47.62 333 GLY B N 1
ATOM 5363 C CA . GLY B 1 333 ? 6.633 5.969 29.391 1 47.62 333 GLY B CA 1
ATOM 5364 C C . GLY B 1 333 ? 5.34 6.688 29.719 1 47.62 333 GLY B C 1
ATOM 5365 O O . GLY B 1 333 ? 4.27 6.301 29.25 1 47.62 333 GLY B O 1
ATOM 5366 N N . ALA B 1 334 ? 5.352 7.367 30.766 1 52.12 334 ALA B N 1
ATOM 5367 C CA . ALA B 1 334 ? 4.238 8.156 31.297 1 52.12 334 ALA B CA 1
ATOM 5368 C C . ALA B 1 334 ? 3.756 9.18 30.281 1 52.12 334 ALA B C 1
ATOM 5370 O O . ALA B 1 334 ? 4.555 9.727 29.516 1 52.12 334 ALA B O 1
ATOM 5371 N N . PRO B 1 335 ? 2.447 9.18 29.891 1 59 335 PRO B N 1
ATOM 5372 C CA . PRO B 1 335 ? 1.925 10.281 29.062 1 59 335 PRO B CA 1
ATOM 5373 C C . PRO B 1 335 ? 2.467 11.641 29.5 1 59 335 PRO B C 1
ATOM 5375 O O . PRO B 1 335 ? 2.898 11.812 30.641 1 59 335 PRO B O 1
ATOM 5378 N N . PRO B 1 336 ? 2.617 12.555 28.5 1 61.59 336 PRO B N 1
ATOM 5379 C CA . PRO B 1 336 ? 3.131 13.859 28.938 1 61.59 336 PRO B CA 1
ATOM 5380 C C . PRO B 1 336 ? 2.316 14.453 30.094 1 61.59 336 PRO B C 1
ATOM 5382 O O . PRO B 1 336 ? 1.095 14.297 30.125 1 61.59 336 PRO B O 1
ATOM 5385 N N . GLY B 1 337 ? 3.053 14.852 31.125 1 67.44 337 GLY B N 1
ATOM 5386 C CA . GLY B 1 337 ? 2.41 15.453 32.281 1 67.44 337 GLY B CA 1
ATOM 5387 C C . GLY B 1 337 ? 1.574 16.672 31.938 1 67.44 337 GLY B C 1
ATOM 5388 O O . GLY B 1 337 ? 1.906 17.422 31.016 1 67.44 337 GLY B O 1
ATOM 5389 N N . ARG B 1 338 ? 0.415 16.844 32.594 1 75.44 338 ARG B N 1
ATOM 5390 C CA . ARG B 1 338 ? -0.5 17.969 32.406 1 75.44 338 ARG B CA 1
ATOM 5391 C C . ARG B 1 338 ? 0.237 19.297 32.5 1 75.44 338 ARG B C 1
ATOM 5393 O O . ARG B 1 338 ? 0.078 20.172 31.656 1 75.44 338 ARG B O 1
ATOM 5400 N N . LEU B 1 339 ? 0.994 19.422 33.5 1 81.31 339 LEU B N 1
ATOM 5401 C CA . LEU B 1 339 ? 1.685 20.688 33.781 1 81.31 339 LEU B CA 1
ATOM 5402 C C . LEU B 1 339 ? 2.77 20.938 32.719 1 81.31 339 LEU B C 1
ATOM 5404 O O . LEU B 1 339 ? 2.961 22.062 32.281 1 81.31 339 LEU B O 1
ATOM 5408 N N . ARG B 1 340 ? 3.439 19.938 32.375 1 79 340 ARG B N 1
ATOM 5409 C CA . ARG B 1 340 ? 4.484 20.078 31.375 1 79 340 ARG B CA 1
ATOM 5410 C C . ARG B 1 340 ? 3.898 20.484 30.031 1 79 340 ARG B C 1
ATOM 5412 O O . ARG B 1 340 ? 4.453 21.344 29.328 1 79 340 ARG B O 1
ATOM 5419 N N . THR B 1 341 ? 2.809 19.891 29.719 1 77.19 341 THR B N 1
ATOM 5420 C CA . THR B 1 341 ? 2.152 20.219 28.453 1 77.19 341 THR B CA 1
ATOM 5421 C C . THR B 1 341 ? 1.616 21.656 28.484 1 77.19 341 THR B C 1
ATOM 5423 O O . THR B 1 341 ? 1.75 22.391 27.5 1 77.19 341 THR B O 1
ATOM 5426 N N . ALA B 1 342 ? 1.032 22 29.609 1 83.25 342 ALA B N 1
ATOM 5427 C CA . ALA B 1 342 ? 0.518 23.359 29.75 1 83.25 342 ALA B CA 1
ATOM 5428 C C . ALA B 1 342 ? 1.641 24.375 29.625 1 83.25 342 ALA B C 1
ATOM 5430 O O . ALA B 1 342 ? 1.482 25.406 28.953 1 83.25 342 ALA B O 1
ATOM 5431 N N . LEU B 1 343 ? 2.699 24.125 30.203 1 86.06 343 LEU B N 1
ATOM 5432 C CA . LEU B 1 343 ? 3.842 25.031 30.141 1 86.06 343 LEU B CA 1
ATOM 5433 C C . LEU B 1 343 ? 4.387 25.141 28.734 1 86.06 343 LEU B C 1
ATOM 5435 O O . LEU B 1 343 ? 4.75 26.234 28.281 1 86.06 343 LEU B O 1
ATOM 5439 N N . ARG B 1 344 ? 4.488 24.078 28.109 1 80.5 344 ARG B N 1
ATOM 5440 C CA . ARG B 1 344 ? 4.957 24.094 26.734 1 80.5 344 ARG B CA 1
ATOM 5441 C C . ARG B 1 344 ? 4.035 24.922 25.844 1 80.5 344 ARG B C 1
ATOM 5443 O O . ARG B 1 344 ? 4.504 25.719 25.031 1 80.5 344 ARG B O 1
ATOM 5450 N N . CYS B 1 345 ? 2.771 24.703 25.969 1 81.12 345 CYS B N 1
ATOM 5451 C CA . CYS B 1 345 ? 1.809 25.469 25.203 1 81.12 345 CYS B CA 1
ATOM 5452 C C . CYS B 1 345 ? 1.929 26.969 25.516 1 81.12 345 CYS B C 1
ATOM 5454 O O . CYS B 1 345 ? 1.863 27.797 24.609 1 81.12 345 CYS B O 1
ATOM 5456 N N . ALA B 1 346 ? 2.098 27.234 26.75 1 86.94 346 ALA B N 1
ATOM 5457 C CA . ALA B 1 346 ? 2.238 28.625 27.172 1 86.94 346 ALA B CA 1
ATOM 5458 C C . ALA B 1 346 ? 3.49 29.25 26.562 1 86.94 346 ALA B C 1
ATOM 5460 O O . ALA B 1 346 ? 3.463 30.406 26.125 1 86.94 346 ALA B O 1
ATOM 5461 N N . LEU B 1 347 ? 4.527 28.547 26.578 1 86.81 347 LEU B N 1
ATOM 5462 C CA . LEU B 1 347 ? 5.762 29.047 25.984 1 86.81 347 LEU B CA 1
ATOM 5463 C C . LEU B 1 347 ? 5.594 29.25 24.484 1 86.81 347 LEU B C 1
ATOM 5465 O O . LEU B 1 347 ? 6.07 30.25 23.938 1 86.81 347 LEU B O 1
ATOM 5469 N N . LEU B 1 348 ? 4.941 28.375 23.875 1 81.88 348 LEU B N 1
ATOM 5470 C CA . LEU B 1 348 ? 4.719 28.484 22.438 1 81.88 348 LEU B CA 1
ATOM 5471 C C . LEU B 1 348 ? 3.762 29.625 22.125 1 81.88 348 LEU B C 1
ATOM 5473 O O . LEU B 1 348 ? 3.836 30.219 21.047 1 81.88 348 LEU B O 1
ATOM 5477 N N . ALA B 1 349 ? 2.865 29.906 23.062 1 86.31 349 ALA B N 1
ATOM 5478 C CA . ALA B 1 349 ? 1.97 31.047 22.875 1 86.31 349 ALA B CA 1
ATOM 5479 C C . ALA B 1 349 ? 2.758 32.344 22.719 1 86.31 349 ALA B C 1
ATOM 5481 O O . ALA B 1 349 ? 2.316 33.25 22.031 1 86.31 349 ALA B O 1
ATOM 5482 N N . VAL B 1 350 ? 3.852 32.344 23.266 1 90.06 350 VAL B N 1
ATOM 5483 C CA . VAL B 1 350 ? 4.691 33.531 23.203 1 90.06 350 VAL B CA 1
ATOM 5484 C C . VAL B 1 350 ? 5.633 33.438 22 1 90.06 350 VAL B C 1
ATOM 5486 O O . VAL B 1 350 ? 5.84 34.438 21.297 1 90.06 350 VAL B O 1
ATOM 5489 N N . ALA B 1 351 ? 6.113 32.344 21.734 1 86.56 351 ALA B N 1
ATOM 5490 C CA . ALA B 1 351 ? 7.184 32.156 20.75 1 86.56 351 ALA B CA 1
ATOM 5491 C C . ALA B 1 351 ? 6.629 32.094 19.344 1 86.56 351 ALA B C 1
ATOM 5493 O O . ALA B 1 351 ? 7.289 32.5 18.375 1 86.56 351 ALA B O 1
ATOM 5494 N N . LEU B 1 352 ? 5.441 31.562 19.125 1 82.31 352 LEU B N 1
ATOM 5495 C CA . LEU B 1 352 ? 4.957 31.234 17.797 1 82.31 352 LEU B CA 1
ATOM 5496 C C . LEU B 1 352 ? 4.504 32.469 17.047 1 82.31 352 LEU B C 1
ATOM 5498 O O . LEU B 1 352 ? 4.715 32.594 15.836 1 82.31 352 LEU B O 1
ATOM 5502 N N . PRO B 1 353 ? 3.852 33.438 17.734 1 87 353 PRO B N 1
ATOM 5503 C CA . PRO B 1 353 ? 3.377 34.625 16.984 1 87 353 PRO B CA 1
ATOM 5504 C C . PRO B 1 353 ? 4.5 35.344 16.266 1 87 353 PRO B C 1
ATOM 5506 O O . PRO B 1 353 ? 4.414 35.562 15.047 1 87 353 PRO B O 1
ATOM 5509 N N . PRO B 1 354 ? 5.609 35.656 16.938 1 89.31 354 PRO B N 1
ATOM 5510 C CA . PRO B 1 354 ? 6.68 36.312 16.172 1 89.31 354 PRO B CA 1
ATOM 5511 C C . PRO B 1 354 ? 7.258 35.406 15.094 1 89.31 354 PRO B C 1
ATOM 5513 O O . PRO B 1 354 ? 7.648 35.875 14.023 1 89.31 354 PRO B O 1
ATOM 5516 N N . LEU B 1 355 ? 7.324 34.188 15.336 1 82.69 355 LEU B N 1
ATOM 5517 C CA . LEU B 1 355 ? 7.855 33.219 14.359 1 82.69 355 LEU B CA 1
ATOM 5518 C C . LEU B 1 355 ? 6.961 33.156 13.125 1 82.69 355 LEU B C 1
ATOM 5520 O O . LEU B 1 355 ? 7.449 33.188 11.992 1 82.69 355 LEU B O 1
ATOM 5524 N N . THR B 1 356 ? 5.691 33 13.352 1 81.06 356 THR B N 1
ATOM 5525 C CA . THR B 1 356 ? 4.766 32.906 12.227 1 81.06 356 THR B CA 1
ATOM 5526 C C . THR B 1 356 ? 4.75 34.219 11.438 1 81.06 356 THR B C 1
ATOM 5528 O O . THR B 1 356 ? 4.633 34.219 10.211 1 81.06 356 THR B O 1
ATOM 5531 N N . PHE B 1 357 ? 4.828 35.312 12.188 1 87.31 357 PHE B N 1
ATOM 5532 C CA . PHE B 1 357 ? 4.934 36.594 11.508 1 87.31 357 PHE B CA 1
ATOM 5533 C C . PHE B 1 357 ? 6.152 36.625 10.594 1 87.31 357 PHE B C 1
ATOM 5535 O O . PHE B 1 357 ? 6.043 36.969 9.422 1 87.31 357 PHE B O 1
ATOM 5542 N N . ALA B 1 358 ? 7.254 36.25 11.141 1 86.69 358 ALA B N 1
ATOM 5543 C CA . ALA B 1 358 ? 8.5 36.281 10.375 1 86.69 358 ALA B CA 1
ATOM 5544 C C . ALA B 1 358 ? 8.398 35.344 9.156 1 86.69 358 ALA B C 1
ATOM 5546 O O . ALA B 1 358 ? 8.844 35.719 8.062 1 86.69 358 ALA B O 1
ATOM 5547 N N . LEU B 1 359 ? 7.898 34.188 9.344 1 79.38 359 LEU B N 1
ATOM 5548 C CA . LEU B 1 359 ? 7.754 33.219 8.266 1 79.38 359 LEU B CA 1
ATOM 5549 C C . LEU B 1 359 ? 6.867 33.781 7.152 1 79.38 359 LEU B C 1
ATOM 5551 O O . LEU B 1 359 ? 7.188 33.656 5.969 1 79.38 359 LEU B O 1
ATOM 5555 N N . MET B 1 360 ? 5.816 34.438 7.523 1 83.06 360 MET B N 1
ATOM 5556 C CA . MET B 1 360 ? 4.883 34.969 6.531 1 83.06 360 MET B CA 1
ATOM 5557 C C . MET B 1 360 ? 5.484 36.156 5.789 1 83.06 360 MET B C 1
ATOM 5559 O O . MET B 1 360 ? 5.266 36.312 4.59 1 83.06 360 MET B O 1
ATOM 5563 N N . VAL B 1 361 ? 6.156 36.969 6.523 1 86.88 361 VAL B N 1
ATOM 5564 C CA . VAL B 1 361 ? 6.855 38.062 5.863 1 86.88 361 VAL B CA 1
ATOM 5565 C C . VAL B 1 361 ? 7.879 37.5 4.875 1 86.88 361 VAL B C 1
ATOM 5567 O O . VAL B 1 361 ? 8 38 3.754 1 86.88 361 VAL B O 1
ATOM 5570 N N . GLY B 1 362 ? 8.594 36.531 5.352 1 81.62 362 GLY B N 1
ATOM 5571 C CA . GLY B 1 362 ? 9.508 35.844 4.441 1 81.62 362 GLY B CA 1
ATOM 5572 C C . GLY B 1 362 ? 8.82 35.281 3.213 1 81.62 362 GLY B C 1
ATOM 5573 O O . GLY B 1 362 ? 9.352 35.406 2.102 1 81.62 362 GLY B O 1
ATOM 5574 N N . GLY B 1 363 ? 7.688 34.656 3.41 1 78.62 363 GLY B N 1
ATOM 5575 C CA . GLY B 1 363 ? 6.91 34.156 2.293 1 78.62 363 GLY B CA 1
ATOM 5576 C C . GLY B 1 363 ? 6.48 35.25 1.323 1 78.62 363 GLY B C 1
ATOM 5577 O O . GLY B 1 363 ? 6.547 35.062 0.106 1 78.62 363 GLY B O 1
ATOM 5578 N N . ALA B 1 364 ? 6.059 36.344 1.887 1 83.56 364 ALA B N 1
ATOM 5579 C CA . ALA B 1 364 ? 5.652 37.469 1.046 1 83.56 364 ALA B CA 1
ATOM 5580 C C . ALA B 1 364 ? 6.82 37.969 0.206 1 83.56 364 ALA B C 1
ATOM 5582 O O . ALA B 1 364 ? 6.672 38.219 -0.994 1 83.56 364 ALA B O 1
ATOM 5583 N N . LEU B 1 365 ? 7.906 38.062 0.807 1 84.88 365 LEU B N 1
ATOM 5584 C CA . LEU B 1 365 ? 9.094 38.531 0.104 1 84.88 365 LEU B CA 1
ATOM 5585 C C . LEU B 1 365 ? 9.523 37.531 -0.97 1 84.88 365 LEU B C 1
ATOM 5587 O O . LEU B 1 365 ? 9.875 37.938 -2.084 1 84.88 365 LEU B O 1
ATOM 5591 N N . SER B 1 366 ? 9.531 36.281 -0.591 1 78 366 SER B N 1
ATOM 5592 C CA . SER B 1 366 ? 9.898 35.25 -1.554 1 78 366 SER B CA 1
ATOM 5593 C C . SER B 1 366 ? 8.969 35.281 -2.764 1 78 366 SER B C 1
ATOM 5595 O O . SER B 1 366 ? 9.422 35.094 -3.898 1 78 366 SER B O 1
ATOM 5597 N N . ALA B 1 367 ? 7.715 35.406 -2.533 1 78 367 ALA B N 1
ATOM 5598 C CA . ALA B 1 367 ? 6.746 35.469 -3.625 1 78 367 ALA B CA 1
ATOM 5599 C C . ALA B 1 367 ? 7.02 36.656 -4.535 1 78 367 ALA B C 1
ATOM 5601 O O . ALA B 1 367 ? 6.961 36.531 -5.762 1 78 367 ALA B O 1
ATOM 5602 N N . LEU B 1 368 ? 7.34 37.75 -3.967 1 82.12 368 LEU B N 1
ATOM 5603 C CA . LEU B 1 368 ? 7.586 38.969 -4.734 1 82.12 368 LEU B CA 1
ATOM 5604 C C . LEU B 1 368 ? 8.859 38.812 -5.566 1 82.12 368 LEU B C 1
ATOM 5606 O O . LEU B 1 368 ? 8.93 39.344 -6.68 1 82.12 368 LEU B O 1
ATOM 5610 N N . LEU B 1 369 ? 9.734 38.094 -5.078 1 78.62 369 LEU B N 1
ATOM 5611 C CA . LEU B 1 369 ? 11.031 38 -5.738 1 78.62 369 LEU B CA 1
ATOM 5612 C C . LEU B 1 369 ? 11.07 36.812 -6.707 1 78.62 369 LEU B C 1
ATOM 5614 O O . LEU B 1 369 ? 12.055 36.625 -7.422 1 78.62 369 LEU B O 1
ATOM 5618 N N . TRP B 1 370 ? 10.016 36 -6.652 1 74.25 370 TRP B N 1
ATOM 5619 C CA . TRP B 1 370 ? 9.969 34.844 -7.547 1 74.25 370 TRP B CA 1
ATOM 5620 C C . TRP B 1 370 ? 9.883 35.312 -9 1 74.25 370 TRP B C 1
ATOM 5622 O O . TRP B 1 370 ? 9.039 36.125 -9.359 1 74.25 370 TRP B O 1
ATOM 5632 N N . ARG B 1 371 ? 10.891 34.875 -9.836 1 67.5 371 ARG B N 1
ATOM 5633 C CA . ARG B 1 371 ? 11.016 35.344 -11.219 1 67.5 371 ARG B CA 1
ATOM 5634 C C . ARG B 1 371 ? 10.312 34.375 -12.18 1 67.5 371 ARG B C 1
ATOM 5636 O O . ARG B 1 371 ? 10.492 34.469 -13.391 1 67.5 371 ARG B O 1
ATOM 5643 N N . GLY B 1 372 ? 9.344 33.5 -11.711 1 59.47 372 GLY B N 1
ATOM 5644 C CA . GLY B 1 372 ? 8.641 32.594 -12.594 1 59.47 372 GLY B CA 1
ATOM 5645 C C . GLY B 1 372 ? 9.32 31.234 -12.711 1 59.47 372 GLY B C 1
ATOM 5646 O O . GLY B 1 372 ? 10.391 31.016 -12.133 1 59.47 372 GLY B O 1
ATOM 5647 N N . PRO B 1 373 ? 8.445 30.219 -13.172 1 55.22 373 PRO B N 1
ATOM 5648 C CA . PRO B 1 373 ? 9.031 28.875 -13.336 1 55.22 373 PRO B CA 1
ATOM 5649 C C . PRO B 1 373 ? 10.258 28.891 -14.258 1 55.22 373 PRO B C 1
ATOM 5651 O O . PRO B 1 373 ? 10.266 29.578 -15.273 1 55.22 373 PRO B O 1
ATOM 5654 N N . ALA B 1 374 ? 11.383 29.109 -13.742 1 48.44 374 ALA B N 1
ATOM 5655 C CA . ALA B 1 374 ? 12.531 29.109 -14.641 1 48.44 374 ALA B CA 1
ATOM 5656 C C . ALA B 1 374 ? 12.445 27.953 -15.633 1 48.44 374 ALA B C 1
ATOM 5658 O O . ALA B 1 374 ? 13.422 27.641 -16.328 1 48.44 374 ALA B O 1
ATOM 5659 N N . GLY B 1 375 ? 11.32 27.828 -16.375 1 44.22 375 GLY B N 1
ATOM 5660 C CA . GLY B 1 375 ? 11.211 26.859 -17.453 1 44.22 375 GLY B CA 1
ATOM 5661 C C . GLY B 1 375 ? 11.82 25.516 -17.109 1 44.22 375 GLY B C 1
ATOM 5662 O O . GLY B 1 375 ? 11.906 24.625 -17.953 1 44.22 375 GLY B O 1
ATOM 5663 N N . VAL B 1 376 ? 12.734 25.453 -16.172 1 43.47 376 VAL B N 1
ATOM 5664 C CA . VAL B 1 376 ? 13.547 24.25 -16.062 1 43.47 376 VAL B CA 1
ATOM 5665 C C . VAL B 1 376 ? 12.797 23.188 -15.258 1 43.47 376 VAL B C 1
ATOM 5667 O O . VAL B 1 376 ? 12.164 23.5 -14.242 1 43.47 376 VAL B O 1
ATOM 5670 N N . LEU B 1 377 ? 12.453 22.125 -15.898 1 44.72 377 LEU B N 1
ATOM 5671 C CA . LEU B 1 377 ? 11.883 20.922 -15.297 1 44.72 377 LEU B CA 1
ATOM 5672 C C . LEU B 1 377 ? 12.461 20.688 -13.906 1 44.72 377 LEU B C 1
ATOM 5674 O O . LEU B 1 377 ? 11.82 20.062 -13.055 1 44.72 377 LEU B O 1
ATOM 5678 N N . ARG B 1 378 ? 13.867 20.969 -13.703 1 49.41 378 ARG B N 1
ATOM 5679 C CA . ARG B 1 378 ? 14.609 20.469 -12.547 1 49.41 378 ARG B CA 1
ATOM 5680 C C . ARG B 1 378 ? 15.352 21.609 -11.844 1 49.41 378 ARG B C 1
ATOM 5682 O O . ARG B 1 378 ? 16.156 22.312 -12.469 1 49.41 378 ARG B O 1
ATOM 5689 N N . SER B 1 379 ? 14.742 22.297 -10.875 1 48.44 379 SER B N 1
ATOM 5690 C CA . SER B 1 379 ? 15.633 23.141 -10.086 1 48.44 379 SER B CA 1
ATOM 5691 C C . SER B 1 379 ? 16.891 22.391 -9.68 1 48.44 379 SER B C 1
ATOM 5693 O O . SER B 1 379 ? 16.875 21.156 -9.578 1 48.44 379 SER B O 1
ATOM 5695 N N . PRO B 1 380 ? 18.031 23.031 -9.695 1 53.28 380 PRO B N 1
ATOM 5696 C CA . PRO B 1 380 ? 19.25 22.344 -9.234 1 53.28 380 PRO B CA 1
ATOM 5697 C C . PRO B 1 380 ? 19.062 21.672 -7.879 1 53.28 380 PRO B C 1
ATOM 5699 O O . PRO B 1 380 ? 18.422 22.234 -6.984 1 53.28 380 PRO B O 1
ATOM 5702 N N . ALA B 1 381 ? 19.297 20.359 -7.824 1 57.12 381 ALA B N 1
ATOM 5703 C CA . ALA B 1 381 ? 19.188 19.547 -6.617 1 57.12 381 ALA B CA 1
ATOM 5704 C C . ALA B 1 381 ? 19.938 20.188 -5.453 1 57.12 381 ALA B C 1
ATOM 5706 O O . ALA B 1 381 ? 21 20.766 -5.641 1 57.12 381 ALA B O 1
ATOM 5707 N N . PRO B 1 382 ? 19.25 20.375 -4.293 1 53.25 382 PRO B N 1
ATOM 5708 C CA . PRO B 1 382 ? 20 20.875 -3.133 1 53.25 382 PRO B CA 1
ATOM 5709 C C . PRO B 1 382 ? 21.234 20.016 -2.814 1 53.25 382 PRO B C 1
ATOM 5711 O O . PRO B 1 382 ? 21.281 18.844 -3.195 1 53.25 382 PRO B O 1
ATOM 5714 N N . THR B 1 383 ? 22.281 20.766 -2.377 1 52.81 383 THR B N 1
ATOM 5715 C CA . THR B 1 383 ? 23.484 20.047 -1.962 1 52.81 383 THR B CA 1
ATOM 5716 C C . THR B 1 383 ? 23.188 19.141 -0.772 1 52.81 383 THR B C 1
ATOM 5718 O O . THR B 1 383 ? 22.469 19.531 0.15 1 52.81 383 THR B O 1
ATOM 5721 N N . VAL B 1 384 ? 23.297 17.953 -0.939 1 49.38 384 VAL B N 1
ATOM 5722 C CA . VAL B 1 384 ? 23.156 17.016 0.175 1 49.38 384 VAL B CA 1
ATOM 5723 C C . VAL B 1 384 ? 24.25 17.266 1.202 1 49.38 384 VAL B C 1
ATOM 5725 O O . VAL B 1 384 ? 25.438 17.266 0.861 1 49.38 384 VAL B O 1
ATOM 5728 N N . PRO B 1 385 ? 23.875 17.844 2.389 1 44.03 385 PRO B N 1
ATOM 5729 C CA . PRO B 1 385 ? 24.953 18.016 3.361 1 44.03 385 PRO B CA 1
ATOM 5730 C C . PRO B 1 385 ? 25.719 16.734 3.641 1 44.03 385 PRO B C 1
ATOM 5732 O O . PRO B 1 385 ? 25.141 15.641 3.623 1 44.03 385 PRO B O 1
ATOM 5735 N N . ALA B 1 386 ? 27.047 16.859 3.523 1 43.03 386 ALA B N 1
ATOM 5736 C CA . ALA B 1 386 ? 27.922 15.734 3.836 1 43.03 386 ALA B CA 1
ATOM 5737 C C . ALA B 1 386 ? 27.734 15.266 5.277 1 43.03 386 ALA B C 1
ATOM 5739 O O . ALA B 1 386 ? 27.484 16.078 6.172 1 43.03 386 ALA B O 1
ATOM 5740 N N . ILE B 1 387 ? 27.328 14.18 5.539 1 40.44 387 ILE B N 1
ATOM 5741 C CA . ILE B 1 387 ? 27.266 13.656 6.902 1 40.44 387 ILE B CA 1
ATOM 5742 C C . ILE B 1 387 ? 28.625 13.82 7.578 1 40.44 387 ILE B C 1
ATOM 5744 O O . ILE B 1 387 ? 29.641 13.375 7.055 1 40.44 387 ILE B O 1
ATOM 5748 N N . ARG B 1 388 ? 28.797 14.789 8.602 1 36.09 388 ARG B N 1
ATOM 5749 C CA . ARG B 1 388 ? 30 14.82 9.414 1 36.09 388 ARG B CA 1
ATOM 5750 C C . ARG B 1 388 ? 30.266 13.461 10.062 1 36.09 388 ARG B C 1
ATOM 5752 O O . ARG B 1 388 ? 29.344 12.852 10.602 1 36.09 388 ARG B O 1
ATOM 5759 N N . ARG B 1 389 ? 31.406 12.875 9.75 1 35.81 389 ARG B N 1
ATOM 5760 C CA . ARG B 1 389 ? 31.922 11.695 10.438 1 35.81 389 ARG B CA 1
ATOM 5761 C C . ARG B 1 389 ? 32.156 11.977 11.914 1 35.81 389 ARG B C 1
ATOM 5763 O O . ARG B 1 389 ? 32.719 13.016 12.281 1 35.81 389 ARG B O 1
ATOM 5770 N N . ALA B 1 390 ? 31.406 11.352 12.703 1 31.17 390 ALA B N 1
ATOM 5771 C CA . ALA B 1 390 ? 31.766 11.383 14.117 1 31.17 390 ALA B CA 1
ATOM 5772 C C . ALA B 1 390 ? 33.25 11.141 14.312 1 31.17 390 ALA B C 1
ATOM 5774 O O . ALA B 1 390 ? 33.812 11.391 15.391 1 31.17 390 ALA B O 1
ATOM 5775 N N . ALA B 1 391 ? 33.938 10.602 13.5 1 31.33 391 ALA B N 1
ATOM 5776 C CA . ALA B 1 391 ? 35.344 10.469 13.859 1 31.33 391 ALA B CA 1
ATOM 5777 C C . ALA B 1 391 ? 36 11.836 13.992 1 31.33 391 ALA B C 1
ATOM 5779 O O . ALA B 1 391 ? 37.156 11.93 14.391 1 31.33 391 ALA B O 1
ATOM 5780 N N . ASP B 1 392 ? 35.375 12.812 13.531 1 27.75 392 ASP B N 1
ATOM 5781 C CA . ASP B 1 392 ? 36.219 13.992 13.672 1 27.75 392 ASP B CA 1
ATOM 5782 C C . ASP B 1 392 ? 36.062 14.586 15.07 1 27.75 392 ASP B C 1
ATOM 5784 O O . ASP B 1 392 ? 36.719 15.594 15.391 1 27.75 392 ASP B O 1
ATOM 5788 N N . LYS B 1 393 ? 35.156 14.32 15.867 1 34.06 393 LYS B N 1
ATOM 5789 C CA . LYS B 1 393 ? 35.25 14.891 17.203 1 34.06 393 LYS B CA 1
ATOM 5790 C C . LYS B 1 393 ? 36.344 14.195 18.031 1 34.06 393 LYS B C 1
ATOM 5792 O O . LYS B 1 393 ? 36.562 14.531 19.188 1 34.06 393 LYS B O 1
ATOM 5797 N N . ARG B 1 394 ? 36.844 13.109 17.688 1 28.3 394 ARG B N 1
ATOM 5798 C CA . ARG B 1 394 ? 37.906 12.672 18.609 1 28.3 394 ARG B CA 1
ATOM 5799 C C . ARG B 1 394 ? 39.219 13.422 18.359 1 28.3 394 ARG B C 1
ATOM 5801 O O . ARG B 1 394 ? 40.25 13.078 18.922 1 28.3 394 ARG B O 1
ATOM 5808 N N . ARG B 1 395 ? 39.125 14.531 17.594 1 21.58 395 ARG B N 1
ATOM 5809 C CA . ARG B 1 395 ? 40.312 15.25 18.047 1 21.58 395 ARG B CA 1
ATOM 5810 C C . ARG B 1 395 ? 39.969 16.188 19.203 1 21.58 395 ARG B C 1
ATOM 5812 O O . ARG B 1 395 ? 38.969 16.875 19.188 1 21.58 395 ARG B O 1
#

Foldseek 3Di:
DKKWFQAPVQAIFIQAPVRFGFRLCVLLVPDPDDDDPLSVQCNVQRRAPLSQLLDDPVSVVVSRVSRVPGDPVRTDDDRTFANDQFPWEKEWQPDPVSVVLLVVVLCVLLVVLVLNVLVVVVVVVLVQAQPPGDDPPVATDMDIADSVFEGEFPEAQEDQLAADFKDKFKKKKWFQSAKADLAHDLVRQVSRTRWIKIKIQMFRSNVQSCCCRPVNPHDDSRRHRHMYIYRITGGCVVPLVPFFAFDDQPDVQQFGFGPGNPVSSVQRPRVSHSDTDHGRYIYIHTGDTNGDGTDDQQDWHWYGTHRHGIGIHGYHDHDPNRDHPVPPPPVPDDPPDPVNVVVVVVVCVPVVVVVVVVVVVVSVVCSVPDPDDPPDPDDPDPDDPDPPDVVVVVD/DKKWFQAPVQAIFIQAPVRFGFRLCVLLVPDPDDDDPLSVQCNVQRRAPLSQLLDDPVSVVVSRVSRVPGDPVRTDDDRTFANDQFPWEKEWQPDPVSVVLLVVVLCVLLVVLVCNVLVVVVVVVQVQAFPPGDPPPVPGDMDIADSVFEGEFPEAQEDQLAADFKDKFKKKKWFQSAKADLAHDLVRQVSRTRWIKIKIQMFRSNLQSCCCRPVNPHDDSRRHRHMYIYRITGGCVVPLVPQFFFDDQPDVQQWGFGPGNPVSSVQRPRVVHSDTDHGRYIYIHTGDTPGDGTDDQQDWHWYGTHRHGIGIHGYHDHDPNRDHPVPPPPPPDDPPDPVNVVVVVVVCVPVVVVVVVVVVVVSVVCSVPDPPDPPDPDDPDPDDPDPPDVVVVVD

Secondary structure (DSSP, 8-state):
--EEEEETTTEEEEE-TTS-EEEHHHHHHT--SPPPHHHHHHHHHTT-HHHHHTS-HHHHHHHHHHHHH--GGGB--S--B-S---SEEEEE---HHHHHHHHHHHHHHHHHTT-HHHHHHHHHHHH---TTS--STTS--EEEE-GGGEEETTSEEPPPTT-SSEE--EEEEEEE-S-B-TT--HHHHHHHEEEEEEEEE-EEHHHHHHIIIII-SBSSGGG-S-EEEEEEEEEHHHHTTS--PPPP--SS-----------HHHHHHHHHTTS-BPTTEEEEEE--------B-TT-EEEEEETTTEEEEEEE-PPPTT---GGGTT--S-----HHHHHHHHHHHHHHHHHHHHHHHHHHHHHHHH-----S-SSPPPPP------GGGGG-/--EEEEETTTEEEEE-TTS-EEEHHHHHHT--SPPPHHHHHHHHHTT-HHHHHTS-HHHHHHHHHHHHH--GGGB--S--B-S---SEEEEE---HHHHHHHHHHHHHHHHHTT-HHHHHHHHHHHH---TTS-----SPPEEEE-GGGEEETTSEEPPPTT-SSEE--EEEEEEE-S-B-TT--HHHHHHHEEEEEEEEE-EEHHHHHHIIIII-SBSSGGG-S-EEEEEEEEEHHHHTTS--PPPP--SS-----------HHHHHHHHHTTS-BPTTEEEEEE----------TT-EEEEEETTTEEEEEEE-PPPTT---GGGTT--S-----HHHHHHHHHHHHHHHHHHHHHHHHHHHHHHHH-----S-SSPPPP-------GGGGG-